Protein AF-0000000077107132 (afdb_homodimer)

Radius of gyration: 30.05 Å; Cα contacts (8 Å, |Δi|>4): 2595; chains: 2; bounding box: 70×91×67 Å

Sequence (1074 aa):
MSDTVPLIHGSKLALDIASLIGGENVKTDAETRNLYSQDIWLPIEHTVDMVVSPGSLEELQEVLSLSHKAGAFIAPRGSGMSYTGGYVPAGPRTVSLDMSRMNRILSISRDDMTVTVESGVTWKQLNDALNPLGLRTPFWGPMSGLKSTIGGGISQLNAMFGAAHHGTSSESVVAMTVVAADGSVIRTGARGVGGDEPFYRHFGPDLAGLFCGDCGALGVKAEITLRLMTMPNHDLQSSFSFKTGEDLLLAMAELSRAGVACELCAFDPGLTKVRLTRASLTADVKTLGAVVGKEKSLLKGLMSASKIAVSGRNIVGVDEYPLHVICEGRSSAGVEWDMSEAERIVQKFNGKKIENSIAKIIRSMPFPALNSMVGPTGEAWVPIHCVASLKNAPAIFDEVQAAYDAHAEEMKALSVQTGFLFTSMSTNALIIEPVYFWPQGWREIHEDGMEASHIQKLTKRQENPAATDLVKLLRSELLDIFQKYGCGHFQIGRTYPYVNSRDETSIEILNAVKRVMDPNGTLNPGVLGLPARGDLSMSDTVPLIHGSKLALDIASLIGGENVKTDAETRNLYSQDIWLPIEHTVDMVVSPGSLEELQEVLSLSHKAGAFIAPRGSGMSYTGGYVPAGPRTVSLDMSRMNRILSISRDDMTVTVESGVTWKQLNDALNPLGLRTPFWGPMSGLKSTIGGGISQLNAMFGAAHHGTSSESVVAMTVVAADGSVIRTGARGVGGDEPFYRHFGPDLAGLFCGDCGALGVKAEITLRLMTMPNHDLQSSFSFKTGEDLLLAMAELSRAGVACELCAFDPGLTKVRLTRASLTADVKTLGAVVGKEKSLLKGLMSASKIAVSGRNIVGVDEYPLHVICEGRSSAGVEWDMSEAERIVQKFNGKKIENSIAKIIRSMPFPALNSMVGPTGEAWVPIHCVASLKNAPAIFDEVQAAYDAHAEEMKALSVQTGFLFTSMSTNALIIEPVYFWPQGWREIHEDGMEASHIQKLTKRQENPAATDLVKLLRSELLDIFQKYGCGHFQIGRTYPYVNSRDETSIEILNAVKRVMDPNGTLNPGVLGLPARGDLS

Organism: Hirschia baltica (strain ATCC 49814 / DSM 5838 / IFAM 1418) (NCBI:txid582402)

Structure (mmCIF, N/CA/C/O backbone):
data_AF-0000000077107132-model_v1
#
loop_
_entity.id
_entity.type
_entity.pdbx_description
1 polymer 'FAD linked oxidase domain protein'
#
loop_
_atom_site.group_PDB
_atom_site.id
_atom_site.type_symbol
_atom_site.label_atom_id
_atom_site.label_alt_id
_atom_site.label_comp_id
_atom_site.label_asym_id
_atom_site.label_entity_id
_atom_site.label_seq_id
_atom_site.pdbx_PDB_ins_code
_atom_site.Cartn_x
_atom_site.Cartn_y
_atom_site.Cartn_z
_atom_site.occupancy
_atom_site.B_iso_or_equiv
_atom_site.auth_seq_id
_atom_site.auth_comp_id
_atom_site.auth_asym_id
_atom_site.auth_atom_id
_atom_site.pdbx_PDB_model_num
ATOM 1 N N . MET A 1 1 ? 33.344 40.656 -1.085 1 24.02 1 MET A N 1
ATOM 2 C CA . MET A 1 1 ? 32.719 40.812 -2.391 1 24.02 1 MET A CA 1
ATOM 3 C C . MET A 1 1 ? 31.719 39.719 -2.652 1 24.02 1 MET A C 1
ATOM 5 O O . MET A 1 1 ? 32.094 38.531 -2.717 1 24.02 1 MET A O 1
ATOM 9 N N . SER A 1 2 ? 30.5 39.719 -2.057 1 27.58 2 SER A N 1
ATOM 10 C CA . SER A 1 2 ? 29.422 38.75 -1.859 1 27.58 2 SER A CA 1
ATOM 11 C C . SER A 1 2 ? 28.938 38.188 -3.189 1 27.58 2 SER A C 1
ATOM 13 O O . SER A 1 2 ? 28.609 38.938 -4.109 1 27.58 2 SER A O 1
ATOM 15 N N . ASP A 1 3 ? 29.578 37.188 -3.76 1 34.38 3 ASP A N 1
ATOM 16 C CA . ASP A 1 3 ? 29.469 36.594 -5.09 1 34.38 3 ASP A CA 1
ATOM 17 C C . ASP A 1 3 ? 28 36.469 -5.52 1 34.38 3 ASP A C 1
ATOM 19 O O . ASP A 1 3 ? 27.234 35.688 -4.953 1 34.38 3 ASP A O 1
ATOM 23 N N . THR A 1 4 ? 27.281 37.531 -5.879 1 38.09 4 THR A N 1
ATOM 24 C CA . THR A 1 4 ? 25.922 37.781 -6.332 1 38.09 4 THR A CA 1
ATOM 25 C C . THR A 1 4 ? 25.562 36.875 -7.508 1 38.09 4 THR A C 1
ATOM 27 O O . THR A 1 4 ? 26.062 37.062 -8.617 1 38.09 4 THR A O 1
ATOM 30 N N . VAL A 1 5 ? 25.516 35.625 -7.352 1 44.16 5 VAL A N 1
ATOM 31 C CA . VAL A 1 5 ? 25.016 34.781 -8.422 1 44.16 5 VAL A CA 1
ATOM 32 C C . VAL A 1 5 ? 23.828 35.438 -9.109 1 44.16 5 VAL A C 1
ATOM 34 O O . VAL A 1 5 ? 22.875 35.844 -8.453 1 44.16 5 VAL A O 1
ATOM 37 N N . PRO A 1 6 ? 23.922 36.031 -10.336 1 47.34 6 PRO A N 1
ATOM 38 C CA . PRO A 1 6 ? 22.844 36.719 -11.031 1 47.34 6 PRO A CA 1
ATOM 39 C C . PRO A 1 6 ? 21.516 35.969 -10.969 1 47.34 6 PRO A C 1
ATOM 41 O O . PRO A 1 6 ? 21.516 34.75 -11.039 1 47.34 6 PRO A O 1
ATOM 44 N N . LEU A 1 7 ? 20.5 36.625 -10.375 1 48.44 7 LEU A N 1
ATOM 45 C CA . LEU A 1 7 ? 19.125 36.125 -10.336 1 48.44 7 LEU A CA 1
ATOM 46 C C . LEU A 1 7 ? 18.672 35.656 -11.711 1 48.44 7 LEU A C 1
ATOM 48 O O . LEU A 1 7 ? 19.141 36.156 -12.734 1 48.44 7 LEU A O 1
ATOM 52 N N . ILE A 1 8 ? 18.031 34.438 -11.859 1 52.19 8 ILE A N 1
ATOM 53 C CA . ILE A 1 8 ? 17.578 33.781 -13.094 1 52.19 8 ILE A CA 1
ATOM 54 C C . ILE A 1 8 ? 16.469 34.625 -13.727 1 52.19 8 ILE A C 1
ATOM 56 O O . ILE A 1 8 ? 16.141 34.438 -14.898 1 52.19 8 ILE A O 1
ATOM 60 N N . HIS A 1 9 ? 15.516 35.5 -13.062 1 49.44 9 HIS A N 1
ATOM 61 C CA . HIS A 1 9 ? 14.297 36.031 -13.656 1 49.44 9 HIS A CA 1
ATOM 62 C C . HIS A 1 9 ? 14.609 36.938 -14.836 1 49.44 9 HIS A C 1
ATOM 64 O O . HIS A 1 9 ? 13.836 37.031 -15.797 1 49.44 9 HIS A O 1
ATOM 70 N N . GLY A 1 10 ? 15.727 37.656 -14.617 1 54.56 10 GLY A N 1
ATOM 71 C CA . GLY A 1 10 ? 16.219 38.406 -15.758 1 54.56 10 GLY A CA 1
ATOM 72 C C . GLY A 1 10 ? 17.094 37.594 -16.688 1 54.56 10 GLY A C 1
ATOM 73 O O . GLY A 1 10 ? 17.766 38.156 -17.562 1 54.56 10 GLY A O 1
ATOM 74 N N . SER A 1 11 ? 16.734 36.188 -16.359 1 72.31 11 SER A N 1
ATOM 75 C CA . SER A 1 11 ? 17.656 35.25 -16.938 1 72.31 11 SER A CA 1
ATOM 76 C C . SER A 1 11 ? 17.094 34.625 -18.203 1 72.31 11 SER A C 1
ATOM 78 O O . SER A 1 11 ? 15.891 34.719 -18.469 1 72.31 11 SER A O 1
ATOM 80 N N . LYS A 1 12 ? 17.938 34.344 -19.047 1 86.81 12 LYS A N 1
ATOM 81 C CA . LYS A 1 12 ? 17.656 33.531 -20.234 1 86.81 12 LYS A CA 1
ATOM 82 C C . LYS A 1 12 ? 16.688 32.406 -19.906 1 86.81 12 LYS A C 1
ATOM 84 O O . LYS A 1 12 ? 15.805 32.094 -20.719 1 86.81 12 LYS A O 1
ATOM 89 N N . LEU A 1 13 ? 16.641 32.031 -18.672 1 92.88 13 LEU A N 1
ATOM 90 C CA . LEU A 1 13 ? 15.781 30.906 -18.281 1 92.88 13 LEU A CA 1
ATOM 91 C C . LEU A 1 13 ? 14.328 31.359 -18.219 1 92.88 13 LEU A C 1
ATOM 93 O O . LEU A 1 13 ? 13.438 30.672 -18.734 1 92.88 13 LEU A O 1
ATOM 97 N N . ALA A 1 14 ? 14.062 32.5 -17.594 1 95 14 ALA A N 1
ATOM 98 C CA . ALA A 1 14 ? 12.695 33 -17.469 1 95 14 ALA A CA 1
ATOM 99 C C . ALA A 1 14 ? 12.078 33.25 -18.844 1 95 14 ALA A C 1
ATOM 101 O O . ALA A 1 14 ? 10.906 32.938 -19.062 1 95 14 ALA A O 1
ATOM 102 N N . LEU A 1 15 ? 12.844 33.844 -19.703 1 94.31 15 LEU A N 1
ATOM 103 C CA . LEU A 1 15 ? 12.375 34.125 -21.047 1 94.31 15 LEU A CA 1
ATOM 104 C C . LEU A 1 15 ? 12.094 32.844 -21.828 1 94.31 15 LEU A C 1
ATOM 106 O O . LEU A 1 15 ? 11.078 32.75 -22.531 1 94.31 15 LEU A O 1
ATOM 110 N N . ASP A 1 16 ? 12.984 31.953 -21.719 1 95.69 16 ASP A N 1
ATOM 111 C CA . ASP A 1 16 ? 12.812 30.672 -22.391 1 95.69 16 ASP A CA 1
ATOM 112 C C . ASP A 1 16 ? 11.555 29.953 -21.922 1 95.69 16 ASP A C 1
ATOM 114 O O . ASP A 1 16 ? 10.781 29.438 -22.719 1 95.69 16 ASP A O 1
ATOM 118 N N . ILE A 1 17 ? 11.344 29.938 -20.609 1 97.62 17 ILE A N 1
ATOM 119 C CA . ILE A 1 17 ? 10.18 29.266 -20.047 1 97.62 17 ILE A CA 1
ATOM 120 C C . ILE A 1 17 ? 8.906 30.016 -20.438 1 97.62 17 ILE A C 1
ATOM 122 O O . ILE A 1 17 ? 7.906 29.391 -20.812 1 97.62 17 ILE A O 1
ATOM 126 N N . ALA A 1 18 ? 8.953 31.359 -20.422 1 97 18 ALA A N 1
ATOM 127 C CA . ALA A 1 18 ? 7.801 32.156 -20.797 1 97 18 ALA A CA 1
ATOM 128 C C . ALA A 1 18 ? 7.402 31.906 -22.25 1 97 18 ALA A C 1
ATOM 130 O O . ALA A 1 18 ? 6.215 31.922 -22.578 1 97 18 ALA A O 1
ATOM 131 N N . SER A 1 19 ? 8.359 31.734 -23.062 1 96.44 19 SER A N 1
ATOM 132 C CA . SER A 1 19 ? 8.086 31.469 -24.469 1 96.44 19 SER A CA 1
ATOM 133 C C . SER A 1 19 ? 7.402 30.109 -24.656 1 96.44 19 SER A C 1
ATOM 135 O O . SER A 1 19 ? 6.613 29.938 -25.578 1 96.44 19 SER A O 1
ATOM 137 N N . LEU A 1 20 ? 7.656 29.25 -23.781 1 96.38 20 LEU A N 1
ATOM 138 C CA . LEU A 1 20 ? 7.148 27.891 -23.875 1 96.38 20 LEU A CA 1
ATOM 139 C C . LEU A 1 20 ? 5.738 27.781 -23.312 1 96.38 20 LEU A C 1
ATOM 141 O O . LEU A 1 20 ? 4.871 27.125 -23.906 1 96.38 20 LEU A O 1
ATOM 145 N N . ILE A 1 21 ? 5.516 28.375 -22.109 1 97.5 21 ILE A N 1
ATOM 146 C CA . ILE A 1 21 ? 4.266 28.078 -21.422 1 97.5 21 ILE A CA 1
ATOM 147 C C . ILE A 1 21 ? 3.416 29.344 -21.328 1 97.5 21 ILE A C 1
ATOM 149 O O . ILE A 1 21 ? 2.309 29.328 -20.781 1 97.5 21 ILE A O 1
ATOM 153 N N . GLY A 1 22 ? 3.818 30.516 -21.844 1 97.12 22 GLY A N 1
ATOM 154 C CA . GLY A 1 22 ? 3.131 31.797 -21.75 1 97.12 22 GLY A CA 1
ATOM 155 C C . GLY A 1 22 ? 3.633 32.656 -20.609 1 97.12 22 GLY A C 1
ATOM 156 O O . GLY A 1 22 ? 3.818 32.188 -19.5 1 97.12 22 GLY A O 1
ATOM 157 N N . GLY A 1 23 ? 3.846 33.906 -20.812 1 96.06 23 GLY A N 1
ATOM 158 C CA . GLY A 1 23 ? 4.391 34.844 -19.844 1 96.06 23 GLY A CA 1
ATOM 159 C C . GLY A 1 23 ? 3.537 34.969 -18.594 1 96.06 23 GLY A C 1
ATOM 160 O O . GLY A 1 23 ? 4.055 35.25 -17.5 1 96.06 23 GLY A O 1
ATOM 161 N N . GLU A 1 24 ? 2.246 34.875 -18.719 1 96.69 24 GLU A N 1
ATOM 162 C CA . GLU A 1 24 ? 1.333 34.969 -17.594 1 96.69 24 GLU A CA 1
ATOM 163 C C . GLU A 1 24 ? 1.547 33.844 -16.578 1 96.69 24 GLU A C 1
ATOM 165 O O . GLU A 1 24 ? 1.115 33.969 -15.43 1 96.69 24 GLU A O 1
ATOM 170 N N . ASN A 1 25 ? 2.25 32.812 -17.016 1 98.19 25 ASN A N 1
ATOM 171 C CA . ASN A 1 25 ? 2.482 31.641 -16.172 1 98.19 25 ASN A CA 1
ATOM 172 C C . ASN A 1 25 ? 3.895 31.641 -15.586 1 98.19 25 ASN A C 1
ATOM 174 O O . ASN A 1 25 ? 4.336 30.641 -15.008 1 98.19 25 ASN A O 1
ATOM 178 N N . VAL A 1 26 ? 4.578 32.719 -15.797 1 97.94 26 VAL A N 1
ATOM 179 C CA . VAL A 1 26 ? 5.871 33 -15.188 1 97.94 26 VAL A CA 1
ATOM 180 C C . VAL A 1 26 ? 5.797 34.312 -14.406 1 97.94 26 VAL A C 1
ATOM 182 O O . VAL A 1 26 ? 5.738 35.375 -15 1 97.94 26 VAL A O 1
ATOM 185 N N . LYS A 1 27 ? 5.777 34.219 -13.133 1 97.44 27 LYS A N 1
ATOM 186 C CA . LYS A 1 27 ? 5.641 35.406 -12.289 1 97.44 27 LYS A CA 1
ATOM 187 C C . LYS A 1 27 ? 6.969 35.75 -11.641 1 97.44 27 LYS A C 1
ATOM 189 O O . LYS A 1 27 ? 7.633 34.906 -11.047 1 97.44 27 LYS A O 1
ATOM 194 N N . THR A 1 28 ? 7.359 37.031 -11.742 1 95.12 28 THR A N 1
ATOM 195 C CA . THR A 1 28 ? 8.633 37.469 -11.211 1 95.12 28 THR A CA 1
ATOM 196 C C . THR A 1 28 ? 8.438 38.688 -10.32 1 95.12 28 THR A C 1
ATOM 198 O O . THR A 1 28 ? 9.414 39.281 -9.844 1 95.12 28 THR A O 1
ATOM 201 N N . ASP A 1 29 ? 7.121 39.094 -10.133 1 95.44 29 ASP A N 1
ATOM 202 C CA . ASP A 1 29 ? 6.863 40.25 -9.281 1 95.44 29 ASP A CA 1
ATOM 203 C C . ASP A 1 29 ? 7.164 39.906 -7.82 1 95.44 29 ASP A C 1
ATOM 205 O O . ASP A 1 29 ? 6.996 38.781 -7.379 1 95.44 29 ASP A O 1
ATOM 209 N N . ALA A 1 30 ? 7.559 40.875 -7.121 1 95.5 30 ALA A N 1
ATOM 210 C CA . ALA A 1 30 ? 8.055 40.719 -5.754 1 95.5 30 ALA A CA 1
ATOM 211 C C . ALA A 1 30 ? 6.98 40.156 -4.84 1 95.5 30 ALA A C 1
ATOM 213 O O . ALA A 1 30 ? 7.277 39.312 -3.971 1 95.5 30 ALA A O 1
ATOM 214 N N . GLU A 1 31 ? 5.766 40.594 -4.992 1 96 31 GLU A N 1
ATOM 215 C CA . GLU A 1 31 ? 4.68 40.156 -4.121 1 96 31 GLU A CA 1
ATOM 216 C C . GLU A 1 31 ? 4.449 38.656 -4.246 1 96 31 GLU A C 1
ATOM 218 O O . GLU A 1 31 ? 4.371 37.938 -3.24 1 96 31 GLU A O 1
ATOM 223 N N . THR A 1 32 ? 4.375 38.219 -5.473 1 96.5 32 THR A N 1
ATOM 224 C CA . THR A 1 32 ? 4.145 36.812 -5.723 1 96.5 32 THR A CA 1
ATOM 225 C C . THR A 1 32 ? 5.344 35.969 -5.27 1 96.5 32 THR A C 1
ATOM 227 O O . THR A 1 32 ? 5.18 34.906 -4.656 1 96.5 32 THR A O 1
ATOM 230 N N . ARG A 1 33 ? 6.523 36.406 -5.562 1 96.38 33 ARG A N 1
ATOM 231 C CA . ARG A 1 33 ? 7.73 35.688 -5.16 1 96.38 33 ARG A CA 1
ATOM 232 C C . ARG A 1 33 ? 7.801 35.531 -3.643 1 96.38 33 ARG A C 1
ATOM 234 O O . ARG A 1 33 ? 8.148 34.469 -3.129 1 96.38 33 ARG A O 1
ATOM 241 N N . ASN A 1 34 ? 7.477 36.594 -2.99 1 95.62 34 ASN A N 1
ATOM 242 C CA . ASN A 1 34 ? 7.492 36.562 -1.532 1 95.62 34 ASN A CA 1
ATOM 243 C C . ASN A 1 34 ? 6.465 35.562 -0.983 1 95.62 34 ASN A C 1
ATOM 245 O O . ASN A 1 34 ? 6.762 34.812 -0.063 1 95.62 34 ASN A O 1
ATOM 249 N N . LEU A 1 35 ? 5.25 35.625 -1.507 1 96.19 35 LEU A N 1
ATOM 250 C CA . LEU A 1 35 ? 4.18 34.719 -1.078 1 96.19 35 LEU A CA 1
ATOM 251 C C . LEU A 1 35 ? 4.582 33.25 -1.265 1 96.19 35 LEU A C 1
ATOM 253 O O . LEU A 1 35 ? 4.422 32.438 -0.353 1 96.19 35 LEU A O 1
ATOM 257 N N . TYR A 1 36 ? 5.227 32.969 -2.373 1 96.94 36 TYR A N 1
ATOM 258 C CA . TYR A 1 36 ? 5.555 31.594 -2.727 1 96.94 36 TYR A CA 1
ATOM 259 C C . TYR A 1 36 ? 6.844 31.156 -2.049 1 96.94 36 TYR A C 1
ATOM 261 O O . TYR A 1 36 ? 7.27 30 -2.203 1 96.94 36 TYR A O 1
ATOM 269 N N . SER A 1 37 ? 7.465 32.031 -1.277 1 96.69 37 SER A N 1
ATOM 270 C CA . SER A 1 37 ? 8.641 31.672 -0.489 1 96.69 37 SER A CA 1
ATOM 271 C C . SER A 1 37 ? 8.258 31.281 0.935 1 96.69 37 SER A C 1
ATOM 273 O O . SER A 1 37 ? 9.109 30.844 1.715 1 96.69 37 SER A O 1
ATOM 275 N N . GLN A 1 38 ? 6.988 31.391 1.217 1 94.5 38 GLN A N 1
ATOM 276 C CA . GLN A 1 38 ? 6.516 31.219 2.584 1 94.5 38 GLN A CA 1
ATOM 277 C C . GLN A 1 38 ? 5.863 29.844 2.76 1 94.5 38 GLN A C 1
ATOM 279 O O . GLN A 1 38 ? 5.242 29.328 1.833 1 94.5 38 GLN A O 1
ATOM 284 N N . ASP A 1 39 ? 6.055 29.219 3.918 1 93.31 39 ASP A N 1
ATOM 285 C CA . ASP A 1 39 ? 5.113 28.219 4.43 1 93.31 39 ASP A CA 1
ATOM 286 C C . ASP A 1 39 ? 4.398 28.734 5.676 1 93.31 39 ASP A C 1
ATOM 288 O O . ASP A 1 39 ? 4.609 29.875 6.094 1 93.31 39 ASP A O 1
ATOM 292 N N . ILE A 1 40 ? 3.611 28 6.32 1 90.88 40 ILE A N 1
ATOM 293 C CA . ILE A 1 40 ? 2.705 28.469 7.359 1 90.88 40 ILE A CA 1
ATOM 294 C C . ILE A 1 40 ? 3.496 28.812 8.625 1 90.88 40 ILE A C 1
ATOM 296 O O . ILE A 1 40 ? 3.07 29.641 9.43 1 90.88 40 ILE A O 1
ATOM 300 N N . TRP A 1 41 ? 4.684 28.281 8.75 1 89.12 41 TRP A N 1
ATOM 301 C CA . TRP A 1 41 ? 5.383 28.344 10.031 1 89.12 41 TRP A CA 1
ATOM 302 C C . TRP A 1 41 ? 6.797 28.891 9.852 1 89.12 41 TRP A C 1
ATOM 304 O O . TRP A 1 41 ? 7.164 29.906 10.461 1 89.12 41 TRP A O 1
ATOM 314 N N . LEU A 1 42 ? 7.48 28.422 8.945 1 79.62 42 LEU A N 1
ATOM 315 C CA . LEU A 1 42 ? 8.914 28.688 8.898 1 79.62 42 LEU A CA 1
ATOM 316 C C . LEU A 1 42 ? 9.195 30.078 8.32 1 79.62 42 LEU A C 1
ATOM 318 O O . LEU A 1 42 ? 8.523 30.516 7.383 1 79.62 42 LEU A O 1
ATOM 322 N N . PRO A 1 43 ? 10.18 30.641 8.828 1 79.5 43 PRO A N 1
ATOM 323 C CA . PRO A 1 43 ? 10.609 31.906 8.242 1 79.5 43 PRO A CA 1
ATOM 324 C C . PRO A 1 43 ? 11.195 31.75 6.844 1 79.5 43 PRO A C 1
ATOM 326 O O . PRO A 1 43 ? 11.695 30.672 6.5 1 79.5 43 PRO A O 1
ATOM 329 N N . ILE A 1 44 ? 11.156 32.844 6.152 1 79.5 44 ILE A N 1
ATOM 330 C CA . ILE A 1 44 ? 11.727 32.844 4.809 1 79.5 44 ILE A CA 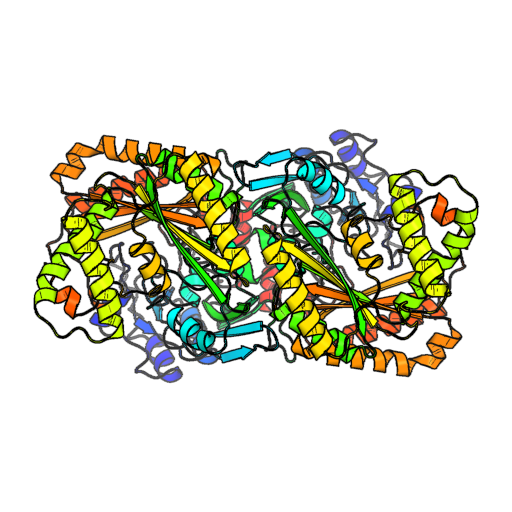1
ATOM 331 C C . ILE A 1 44 ? 13.25 32.969 4.895 1 79.5 44 ILE A C 1
ATOM 333 O O . ILE A 1 44 ? 13.773 33.969 5.426 1 79.5 44 ILE A O 1
ATOM 337 N N . GLU A 1 45 ? 13.883 32.062 4.402 1 85.5 45 GLU A N 1
ATOM 338 C CA . GLU A 1 45 ? 15.336 32.156 4.332 1 85.5 45 GLU A CA 1
ATOM 339 C C . GLU A 1 45 ? 15.797 32.688 2.975 1 85.5 45 GLU A C 1
ATOM 341 O O . GLU A 1 45 ? 16.812 33.375 2.885 1 85.5 45 GLU A O 1
ATOM 346 N N . HIS A 1 46 ? 15.086 32.312 2.033 1 92.56 46 HIS A N 1
ATOM 347 C CA . HIS A 1 46 ? 15.328 32.719 0.657 1 92.56 46 HIS A CA 1
ATOM 348 C C . HIS A 1 46 ? 14.023 33.062 -0.055 1 92.56 46 HIS A C 1
ATOM 350 O O . HIS A 1 46 ? 12.961 32.531 0.305 1 92.56 46 HIS A O 1
ATOM 356 N N . THR A 1 47 ? 14.172 34 -0.902 1 95.75 47 THR A N 1
ATOM 357 C CA . THR A 1 47 ? 13.039 34.281 -1.78 1 95.75 47 THR A CA 1
ATOM 358 C C . THR A 1 47 ? 13.195 33.562 -3.109 1 95.75 47 THR A C 1
ATOM 360 O O . THR A 1 47 ? 14.289 33.531 -3.678 1 95.75 47 THR A O 1
ATOM 363 N N . VAL A 1 48 ? 12.148 32.938 -3.604 1 96.31 48 VAL A N 1
ATOM 364 C CA . VAL A 1 48 ? 12.211 32.219 -4.879 1 96.31 48 VAL A CA 1
ATOM 365 C C . VAL A 1 48 ? 12.562 33.219 -5.996 1 96.31 48 VAL A C 1
ATOM 367 O O . VAL A 1 48 ? 12.234 34.406 -5.914 1 96.31 48 VAL A O 1
ATOM 370 N N . ASP A 1 49 ? 13.188 32.719 -6.984 1 95.56 49 ASP A N 1
ATOM 371 C CA . ASP A 1 49 ? 13.578 33.562 -8.117 1 95.56 49 ASP A CA 1
ATOM 372 C C . ASP A 1 49 ? 12.375 33.844 -9.008 1 95.56 49 ASP A C 1
ATOM 374 O O . ASP A 1 49 ? 12.234 34.969 -9.508 1 95.56 49 ASP A O 1
ATOM 378 N N . MET A 1 50 ? 11.609 32.938 -9.219 1 96.81 50 MET A N 1
ATOM 379 C CA . MET A 1 50 ? 10.383 33.062 -10 1 96.81 50 MET A CA 1
ATOM 380 C C . MET A 1 50 ? 9.383 31.969 -9.641 1 96.81 50 MET A C 1
ATOM 382 O O . MET A 1 50 ? 9.75 30.984 -9.008 1 96.81 50 MET A O 1
ATOM 386 N N . VAL A 1 51 ? 8.148 32.188 -9.992 1 98.06 51 VAL A N 1
ATOM 387 C CA . VAL A 1 51 ? 7.078 31.219 -9.867 1 98.06 51 VAL A CA 1
ATOM 388 C C . VAL A 1 51 ? 6.613 30.781 -11.25 1 98.06 51 VAL A C 1
ATOM 390 O O . VAL A 1 51 ? 6.262 31.609 -12.094 1 98.06 51 VAL A O 1
ATOM 393 N N . VAL A 1 52 ? 6.719 29.516 -11.516 1 98.62 52 VAL A N 1
ATOM 394 C CA . VAL A 1 52 ? 6.375 28.969 -12.82 1 98.62 52 VAL A CA 1
ATOM 395 C C . VAL A 1 52 ? 5.23 27.969 -12.68 1 98.62 52 VAL A C 1
ATOM 397 O O . VAL A 1 52 ? 5.27 27.094 -11.812 1 98.62 52 VAL A O 1
ATOM 400 N N . SER A 1 53 ? 4.18 28.062 -13.516 1 98.75 53 SER A N 1
ATOM 401 C CA . SER A 1 53 ? 3.006 27.188 -13.438 1 98.75 53 SER A CA 1
ATOM 402 C C . SER A 1 53 ? 2.758 26.484 -14.766 1 98.75 53 SER A C 1
ATOM 404 O O . SER A 1 53 ? 2.008 26.969 -15.609 1 98.75 53 SER A O 1
ATOM 406 N N . PRO A 1 54 ? 3.301 25.234 -14.891 1 98.75 54 PRO A N 1
ATOM 407 C CA . PRO A 1 54 ? 2.998 24.469 -16.109 1 98.75 54 PRO A CA 1
ATOM 408 C C . PRO A 1 54 ? 1.544 24.016 -16.172 1 98.75 54 PRO A C 1
ATOM 410 O O . PRO A 1 54 ? 0.918 23.797 -15.125 1 98.75 54 PRO A O 1
ATOM 413 N N . GLY A 1 55 ? 1.076 23.781 -17.438 1 98.62 55 GLY A N 1
ATOM 414 C CA . GLY A 1 55 ? -0.329 23.453 -17.609 1 98.62 55 GLY A CA 1
ATOM 415 C C . GLY A 1 55 ? -0.545 22.078 -18.219 1 98.62 55 GLY A C 1
ATOM 416 O O . GLY A 1 55 ? -1.686 21.656 -18.406 1 98.62 55 GLY A O 1
ATOM 417 N N . SER A 1 56 ? 0.507 21.391 -18.531 1 98.5 56 SER A N 1
ATOM 418 C CA . SER A 1 56 ? 0.439 20.062 -19.125 1 98.5 56 SER A CA 1
ATOM 419 C C . SER A 1 56 ? 1.701 19.266 -18.828 1 98.5 56 SER A C 1
ATOM 421 O O . SER A 1 56 ? 2.684 19.797 -18.312 1 98.5 56 SER A O 1
ATOM 423 N N . LEU A 1 57 ? 1.582 17.984 -19.109 1 98.5 57 LEU A N 1
ATOM 424 C CA . LEU A 1 57 ? 2.744 17.109 -18.953 1 98.5 57 LEU A CA 1
ATOM 425 C C . LEU A 1 57 ? 3.912 17.609 -19.797 1 98.5 57 LEU A C 1
ATOM 427 O O . LEU A 1 57 ? 5.051 17.672 -19.328 1 98.5 57 LEU A O 1
ATOM 431 N N . GLU A 1 58 ? 3.629 17.953 -21.031 1 98.44 58 GLU A N 1
ATOM 432 C CA . GLU A 1 58 ? 4.664 18.438 -21.938 1 98.44 58 GLU A CA 1
ATOM 433 C C . GLU A 1 58 ? 5.32 19.703 -21.422 1 98.44 58 GLU A C 1
ATOM 435 O O . GLU A 1 58 ? 6.543 19.844 -21.453 1 98.44 58 GLU A O 1
ATOM 440 N N . GLU A 1 59 ? 4.48 20.656 -21 1 98.75 59 GLU A N 1
ATOM 441 C CA . GLU A 1 59 ? 5.016 21.891 -20.422 1 98.75 59 GLU A CA 1
ATOM 442 C C . GLU A 1 59 ? 5.879 21.609 -19.203 1 98.75 59 GLU A C 1
ATOM 444 O O . GLU A 1 59 ? 6.953 22.188 -19.047 1 98.75 59 GLU A O 1
ATOM 449 N N . LEU A 1 60 ? 5.438 20.719 -18.328 1 98.88 60 LEU A N 1
ATOM 450 C CA . LEU A 1 60 ? 6.184 20.359 -17.125 1 98.88 60 LEU A CA 1
ATOM 451 C C . LEU A 1 60 ? 7.547 19.781 -17.484 1 98.88 60 LEU A C 1
ATOM 453 O O . LEU A 1 60 ? 8.562 20.156 -16.891 1 98.88 60 LEU A O 1
ATOM 457 N N . GLN A 1 61 ? 7.562 18.844 -18.438 1 98.75 61 GLN A N 1
ATOM 458 C CA . GLN A 1 61 ? 8.805 18.234 -18.891 1 98.75 61 GLN A CA 1
ATOM 459 C C . GLN A 1 61 ? 9.797 19.297 -19.359 1 98.75 61 GLN A C 1
ATOM 461 O O . GLN A 1 61 ? 10.977 19.266 -18.984 1 98.75 61 GLN A O 1
ATOM 466 N N . GLU A 1 62 ? 9.336 20.219 -20.141 1 98.25 62 GLU A N 1
ATOM 467 C CA . GLU A 1 62 ? 10.195 21.234 -20.734 1 98.25 62 GLU A CA 1
ATOM 468 C C . GLU A 1 62 ? 10.703 22.203 -19.672 1 98.25 62 GLU A C 1
ATOM 470 O O . GLU A 1 62 ? 11.875 22.594 -19.688 1 98.25 62 GLU A O 1
ATOM 475 N N . VAL A 1 63 ? 9.797 22.609 -18.797 1 98.44 63 VAL A N 1
ATOM 476 C CA . VAL A 1 63 ? 10.188 23.516 -17.719 1 98.44 63 VAL A CA 1
ATOM 477 C C . VAL A 1 63 ? 11.289 22.875 -16.891 1 98.44 63 VAL A C 1
ATOM 479 O O . VAL A 1 63 ? 12.289 23.531 -16.562 1 98.44 63 VAL A O 1
ATOM 482 N N . LEU A 1 64 ? 11.156 21.625 -16.516 1 98.56 64 LEU A N 1
ATOM 483 C CA . LEU A 1 64 ? 12.148 20.938 -15.703 1 98.56 64 LEU A CA 1
ATOM 484 C C . LEU A 1 64 ? 13.461 20.781 -16.469 1 98.56 64 LEU A C 1
ATOM 486 O O . LEU A 1 64 ? 14.539 21.016 -15.914 1 98.56 64 LEU A O 1
ATOM 490 N N . SER A 1 65 ? 13.352 20.406 -17.719 1 97.81 65 SER A N 1
ATOM 491 C CA . SER A 1 65 ? 14.547 20.234 -18.547 1 97.81 65 SER A CA 1
ATOM 492 C C . SER A 1 65 ? 15.352 21.531 -18.625 1 97.81 65 SER A C 1
ATOM 494 O O . SER A 1 65 ? 16.578 21.516 -18.453 1 97.81 65 SER A O 1
ATOM 496 N N . LEU A 1 66 ? 14.68 22.609 -18.922 1 96.94 66 LEU A N 1
ATOM 497 C CA . LEU A 1 66 ? 15.344 23.906 -19.031 1 96.94 66 LEU A CA 1
ATOM 498 C C . LEU A 1 66 ? 15.961 24.312 -17.703 1 96.94 66 LEU A C 1
ATOM 500 O O . LEU A 1 66 ? 17.078 24.828 -17.672 1 96.94 66 LEU A O 1
ATOM 504 N N . SER A 1 67 ? 15.211 24.125 -16.641 1 96.56 67 SER A N 1
ATOM 505 C CA . SER A 1 67 ? 15.711 24.453 -15.305 1 96.56 67 SER A CA 1
ATOM 506 C C . SER A 1 67 ? 16.938 23.625 -14.945 1 96.56 67 SER A C 1
ATOM 508 O O . SER A 1 67 ? 17.891 24.125 -14.344 1 96.56 67 SER A O 1
ATOM 510 N N . HIS A 1 68 ? 16.828 22.375 -15.25 1 94.88 68 HIS A N 1
ATOM 511 C CA . HIS A 1 68 ? 17.938 21.453 -15.016 1 94.88 68 HIS A CA 1
ATOM 512 C C . HIS A 1 68 ? 19.203 21.906 -15.727 1 94.88 68 HIS A C 1
ATOM 514 O O . HIS A 1 68 ? 20.281 21.938 -15.133 1 94.88 68 HIS A O 1
ATOM 520 N N . LYS A 1 69 ? 19.109 22.266 -16.969 1 94.12 69 LYS A N 1
ATOM 521 C CA . LYS A 1 69 ? 20.234 22.734 -17.766 1 94.12 69 LYS A CA 1
ATOM 522 C C . LYS A 1 69 ? 20.828 24.016 -17.188 1 94.12 69 LYS A C 1
ATOM 524 O O . LYS A 1 69 ? 22.031 24.234 -17.25 1 94.12 69 LYS A O 1
ATOM 529 N N . ALA A 1 70 ? 19.969 24.797 -16.609 1 94.06 70 ALA A N 1
ATOM 530 C CA . ALA A 1 70 ? 20.391 26.078 -16.062 1 94.06 70 ALA A CA 1
ATOM 531 C C . ALA A 1 70 ? 20.922 25.922 -14.648 1 94.06 70 ALA A C 1
ATOM 533 O O . ALA A 1 70 ? 21.484 26.875 -14.078 1 94.06 70 ALA A O 1
ATOM 534 N N . GLY A 1 71 ? 20.719 24.781 -14.031 1 93.06 71 GLY A N 1
ATOM 535 C CA . GLY A 1 71 ? 21.172 24.531 -12.68 1 93.06 71 GLY A CA 1
ATOM 536 C C . GLY A 1 71 ? 20.297 25.188 -11.625 1 93.06 71 GLY A C 1
ATOM 537 O O . GLY A 1 71 ? 20.75 25.438 -10.5 1 93.06 71 GLY A O 1
ATOM 538 N N . ALA A 1 72 ? 19.109 25.562 -11.984 1 94.75 72 ALA A N 1
ATOM 539 C CA . ALA A 1 72 ? 18.188 26.188 -11.031 1 94.75 72 ALA A CA 1
ATOM 540 C C . ALA A 1 72 ? 17.609 25.141 -10.086 1 94.75 72 ALA A C 1
ATOM 542 O O . ALA A 1 72 ? 17.312 24.016 -10.492 1 94.75 72 ALA A O 1
ATOM 543 N N . PHE A 1 73 ? 17.469 25.562 -8.836 1 96 73 PHE A N 1
ATOM 544 C CA . PHE A 1 73 ? 16.734 24.703 -7.91 1 96 73 PHE A CA 1
ATOM 545 C C . PHE A 1 73 ? 15.242 24.734 -8.219 1 96 73 PHE A C 1
ATOM 547 O O . PHE A 1 73 ? 14.727 25.734 -8.719 1 96 73 PHE A O 1
ATOM 554 N N . ILE A 1 74 ? 14.625 23.641 -8.008 1 97.69 74 ILE A N 1
ATOM 555 C CA . ILE A 1 74 ? 13.18 23.516 -8.188 1 97.69 74 ILE A CA 1
ATOM 556 C C . ILE A 1 74 ? 12.523 23.188 -6.848 1 97.69 74 ILE A C 1
ATOM 558 O O . ILE A 1 74 ? 12.961 22.281 -6.141 1 97.69 74 ILE A O 1
ATOM 562 N N . ALA A 1 75 ? 11.523 23.906 -6.48 1 97.69 75 ALA A N 1
ATOM 563 C CA . ALA A 1 75 ? 10.672 23.594 -5.34 1 97.69 75 ALA A CA 1
ATOM 564 C C . ALA A 1 75 ? 9.234 23.312 -5.781 1 97.69 75 ALA A C 1
ATOM 566 O O . ALA A 1 75 ? 8.438 24.234 -5.953 1 97.69 75 ALA A O 1
ATOM 567 N N . PRO A 1 76 ? 8.898 22.031 -5.93 1 98.25 76 PRO A N 1
ATOM 568 C CA . PRO A 1 76 ? 7.508 21.734 -6.293 1 98.25 76 PRO A CA 1
ATOM 569 C C . PRO A 1 76 ? 6.516 22.141 -5.211 1 98.25 76 PRO A C 1
ATOM 571 O O . PRO A 1 76 ? 6.785 21.969 -4.02 1 98.25 76 PRO A O 1
ATOM 574 N N . ARG A 1 77 ? 5.414 22.703 -5.676 1 97.62 77 ARG A N 1
ATOM 575 C CA . ARG A 1 77 ? 4.449 23.266 -4.742 1 97.62 77 ARG A CA 1
ATOM 576 C C . ARG A 1 77 ? 3.018 23 -5.195 1 97.62 77 ARG A C 1
ATOM 578 O O . ARG A 1 77 ? 2.693 23.156 -6.375 1 97.62 77 ARG A O 1
ATOM 585 N N . GLY A 1 78 ? 2.209 22.406 -4.266 1 96.25 78 GLY A N 1
ATOM 586 C CA . GLY A 1 78 ? 0.771 22.391 -4.48 1 96.25 78 GLY A CA 1
ATOM 587 C C . GLY A 1 78 ? 0.088 23.688 -4.094 1 96.25 78 GLY A C 1
ATOM 588 O O . GLY A 1 78 ? 0.399 24.734 -4.641 1 96.25 78 GLY A O 1
ATOM 589 N N . SER A 1 79 ? -0.719 23.594 -2.947 1 93.19 79 SER A N 1
ATOM 590 C CA . SER A 1 79 ? -1.443 24.797 -2.545 1 93.19 79 SER A CA 1
ATOM 591 C C . SER A 1 79 ? -0.723 25.516 -1.415 1 93.19 79 SER A C 1
ATOM 593 O O . SER A 1 79 ? -1.163 26.578 -0.974 1 93.19 79 SER A O 1
ATOM 595 N N . GLY A 1 80 ? 0.367 25.016 -0.982 1 92.25 80 GLY A N 1
ATOM 596 C CA . GLY A 1 80 ? 1.15 25.703 0.033 1 92.25 80 GLY A CA 1
ATOM 597 C C . GLY A 1 80 ? 0.508 25.656 1.407 1 92.25 80 GLY A C 1
ATOM 598 O O . GLY A 1 80 ? 0.48 26.672 2.111 1 92.25 80 GLY A O 1
ATOM 599 N N . MET A 1 81 ? 0.093 24.5 1.844 1 88.75 81 MET A N 1
ATOM 600 C CA . MET A 1 81 ? -0.671 24.422 3.086 1 88.75 81 MET A CA 1
ATOM 601 C C . MET A 1 81 ? 0.137 23.734 4.176 1 88.75 81 MET A C 1
ATOM 603 O O . MET A 1 81 ? -0.329 23.594 5.309 1 88.75 81 MET A O 1
ATOM 607 N N . SER A 1 82 ? 1.352 23.344 3.9 1 92.44 82 SER A N 1
ATOM 608 C CA . SER A 1 82 ? 2.127 22.641 4.91 1 92.44 82 SER A CA 1
ATOM 609 C C . SER A 1 82 ? 2.996 23.594 5.719 1 92.44 82 SER A C 1
ATOM 611 O O . SER A 1 82 ? 2.988 24.797 5.477 1 92.44 82 SER A O 1
ATOM 613 N N . TYR A 1 83 ? 3.625 23.109 6.77 1 94.88 83 TYR A N 1
ATOM 614 C CA . TYR A 1 83 ? 4.285 23.953 7.762 1 94.88 83 TYR A CA 1
ATOM 615 C C . TYR A 1 83 ? 5.625 23.359 8.172 1 94.88 83 TYR A C 1
ATOM 617 O O . TYR A 1 83 ? 6.113 23.609 9.273 1 94.88 83 TYR A O 1
ATOM 625 N N . THR A 1 84 ? 6.191 22.484 7.273 1 96.25 84 THR A N 1
ATOM 626 C CA . THR A 1 84 ? 7.395 21.766 7.66 1 96.25 84 THR A CA 1
ATOM 627 C C . THR A 1 84 ? 8.547 22.078 6.703 1 96.25 84 THR A C 1
ATOM 629 O O . THR A 1 84 ? 9.547 21.359 6.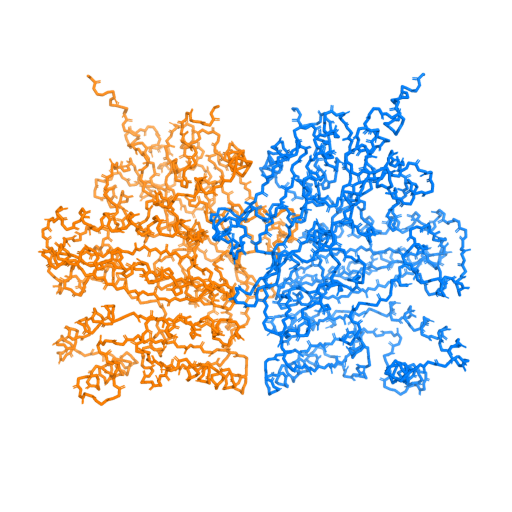684 1 96.25 84 THR A O 1
ATOM 632 N N . GLY A 1 85 ? 8.383 23.062 5.875 1 95.5 85 GLY A N 1
ATOM 633 C CA . GLY A 1 85 ? 9.445 23.469 4.969 1 95.5 85 GLY A CA 1
ATOM 634 C C . GLY A 1 85 ? 9.578 22.578 3.754 1 95.5 85 GLY A C 1
ATOM 635 O O . GLY A 1 85 ? 10.648 22.484 3.156 1 95.5 85 GLY A O 1
ATOM 636 N N . GLY A 1 86 ? 8.523 21.953 3.354 1 95.38 86 GLY A N 1
ATOM 637 C CA . GLY A 1 86 ? 8.586 20.922 2.332 1 95.38 86 GLY A CA 1
ATOM 638 C C . GLY A 1 86 ? 8.633 21.469 0.922 1 95.38 86 GLY A C 1
ATOM 639 O O . GLY A 1 86 ? 8.977 20.766 -0.022 1 95.38 86 GLY A O 1
ATOM 640 N N . TYR A 1 87 ? 8.312 22.734 0.72 1 95.19 87 TYR A N 1
ATOM 641 C CA . TYR A 1 87 ? 8.195 23.266 -0.633 1 95.19 87 TYR A CA 1
ATOM 642 C C . TYR A 1 87 ? 8.805 24.656 -0.722 1 95.19 87 TYR A C 1
ATOM 644 O O . TYR A 1 87 ? 8.578 25.375 -1.699 1 95.19 87 TYR A O 1
ATOM 652 N N . VAL A 1 88 ? 9.523 25.125 0.322 1 95.12 88 VAL A N 1
ATOM 653 C CA . VAL A 1 88 ? 10.109 26.453 0.35 1 95.12 88 VAL A CA 1
ATOM 654 C C . VAL A 1 88 ? 11.461 26.453 -0.37 1 95.12 88 VAL A C 1
ATOM 656 O O . VAL A 1 88 ? 12.062 25.391 -0.56 1 95.12 88 VAL A O 1
ATOM 659 N N . PRO A 1 89 ? 11.945 27.625 -0.788 1 95.12 89 PRO A N 1
ATOM 660 C CA . PRO A 1 89 ? 13.203 27.656 -1.544 1 95.12 89 PRO A CA 1
ATOM 661 C C . PRO A 1 89 ? 14.406 27.234 -0.711 1 95.12 89 PRO A C 1
ATOM 663 O O . PRO A 1 89 ? 14.539 27.641 0.443 1 95.12 89 PRO A O 1
ATOM 666 N N . ALA A 1 90 ? 15.242 26.438 -1.366 1 92.88 90 ALA A N 1
ATOM 667 C CA . ALA A 1 90 ? 16.484 25.984 -0.737 1 92.88 90 ALA A CA 1
ATOM 668 C C . ALA A 1 90 ? 17.594 27.016 -0.938 1 92.88 90 ALA A C 1
ATOM 670 O O . ALA A 1 90 ? 18.625 26.953 -0.253 1 92.88 90 ALA A O 1
ATOM 671 N N . GLY A 1 91 ? 17.406 27.922 -1.836 1 92.06 91 GLY A N 1
ATOM 672 C CA . GLY A 1 91 ? 18.359 28.969 -2.168 1 92.06 91 GLY A CA 1
ATOM 673 C C . GLY A 1 91 ? 17.781 30.047 -3.068 1 92.06 91 GLY A C 1
ATOM 674 O O . GLY A 1 91 ? 16.625 29.953 -3.48 1 92.06 91 GLY A O 1
ATOM 675 N N . PRO A 1 92 ? 18.578 31.078 -3.369 1 90.38 92 PRO A N 1
ATOM 676 C CA . PRO A 1 92 ? 18.078 32.25 -4.102 1 90.38 92 PRO A CA 1
ATOM 677 C C . PRO A 1 92 ? 17.75 31.938 -5.559 1 90.38 92 PRO A C 1
ATOM 679 O O . PRO A 1 92 ? 17.016 32.688 -6.211 1 90.38 92 PRO A O 1
ATOM 682 N N . ARG A 1 93 ? 18.219 30.875 -6.129 1 92 93 ARG A N 1
ATOM 683 C CA . ARG A 1 93 ? 17.953 30.516 -7.516 1 92 93 ARG A CA 1
ATOM 684 C C . ARG A 1 93 ? 16.906 29.406 -7.609 1 92 93 ARG A C 1
ATOM 686 O O . ARG A 1 93 ? 17 28.531 -8.461 1 92 93 ARG A O 1
ATOM 693 N N . THR A 1 94 ? 15.984 29.5 -6.73 1 95.81 94 THR A N 1
ATOM 694 C CA . THR A 1 94 ? 14.945 28.484 -6.695 1 95.81 94 THR A CA 1
ATOM 695 C C . THR A 1 94 ? 13.742 28.922 -7.527 1 95.81 94 THR A C 1
ATOM 697 O O . THR A 1 94 ? 13.258 30.047 -7.398 1 95.81 94 THR A O 1
ATOM 700 N N . VAL A 1 95 ? 13.359 28.094 -8.453 1 97.44 95 VAL A N 1
ATOM 701 C CA . VAL A 1 95 ? 12.078 28.203 -9.133 1 97.44 95 VAL A CA 1
ATOM 702 C C . VAL A 1 95 ? 10.992 27.516 -8.32 1 97.44 95 VAL A C 1
ATOM 704 O O . VAL A 1 95 ? 11.062 26.297 -8.078 1 97.44 95 VAL A O 1
ATOM 707 N N . SER A 1 96 ? 9.992 28.312 -7.816 1 98 96 SER A N 1
ATOM 708 C CA . SER A 1 96 ? 8.797 27.672 -7.27 1 98 96 SER A CA 1
ATOM 709 C C . SER A 1 96 ? 7.922 27.094 -8.375 1 98 96 SER A C 1
ATOM 711 O O . SER A 1 96 ? 7.375 27.844 -9.188 1 98 96 SER A O 1
ATOM 713 N N . LEU A 1 97 ? 7.879 25.828 -8.391 1 98.62 97 LEU A N 1
ATOM 714 C CA . LEU A 1 97 ? 7.086 25.141 -9.414 1 98.62 97 LEU A CA 1
ATOM 715 C C . LEU A 1 97 ? 5.656 24.922 -8.93 1 98.62 97 LEU A C 1
ATOM 717 O O . LEU A 1 97 ? 5.371 23.938 -8.258 1 98.62 97 LEU A O 1
ATOM 721 N N . ASP A 1 98 ? 4.77 25.828 -9.312 1 98.5 98 ASP A N 1
ATOM 722 C CA . ASP A 1 98 ? 3.365 25.812 -8.922 1 98.5 98 ASP A CA 1
ATOM 723 C C . ASP A 1 98 ? 2.559 24.844 -9.789 1 98.5 98 ASP A C 1
ATOM 725 O O . ASP A 1 98 ? 2.318 25.125 -10.969 1 98.5 98 ASP A O 1
ATOM 729 N N . MET A 1 99 ? 2.037 23.797 -9.18 1 98.5 99 MET A N 1
ATOM 730 C CA . MET A 1 99 ? 1.385 22.734 -9.938 1 98.5 99 MET A CA 1
ATOM 731 C C . MET A 1 99 ? -0.115 22.984 -10.055 1 98.5 99 MET A C 1
ATOM 733 O O . MET A 1 99 ? -0.844 22.188 -10.625 1 98.5 99 MET A O 1
ATOM 737 N N . SER A 1 100 ? -0.617 24.078 -9.625 1 97 100 SER A N 1
ATOM 738 C CA . SER A 1 100 ? -2.047 24.328 -9.477 1 97 100 SER A CA 1
ATOM 739 C C . SER A 1 100 ? -2.73 24.469 -10.828 1 97 100 SER A C 1
ATOM 741 O O . SER A 1 100 ? -3.947 24.297 -10.938 1 97 100 SER A O 1
ATOM 743 N N . ARG A 1 101 ? -1.935 24.766 -11.883 1 98.12 101 ARG A N 1
ATOM 744 C CA . ARG A 1 101 ? -2.537 24.922 -13.203 1 98.12 101 ARG A CA 1
ATOM 745 C C . ARG A 1 101 ? -2.826 23.562 -13.836 1 98.12 101 ARG A C 1
ATOM 747 O O . ARG A 1 101 ? -3.701 23.438 -14.695 1 98.12 101 ARG A O 1
ATOM 754 N N . MET A 1 102 ? -2.129 22.547 -13.438 1 98.62 102 MET A N 1
ATOM 755 C CA . MET A 1 102 ? -2.418 21.172 -13.844 1 98.62 102 MET A CA 1
ATOM 756 C C . MET A 1 102 ? -3.486 20.562 -12.953 1 98.62 102 MET A C 1
ATOM 758 O O . MET A 1 102 ? -3.189 19.688 -12.141 1 98.62 102 MET A O 1
ATOM 762 N N . ASN A 1 103 ? -4.719 20.938 -13.18 1 98.62 103 ASN A N 1
ATOM 763 C CA . ASN A 1 103 ? -5.777 20.594 -12.234 1 98.62 103 ASN A CA 1
ATOM 764 C C . ASN A 1 103 ? -6.961 19.922 -12.938 1 98.62 103 ASN A C 1
ATOM 766 O O . ASN A 1 103 ? -8.109 20.125 -12.555 1 98.62 103 ASN A O 1
ATOM 770 N N . ARG A 1 104 ? -6.77 19.188 -14 1 98.62 104 ARG A N 1
ATOM 771 C CA . ARG A 1 104 ? -7.836 18.484 -14.711 1 98.62 104 ARG A CA 1
ATOM 772 C C . ARG A 1 104 ? -8.023 17.078 -14.172 1 98.62 104 ARG A C 1
ATOM 774 O O . ARG A 1 104 ? -7.047 16.391 -13.859 1 98.62 104 ARG A O 1
ATOM 781 N N . ILE A 1 105 ? -9.211 16.641 -13.977 1 98.88 105 ILE A N 1
ATOM 782 C CA . ILE A 1 105 ? -9.547 15.219 -13.852 1 98.88 105 ILE A CA 1
ATOM 783 C C . ILE A 1 105 ? -9.547 14.562 -15.227 1 98.88 105 ILE A C 1
ATOM 785 O O . ILE A 1 105 ? -10.43 14.828 -16.047 1 98.88 105 ILE A O 1
ATOM 789 N N . LEU A 1 106 ? -8.633 13.75 -15.508 1 98.62 106 LEU A N 1
ATOM 790 C CA . LEU A 1 106 ? -8.359 13.25 -16.859 1 98.62 106 LEU A CA 1
ATOM 791 C C . LEU A 1 106 ? -9.32 12.125 -17.219 1 98.62 106 LEU A C 1
ATOM 793 O O . LEU A 1 106 ? -9.727 12.008 -18.391 1 98.62 106 LEU A O 1
ATOM 797 N N . SER A 1 107 ? -9.641 11.25 -16.281 1 98.12 107 SER A N 1
ATOM 798 C CA . SER A 1 107 ? -10.562 10.148 -16.531 1 98.12 107 SER A CA 1
ATOM 799 C C . SER A 1 107 ? -11.164 9.625 -15.227 1 98.12 107 SER A C 1
ATOM 801 O O . SER A 1 107 ? -10.492 9.586 -14.195 1 98.12 107 SER A O 1
ATOM 803 N N . ILE A 1 108 ? -12.398 9.344 -15.219 1 98.5 108 ILE A N 1
ATOM 804 C CA . ILE A 1 108 ? -13.102 8.578 -14.195 1 98.5 108 ILE A CA 1
ATOM 805 C C . ILE A 1 108 ? -13.672 7.297 -14.812 1 98.5 108 ILE A C 1
ATOM 807 O O . ILE A 1 108 ? -14.508 7.355 -15.711 1 98.5 108 ILE A O 1
ATOM 811 N N . SER A 1 109 ? -13.188 6.172 -14.328 1 97.94 109 SER A N 1
ATOM 812 C CA . SER A 1 109 ? -13.664 4.898 -14.867 1 97.94 109 SER A CA 1
ATOM 813 C C . SER A 1 109 ? -14.383 4.082 -13.797 1 97.94 109 SER A C 1
ATOM 815 O O . SER A 1 109 ? -13.75 3.34 -13.047 1 97.94 109 SER A O 1
ATOM 817 N N . ARG A 1 110 ? -15.656 4.133 -13.789 1 97.56 110 ARG A N 1
ATOM 818 C CA . ARG A 1 110 ? -16.422 3.232 -12.938 1 97.56 110 ARG A CA 1
ATOM 819 C C . ARG A 1 110 ? -16.188 1.776 -13.328 1 97.56 110 ARG A C 1
ATOM 821 O O . ARG A 1 110 ? -16.156 0.896 -12.469 1 97.56 110 ARG A O 1
ATOM 828 N N . ASP A 1 111 ? -15.992 1.562 -14.57 1 97.81 111 ASP A N 1
ATOM 829 C CA . ASP A 1 111 ? -15.82 0.212 -15.102 1 97.81 111 ASP A CA 1
ATOM 830 C C . ASP A 1 111 ? -14.562 -0.442 -14.539 1 97.81 111 ASP A C 1
ATOM 832 O O . ASP A 1 111 ? -14.539 -1.647 -14.289 1 97.81 111 ASP A O 1
ATOM 836 N N . ASP A 1 112 ? -13.523 0.365 -14.344 1 98.31 112 ASP A N 1
ATOM 837 C CA . ASP A 1 112 ? -12.266 -0.183 -13.852 1 98.31 112 ASP A CA 1
ATOM 838 C C . ASP A 1 112 ? -12.008 0.232 -12.398 1 98.31 112 ASP A C 1
ATOM 840 O O . ASP A 1 112 ? -11.023 -0.182 -11.797 1 98.31 112 ASP A O 1
ATOM 844 N N . MET A 1 113 ? -12.883 1.139 -11.93 1 98.62 113 MET A N 1
ATOM 845 C CA . MET A 1 113 ? -12.805 1.635 -10.555 1 98.62 113 MET A CA 1
ATOM 846 C C . MET A 1 113 ? -11.484 2.363 -10.32 1 98.62 113 MET A C 1
ATOM 848 O O . MET A 1 113 ? -10.805 2.105 -9.328 1 98.62 113 MET A O 1
ATOM 852 N N . THR A 1 114 ? -11.164 3.289 -11.234 1 98.69 114 THR A N 1
ATOM 853 C CA . THR A 1 114 ? -9.992 4.148 -11.102 1 98.69 114 THR A CA 1
ATOM 854 C C . THR A 1 114 ? -10.328 5.578 -11.516 1 98.69 114 THR A C 1
ATOM 856 O O . THR A 1 114 ? -11.289 5.809 -12.258 1 98.69 114 THR A O 1
ATOM 859 N N . VAL A 1 115 ? -9.625 6.496 -11.008 1 98.81 115 VAL A N 1
ATOM 860 C CA . VAL A 1 115 ? -9.664 7.891 -11.438 1 98.81 115 VAL A CA 1
ATOM 861 C C . VAL A 1 115 ? -8.242 8.406 -11.633 1 98.81 115 VAL A C 1
ATOM 863 O O . VAL A 1 115 ? -7.355 8.133 -10.82 1 98.81 115 VAL A O 1
ATOM 866 N N . THR A 1 116 ? -7.996 9.016 -12.734 1 98.75 116 THR A N 1
ATOM 867 C CA . THR A 1 116 ? -6.715 9.648 -13.016 1 98.75 116 THR A CA 1
ATOM 868 C C . THR A 1 116 ? -6.848 11.172 -13.016 1 98.75 116 THR A C 1
ATOM 870 O O . THR A 1 116 ? -7.719 11.727 -13.688 1 98.75 116 THR A O 1
ATOM 873 N N . VAL A 1 117 ? -6.008 11.773 -12.258 1 98.88 117 VAL A N 1
ATOM 874 C CA . VAL A 1 117 ? -6.074 13.219 -12.117 1 98.88 117 VAL A CA 1
ATOM 875 C C . VAL A 1 117 ? -4.688 13.82 -12.305 1 98.88 117 VAL A C 1
ATOM 877 O O . VAL A 1 117 ? -3.676 13.141 -12.117 1 98.88 117 VAL A O 1
ATOM 880 N N . GLU A 1 118 ? -4.668 15.078 -12.727 1 98.88 118 GLU A N 1
ATOM 881 C CA . GLU A 1 118 ? -3.439 15.859 -12.641 1 98.88 118 GLU A CA 1
ATOM 882 C C . GLU A 1 118 ? -3.135 16.266 -11.203 1 98.88 118 GLU A C 1
ATOM 884 O O . GLU A 1 118 ? -4.043 16.344 -10.367 1 98.88 118 GLU A O 1
ATOM 889 N N . SER A 1 119 ? -1.915 16.531 -10.898 1 98.19 119 SER A N 1
ATOM 890 C CA . SER A 1 119 ? -1.403 16.688 -9.539 1 98.19 119 SER A CA 1
ATOM 891 C C . SER A 1 119 ? -2.02 17.891 -8.852 1 98.19 119 SER A C 1
ATOM 893 O O . SER A 1 119 ? -2.109 17.938 -7.617 1 98.19 119 SER A O 1
ATOM 895 N N . GLY A 1 120 ? -2.445 18.875 -9.555 1 98.75 120 GLY A N 1
ATOM 896 C CA . GLY A 1 120 ? -2.939 20.109 -8.969 1 98.75 120 GLY A CA 1
ATOM 897 C C . GLY A 1 120 ? -4.402 20.047 -8.578 1 98.75 120 GLY A C 1
ATOM 898 O O . GLY A 1 120 ? -4.941 20.984 -7.996 1 98.75 120 GLY A O 1
ATOM 899 N N . VAL A 1 121 ? -5.078 18.938 -8.867 1 98.88 121 VAL A N 1
ATOM 900 C CA . VAL A 1 121 ? -6.465 18.75 -8.453 1 98.88 121 VAL A CA 1
ATOM 901 C C . VAL A 1 121 ? -6.551 18.734 -6.926 1 98.88 121 VAL A C 1
ATOM 903 O O . VAL A 1 121 ? -5.734 18.109 -6.254 1 98.88 121 VAL A O 1
ATOM 906 N N . THR A 1 122 ? -7.523 19.484 -6.387 1 98.62 122 THR A N 1
ATOM 907 C CA . THR A 1 122 ? -7.719 19.469 -4.941 1 98.62 122 THR A CA 1
ATOM 908 C C . THR A 1 122 ? -8.57 18.281 -4.527 1 98.62 122 THR A C 1
ATOM 910 O O . THR A 1 122 ? -9.297 17.703 -5.344 1 98.62 122 THR A O 1
ATOM 913 N N . TRP A 1 123 ? -8.484 17.906 -3.309 1 98.44 123 TRP A N 1
ATOM 914 C CA . TRP A 1 123 ? -9.312 16.828 -2.787 1 98.44 123 TRP A CA 1
ATOM 915 C C . TRP A 1 123 ? -10.797 17.172 -2.881 1 98.44 123 TRP A C 1
ATOM 917 O O . TRP A 1 123 ? -11.625 16.312 -3.186 1 98.44 123 TRP A O 1
ATOM 927 N N . LYS A 1 124 ? -11.141 18.406 -2.621 1 98.44 124 LYS A N 1
ATOM 928 C CA . LYS A 1 124 ? -12.531 18.844 -2.76 1 98.44 124 LYS A CA 1
ATOM 929 C C . LYS A 1 124 ? -13.023 18.656 -4.191 1 98.44 124 LYS A C 1
ATOM 931 O O . LYS A 1 124 ? -14.125 18.156 -4.418 1 98.44 124 LYS A O 1
ATOM 936 N N . GLN A 1 125 ? -12.211 19.109 -5.145 1 98.62 125 GLN A N 1
ATOM 937 C CA . GLN A 1 125 ? -12.57 18.938 -6.551 1 98.62 125 GLN A CA 1
ATOM 938 C C . GLN A 1 125 ? -12.844 17.484 -6.887 1 98.62 125 GLN A C 1
ATOM 940 O O . GLN A 1 125 ? -13.812 17.172 -7.574 1 98.62 125 GLN A O 1
ATOM 945 N N . LEU A 1 126 ? -11.984 16.656 -6.406 1 98.81 126 LEU A N 1
ATOM 946 C CA . LEU A 1 126 ? -12.133 15.227 -6.688 1 98.81 126 LEU A CA 1
ATOM 947 C C . LEU A 1 126 ? -13.406 14.68 -6.051 1 98.81 126 LEU A C 1
ATOM 949 O O . LEU A 1 126 ? -14.18 13.977 -6.707 1 98.81 126 LEU A O 1
ATOM 953 N N . ASN A 1 127 ? -13.648 14.953 -4.797 1 98.38 127 ASN A N 1
ATOM 954 C CA . ASN A 1 127 ? -14.836 14.461 -4.102 1 98.38 127 ASN A CA 1
ATOM 955 C C . ASN A 1 127 ? -16.109 14.961 -4.754 1 98.38 127 ASN A C 1
ATOM 957 O O . ASN A 1 127 ? -17.078 14.211 -4.898 1 98.38 127 ASN A O 1
ATOM 961 N N . ASP A 1 128 ? -16.109 16.219 -5.141 1 98.38 128 ASP A N 1
ATOM 962 C CA . ASP A 1 128 ? -17.281 16.797 -5.801 1 98.38 128 ASP A CA 1
ATOM 963 C C . ASP A 1 128 ? -17.594 16.062 -7.105 1 98.38 128 ASP A C 1
ATOM 965 O O . ASP A 1 128 ? -18.75 15.891 -7.465 1 98.38 128 ASP A O 1
ATOM 969 N N . ALA A 1 129 ? -16.531 15.664 -7.785 1 98.75 129 ALA A N 1
ATOM 970 C CA . ALA A 1 129 ? -16.703 14.984 -9.062 1 98.75 129 ALA A CA 1
ATOM 971 C C . ALA A 1 129 ? -17.203 13.555 -8.867 1 98.75 129 ALA A C 1
ATOM 973 O O . ALA A 1 129 ? -17.953 13.031 -9.695 1 98.75 129 ALA A O 1
ATOM 974 N N . LEU A 1 130 ? -16.828 12.93 -7.836 1 98.62 130 LEU A N 1
ATOM 975 C CA . LEU A 1 130 ? -17.094 11.508 -7.625 1 98.62 130 LEU A CA 1
ATOM 976 C C . LEU A 1 130 ? -18.422 11.305 -6.93 1 98.62 130 LEU A C 1
ATOM 978 O O . LEU A 1 130 ? -19.109 10.297 -7.164 1 98.62 130 LEU A O 1
ATOM 982 N N . ASN A 1 131 ? -18.859 12.219 -6.121 1 97.31 131 ASN A N 1
ATOM 983 C CA . ASN A 1 131 ? -20.031 12.07 -5.254 1 97.31 131 ASN A CA 1
ATOM 984 C C . ASN A 1 131 ? -21.281 11.75 -6.051 1 97.31 131 ASN A C 1
ATOM 986 O O . ASN A 1 131 ? -22.016 10.812 -5.727 1 97.31 131 ASN A O 1
ATOM 990 N N . PRO A 1 132 ? -21.562 12.492 -7.148 1 97.75 132 PRO A N 1
ATOM 991 C CA . PRO A 1 132 ? -22.781 12.211 -7.906 1 97.75 132 PRO A CA 1
ATOM 992 C C . PRO A 1 132 ? -22.781 10.812 -8.531 1 97.75 132 PRO A C 1
ATOM 994 O O . PRO A 1 132 ? -23.844 10.312 -8.93 1 97.75 132 PRO A O 1
ATOM 997 N N . LEU A 1 133 ? -21.625 10.195 -8.609 1 98.06 133 LEU A N 1
ATOM 998 C CA . LEU A 1 133 ? -21.5 8.891 -9.242 1 98.06 133 LEU A CA 1
ATOM 999 C C . LEU A 1 133 ? -21.562 7.773 -8.203 1 98.06 133 LEU A C 1
ATOM 1001 O O . LEU A 1 133 ? -21.484 6.594 -8.539 1 98.06 133 LEU A O 1
ATOM 1005 N N . GLY A 1 134 ? -21.688 8.18 -6.938 1 97.75 134 GLY A N 1
ATOM 1006 C CA . GLY A 1 134 ? -21.703 7.188 -5.875 1 97.75 134 GLY A CA 1
ATOM 1007 C C . GLY A 1 134 ? -20.359 6.527 -5.656 1 97.75 134 GLY A C 1
ATOM 1008 O O . GLY A 1 134 ? -20.281 5.355 -5.277 1 97.75 134 GLY A O 1
ATOM 1009 N N . LEU A 1 135 ? -19.312 7.195 -6.012 1 98.5 135 LEU A N 1
ATOM 1010 C CA . LEU A 1 135 ? -17.938 6.684 -5.902 1 98.5 135 LEU A CA 1
ATOM 1011 C C . LEU A 1 135 ? -17.109 7.559 -4.977 1 98.5 135 LEU A C 1
ATOM 1013 O O . LEU A 1 135 ? -17.438 8.727 -4.758 1 98.5 135 LEU A O 1
ATOM 1017 N N . ARG A 1 136 ? -16.047 6.996 -4.438 1 97.62 136 ARG A N 1
ATOM 1018 C CA . ARG A 1 136 ? -15.055 7.707 -3.637 1 97.62 136 ARG A CA 1
ATOM 1019 C C . ARG A 1 136 ? -13.719 6.98 -3.65 1 97.62 136 ARG A C 1
ATOM 1021 O O . ARG A 1 136 ? -13.641 5.809 -4.023 1 97.62 136 ARG A O 1
ATOM 1028 N N . THR A 1 137 ? -12.703 7.695 -3.381 1 98.5 137 THR A N 1
ATOM 1029 C CA . THR A 1 137 ? -11.438 7.027 -3.09 1 98.5 137 THR A CA 1
ATOM 1030 C C . THR A 1 137 ? -11.414 6.523 -1.649 1 98.5 137 THR A C 1
ATOM 1032 O O . THR A 1 137 ? -12.109 7.059 -0.787 1 98.5 137 THR A O 1
ATOM 1035 N N . PRO A 1 138 ? -10.617 5.473 -1.354 1 98.12 138 PRO A N 1
ATOM 1036 C CA . PRO A 1 138 ? -10.531 5 0.031 1 98.12 138 PRO A CA 1
ATOM 1037 C C . PRO A 1 138 ? -10.086 6.094 1 1 98.12 138 PRO A C 1
ATOM 1039 O O . PRO A 1 138 ? -10.852 6.5 1.874 1 98.12 138 PRO A O 1
ATOM 1042 N N . PHE A 1 139 ? -8.859 6.539 0.937 1 98.62 139 PHE A N 1
ATOM 1043 C CA . PHE A 1 139 ? -8.523 7.828 1.532 1 98.62 139 PHE A CA 1
ATOM 1044 C C . PHE A 1 139 ? -9.086 8.969 0.696 1 98.62 139 PHE A C 1
ATOM 1046 O O . PHE A 1 139 ? -8.836 9.047 -0.509 1 98.62 139 PHE A O 1
ATOM 1053 N N . TRP A 1 140 ? -9.82 9.93 1.363 1 98.06 140 TRP A N 1
ATOM 1054 C CA . TRP A 1 140 ? -10.508 10.852 0.468 1 98.06 140 TRP A CA 1
ATOM 1055 C C . TRP A 1 140 ? -10.289 12.297 0.903 1 98.06 140 TRP A C 1
ATOM 1057 O O . TRP A 1 140 ? -11.07 13.18 0.546 1 98.06 140 TRP A O 1
ATOM 1067 N N . GLY A 1 141 ? -9.227 12.555 1.724 1 97.75 141 GLY A N 1
ATOM 1068 C CA . GLY A 1 141 ? -8.742 13.914 1.871 1 97.75 141 GLY A CA 1
ATOM 1069 C C . GLY A 1 141 ? -8.461 14.297 3.312 1 97.75 141 GLY A C 1
ATOM 1070 O O . GLY A 1 141 ? -9.031 13.711 4.238 1 97.75 141 GLY A O 1
ATOM 1071 N N . PRO A 1 142 ? -7.574 15.219 3.475 1 97.12 142 PRO A N 1
ATOM 1072 C CA . PRO A 1 142 ? -7.387 15.875 4.77 1 97.12 142 PRO A CA 1
ATOM 1073 C C . PRO A 1 142 ? -8.414 16.984 5.027 1 97.12 142 PRO A C 1
ATOM 1075 O O . PRO A 1 142 ? -9.172 17.344 4.121 1 97.12 142 PRO A O 1
ATOM 1078 N N . MET A 1 143 ? -8.445 17.516 6.219 1 95 143 MET A N 1
ATOM 1079 C CA . MET A 1 143 ? -9.359 18.609 6.543 1 95 143 MET A CA 1
ATOM 1080 C C . MET A 1 143 ? -9.102 19.828 5.656 1 95 143 MET A C 1
ATOM 1082 O O . MET A 1 143 ? -10.023 20.578 5.336 1 95 143 MET A O 1
ATOM 1086 N N . SER A 1 144 ? -7.863 19.938 5.184 1 95.38 144 SER A N 1
ATOM 1087 C CA . SER A 1 144 ? -7.496 21.062 4.328 1 95.38 144 SER A CA 1
ATOM 1088 C C . SER A 1 144 ? -7.828 20.781 2.867 1 95.38 144 SER A C 1
ATOM 1090 O O . SER A 1 144 ? -7.312 21.453 1.966 1 95.38 144 SER A O 1
ATOM 1092 N N . GLY A 1 145 ? -8.664 19.844 2.594 1 96.88 145 GLY A N 1
ATOM 1093 C CA . GLY A 1 145 ? -8.938 19.359 1.252 1 96.88 145 GLY A CA 1
ATOM 1094 C C . GLY A 1 145 ? -9.578 20.391 0.354 1 96.88 145 GLY A C 1
ATOM 1095 O O . GLY A 1 145 ? -9.625 20.219 -0.867 1 96.88 145 GLY A O 1
ATOM 1096 N N . LEU A 1 146 ? -10.055 21.516 0.991 1 96.69 146 LEU A N 1
ATOM 1097 C CA . LEU A 1 146 ? -10.594 22.609 0.191 1 96.69 146 LEU A CA 1
ATOM 1098 C C . LEU A 1 146 ? -9.539 23.156 -0.758 1 96.69 146 LEU A C 1
ATOM 1100 O O . LEU A 1 146 ? -9.836 23.469 -1.911 1 96.69 146 LEU A O 1
ATOM 1104 N N . LYS A 1 147 ? -8.281 23.172 -0.24 1 96.19 147 LYS A N 1
ATOM 1105 C CA . LYS A 1 147 ? -7.207 23.766 -1.035 1 96.19 147 LYS A CA 1
ATOM 1106 C C . LYS A 1 147 ? -6.098 22.75 -1.308 1 96.19 147 LYS A C 1
ATOM 1108 O O . LYS A 1 147 ? -5.418 22.828 -2.332 1 96.19 147 LYS A O 1
ATOM 1113 N N . SER A 1 148 ? -5.887 21.828 -0.393 1 96.56 148 SER A N 1
ATOM 1114 C CA . SER A 1 148 ? -4.801 20.859 -0.553 1 96.56 148 SER A CA 1
ATOM 1115 C C . SER A 1 148 ? -4.953 20.062 -1.848 1 96.56 148 SER A C 1
ATOM 1117 O O . SER A 1 148 ? -6.043 19.594 -2.166 1 96.56 148 SER A O 1
ATOM 1119 N N . THR A 1 149 ? -3.869 20 -2.598 1 98.31 149 THR A N 1
ATOM 1120 C CA . THR A 1 149 ? -3.881 19.281 -3.869 1 98.31 149 THR A CA 1
ATOM 1121 C C . THR A 1 149 ? -3.514 17.812 -3.672 1 98.31 149 THR A C 1
ATOM 1123 O O . THR A 1 149 ? -2.865 17.453 -2.686 1 98.31 149 THR A O 1
ATOM 1126 N N . ILE A 1 150 ? -3.922 16.984 -4.578 1 98.69 150 ILE A N 1
ATOM 1127 C CA . ILE A 1 150 ? -3.645 15.562 -4.523 1 98.69 150 ILE A CA 1
ATOM 1128 C C . ILE A 1 150 ? -2.143 15.32 -4.668 1 98.69 150 ILE A C 1
ATOM 1130 O O . ILE A 1 150 ? -1.56 14.531 -3.92 1 98.69 150 ILE A O 1
ATOM 1134 N N . GLY A 1 151 ? -1.502 16 -5.574 1 98.56 151 GLY A N 1
ATOM 1135 C CA . GLY A 1 151 ? -0.062 15.859 -5.719 1 98.56 151 GLY A CA 1
ATOM 1136 C C . GLY A 1 151 ? 0.702 16.219 -4.457 1 98.56 151 GLY A C 1
ATOM 1137 O O . GLY A 1 151 ? 1.62 15.492 -4.059 1 98.56 151 GLY A O 1
ATOM 1138 N N . GLY A 1 152 ? 0.312 17.375 -3.896 1 97.69 152 GLY A N 1
ATOM 1139 C CA . GLY A 1 152 ? 0.932 17.75 -2.635 1 97.69 152 GLY A CA 1
ATOM 1140 C C . GLY A 1 152 ? 0.684 16.734 -1.528 1 97.69 152 GLY A C 1
ATOM 1141 O O . GLY A 1 152 ? 1.594 16.422 -0.761 1 97.69 152 GLY A O 1
ATOM 1142 N N . GLY A 1 153 ? -0.556 16.25 -1.465 1 97.5 153 GLY A N 1
ATOM 1143 C CA . GLY A 1 153 ? -0.917 15.273 -0.454 1 97.5 153 GLY A CA 1
ATOM 1144 C C . GLY A 1 153 ? -0.135 13.984 -0.572 1 97.5 153 GLY A C 1
ATOM 1145 O O . GLY A 1 153 ? 0.304 13.422 0.435 1 97.5 153 GLY A O 1
ATOM 1146 N N . ILE A 1 154 ? 0.041 13.492 -1.771 1 98.31 154 ILE A N 1
ATOM 1147 C CA . ILE A 1 154 ? 0.77 12.25 -1.99 1 98.31 154 ILE A CA 1
ATOM 1148 C C . ILE A 1 154 ? 2.252 12.461 -1.692 1 98.31 154 ILE A C 1
ATOM 1150 O O . ILE A 1 154 ? 2.918 11.562 -1.161 1 98.31 154 ILE A O 1
ATOM 1154 N N . SER A 1 155 ? 2.781 13.664 -1.947 1 98 155 SER A N 1
ATOM 1155 C CA . SER A 1 155 ? 4.184 13.984 -1.715 1 98 155 SER A CA 1
ATOM 1156 C C . SER A 1 155 ? 4.484 14.109 -0.224 1 98 155 SER A C 1
ATOM 1158 O O . SER A 1 155 ? 5.617 13.891 0.208 1 98 155 SER A O 1
ATOM 1160 N N . GLN A 1 156 ? 3.459 14.461 0.523 1 96.75 156 GLN A N 1
ATOM 1161 C CA . GLN A 1 156 ? 3.699 14.727 1.938 1 96.75 156 GLN A CA 1
ATOM 1162 C C . GLN A 1 156 ? 2.938 13.742 2.82 1 96.75 156 GLN A C 1
ATOM 1164 O O . GLN A 1 156 ? 3.055 13.781 4.047 1 96.75 156 GLN A O 1
ATOM 1169 N N . LEU A 1 157 ? 2.117 12.828 2.193 1 96.69 157 LEU A N 1
ATOM 1170 C CA . LEU A 1 157 ? 1.214 11.938 2.904 1 96.69 157 LEU A CA 1
ATOM 1171 C C . LEU A 1 157 ? 0.207 12.727 3.734 1 96.69 157 LEU A C 1
ATOM 1173 O O . LEU A 1 157 ? 0.389 13.922 3.967 1 96.69 157 LEU A O 1
ATOM 1177 N N . ASN A 1 158 ? -0.876 12.094 4.109 1 96.25 158 ASN A N 1
ATOM 1178 C CA . ASN A 1 158 ? -1.994 12.773 4.762 1 96.25 158 ASN A CA 1
ATOM 1179 C C . ASN A 1 158 ? -2.609 11.906 5.855 1 96.25 158 ASN A C 1
ATOM 1181 O O . ASN A 1 158 ? -2.301 10.719 5.961 1 96.25 158 ASN A O 1
ATOM 1185 N N . ALA A 1 159 ? -3.395 12.547 6.652 1 96.75 159 ALA A N 1
ATOM 1186 C CA . ALA A 1 159 ? -4.289 11.891 7.605 1 96.75 159 ALA A CA 1
ATOM 1187 C C . ALA A 1 159 ? -5.715 12.414 7.465 1 96.75 159 ALA A C 1
ATOM 1189 O O . ALA A 1 159 ? -5.977 13.32 6.664 1 96.75 159 ALA A O 1
ATOM 1190 N N . MET A 1 160 ? -6.688 11.812 8.219 1 96.31 160 MET A N 1
ATOM 1191 C CA . MET A 1 160 ? -8.078 12.227 8.406 1 96.31 160 MET A CA 1
ATOM 1192 C C . MET A 1 160 ? -9.023 11.344 7.602 1 96.31 160 MET A C 1
ATOM 1194 O O . MET A 1 160 ? -9.125 10.141 7.863 1 96.31 160 MET A O 1
ATOM 1198 N N . PHE A 1 161 ? -9.594 11.836 6.531 1 98 161 PHE A N 1
ATOM 1199 C CA . PHE A 1 161 ? -10.812 11.18 6.07 1 98 161 PHE A CA 1
ATOM 1200 C C . PHE A 1 161 ? -10.492 9.891 5.32 1 98 161 PHE A C 1
ATOM 1202 O O . PHE A 1 161 ? -9.758 9.914 4.328 1 98 161 PHE A O 1
ATOM 1209 N N . GLY A 1 162 ? -11.047 8.789 5.863 1 97.81 162 GLY A N 1
ATOM 1210 C CA . GLY A 1 162 ? -10.867 7.453 5.312 1 97.81 162 GLY A CA 1
ATOM 1211 C C . GLY A 1 162 ? -9.656 6.734 5.871 1 97.81 162 GLY A C 1
ATOM 1212 O O . GLY A 1 162 ? -9.531 5.516 5.734 1 97.81 162 GLY A O 1
ATOM 1213 N N . ALA A 1 163 ? -8.781 7.395 6.527 1 98 163 ALA A N 1
ATOM 1214 C CA . ALA A 1 163 ? -7.492 6.844 6.93 1 98 163 ALA A CA 1
ATOM 1215 C C . ALA A 1 163 ? -7.668 5.777 8.008 1 98 163 ALA A C 1
ATOM 1217 O O . ALA A 1 163 ? -6.867 4.84 8.102 1 98 163 ALA A O 1
ATOM 1218 N N . ALA A 1 164 ? -8.672 5.898 8.828 1 97.69 164 ALA A N 1
ATOM 1219 C CA . ALA A 1 164 ? -8.859 4.949 9.922 1 97.69 164 ALA A CA 1
ATOM 1220 C C . ALA A 1 164 ? -9.094 3.541 9.383 1 97.69 164 ALA A C 1
ATOM 1222 O O . ALA A 1 164 ? -8.633 2.561 9.977 1 97.69 164 ALA A O 1
ATOM 1223 N N . HIS A 1 165 ? -9.773 3.49 8.258 1 96.81 165 HIS A N 1
ATOM 1224 C CA . HIS A 1 165 ? -10.062 2.184 7.672 1 96.81 165 HIS A CA 1
ATOM 1225 C C . HIS A 1 165 ? -9.047 1.823 6.598 1 96.81 165 HIS A C 1
ATOM 1227 O O . HIS A 1 165 ? -8.703 0.65 6.426 1 96.81 165 HIS A O 1
ATOM 1233 N N . HIS A 1 166 ? -8.602 2.826 5.84 1 96.81 166 HIS A N 1
ATOM 1234 C CA . HIS A 1 166 ? -7.965 2.494 4.57 1 96.81 166 HIS A CA 1
ATOM 1235 C C . HIS A 1 166 ? -6.512 2.957 4.547 1 96.81 166 HIS A C 1
ATOM 1237 O O . HIS A 1 166 ? -5.797 2.725 3.568 1 96.81 166 HIS A O 1
ATOM 1243 N N . GLY A 1 167 ? -6.051 3.586 5.645 1 96.69 167 GLY A N 1
ATOM 1244 C CA . GLY A 1 167 ? -4.684 4.074 5.688 1 96.69 167 GLY A CA 1
ATOM 1245 C C . GLY A 1 167 ? -4.504 5.406 4.98 1 96.69 167 GLY A C 1
ATOM 1246 O O . GLY A 1 167 ? -5.48 6.016 4.539 1 96.69 167 GLY A O 1
ATOM 1247 N N . THR A 1 168 ? -3.316 5.891 4.922 1 97.62 168 THR A N 1
ATOM 1248 C CA . THR A 1 168 ? -2.967 7.211 4.41 1 97.62 168 THR A CA 1
ATOM 1249 C C . THR A 1 168 ? -3.166 7.273 2.898 1 97.62 168 THR A C 1
ATOM 1251 O O . THR A 1 168 ? -3.584 6.293 2.279 1 97.62 168 THR A O 1
ATOM 1254 N N . SER A 1 169 ? -2.932 8.461 2.338 1 97.56 169 SER A N 1
ATOM 1255 C CA . SER A 1 169 ? -3.189 8.766 0.935 1 97.56 169 SER A CA 1
ATOM 1256 C C . SER A 1 169 ? -2.449 7.805 0.012 1 97.56 169 SER A C 1
ATOM 1258 O O . SER A 1 169 ? -2.977 7.406 -1.028 1 97.56 169 SER A O 1
ATOM 1260 N N . SER A 1 170 ? -1.25 7.387 0.343 1 97.19 170 SER A N 1
ATOM 1261 C CA . SER A 1 170 ? -0.439 6.52 -0.503 1 97.19 170 SER A CA 1
ATOM 1262 C C . SER A 1 170 ? -1.12 5.172 -0.726 1 97.19 170 SER A C 1
ATOM 1264 O O . SER A 1 170 ? -0.923 4.535 -1.763 1 97.19 170 SER A O 1
ATOM 1266 N N . GLU A 1 171 ? -1.938 4.738 0.211 1 97.38 171 GLU A N 1
ATOM 1267 C CA . GLU A 1 171 ? -2.604 3.443 0.126 1 97.38 171 GLU A CA 1
ATOM 1268 C C . GLU A 1 171 ? -3.693 3.453 -0.943 1 97.38 171 GLU A C 1
ATOM 1270 O O . GLU A 1 171 ? -4.164 2.395 -1.367 1 97.38 171 GLU A O 1
ATOM 1275 N N . SER A 1 172 ? -4.074 4.633 -1.402 1 98.19 172 SER A N 1
ATOM 1276 C CA . SER A 1 172 ? -5.109 4.75 -2.426 1 98.19 172 SER A CA 1
ATOM 1277 C C . SER A 1 172 ? -4.496 4.844 -3.82 1 98.19 172 SER A C 1
ATOM 1279 O O . SER A 1 172 ? -5.215 4.781 -4.82 1 98.19 172 SER A O 1
ATOM 1281 N N . VAL A 1 173 ? -3.188 4.957 -3.943 1 98.69 173 VAL A N 1
ATOM 1282 C CA . VAL A 1 173 ? -2.523 5.184 -5.223 1 98.69 173 VAL A CA 1
ATOM 1283 C C . VAL A 1 173 ? -2.408 3.869 -5.988 1 98.69 173 VAL A C 1
ATOM 1285 O O . VAL A 1 173 ? -1.995 2.852 -5.426 1 98.69 173 VAL A O 1
ATOM 1288 N N . VAL A 1 174 ? -2.729 3.953 -7.266 1 97.81 174 VAL A N 1
ATOM 1289 C CA . VAL A 1 174 ? -2.609 2.83 -8.188 1 97.81 174 VAL A CA 1
ATOM 1290 C C . VAL A 1 174 ? -1.372 3.008 -9.062 1 97.81 174 VAL A C 1
ATOM 1292 O O . VAL A 1 174 ? -0.618 2.057 -9.289 1 97.81 174 VAL A O 1
ATOM 1295 N N . ALA A 1 175 ? -1.231 4.199 -9.594 1 98.38 175 ALA A N 1
ATOM 1296 C CA . ALA A 1 175 ? -0.152 4.504 -10.523 1 98.38 175 ALA A CA 1
ATOM 1297 C C . ALA A 1 175 ? 0.117 6.004 -10.586 1 98.38 175 ALA A C 1
ATOM 1299 O O . ALA A 1 175 ? -0.703 6.805 -10.125 1 98.38 175 ALA A O 1
ATOM 1300 N N . MET A 1 176 ? 1.301 6.316 -11.109 1 98.56 176 MET A N 1
ATOM 1301 C CA . MET A 1 176 ? 1.653 7.723 -11.281 1 98.56 176 MET A CA 1
ATOM 1302 C C . MET A 1 176 ? 2.465 7.93 -12.562 1 98.56 176 MET A C 1
ATOM 1304 O O . MET A 1 176 ? 3.137 7.008 -13.023 1 98.56 176 MET A O 1
ATOM 1308 N N . THR A 1 177 ? 2.332 9.07 -13.109 1 98.69 177 THR A N 1
ATOM 1309 C CA . THR A 1 177 ? 3.279 9.648 -14.055 1 98.69 177 THR A CA 1
ATOM 1310 C C . THR A 1 177 ? 4.125 10.727 -13.375 1 98.69 177 THR A C 1
ATOM 1312 O O . THR A 1 177 ? 3.592 11.734 -12.906 1 98.69 177 THR A O 1
ATOM 1315 N N . VAL A 1 178 ? 5.398 10.508 -13.312 1 98.81 178 VAL A N 1
ATOM 1316 C CA . VAL A 1 178 ? 6.324 11.391 -12.602 1 98.81 178 VAL A CA 1
ATOM 1317 C C . VAL A 1 178 ? 7.391 11.898 -13.562 1 98.81 178 VAL A C 1
ATOM 1319 O O . VAL A 1 178 ? 7.844 11.164 -14.445 1 98.81 178 VAL A O 1
ATOM 1322 N N . VAL A 1 179 ? 7.797 13.133 -13.398 1 98.88 179 VAL A N 1
ATOM 1323 C CA . VAL A 1 179 ? 8.805 13.734 -14.266 1 98.88 179 VAL A CA 1
ATOM 1324 C C . VAL A 1 179 ? 10.094 13.961 -13.484 1 98.88 179 VAL A C 1
ATOM 1326 O O . VAL A 1 179 ? 10.07 14.531 -12.391 1 98.88 179 VAL A O 1
ATOM 1329 N N . ALA A 1 180 ? 11.195 13.5 -14.023 1 98.69 180 ALA A N 1
ATOM 1330 C CA . ALA A 1 180 ? 12.523 13.695 -13.445 1 98.69 180 ALA A CA 1
ATOM 1331 C C . ALA A 1 180 ? 13.039 15.102 -13.727 1 98.69 180 ALA A C 1
ATOM 1333 O O . ALA A 1 180 ? 12.438 15.852 -14.492 1 98.69 180 ALA A O 1
ATOM 1334 N N . ALA A 1 181 ? 14.164 15.43 -13.094 1 97.94 181 ALA A N 1
ATOM 1335 C CA . ALA A 1 181 ? 14.734 16.766 -13.195 1 97.94 181 ALA A CA 1
ATOM 1336 C C . ALA A 1 181 ? 15.078 17.109 -14.641 1 97.94 181 ALA A C 1
ATOM 1338 O O . ALA A 1 181 ? 14.977 18.266 -15.055 1 97.94 181 ALA A O 1
ATOM 1339 N N . ASP A 1 182 ? 15.438 16.141 -15.414 1 97.69 182 ASP A N 1
ATOM 1340 C CA . ASP A 1 182 ? 15.891 16.391 -16.781 1 97.69 182 ASP A CA 1
ATOM 1341 C C . ASP A 1 182 ? 14.734 16.328 -17.766 1 97.69 182 ASP A C 1
ATOM 1343 O O . ASP A 1 182 ? 14.938 16.391 -18.984 1 97.69 182 ASP A O 1
ATOM 1347 N N . GLY A 1 183 ? 13.57 16.047 -17.25 1 98.44 183 GLY A N 1
ATOM 1348 C CA . GLY A 1 183 ? 12.398 16.016 -18.109 1 98.44 183 GLY A CA 1
ATOM 1349 C C . GLY A 1 183 ? 11.969 14.609 -18.484 1 98.44 183 GLY A C 1
ATOM 1350 O O . GLY A 1 183 ? 10.898 14.414 -19.062 1 98.44 183 GLY A O 1
ATOM 1351 N N . SER A 1 184 ? 12.773 13.617 -18.172 1 98.25 184 SER A N 1
ATOM 1352 C CA . SER A 1 184 ? 12.383 12.234 -18.438 1 98.25 184 SER A CA 1
ATOM 1353 C C . SER A 1 184 ? 11.164 11.836 -17.625 1 98.25 184 SER A C 1
ATOM 1355 O O . SER A 1 184 ? 10.914 12.398 -16.547 1 98.25 184 SER A O 1
ATOM 1357 N N . VAL A 1 185 ? 10.383 10.906 -18.188 1 97.81 185 VAL A N 1
ATOM 1358 C CA . VAL A 1 185 ? 9.109 10.539 -17.562 1 97.81 185 VAL A CA 1
ATOM 1359 C C . VAL A 1 185 ? 9.18 9.102 -17.062 1 97.81 185 VAL A C 1
ATOM 1361 O O . VAL A 1 185 ? 9.75 8.227 -17.719 1 97.81 185 VAL A O 1
ATOM 1364 N N . ILE A 1 186 ? 8.68 8.852 -15.906 1 97.69 186 ILE A N 1
ATOM 1365 C CA . ILE A 1 186 ? 8.477 7.523 -15.344 1 97.69 186 ILE A CA 1
ATOM 1366 C C . ILE A 1 186 ? 6.98 7.254 -15.18 1 97.69 186 ILE A C 1
ATOM 1368 O O . ILE A 1 186 ? 6.238 8.109 -14.695 1 97.69 186 ILE A O 1
ATOM 1372 N N . ARG A 1 187 ? 6.574 6.109 -15.625 1 97.31 187 ARG A N 1
ATOM 1373 C CA . ARG A 1 187 ? 5.199 5.648 -15.477 1 97.31 187 ARG A CA 1
ATOM 1374 C C . ARG A 1 187 ? 5.133 4.355 -14.68 1 97.31 187 ARG A C 1
ATOM 1376 O O . ARG A 1 187 ? 5.648 3.322 -15.117 1 97.31 187 ARG A O 1
ATOM 1383 N N . THR A 1 188 ? 4.43 4.332 -13.539 1 97.81 188 THR A N 1
ATOM 1384 C CA . THR A 1 188 ? 4.418 3.186 -12.641 1 97.81 188 THR A CA 1
ATOM 1385 C C . THR A 1 188 ? 3.15 2.359 -12.836 1 97.81 188 THR A C 1
ATOM 1387 O O . THR A 1 188 ? 2.197 2.816 -13.469 1 97.81 188 THR A O 1
ATOM 1390 N N . GLY A 1 189 ? 3.131 1.084 -12.328 1 94.94 189 GLY A N 1
ATOM 1391 C CA . GLY A 1 189 ? 1.959 0.224 -12.305 1 94.94 189 GLY A CA 1
ATOM 1392 C C . GLY A 1 189 ? 1.706 -0.472 -13.633 1 94.94 189 GLY A C 1
ATOM 1393 O O . GLY A 1 189 ? 2.486 -0.324 -14.57 1 94.94 189 GLY A O 1
ATOM 1394 N N . ALA A 1 190 ? 0.669 -1.35 -13.648 1 93.25 190 ALA A N 1
ATOM 1395 C CA . ALA A 1 190 ? 0.123 -1.892 -14.891 1 93.25 190 ALA A CA 1
ATOM 1396 C C . ALA A 1 190 ? -0.742 -0.858 -15.609 1 93.25 190 ALA A C 1
ATOM 1398 O O . ALA A 1 190 ? -1.704 -0.341 -15.039 1 93.25 190 ALA A O 1
ATOM 1399 N N . ARG A 1 191 ? -0.391 -0.613 -16.844 1 92.69 191 ARG A N 1
ATOM 1400 C CA . ARG A 1 191 ? -0.861 0.618 -17.469 1 92.69 191 ARG A CA 1
ATOM 1401 C C . ARG A 1 191 ? -1.986 0.333 -18.453 1 92.69 191 ARG A C 1
ATOM 1403 O O . ARG A 1 191 ? -2.488 1.248 -19.109 1 92.69 191 ARG A O 1
ATOM 1410 N N . GLY A 1 192 ? -2.369 -0.941 -18.562 1 91.06 192 GLY A N 1
ATOM 1411 C CA . GLY A 1 192 ? -3.529 -1.279 -19.375 1 91.06 192 GLY A CA 1
ATOM 1412 C C . GLY A 1 192 ? -3.283 -1.133 -20.859 1 91.06 192 GLY A C 1
ATOM 1413 O O . GLY A 1 192 ? -2.133 -1.104 -21.312 1 91.06 192 GLY A O 1
ATOM 1414 N N . VAL A 1 193 ? -4.348 -1.073 -21.578 1 85.62 193 VAL A N 1
ATOM 1415 C CA . VAL A 1 193 ? -4.309 -1.044 -23.031 1 85.62 193 VAL A CA 1
ATOM 1416 C C . VAL A 1 193 ? -3.637 0.242 -23.516 1 85.62 193 VAL A C 1
ATOM 1418 O O . VAL A 1 193 ? -3.955 1.331 -23.031 1 85.62 193 VAL A O 1
ATOM 1421 N N . GLY A 1 194 ? -2.715 0.119 -24.375 1 85.88 194 GLY A N 1
ATOM 1422 C CA . GLY A 1 194 ? -2.066 1.28 -24.953 1 85.88 194 GLY A CA 1
ATOM 1423 C C . GLY A 1 194 ? -1.106 1.971 -24 1 85.88 194 GLY A C 1
ATOM 1424 O O . GLY A 1 194 ? -0.371 2.875 -24.406 1 85.88 194 GLY A O 1
ATOM 1425 N N . GLY A 1 195 ? -1.11 1.533 -22.719 1 90.62 195 GLY A N 1
ATOM 1426 C CA . GLY A 1 195 ? -0.18 2.096 -21.75 1 90.62 195 GLY A CA 1
ATOM 1427 C C . GLY A 1 195 ? -0.705 3.35 -21.078 1 90.62 195 GLY A C 1
ATOM 1428 O O . GLY A 1 195 ? 0.033 4.031 -20.359 1 90.62 195 GLY A O 1
ATOM 1429 N N . ASP A 1 196 ? -1.99 3.656 -21.203 1 91.88 196 ASP A N 1
ATOM 1430 C CA . ASP A 1 196 ? -2.506 4.93 -20.703 1 91.88 196 ASP A CA 1
ATOM 1431 C C . ASP A 1 196 ? -3.771 4.719 -19.875 1 91.88 196 ASP A C 1
ATOM 1433 O O . ASP A 1 196 ? -4.531 5.664 -19.641 1 91.88 196 ASP A O 1
ATOM 1437 N N . GLU A 1 197 ? -4.004 3.475 -19.484 1 95.44 197 GLU A N 1
ATOM 1438 C CA . GLU A 1 197 ? -5.148 3.143 -18.641 1 95.44 197 GLU A CA 1
ATOM 1439 C C . GLU A 1 197 ? -4.711 2.371 -17.391 1 95.44 197 GLU A C 1
ATOM 1441 O O . GLU A 1 197 ? -5.152 1.242 -17.172 1 95.44 197 GLU A O 1
ATOM 1446 N N . PRO A 1 198 ? -3.914 3.07 -16.625 1 97.12 198 PRO A N 1
ATOM 1447 C CA . PRO A 1 198 ? -3.408 2.363 -15.445 1 97.12 198 PRO A CA 1
ATOM 1448 C C . PRO A 1 198 ? -4.527 1.84 -14.547 1 97.12 198 PRO A C 1
ATOM 1450 O O . PRO A 1 198 ? -5.527 2.531 -14.336 1 97.12 198 PRO A O 1
ATOM 1453 N N . PHE A 1 199 ? -4.348 0.562 -13.953 1 97.69 199 PHE A N 1
ATOM 1454 C CA . PHE A 1 199 ? -5.469 0.013 -13.195 1 97.69 199 PHE A CA 1
ATOM 1455 C C . PHE A 1 199 ? -4.969 -0.834 -12.031 1 97.69 199 PHE A C 1
ATOM 1457 O O . PHE A 1 199 ? -5.746 -1.214 -11.156 1 97.69 199 PHE A O 1
ATOM 1464 N N . TYR A 1 200 ? -3.656 -1.104 -11.969 1 97.75 200 TYR A N 1
ATOM 1465 C CA . TYR A 1 200 ? -3.164 -2.004 -10.93 1 97.75 200 TYR A CA 1
ATOM 1466 C C . TYR A 1 200 ? -1.745 -1.636 -10.516 1 97.75 200 TYR A C 1
ATOM 1468 O O . TYR A 1 200 ? -0.879 -1.422 -11.367 1 97.75 200 TYR A O 1
ATOM 1476 N N . ARG A 1 201 ? -1.422 -1.671 -9.219 1 97.75 201 ARG A N 1
ATOM 1477 C CA . ARG A 1 201 ? -0.187 -1.119 -8.672 1 97.75 201 ARG A CA 1
ATOM 1478 C C . ARG A 1 201 ? 0.898 -2.188 -8.578 1 97.75 201 ARG A C 1
ATOM 1480 O O . ARG A 1 201 ? 2.068 -1.915 -8.859 1 97.75 201 ARG A O 1
ATOM 1487 N N . HIS A 1 202 ? 0.602 -3.408 -8.164 1 96.88 202 HIS A N 1
ATOM 1488 C CA . HIS A 1 202 ? 1.561 -4.391 -7.672 1 96.88 202 HIS A CA 1
ATOM 1489 C C . HIS A 1 202 ? 2.018 -5.324 -8.789 1 96.88 202 HIS A C 1
ATOM 1491 O O . HIS A 1 202 ? 1.691 -6.512 -8.781 1 96.88 202 HIS A O 1
ATOM 1497 N N . PHE A 1 203 ? 2.781 -4.816 -9.75 1 96.38 203 PHE A N 1
ATOM 1498 C CA . PHE A 1 203 ? 3.416 -5.516 -10.859 1 96.38 203 PHE A CA 1
ATOM 1499 C C . PHE A 1 203 ? 4.934 -5.371 -10.797 1 96.38 203 PHE A C 1
ATOM 1501 O O . PHE A 1 203 ? 5.508 -4.496 -11.445 1 96.38 203 PHE A O 1
ATOM 1508 N N . GLY A 1 204 ? 5.602 -6.352 -10.031 1 97.06 204 GLY A N 1
ATOM 1509 C CA . GLY A 1 204 ? 7.016 -6.227 -9.727 1 97.06 204 GLY A CA 1
ATOM 1510 C C . GLY A 1 204 ? 7.293 -5.328 -8.531 1 97.06 204 GLY A C 1
ATOM 1511 O O . GLY A 1 204 ? 6.387 -5.035 -7.75 1 97.06 204 GLY A O 1
ATOM 1512 N N . PRO A 1 205 ? 8.633 -5 -8.336 1 98.12 205 PRO A N 1
ATOM 1513 C CA . PRO A 1 205 ? 8.922 -4.039 -7.273 1 98.12 205 PRO A CA 1
ATOM 1514 C C . PRO A 1 205 ? 8.078 -2.773 -7.367 1 98.12 205 PRO A C 1
ATOM 1516 O O . PRO A 1 205 ? 7.895 -2.227 -8.461 1 98.12 205 PRO A O 1
ATOM 1519 N N . ASP A 1 206 ? 7.523 -2.361 -6.266 1 98.12 206 ASP A N 1
ATOM 1520 C CA . ASP A 1 206 ? 6.629 -1.209 -6.234 1 98.12 206 ASP A CA 1
ATOM 1521 C C . ASP A 1 206 ? 7.402 0.092 -6.445 1 98.12 206 ASP A C 1
ATOM 1523 O O . ASP A 1 206 ? 7.992 0.627 -5.504 1 98.12 206 ASP A O 1
ATOM 1527 N N . LEU A 1 207 ? 7.328 0.659 -7.586 1 98.19 207 LEU A N 1
ATOM 1528 C CA . LEU A 1 207 ? 8.023 1.901 -7.898 1 98.19 207 LEU A CA 1
ATOM 1529 C C . LEU A 1 207 ? 7.195 3.111 -7.477 1 98.19 207 LEU A C 1
ATOM 1531 O O . LEU A 1 207 ? 7.75 4.168 -7.16 1 98.19 207 LEU A O 1
ATOM 1535 N N . ALA A 1 208 ? 5.883 2.988 -7.473 1 98.31 208 ALA A N 1
ATOM 1536 C CA . ALA A 1 208 ? 5.02 4.109 -7.105 1 98.31 208 ALA A CA 1
ATOM 1537 C C . ALA A 1 208 ? 5.305 4.574 -5.68 1 98.31 208 ALA A C 1
ATOM 1539 O O . ALA A 1 208 ? 5.293 5.777 -5.402 1 98.31 208 ALA A O 1
ATOM 1540 N N . GLY A 1 209 ? 5.582 3.613 -4.809 1 98.31 209 GLY A N 1
ATOM 1541 C CA . GLY A 1 209 ? 5.82 3.926 -3.408 1 98.31 209 GLY A CA 1
ATOM 1542 C C . GLY A 1 209 ? 6.984 4.875 -3.197 1 98.31 209 GLY A C 1
ATOM 1543 O O . GLY A 1 209 ? 7 5.648 -2.238 1 98.31 209 GLY A O 1
ATOM 1544 N N . LEU A 1 210 ? 7.941 4.891 -4.082 1 98.38 210 LEU A N 1
ATOM 1545 C CA . LEU A 1 210 ? 9.125 5.73 -3.971 1 98.38 210 LEU A CA 1
ATOM 1546 C C . LEU A 1 210 ? 8.758 7.211 -4.027 1 98.38 210 LEU A C 1
ATOM 1548 O O . LEU A 1 210 ? 9.453 8.055 -3.457 1 98.38 210 LEU A O 1
ATOM 1552 N N . PHE A 1 211 ? 7.652 7.453 -4.668 1 98.62 211 PHE A N 1
ATOM 1553 C CA . PHE A 1 211 ? 7.316 8.852 -4.914 1 98.62 211 PHE A CA 1
ATOM 1554 C C . PHE A 1 211 ? 6.242 9.328 -3.943 1 98.62 211 PHE A C 1
ATOM 1556 O O . PHE A 1 211 ? 5.801 10.477 -4.016 1 98.62 211 PHE A O 1
ATOM 1563 N N . CYS A 1 212 ? 5.816 8.453 -3.074 1 98.44 212 CYS A N 1
ATOM 1564 C CA . CYS A 1 212 ? 4.945 8.828 -1.966 1 98.44 212 CYS A CA 1
ATOM 1565 C C . CYS A 1 212 ? 5.762 9.273 -0.758 1 98.44 212 CYS A C 1
ATOM 1567 O O . CYS A 1 212 ? 6.703 8.594 -0.353 1 98.44 212 CYS A O 1
ATOM 1569 N N . GLY A 1 213 ? 5.461 10.461 -0.22 1 97.81 213 GLY A N 1
ATOM 1570 C CA . GLY A 1 213 ? 6.188 10.969 0.932 1 97.81 213 GLY A CA 1
ATOM 1571 C C . GLY A 1 213 ? 7.566 11.492 0.583 1 97.81 213 GLY A C 1
ATOM 1572 O O . GLY A 1 213 ? 8.422 11.641 1.46 1 97.81 213 GLY A O 1
ATOM 1573 N N . ASP A 1 214 ? 7.809 11.805 -0.697 1 98.06 214 ASP A N 1
ATOM 1574 C CA . ASP A 1 214 ? 9.148 12.195 -1.132 1 98.06 214 ASP A CA 1
ATOM 1575 C C . ASP A 1 214 ? 9.305 13.711 -1.128 1 98.06 214 ASP A C 1
ATOM 1577 O O . ASP A 1 214 ? 10.383 14.234 -1.421 1 98.06 214 ASP A O 1
ATOM 1581 N N . CYS A 1 215 ? 8.219 14.438 -0.915 1 97.25 215 CYS A N 1
ATOM 1582 C CA . CYS A 1 215 ? 8.195 15.891 -0.879 1 97.25 215 CYS A CA 1
ATOM 1583 C C . CYS A 1 215 ? 8.742 16.484 -2.178 1 97.25 215 CYS A C 1
ATOM 1585 O O . CYS A 1 215 ? 9.375 17.531 -2.17 1 97.25 215 CYS A O 1
ATOM 1587 N N . GLY A 1 216 ? 8.648 15.758 -3.236 1 97.31 216 GLY A N 1
ATOM 1588 C CA . GLY A 1 216 ? 9.086 16.266 -4.527 1 97.31 216 GLY A CA 1
ATOM 1589 C C . GLY A 1 216 ? 10.586 16.172 -4.727 1 97.31 216 GLY A C 1
ATOM 1590 O O . GLY A 1 216 ? 11.125 16.688 -5.707 1 97.31 216 GLY A O 1
ATOM 1591 N N . ALA A 1 217 ? 11.289 15.562 -3.844 1 97.5 217 ALA A N 1
ATOM 1592 C CA . ALA A 1 217 ? 12.75 15.445 -3.92 1 97.5 217 ALA A CA 1
ATOM 1593 C C . ALA A 1 217 ? 13.156 14.406 -4.957 1 97.5 217 ALA A C 1
ATOM 1595 O O . ALA A 1 217 ? 14.266 14.461 -5.496 1 97.5 217 ALA A O 1
ATOM 1596 N N . LEU A 1 218 ? 12.258 13.414 -5.215 1 98.19 218 LEU A N 1
ATOM 1597 C CA . LEU A 1 218 ? 12.625 12.312 -6.105 1 98.19 218 LEU A CA 1
ATOM 1598 C C . LEU A 1 218 ? 11.93 12.453 -7.457 1 98.19 218 LEU A C 1
ATOM 1600 O O . LEU A 1 218 ? 12.141 11.633 -8.352 1 98.19 218 LEU A O 1
ATOM 1604 N N . GLY A 1 219 ? 11.164 13.414 -7.629 1 98.38 219 GLY A N 1
ATOM 1605 C CA . GLY A 1 219 ? 10.469 13.68 -8.875 1 98.38 219 GLY A CA 1
ATOM 1606 C C . GLY A 1 219 ? 9.203 14.5 -8.688 1 98.38 219 GLY A C 1
ATOM 1607 O O . GLY A 1 219 ? 8.711 14.648 -7.566 1 98.38 219 GLY A O 1
ATOM 1608 N N . VAL A 1 220 ? 8.703 15.047 -9.789 1 98.81 220 VAL A N 1
ATOM 1609 C CA . VAL A 1 220 ? 7.484 15.852 -9.742 1 98.81 220 VAL A CA 1
ATOM 1610 C C . VAL A 1 220 ? 6.32 15.055 -10.336 1 98.81 220 VAL A C 1
ATOM 1612 O O . VAL A 1 220 ? 6.371 14.641 -11.492 1 98.81 220 VAL A O 1
ATOM 1615 N N . LYS A 1 221 ? 5.285 14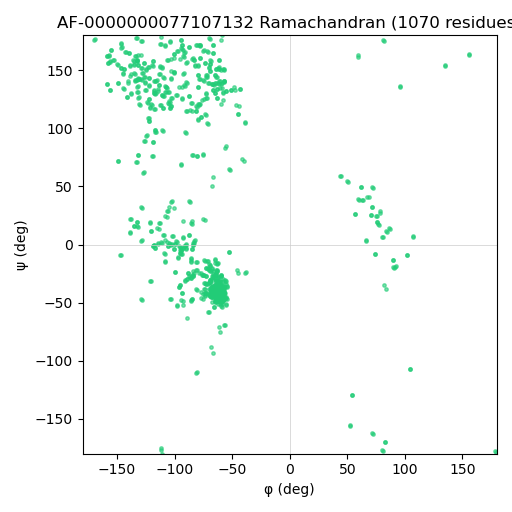.852 -9.539 1 98.75 221 LYS A N 1
ATOM 1616 C CA . LYS A 1 221 ? 4.117 14.102 -9.992 1 98.75 221 LYS A CA 1
ATOM 1617 C C . LYS A 1 221 ? 3.295 14.922 -10.984 1 98.75 221 LYS A C 1
ATOM 1619 O O . LYS A 1 221 ? 2.938 16.062 -10.711 1 98.75 221 LYS A O 1
ATOM 1624 N N . ALA A 1 222 ? 3.055 14.344 -12.109 1 98.81 222 ALA A N 1
ATOM 1625 C CA . ALA A 1 222 ? 2.229 14.992 -13.125 1 98.81 222 ALA A CA 1
ATOM 1626 C C . ALA A 1 222 ? 0.793 14.477 -13.078 1 98.81 222 ALA A C 1
ATOM 1628 O O . ALA A 1 222 ? -0.155 15.258 -13.008 1 98.81 222 ALA A O 1
ATOM 1629 N N . GLU A 1 223 ? 0.678 13.172 -13.117 1 98.81 223 GLU A N 1
ATOM 1630 C CA . GLU A 1 223 ? -0.61 12.484 -13.078 1 98.81 223 GLU A CA 1
ATOM 1631 C C . GLU A 1 223 ? -0.628 11.398 -12.008 1 98.81 223 GLU A C 1
ATOM 1633 O O . GLU A 1 223 ? 0.374 10.711 -11.789 1 98.81 223 GLU A O 1
ATOM 1638 N N . ILE A 1 224 ? -1.775 11.289 -11.375 1 98.81 224 ILE A N 1
ATOM 1639 C CA . ILE A 1 224 ? -1.957 10.305 -10.312 1 98.81 224 ILE A CA 1
ATOM 1640 C C . ILE A 1 224 ? -3.25 9.523 -10.539 1 98.81 224 ILE A C 1
ATOM 1642 O O . ILE A 1 224 ? -4.309 10.117 -10.766 1 98.81 224 ILE A O 1
ATOM 1646 N N . THR A 1 225 ? -3.137 8.242 -10.555 1 98.81 225 THR A N 1
ATOM 1647 C CA . THR A 1 225 ? -4.305 7.367 -10.617 1 98.81 225 THR A CA 1
ATOM 1648 C C . THR A 1 225 ? -4.613 6.777 -9.242 1 98.81 225 THR A C 1
ATOM 1650 O O . THR A 1 225 ? -3.73 6.215 -8.586 1 98.81 225 THR A O 1
ATOM 1653 N N . LEU A 1 226 ? -5.848 6.973 -8.82 1 98.81 226 LEU A N 1
ATOM 1654 C CA . LEU A 1 226 ? -6.316 6.465 -7.535 1 98.81 226 LEU A CA 1
ATOM 1655 C C . LEU A 1 226 ? -7.371 5.379 -7.73 1 98.81 226 LEU A C 1
ATOM 1657 O O . LEU A 1 226 ? -8.141 5.422 -8.695 1 98.81 226 LEU A O 1
ATOM 1661 N N . ARG A 1 227 ? -7.379 4.406 -6.801 1 98.56 227 ARG A N 1
ATOM 1662 C CA . ARG A 1 227 ? -8.422 3.387 -6.77 1 98.56 227 ARG A CA 1
ATOM 1663 C C . ARG A 1 227 ? -9.742 3.971 -6.281 1 98.56 227 ARG A C 1
ATOM 1665 O O . ARG A 1 227 ? -9.758 4.809 -5.379 1 98.56 227 ARG A O 1
ATOM 1672 N N . LEU A 1 228 ? -10.836 3.473 -6.867 1 98.69 228 LEU A N 1
ATOM 1673 C CA . LEU A 1 228 ? -12.156 3.893 -6.414 1 98.69 228 LEU A CA 1
ATOM 1674 C C . LEU A 1 228 ? -12.836 2.787 -5.609 1 98.69 228 LEU A C 1
ATOM 1676 O O . LEU A 1 228 ? -12.422 1.626 -5.676 1 98.69 228 LEU A O 1
ATOM 1680 N N . MET A 1 229 ? -13.758 3.139 -4.832 1 98 229 MET A N 1
ATOM 1681 C CA . MET A 1 229 ? -14.695 2.24 -4.164 1 98 229 MET A CA 1
ATOM 1682 C C . MET A 1 229 ? -16.125 2.773 -4.262 1 98 229 MET A C 1
ATOM 1684 O O . MET A 1 229 ? -16.328 3.975 -4.453 1 98 229 MET A O 1
ATOM 1688 N N . THR A 1 230 ? -17.078 1.895 -4.18 1 97.88 230 THR A N 1
ATOM 1689 C CA . THR A 1 230 ? -18.469 2.305 -4.086 1 97.88 230 THR A CA 1
ATOM 1690 C C . THR A 1 230 ? -18.734 3.023 -2.766 1 97.88 230 THR A C 1
ATOM 1692 O O . THR A 1 230 ? -18.344 2.549 -1.702 1 97.88 230 THR A O 1
ATOM 1695 N N . MET A 1 231 ? -19.391 4.121 -2.809 1 96.75 231 MET A N 1
ATOM 1696 C CA . MET A 1 231 ? -19.672 4.941 -1.631 1 96.75 231 MET A CA 1
ATOM 1697 C C . MET A 1 231 ? -20.547 4.18 -0.632 1 96.75 231 MET A C 1
ATOM 1699 O O . MET A 1 231 ? -21.578 3.621 -1.001 1 96.75 231 MET A O 1
ATOM 1703 N N . PRO A 1 232 ? -20.094 4.078 0.623 1 94.75 232 PRO A N 1
ATOM 1704 C CA . PRO A 1 232 ? -21 3.537 1.634 1 94.75 232 PRO A CA 1
ATOM 1705 C C . PRO A 1 232 ? -22.297 4.336 1.744 1 94.75 232 PRO A C 1
ATOM 1707 O O . PRO A 1 232 ? -22.266 5.566 1.813 1 94.75 232 PRO A O 1
ATOM 1710 N N . ASN A 1 233 ? -23.375 3.664 1.904 1 91.88 233 ASN A N 1
ATOM 1711 C CA . ASN A 1 233 ? -24.672 4.328 1.797 1 91.88 233 ASN A CA 1
ATOM 1712 C C . ASN A 1 233 ? -25.219 4.719 3.168 1 91.88 233 ASN A C 1
ATOM 1714 O O . ASN A 1 233 ? -26.219 5.438 3.262 1 91.88 233 ASN A O 1
ATOM 1718 N N . HIS A 1 234 ? -24.625 4.246 4.219 1 96.81 234 HIS A N 1
ATOM 1719 C CA . HIS A 1 234 ? -25.109 4.5 5.566 1 96.81 234 HIS A CA 1
ATOM 1720 C C . HIS A 1 234 ? -23.984 4.973 6.488 1 96.81 234 HIS A C 1
ATOM 1722 O O . HIS A 1 234 ? -22.844 4.531 6.352 1 96.81 234 HIS A O 1
ATOM 1728 N N . ASP A 1 235 ? -24.281 5.871 7.355 1 97.06 235 ASP A N 1
ATOM 1729 C CA . ASP A 1 235 ? -23.328 6.273 8.383 1 97.06 235 ASP A CA 1
ATOM 1730 C C . ASP A 1 235 ? -24.047 6.723 9.648 1 97.06 235 ASP A C 1
ATOM 1732 O O . ASP A 1 235 ? -25.234 7.043 9.617 1 97.06 235 ASP A O 1
ATOM 1736 N N . LEU A 1 236 ? -23.422 6.637 10.742 1 98.31 236 LEU A N 1
ATOM 1737 C CA . LEU A 1 236 ? -23.844 7.145 12.047 1 98.31 236 LEU A CA 1
ATOM 1738 C C . LEU A 1 236 ? -22.719 7.926 12.711 1 98.31 236 LEU A C 1
ATOM 1740 O O . LEU A 1 236 ? -21.547 7.59 12.539 1 98.31 236 LEU A O 1
ATOM 1744 N N . GLN A 1 237 ? -23.109 8.992 13.398 1 98 237 GLN A N 1
ATOM 1745 C CA . GLN A 1 237 ? -22.172 9.812 14.148 1 98 237 GLN A CA 1
ATOM 1746 C C . GLN A 1 237 ? -22.5 9.797 15.641 1 98 237 GLN A C 1
ATOM 1748 O O . GLN A 1 237 ? -23.672 9.82 16.031 1 98 237 GLN A O 1
ATOM 1753 N N . SER A 1 238 ? -21.516 9.75 16.438 1 98.19 238 SER A N 1
ATOM 1754 C CA . SER A 1 238 ? -21.641 9.898 17.875 1 98.19 238 SER A CA 1
ATOM 1755 C C . SER A 1 238 ? -20.422 10.594 18.469 1 98.19 238 SER A C 1
ATOM 1757 O O . SER A 1 238 ? -19.359 10.602 17.875 1 98.19 238 SER A O 1
ATOM 1759 N N . SER A 1 239 ? -20.656 11.266 19.547 1 97.19 239 SER A N 1
ATOM 1760 C CA . SER A 1 239 ? -19.578 11.938 20.266 1 97.19 239 SER A CA 1
ATOM 1761 C C . SER A 1 239 ? -19.531 11.492 21.719 1 97.19 239 SER A C 1
ATOM 1763 O O . SER A 1 239 ? -20.562 11.148 22.297 1 97.19 239 SER A O 1
ATOM 1765 N N . PHE A 1 240 ? -18.375 11.539 22.234 1 97.94 240 PHE A N 1
ATOM 1766 C CA . PHE A 1 240 ? -18.109 11.109 23.609 1 97.94 240 PHE A CA 1
ATOM 1767 C C . PHE A 1 240 ? -17.125 12.047 24.297 1 97.94 240 PHE A C 1
ATOM 1769 O O . PHE A 1 240 ? -16.484 12.875 23.641 1 97.94 240 PHE A O 1
ATOM 1776 N N . SER A 1 241 ? -17.047 11.938 25.609 1 96.62 241 SER A N 1
ATOM 1777 C CA . SER A 1 241 ? -16.109 12.734 26.375 1 96.62 241 SER A CA 1
ATOM 1778 C C . SER A 1 241 ? -15.367 11.867 27.406 1 96.62 241 SER A C 1
ATOM 1780 O O . SER A 1 241 ? -15.961 10.977 28.016 1 96.62 241 SER A O 1
ATOM 1782 N N . PHE A 1 242 ? -14.117 12.109 27.594 1 98.06 242 PHE A N 1
ATOM 1783 C CA . PHE A 1 242 ? -13.273 11.438 28.578 1 98.06 242 PHE A CA 1
ATOM 1784 C C . PHE A 1 242 ? -12.703 12.438 29.578 1 98.06 242 PHE A C 1
ATOM 1786 O O . PHE A 1 242 ? -12.445 13.586 29.234 1 98.06 242 PHE A O 1
ATOM 1793 N N . LYS A 1 243 ? -12.383 11.953 30.766 1 96.56 243 LYS A N 1
ATOM 1794 C CA . LYS A 1 243 ? -11.836 12.812 31.812 1 96.56 243 LYS A CA 1
ATOM 1795 C C . LYS A 1 243 ? -10.32 12.914 31.703 1 96.56 243 LYS A C 1
ATOM 1797 O O . LYS A 1 243 ? -9.719 13.898 32.156 1 96.56 243 LYS A O 1
ATOM 1802 N N . THR A 1 244 ? -9.703 11.891 31.141 1 97.19 244 THR A N 1
ATOM 1803 C CA . THR A 1 244 ? -8.25 11.898 31.016 1 97.19 244 THR A CA 1
ATOM 1804 C C . THR A 1 244 ? -7.82 11.586 29.594 1 97.19 244 THR A C 1
ATOM 1806 O O . THR A 1 244 ? -8.531 10.898 28.859 1 97.19 244 THR A O 1
ATOM 1809 N N . GLY A 1 245 ? -6.641 12.141 29.281 1 97.69 245 GLY A N 1
ATOM 1810 C CA . GLY A 1 245 ? -6.066 11.812 27.984 1 97.69 245 GLY A CA 1
ATOM 1811 C C . GLY A 1 245 ? -5.719 10.344 27.844 1 97.69 245 GLY A C 1
ATOM 1812 O O . GLY A 1 245 ? -5.836 9.781 26.75 1 97.69 245 GLY A O 1
ATOM 1813 N N . GLU A 1 246 ? -5.297 9.711 28.875 1 98 246 GLU A N 1
ATOM 1814 C CA . GLU A 1 246 ? -4.969 8.289 28.875 1 98 246 GLU A CA 1
ATOM 1815 C C . GLU A 1 246 ? -6.176 7.445 28.484 1 98 246 GLU A C 1
ATOM 1817 O O . GLU A 1 246 ? -6.082 6.594 27.594 1 98 246 GLU A O 1
ATOM 1822 N N . ASP A 1 247 ? -7.32 7.719 29.141 1 98.56 247 ASP A N 1
ATOM 1823 C CA . ASP A 1 247 ? -8.539 6.984 28.812 1 98.56 247 ASP A CA 1
ATOM 1824 C C . ASP A 1 247 ? -8.938 7.184 27.359 1 98.56 247 ASP A C 1
ATOM 1826 O O . ASP A 1 247 ? -9.352 6.234 26.688 1 98.56 247 ASP A O 1
ATOM 1830 N N . LEU A 1 248 ? -8.852 8.422 26.906 1 98.75 248 LEU A N 1
ATOM 1831 C CA . LEU A 1 248 ? -9.148 8.719 25.516 1 98.75 248 LEU A CA 1
ATOM 1832 C C . LEU A 1 248 ? -8.297 7.875 24.578 1 98.75 248 LEU A C 1
ATOM 1834 O O . LEU A 1 248 ? -8.82 7.223 23.672 1 98.75 248 LEU A O 1
ATOM 1838 N N . LEU A 1 249 ? -6.977 7.887 24.812 1 98.81 249 LEU A N 1
ATOM 1839 C CA . LEU A 1 249 ? -6.043 7.23 23.906 1 98.81 249 LEU A CA 1
ATOM 1840 C C . LEU A 1 249 ? -6.211 5.715 23.953 1 98.81 249 LEU A C 1
ATOM 1842 O O . LEU A 1 249 ? -6.086 5.039 22.922 1 98.81 249 LEU A O 1
ATOM 1846 N N . LEU A 1 250 ? -6.484 5.16 25.094 1 98.81 250 LEU A N 1
ATOM 1847 C CA . LEU A 1 250 ? -6.754 3.732 25.203 1 98.81 250 LEU A CA 1
ATOM 1848 C C . LEU A 1 250 ? -8.023 3.357 24.453 1 98.81 250 LEU A C 1
ATOM 1850 O O . LEU A 1 250 ? -8.078 2.322 23.781 1 98.81 250 LEU A O 1
ATOM 1854 N N . ALA A 1 251 ? -9.062 4.176 24.578 1 98.88 251 ALA A N 1
ATOM 1855 C CA . ALA A 1 251 ? -10.312 3.941 23.844 1 98.88 251 ALA A CA 1
ATOM 1856 C C . ALA A 1 251 ? -10.086 4.008 22.344 1 98.88 251 ALA A C 1
ATOM 1858 O O . ALA A 1 251 ? -10.562 3.148 21.594 1 98.88 251 ALA A O 1
ATOM 1859 N N . MET A 1 252 ? -9.367 5.059 21.922 1 98.88 252 MET A N 1
ATOM 1860 C CA . MET A 1 252 ? -9.094 5.215 20.5 1 98.88 252 MET A CA 1
ATOM 1861 C C . MET A 1 252 ? -8.32 4.012 19.969 1 98.88 252 MET A C 1
ATOM 1863 O O . MET A 1 252 ? -8.602 3.537 18.859 1 98.88 252 MET A O 1
ATOM 1867 N N . ALA A 1 253 ? -7.344 3.541 20.719 1 98.81 253 ALA A N 1
ATOM 1868 C CA . ALA A 1 253 ? -6.582 2.363 20.312 1 98.81 253 ALA A CA 1
ATOM 1869 C C . ALA A 1 253 ? -7.492 1.148 20.156 1 98.81 253 ALA A C 1
ATOM 1871 O O . ALA A 1 253 ? -7.398 0.424 19.156 1 98.81 253 ALA A O 1
ATOM 1872 N N . GLU A 1 254 ? -8.344 0.958 21.094 1 98.81 254 GLU A N 1
ATOM 1873 C CA . GLU A 1 254 ? -9.227 -0.205 21.031 1 98.81 254 GLU A CA 1
ATOM 1874 C C . GLU A 1 254 ? -10.219 -0.08 19.891 1 98.81 254 GLU A C 1
ATOM 1876 O O . GLU A 1 254 ? -10.562 -1.073 19.234 1 98.81 254 GLU A O 1
ATOM 1881 N N . LEU A 1 255 ? -10.75 1.101 19.688 1 98.81 255 LEU A N 1
ATOM 1882 C CA . LEU A 1 255 ? -11.625 1.341 18.547 1 98.81 255 LEU A CA 1
ATOM 1883 C C . LEU A 1 255 ? -10.914 1.021 17.234 1 98.81 255 LEU A C 1
ATOM 1885 O O . LEU A 1 255 ? -11.516 0.445 16.312 1 98.81 255 LEU A O 1
ATOM 1889 N N . SER A 1 256 ? -9.656 1.417 17.141 1 98.5 256 SER A N 1
ATOM 1890 C CA . SER A 1 256 ? -8.859 1.128 15.953 1 98.5 256 SER A CA 1
ATOM 1891 C C . SER A 1 256 ? -8.656 -0.373 15.773 1 98.5 256 SER A C 1
ATOM 1893 O O . SER A 1 256 ? -8.805 -0.894 14.664 1 98.5 256 SER A O 1
ATOM 1895 N N . ARG A 1 257 ? -8.352 -1.099 16.891 1 98.25 257 ARG A N 1
ATOM 1896 C CA . ARG A 1 257 ? -8.188 -2.549 16.859 1 98.25 257 ARG A CA 1
ATOM 1897 C C . ARG A 1 257 ? -9.461 -3.23 16.375 1 98.25 257 ARG A C 1
ATOM 1899 O O . ARG A 1 257 ? -9.406 -4.203 15.609 1 98.25 257 ARG A O 1
ATOM 1906 N N . ALA A 1 258 ? -10.594 -2.689 16.781 1 97.81 258 ALA A N 1
ATOM 1907 C CA . ALA A 1 258 ? -11.891 -3.271 16.438 1 97.81 258 ALA A CA 1
ATOM 1908 C C . ALA A 1 258 ? -12.25 -2.982 14.984 1 97.81 258 ALA A C 1
ATOM 1910 O O . ALA A 1 258 ? -13.047 -3.709 14.375 1 97.81 258 ALA A O 1
ATOM 1911 N N . GLY A 1 259 ? -11.742 -1.919 14.422 1 96.94 259 GLY A N 1
ATOM 1912 C CA . GLY A 1 259 ? -11.969 -1.56 13.031 1 96.94 259 GLY A CA 1
ATOM 1913 C C . GLY A 1 259 ? -13.383 -1.082 12.758 1 96.94 259 GLY A C 1
ATOM 1914 O O . GLY A 1 259 ? -13.891 -1.235 11.648 1 96.94 259 GLY A O 1
ATOM 1915 N N . VAL A 1 260 ? -14.055 -0.417 13.719 1 97.56 260 VAL A N 1
ATOM 1916 C CA . VAL A 1 260 ? -15.484 -0.172 13.586 1 97.56 260 VAL A CA 1
ATOM 1917 C C . VAL A 1 260 ? -15.719 1.254 13.094 1 97.56 260 VAL A C 1
ATOM 1919 O O . VAL A 1 260 ? -16.781 1.556 12.523 1 97.56 260 VAL A O 1
ATOM 1922 N N . ALA A 1 261 ? -14.781 2.182 13.305 1 98.19 261 ALA A N 1
ATOM 1923 C CA . ALA A 1 261 ? -14.977 3.588 12.969 1 98.19 261 ALA A CA 1
ATOM 1924 C C . ALA A 1 261 ? -14.141 3.979 11.75 1 98.19 261 ALA A C 1
ATOM 1926 O O . ALA A 1 261 ? -12.938 3.703 11.695 1 98.19 261 ALA A O 1
ATOM 1927 N N . CYS A 1 262 ? -14.797 4.645 10.797 1 97.31 262 CYS A N 1
ATOM 1928 C CA . CYS A 1 262 ? -14.062 5.137 9.633 1 97.31 262 CYS A CA 1
ATOM 1929 C C . CYS A 1 262 ? -13.359 6.457 9.953 1 97.31 262 CYS A C 1
ATOM 1931 O O . CYS A 1 262 ? -12.453 6.871 9.234 1 97.31 262 CYS A O 1
ATOM 1933 N N . GLU A 1 263 ? -13.883 7.164 11.016 1 97.94 263 GLU A N 1
ATOM 1934 C CA . GLU A 1 263 ? -13.258 8.391 11.492 1 97.94 263 GLU A CA 1
ATOM 1935 C C . GLU A 1 263 ? -13.219 8.438 13.016 1 97.94 263 GLU A C 1
ATOM 1937 O O . GLU A 1 263 ? -14.219 8.133 13.672 1 97.94 263 GLU A O 1
ATOM 1942 N N . LEU A 1 264 ? -12.117 8.711 13.531 1 98.5 264 LEU A N 1
ATOM 1943 C CA . LEU A 1 264 ? -11.891 9.109 14.914 1 98.5 264 LEU A CA 1
ATOM 1944 C C . LEU A 1 264 ? -11.219 10.477 14.984 1 98.5 264 LEU A C 1
ATOM 1946 O O . LEU A 1 264 ? -10.141 10.672 14.414 1 98.5 264 LEU A O 1
ATOM 1950 N N . CYS A 1 265 ? -11.844 11.414 15.539 1 98.06 265 CYS A N 1
ATOM 1951 C CA . CYS A 1 265 ? -11.305 12.75 15.742 1 98.06 265 CYS A CA 1
ATOM 1952 C C . CYS A 1 265 ? -11.477 13.203 17.188 1 98.06 265 CYS A C 1
ATOM 1954 O O . CYS A 1 265 ? -12.602 13.289 17.688 1 98.06 265 CYS A O 1
ATOM 1956 N N . ALA A 1 266 ? -10.414 13.492 17.844 1 98.44 266 ALA A N 1
ATOM 1957 C CA . ALA A 1 266 ? -10.5 13.883 19.234 1 98.44 266 ALA A CA 1
ATOM 1958 C C . ALA A 1 266 ? -9.664 15.125 19.516 1 98.44 266 ALA A C 1
ATOM 1960 O O . ALA A 1 266 ? -8.766 15.461 18.75 1 98.44 266 ALA A O 1
ATOM 1961 N N . PHE A 1 267 ? -10.016 15.773 20.594 1 96.75 267 PHE A N 1
ATOM 1962 C CA . PHE A 1 267 ? -9.328 16.984 21.047 1 96.75 267 PHE A CA 1
ATOM 1963 C C . PHE A 1 267 ? -9.016 16.891 22.547 1 96.75 267 PHE A C 1
ATOM 1965 O O . PHE A 1 267 ? -9.633 16.109 23.266 1 96.75 267 PHE A O 1
ATOM 1972 N N . ASP A 1 268 ? -8.055 17.656 22.938 1 95.88 268 ASP A N 1
ATOM 1973 C CA . ASP A 1 268 ? -7.828 17.844 24.359 1 95.88 268 ASP A CA 1
ATOM 1974 C C . ASP A 1 268 ? -8.539 19.094 24.875 1 95.88 268 ASP A C 1
ATOM 1976 O O . ASP A 1 268 ? -9.18 19.812 24.094 1 95.88 268 ASP A O 1
ATOM 1980 N N . PRO A 1 269 ? -8.484 19.344 26.203 1 91.75 269 PRO A N 1
ATOM 1981 C CA . PRO A 1 269 ? -9.109 20.547 26.766 1 91.75 269 PRO A CA 1
ATOM 1982 C C . PRO A 1 269 ? -8.578 21.828 26.125 1 91.75 269 PRO A C 1
ATOM 1984 O O . PRO A 1 269 ? -9.336 22.781 25.922 1 91.75 269 PRO A O 1
ATOM 1987 N N . GLY A 1 270 ? -7.336 21.859 25.844 1 89.5 270 GLY A N 1
ATOM 1988 C CA . GLY A 1 270 ? -6.742 23.031 25.234 1 89.5 270 GLY A CA 1
ATOM 1989 C C . GLY A 1 270 ? -7.367 23.406 23.906 1 89.5 270 GLY A C 1
ATOM 1990 O O . GLY A 1 270 ? -7.754 24.562 23.703 1 89.5 270 GLY A O 1
ATOM 1991 N N . LEU A 1 271 ? -7.469 22.516 23.031 1 89.62 271 LEU A N 1
ATOM 1992 C CA . LEU A 1 271 ? -8.047 22.781 21.719 1 89.62 271 LEU A CA 1
ATOM 1993 C C . LEU A 1 271 ? -9.555 23 21.828 1 89.62 271 LEU A C 1
ATOM 1995 O O . LEU A 1 271 ? -10.133 23.766 21.062 1 89.62 271 LEU A O 1
ATOM 1999 N N . THR A 1 272 ? -10.148 22.312 22.75 1 87.31 272 THR A N 1
ATOM 2000 C CA . THR A 1 272 ? -11.562 22.547 23 1 87.31 272 THR A CA 1
ATOM 2001 C C . THR A 1 272 ? -11.805 24 23.391 1 87.31 272 THR A C 1
ATOM 2003 O O . THR A 1 272 ? -12.75 24.641 22.922 1 87.31 272 THR A O 1
ATOM 2006 N N . LYS A 1 273 ? -10.992 24.531 24.25 1 86.75 273 LYS A N 1
ATOM 2007 C CA . LYS A 1 273 ? -11.094 25.938 24.672 1 86.75 273 LYS A CA 1
ATOM 2008 C C . LYS A 1 273 ? -10.93 26.875 23.484 1 86.75 273 LYS A C 1
ATOM 2010 O O . LYS A 1 273 ? -11.656 27.859 23.375 1 86.75 273 LYS A O 1
ATOM 2015 N N . VAL A 1 274 ? -10.039 26.547 22.656 1 85 274 VAL A N 1
ATOM 2016 C CA . VAL A 1 274 ? -9.812 27.344 21.453 1 85 274 VAL A CA 1
ATOM 2017 C C . VAL A 1 274 ? -11.062 27.328 20.578 1 85 274 VAL A C 1
ATOM 2019 O O . VAL A 1 274 ? -11.484 28.375 20.078 1 85 274 VAL A O 1
ATOM 2022 N N . ARG A 1 275 ? -11.609 26.219 20.391 1 80.94 275 ARG A N 1
ATOM 2023 C CA . ARG A 1 275 ? -12.789 26.062 19.562 1 80.94 275 ARG A CA 1
ATOM 2024 C C . ARG A 1 275 ? -13.992 26.797 20.156 1 80.94 275 ARG A C 1
ATOM 2026 O O . ARG A 1 275 ? -14.797 27.375 19.438 1 80.94 275 ARG A O 1
ATOM 2033 N N . LEU A 1 276 ? -14.102 26.734 21.453 1 79.12 276 LEU A N 1
ATOM 2034 C CA . LEU A 1 276 ? -15.172 27.438 22.156 1 79.12 276 LEU A CA 1
ATOM 2035 C C . LEU A 1 276 ? -15.008 28.953 22.016 1 79.12 276 LEU A C 1
ATOM 2037 O O . LEU A 1 276 ? -15.992 29.672 21.828 1 79.12 276 LEU A O 1
ATOM 2041 N N . THR A 1 277 ? -13.812 29.359 22.125 1 80.31 277 THR A N 1
ATOM 2042 C CA . THR A 1 277 ? -13.539 30.781 21.938 1 80.31 277 THR A CA 1
ATOM 2043 C C . THR A 1 277 ? -13.93 31.219 20.531 1 80.31 277 THR A C 1
ATOM 2045 O O . THR A 1 277 ? -14.539 32.281 20.359 1 80.31 277 THR A O 1
ATOM 2048 N N . ARG A 1 278 ? -13.633 30.453 19.578 1 82.12 278 ARG A N 1
ATOM 2049 C CA . ARG A 1 278 ? -13.992 30.75 18.188 1 82.12 278 ARG A CA 1
ATOM 2050 C C . ARG A 1 278 ? -15.508 30.828 18.031 1 82.12 278 ARG A C 1
ATOM 2052 O O . ARG A 1 278 ? -16.016 31.719 17.359 1 82.12 278 ARG A O 1
ATOM 2059 N N . ALA A 1 279 ? -16.156 29.875 18.594 1 73.44 279 ALA A N 1
ATOM 2060 C CA . ALA A 1 279 ? -17.609 29.812 18.484 1 73.44 279 ALA A CA 1
ATOM 2061 C C . ALA A 1 279 ? -18.266 31.031 19.141 1 73.44 279 ALA A C 1
ATOM 2063 O O . ALA A 1 279 ? -19.25 31.562 18.625 1 73.44 279 ALA A O 1
ATOM 2064 N N . SER A 1 280 ? -17.766 31.422 20.234 1 69.06 280 SER A N 1
ATOM 2065 C CA . SER A 1 280 ? -18.297 32.562 20.969 1 69.06 280 SER A CA 1
ATOM 2066 C C . SER A 1 280 ? -18.125 33.875 20.188 1 69.06 280 SER A C 1
ATOM 2068 O O . SER A 1 280 ? -19.031 34.719 20.172 1 69.06 280 SER A O 1
ATOM 2070 N N . LEU A 1 281 ? -17.109 34 19.547 1 69 281 LEU A N 1
ATOM 2071 C CA . LEU A 1 281 ? -16.828 35.219 18.766 1 69 281 LEU A CA 1
ATOM 2072 C C . LEU A 1 281 ? -17.719 35.281 17.516 1 69 281 LEU A C 1
ATOM 2074 O O . LEU A 1 281 ? -18.094 36.344 17.078 1 69 281 LEU A O 1
ATOM 2078 N N . THR A 1 282 ? -18 34.094 16.953 1 66.62 282 THR A N 1
ATOM 2079 C CA . THR A 1 282 ? -18.859 34 15.773 1 66.62 282 THR A CA 1
ATOM 2080 C C . THR A 1 282 ? -20.312 34.25 16.156 1 66.62 282 THR A C 1
ATOM 2082 O O . THR A 1 282 ? -21.062 34.875 15.391 1 66.62 282 THR A O 1
ATOM 2085 N N . ALA A 1 283 ? -20.766 33.688 17.219 1 55.75 283 ALA A N 1
ATOM 2086 C CA . ALA A 1 283 ? -22.125 33.875 17.719 1 55.75 283 ALA A CA 1
ATOM 2087 C C . ALA A 1 283 ? -22.391 35.344 17.984 1 55.75 283 ALA A C 1
ATOM 2089 O O . ALA A 1 283 ? -23.5 35.844 17.734 1 55.75 283 ALA A O 1
ATOM 2090 N N . ASP A 1 284 ? -21.406 35.906 18.438 1 43.72 284 ASP A N 1
ATOM 2091 C CA . ASP A 1 284 ? -21.578 37.344 18.703 1 43.72 284 ASP A CA 1
ATOM 2092 C C . ASP A 1 284 ? -21.766 38.125 17.406 1 43.72 284 ASP A C 1
ATOM 2094 O O . ASP A 1 284 ? -22.484 39.125 17.391 1 43.72 284 ASP A O 1
ATOM 2098 N N . VAL A 1 285 ? -21.188 37.531 16.312 1 42.66 285 VAL A N 1
ATOM 2099 C CA . VAL A 1 285 ? -21.297 38.219 15.023 1 42.66 285 VAL A CA 1
ATOM 2100 C C . VAL A 1 285 ? -22.609 37.844 14.344 1 42.66 285 VAL A C 1
ATOM 2102 O O . VAL A 1 285 ? -23.234 38.688 13.68 1 42.66 285 VAL A O 1
ATOM 2105 N N . LYS A 1 286 ? -23.016 36.562 14.25 1 45.75 286 LYS A N 1
ATOM 2106 C CA . LYS A 1 286 ? -24.188 36.156 13.484 1 45.75 286 LYS A CA 1
ATOM 2107 C C . LYS A 1 286 ? -25.484 36.625 14.141 1 45.75 286 LYS A C 1
ATOM 2109 O O . LYS A 1 286 ? -26.578 36.344 13.648 1 45.75 286 LYS A O 1
ATOM 2114 N N . THR A 1 287 ? -25.469 37 15.383 1 36.84 287 THR A N 1
ATOM 2115 C CA . THR A 1 287 ? -26.75 37.594 15.742 1 36.84 287 THR A CA 1
ATOM 2116 C C . THR A 1 287 ? -27.234 38.562 14.664 1 36.84 287 THR A C 1
ATOM 2118 O O . THR A 1 287 ? -28.391 38.969 14.672 1 36.84 287 THR A O 1
ATOM 2121 N N . LEU A 1 288 ? -26.312 39.094 13.891 1 32.22 288 LEU A N 1
ATOM 2122 C CA . LEU A 1 288 ? -26.906 40.062 12.977 1 32.22 288 LEU A CA 1
ATOM 2123 C C . LEU A 1 288 ? -27.359 39.406 11.688 1 32.22 288 LEU A C 1
ATOM 2125 O O . LEU A 1 288 ? -28.328 39.844 11.062 1 32.22 288 LEU A O 1
ATOM 2129 N N . GLY A 1 289 ? -26.469 38.719 10.688 1 34.12 289 GLY A N 1
ATOM 2130 C CA . GLY A 1 289 ? -26.844 38.625 9.281 1 34.12 289 GLY A CA 1
ATOM 2131 C C . GLY A 1 289 ? -27.594 37.344 8.961 1 34.12 289 GLY A C 1
ATOM 2132 O O . GLY A 1 289 ? -27.625 36.406 9.766 1 34.12 289 GLY A O 1
ATOM 2133 N N . ALA A 1 290 ? -28.328 37.219 7.555 1 36.97 290 ALA A N 1
ATOM 2134 C CA . ALA A 1 290 ? -29.281 36.469 6.75 1 36.97 290 ALA A CA 1
ATOM 2135 C C . ALA A 1 290 ? -28.719 35.062 6.422 1 36.97 290 ALA A C 1
ATOM 2137 O O . ALA A 1 290 ? -28 34.906 5.438 1 36.97 290 ALA A O 1
ATOM 2138 N N . VAL A 1 291 ? -28.234 34.281 7.34 1 36.72 291 VAL A N 1
ATOM 2139 C CA . VAL A 1 291 ? -27.672 33 6.93 1 36.72 291 VAL A CA 1
ATOM 2140 C C . VAL A 1 291 ? -28.75 32.156 6.227 1 36.72 291 VAL A C 1
ATOM 2142 O O . VAL A 1 291 ? -29.875 32.094 6.699 1 36.72 291 VAL A O 1
ATOM 2145 N N . VAL A 1 292 ? -28.594 31.75 5.004 1 35.25 292 VAL A N 1
ATOM 2146 C CA . VAL A 1 292 ? -29.484 30.984 4.141 1 35.25 292 VAL A CA 1
ATOM 2147 C C . VAL A 1 292 ? -29.797 29.641 4.785 1 35.25 292 VAL A C 1
ATOM 2149 O O . VAL A 1 292 ? -29.062 29.172 5.656 1 35.25 292 VAL A O 1
ATOM 2152 N N . GLY A 1 293 ? -30.734 28.672 4.027 1 34.59 293 GLY A N 1
ATOM 2153 C CA . GLY A 1 293 ? -31.531 27.531 4.453 1 34.59 293 GLY A CA 1
ATOM 2154 C C . GLY A 1 293 ? -30.703 26.406 5.059 1 34.59 293 GLY A C 1
ATOM 2155 O O . GLY A 1 293 ? -30.953 25.984 6.188 1 34.59 293 GLY A O 1
ATOM 2156 N N . LYS A 1 294 ? -30 25.656 4.113 1 42.78 294 LYS A N 1
ATOM 2157 C CA . LYS A 1 294 ? -29.328 24.469 4.621 1 42.78 294 LYS A CA 1
ATOM 2158 C C . LYS A 1 294 ? -28.25 24.828 5.645 1 42.78 294 LYS A C 1
ATOM 2160 O O . LYS A 1 294 ? -28.016 24.078 6.594 1 42.78 294 LYS A O 1
ATOM 2165 N N . GLU A 1 295 ? -27.516 25.906 5.32 1 38.84 295 GLU A N 1
ATOM 2166 C CA . GLU A 1 295 ? -26.484 26.406 6.23 1 38.84 295 GLU A CA 1
ATOM 2167 C C . GLU A 1 295 ? -27.109 26.953 7.512 1 38.84 295 GLU A C 1
ATOM 2169 O O . GLU A 1 295 ? -26.469 26.953 8.57 1 38.84 295 GLU A O 1
ATOM 2174 N N . LYS A 1 296 ? -28.188 27.312 7.422 1 46.09 296 LYS A N 1
ATOM 2175 C CA . LYS A 1 296 ? -28.969 27.812 8.555 1 46.09 296 LYS A CA 1
ATOM 2176 C C . LYS A 1 296 ? -29.266 26.703 9.547 1 46.09 296 LYS A C 1
ATOM 2178 O O . LYS A 1 296 ? -29.203 26.906 10.758 1 46.09 296 LYS A O 1
ATOM 2183 N N . SER A 1 297 ? -29.75 25.672 8.852 1 46.03 297 SER A N 1
ATOM 2184 C CA . SER A 1 297 ? -30.016 24.516 9.695 1 46.03 297 SER A CA 1
ATOM 2185 C C . SER A 1 297 ? -28.75 24.047 10.398 1 46.03 297 SER A C 1
ATOM 2187 O O . SER A 1 297 ? -28.781 23.703 11.586 1 46.03 297 SER A O 1
ATOM 2189 N N . LEU A 1 298 ? -27.656 23.984 9.68 1 44.09 298 LEU A N 1
ATOM 2190 C CA . LEU A 1 298 ? -26.359 23.578 10.234 1 44.09 298 LEU A CA 1
ATOM 2191 C C . LEU A 1 298 ? -25.844 24.609 11.234 1 44.09 298 LEU A C 1
ATOM 2193 O O . LEU A 1 298 ? -25.359 24.234 12.305 1 44.09 298 LEU A O 1
ATOM 2197 N N . LEU A 1 299 ? -25.953 25.891 10.922 1 45.25 299 LEU A N 1
ATOM 2198 C CA . LEU A 1 299 ? -25.609 26.969 11.828 1 45.25 299 LEU A CA 1
ATOM 2199 C C . LEU A 1 299 ? -26.516 26.953 13.062 1 45.25 299 LEU A C 1
ATOM 2201 O O . LEU A 1 299 ? -26.047 27.203 14.18 1 45.25 299 LEU A O 1
ATOM 2205 N N . LYS A 1 300 ? -27.812 26.812 12.812 1 48.62 300 LYS A N 1
ATOM 2206 C CA . LYS A 1 300 ? -28.734 26.609 13.93 1 48.62 300 LYS A CA 1
ATOM 2207 C C . LYS A 1 300 ? -28.297 25.422 14.789 1 48.62 300 LYS A C 1
ATOM 2209 O O . LYS A 1 300 ? -28.438 25.469 16.016 1 48.62 300 LYS A O 1
ATOM 2214 N N . GLY A 1 301 ? -27.766 24.391 14.156 1 45.78 301 GLY A N 1
ATOM 2215 C CA . GLY A 1 301 ? -27.219 23.25 14.859 1 45.78 301 GLY A CA 1
ATOM 2216 C C . GLY A 1 301 ? -25.953 23.578 15.641 1 45.78 301 GLY A C 1
ATOM 2217 O O . GLY A 1 301 ? -25.812 23.156 16.797 1 45.78 301 GLY A O 1
ATOM 2218 N N . LEU A 1 302 ? -25.094 24.344 15.023 1 46.25 302 LEU A N 1
ATOM 2219 C CA . LEU A 1 302 ? -23.906 24.812 15.711 1 46.25 302 LEU A CA 1
ATOM 2220 C C . LEU A 1 302 ? -24.25 25.812 16.797 1 46.25 302 LEU A C 1
ATOM 2222 O O . LEU A 1 302 ? -23.703 25.781 17.891 1 46.25 302 LEU A O 1
ATOM 2226 N N . MET A 1 303 ? -25.125 26.734 16.484 1 46.72 303 MET A N 1
ATOM 2227 C CA . MET A 1 303 ? -25.641 27.688 17.469 1 46.72 303 MET A CA 1
ATOM 2228 C C . MET A 1 303 ? -26.391 26.969 18.578 1 46.72 303 MET A C 1
ATOM 2230 O O . MET A 1 303 ? -26.297 27.359 19.75 1 46.72 303 MET A O 1
ATOM 2234 N N . SER A 1 304 ? -27.156 26.062 18.125 1 45.41 304 SER A N 1
ATOM 2235 C CA . SER A 1 304 ? -27.812 25.281 19.156 1 45.41 304 SER A CA 1
ATOM 2236 C C . SER A 1 304 ? -26.797 24.516 20 1 45.41 304 SER A C 1
ATOM 2238 O O . SER A 1 304 ? -26.953 24.406 21.219 1 45.41 304 SER A O 1
ATOM 2240 N N . ALA A 1 305 ? -25.781 24.031 19.375 1 43.59 305 ALA A N 1
ATOM 2241 C CA . ALA A 1 305 ? -24.719 23.391 20.141 1 43.59 305 ALA A CA 1
ATOM 2242 C C . ALA A 1 305 ? -23.969 24.406 21 1 43.59 305 ALA A C 1
ATOM 2244 O O . ALA A 1 305 ? -23.609 24.109 22.141 1 43.59 305 ALA A O 1
ATOM 2245 N N . SER A 1 306 ? -23.609 25.578 20.469 1 43.81 306 SER A N 1
ATOM 2246 C CA . SER A 1 306 ? -23.031 26.656 21.281 1 43.81 306 SER A CA 1
ATOM 2247 C C . SER A 1 306 ? -23.969 27.078 22.406 1 43.81 306 SER A C 1
ATOM 2249 O O . SER A 1 306 ? -23.547 27.312 23.531 1 43.81 306 SER A O 1
ATOM 2251 N N . LYS A 1 307 ? -25.25 27.438 22.125 1 44.09 307 LYS A N 1
ATOM 2252 C CA . LYS A 1 307 ? -26.219 27.766 23.156 1 44.09 307 LYS A CA 1
ATOM 2253 C C . LYS A 1 307 ? -26.375 26.625 24.172 1 44.09 307 LYS A C 1
ATOM 2255 O O . LYS A 1 307 ? -26.516 26.859 25.375 1 44.09 307 LYS A O 1
ATOM 2260 N N . ILE A 1 308 ? -26.406 25.469 23.672 1 41.62 308 ILE A N 1
ATOM 2261 C CA . ILE A 1 308 ? -26.469 24.328 24.594 1 41.62 308 ILE A CA 1
ATOM 2262 C C . ILE A 1 308 ? -25.156 24.219 25.359 1 41.62 308 ILE A C 1
ATOM 2264 O O . ILE A 1 308 ? -25.156 23.953 26.562 1 41.62 308 ILE A O 1
ATOM 2268 N N . ALA A 1 309 ? -24.016 24.438 24.797 1 41.56 309 ALA A N 1
ATOM 2269 C CA . ALA A 1 309 ? -22.766 24.531 25.531 1 41.56 309 ALA A CA 1
ATOM 2270 C C . ALA A 1 309 ? -22.797 25.641 26.578 1 41.56 309 ALA A C 1
ATOM 2272 O O . ALA A 1 309 ? -22.312 25.484 27.688 1 41.56 309 ALA A O 1
ATOM 2273 N N . VAL A 1 310 ? -23.344 26.781 26.266 1 37.91 310 VAL A N 1
ATOM 2274 C CA . VAL A 1 310 ? -23.484 27.859 27.25 1 37.91 310 VAL A CA 1
ATOM 2275 C C . VAL A 1 310 ? -24.578 27.484 28.25 1 37.91 310 VAL A C 1
ATOM 2277 O O . VAL A 1 310 ? -24.516 27.906 29.406 1 37.91 310 VAL A O 1
ATOM 2280 N N . SER A 1 311 ? -25.609 26.969 27.828 1 40.06 311 SER A N 1
ATOM 2281 C CA . SER A 1 311 ? -26.656 26.766 28.812 1 40.06 311 SER A CA 1
ATOM 2282 C C . SER A 1 311 ? -26.344 25.594 29.734 1 40.06 311 SER A C 1
ATOM 2284 O O . SER A 1 311 ? -27.156 25.219 30.562 1 40.06 311 SER A O 1
ATOM 2286 N N . GLY A 1 312 ? -25.125 25.062 30 1 38.94 312 GLY A N 1
ATOM 2287 C CA . GLY A 1 312 ? -24.594 24.25 31.078 1 38.94 312 GLY A CA 1
ATOM 2288 C C . GLY A 1 312 ? -24.859 22.766 30.906 1 38.94 312 GLY A C 1
ATOM 2289 O O . GLY A 1 312 ? -24.422 21.953 31.719 1 38.94 312 GLY A O 1
ATOM 2290 N N . ARG A 1 313 ? -25.938 22.219 30.438 1 43.59 313 ARG A N 1
ATOM 2291 C CA . ARG A 1 313 ? -26.328 20.875 30.828 1 43.59 313 ARG A CA 1
ATOM 2292 C C . ARG A 1 313 ? -25.344 19.844 30.266 1 43.59 313 ARG A C 1
ATOM 2294 O O . ARG A 1 313 ? -24.844 19 31 1 43.59 313 ARG A O 1
ATOM 2301 N N . ASN A 1 314 ? -25.391 19.172 28.969 1 44.41 314 ASN A N 1
ATOM 2302 C CA . ASN A 1 314 ? -24.703 18 28.453 1 44.41 314 ASN A CA 1
ATOM 2303 C C . ASN A 1 314 ? -23.578 18.406 27.484 1 44.41 314 ASN A C 1
ATOM 2305 O O . ASN A 1 314 ? -23.344 17.703 26.5 1 44.41 314 ASN A O 1
ATOM 2309 N N . ILE A 1 315 ? -22.969 19.5 27.703 1 47.66 315 ILE A N 1
ATOM 2310 C CA . ILE A 1 315 ? -21.922 20.047 26.844 1 47.66 315 ILE A CA 1
ATOM 2311 C C . ILE A 1 315 ? -20.547 19.578 27.344 1 47.66 315 ILE A C 1
ATOM 2313 O O . ILE A 1 315 ? -20.391 19.266 28.516 1 47.66 315 ILE A O 1
ATOM 2317 N N . VAL A 1 316 ? -19.578 19.359 26.453 1 54.31 316 VAL A N 1
ATOM 2318 C CA . VAL A 1 316 ? -18.188 19.016 26.734 1 54.31 316 VAL A CA 1
ATOM 2319 C C . VAL A 1 316 ? -17.656 19.922 27.844 1 54.31 316 VAL A C 1
ATOM 2321 O O . VAL A 1 316 ? -17.703 21.141 27.75 1 54.31 316 VAL A O 1
ATOM 2324 N N . GLY A 1 317 ? -17.375 19.328 29.031 1 58.44 317 GLY A N 1
ATOM 2325 C CA . GLY A 1 317 ? -16.656 20.094 30.031 1 58.44 317 GLY A CA 1
ATOM 2326 C C . GLY A 1 317 ? -15.336 20.641 29.516 1 58.44 317 GLY A C 1
ATOM 2327 O O . GLY A 1 317 ? -14.625 19.984 28.766 1 58.44 317 GLY A O 1
ATOM 2328 N N . VAL A 1 318 ? -15.055 21.922 29.734 1 70.69 318 VAL A N 1
ATOM 2329 C CA . VAL A 1 318 ? -13.883 22.656 29.266 1 70.69 318 VAL A CA 1
ATOM 2330 C C . VAL A 1 318 ? -12.609 21.922 29.672 1 70.69 318 VAL A C 1
ATOM 2332 O O . VAL A 1 318 ? -11.547 22.125 29.078 1 70.69 318 VAL A O 1
ATOM 2335 N N . ASP A 1 319 ? -12.734 20.891 30.438 1 85.5 319 ASP A N 1
ATOM 2336 C CA . ASP A 1 319 ? -11.539 20.203 30.906 1 85.5 319 ASP A CA 1
ATOM 2337 C C . ASP A 1 319 ? -11.547 18.734 30.469 1 85.5 319 ASP A C 1
ATOM 2339 O O . ASP A 1 319 ? -10.852 17.906 31.062 1 85.5 319 ASP A O 1
ATOM 2343 N N . GLU A 1 320 ? -12.359 18.484 29.5 1 92.62 320 GLU A N 1
ATOM 2344 C CA . GLU A 1 320 ? -12.484 17.078 29.094 1 92.62 320 GLU A CA 1
ATOM 2345 C C . GLU A 1 320 ? -11.906 16.844 27.703 1 92.62 320 GLU A C 1
ATOM 2347 O O . GLU A 1 320 ? -11.438 17.797 27.062 1 92.62 320 GLU A O 1
ATOM 2352 N N . TYR A 1 321 ? -11.844 15.594 27.359 1 97.12 321 TYR A N 1
ATOM 2353 C CA . TYR A 1 321 ? -11.312 15.141 26.078 1 97.12 321 TYR A CA 1
ATOM 2354 C C . TYR A 1 321 ? -12.422 14.578 25.203 1 97.12 321 TYR A C 1
ATOM 2356 O O . TYR A 1 321 ? -12.805 13.414 25.328 1 97.12 321 TYR A O 1
ATOM 2364 N N . PRO A 1 322 ? -12.945 15.398 24.266 1 96.69 322 PRO A N 1
ATOM 2365 C CA . PRO A 1 322 ? -14.008 14.891 23.406 1 96.69 322 PRO A CA 1
ATOM 2366 C C . PRO A 1 322 ? -13.477 14 22.281 1 96.69 322 PRO A C 1
ATOM 2368 O O . PRO A 1 322 ? -12.406 14.258 21.734 1 96.69 322 PRO A O 1
ATOM 2371 N N . LEU A 1 323 ? -14.195 12.953 21.953 1 98.44 323 LEU A N 1
ATOM 2372 C CA . LEU A 1 323 ? -13.953 12.039 20.844 1 98.44 323 LEU A CA 1
ATOM 2373 C C . LEU A 1 323 ? -15.164 11.969 19.922 1 98.44 323 LEU A C 1
ATOM 2375 O O . LEU A 1 323 ? -16.266 11.656 20.359 1 98.44 323 LEU A O 1
ATOM 2379 N N . HIS A 1 324 ? -14.977 12.281 18.688 1 98.12 324 HIS A N 1
ATOM 2380 C CA . HIS A 1 324 ? -16.016 12.195 17.656 1 98.12 324 HIS A CA 1
ATOM 2381 C C . HIS A 1 324 ? -15.805 10.977 16.766 1 98.12 324 HIS A C 1
ATOM 2383 O O . HIS A 1 324 ? -14.742 10.82 16.156 1 98.12 324 HIS A O 1
ATOM 2389 N N . VAL A 1 325 ? -16.859 10.102 16.703 1 98.69 325 VAL A N 1
ATOM 2390 C CA . VAL A 1 325 ? -16.781 8.812 16.031 1 98.69 325 VAL A CA 1
ATOM 2391 C C . VAL A 1 325 ? -17.766 8.773 14.875 1 98.69 325 VAL A C 1
ATOM 2393 O O . VAL A 1 325 ? -18.938 9.125 15.047 1 98.69 325 VAL A O 1
ATOM 2396 N N . ILE A 1 326 ? -17.312 8.375 13.742 1 98.62 326 ILE A N 1
ATOM 2397 C CA . ILE A 1 326 ? -18.188 8.141 12.602 1 98.62 326 ILE A CA 1
ATOM 2398 C C . ILE A 1 326 ? -18.031 6.695 12.125 1 98.62 326 ILE A C 1
ATOM 2400 O O . ILE A 1 326 ? -16.922 6.234 11.883 1 98.62 326 ILE A O 1
ATOM 2404 N N . CYS A 1 327 ? -19.125 5.977 12.047 1 98.5 327 CYS A N 1
ATOM 2405 C CA . CYS A 1 327 ? -19.203 4.656 11.43 1 98.5 327 CYS A CA 1
ATOM 2406 C C . CYS A 1 327 ? -19.938 4.719 10.094 1 98.5 327 CYS A C 1
ATOM 2408 O O . CYS A 1 327 ? -20.922 5.438 9.961 1 98.5 327 CYS A O 1
ATOM 2410 N N . GLU A 1 328 ? -19.406 4.055 9.086 1 98 328 GLU A N 1
ATOM 2411 C CA . GLU A 1 328 ? -20.078 3.979 7.793 1 98 328 GLU A CA 1
ATOM 2412 C C . GLU A 1 328 ? -20.094 2.549 7.262 1 98 328 GLU A C 1
ATOM 2414 O O . GLU A 1 328 ? -19.328 1.699 7.738 1 98 328 GLU A O 1
ATOM 2419 N N . GLY A 1 329 ? -20.953 2.26 6.305 1 96.69 329 GLY A N 1
ATOM 2420 C CA . GLY A 1 329 ? -21.016 0.931 5.719 1 96.69 329 GLY A CA 1
ATOM 2421 C C . GLY A 1 329 ? -22.094 0.795 4.66 1 96.69 329 GLY A C 1
ATOM 2422 O O . GLY A 1 329 ? -22.766 1.771 4.328 1 96.69 329 GLY A O 1
ATOM 2423 N N . ARG A 1 330 ? -22.203 -0.391 4.152 1 95 330 ARG A N 1
ATOM 2424 C CA . ARG A 1 330 ? -23.078 -0.696 3.027 1 95 330 ARG A CA 1
ATOM 2425 C C . ARG A 1 330 ? -24.5 -0.963 3.502 1 95 330 ARG A C 1
ATOM 2427 O O . ARG A 1 330 ? -25.453 -0.798 2.74 1 95 330 ARG A O 1
ATOM 2434 N N . SER A 1 331 ? -24.656 -1.352 4.801 1 95.81 331 SER A N 1
ATOM 2435 C CA . SER A 1 331 ? -25.969 -1.648 5.352 1 95.81 331 SER A CA 1
ATOM 2436 C C . SER A 1 331 ? -26.219 -0.883 6.648 1 95.81 331 SER A C 1
ATOM 2438 O O . SER A 1 331 ? -25.297 -0.691 7.445 1 95.81 331 SER A O 1
ATOM 2440 N N . SER A 1 332 ? -27.484 -0.538 6.84 1 97.19 332 SER A N 1
ATOM 2441 C CA . SER A 1 332 ? -27.844 0.191 8.047 1 97.19 332 SER A CA 1
ATOM 2442 C C . SER A 1 332 ? -27.625 -0.656 9.297 1 97.19 332 SER A C 1
ATOM 2444 O O . SER A 1 332 ? -27.078 -0.168 10.297 1 97.19 332 SER A O 1
ATOM 2446 N N . ALA A 1 333 ? -27.969 -1.901 9.195 1 96.81 333 ALA A N 1
ATOM 2447 C CA . ALA A 1 333 ? -27.844 -2.801 10.344 1 96.81 333 ALA A CA 1
ATOM 2448 C C . ALA A 1 333 ? -26.375 -2.99 10.719 1 96.81 333 ALA A C 1
ATOM 2450 O O . ALA A 1 333 ? -26.031 -3.074 11.898 1 96.81 333 ALA A O 1
ATOM 2451 N N . GLY A 1 334 ? -25.531 -3.129 9.727 1 96.62 334 GLY A N 1
ATOM 2452 C CA . GLY A 1 334 ? -24.109 -3.232 9.984 1 96.62 334 GLY A CA 1
ATOM 2453 C C . GLY A 1 334 ? -23.531 -2.006 10.672 1 96.62 334 GLY A C 1
ATOM 2454 O O . GLY A 1 334 ? -22.734 -2.123 11.602 1 96.62 334 GLY A O 1
ATOM 2455 N N . VAL A 1 335 ? -23.969 -0.841 10.258 1 98.19 335 VAL A N 1
ATOM 2456 C CA . VAL A 1 335 ? -23.484 0.417 10.82 1 98.19 335 VAL A CA 1
ATOM 2457 C C . VAL A 1 335 ? -23.984 0.57 12.258 1 98.19 335 VAL A C 1
ATOM 2459 O O . VAL A 1 335 ? -23.25 1.057 13.125 1 98.19 335 VAL A O 1
ATOM 2462 N N . GLU A 1 336 ? -25.172 0.178 12.508 1 98.25 336 GLU A N 1
ATOM 2463 C CA . GLU A 1 336 ? -25.719 0.204 13.859 1 98.25 336 GLU A CA 1
ATOM 2464 C C . GLU A 1 336 ? -24.938 -0.702 14.797 1 98.25 336 GLU A C 1
ATOM 2466 O O . GLU A 1 336 ? -24.672 -0.341 15.945 1 98.25 336 GLU A O 1
ATOM 2471 N N . TRP A 1 337 ? -24.609 -1.83 14.312 1 98.06 337 TRP A N 1
ATOM 2472 C CA . TRP A 1 337 ? -23.797 -2.734 15.109 1 98.06 337 TRP A CA 1
ATOM 2473 C C . TRP A 1 337 ? -22.438 -2.111 15.422 1 98.06 337 TRP A C 1
ATOM 2475 O O . TRP A 1 337 ? -21.984 -2.148 16.562 1 98.06 337 TRP A O 1
ATOM 2485 N N . ASP A 1 338 ? -21.812 -1.531 14.383 1 98.25 338 ASP A N 1
ATOM 2486 C CA . ASP A 1 338 ? -20.516 -0.873 14.562 1 98.25 338 ASP A CA 1
ATOM 2487 C C . ASP A 1 338 ? -20.594 0.214 15.633 1 98.25 338 ASP A C 1
ATOM 2489 O O . ASP A 1 338 ? -19.719 0.307 16.5 1 98.25 338 ASP A O 1
ATOM 2493 N N . MET A 1 339 ? -21.625 1.029 15.562 1 98.62 339 MET A N 1
ATOM 2494 C CA . MET A 1 339 ? -21.781 2.121 16.516 1 98.62 339 MET A CA 1
ATOM 2495 C C . MET A 1 339 ? -22.031 1.584 17.922 1 98.62 339 MET A C 1
ATOM 2497 O O . MET A 1 339 ? -21.516 2.125 18.906 1 98.62 339 MET A O 1
ATOM 2501 N N . SER A 1 340 ? -22.812 0.554 18.031 1 98.56 340 SER A N 1
ATOM 2502 C CA . SER A 1 340 ? -23.031 -0.07 19.328 1 98.56 340 SER A CA 1
ATOM 2503 C C . SER A 1 340 ? -21.719 -0.59 19.922 1 98.56 340 SER A C 1
ATOM 2505 O O . SER A 1 340 ? -21.484 -0.45 21.125 1 98.56 340 SER A O 1
ATOM 2507 N N . GLU A 1 341 ? -20.953 -1.227 19.094 1 98.38 341 GLU A N 1
ATOM 2508 C CA . GLU A 1 341 ? -19.641 -1.703 19.531 1 98.38 341 GLU A CA 1
ATOM 2509 C C . GLU A 1 341 ? -18.75 -0.542 19.953 1 98.38 341 GLU A C 1
ATOM 2511 O O . GLU A 1 341 ? -18.016 -0.637 20.953 1 98.38 341 GLU A O 1
ATOM 2516 N N . ALA A 1 342 ? -18.734 0.507 19.219 1 98.69 342 ALA A N 1
ATOM 2517 C CA . ALA A 1 342 ? -17.969 1.697 19.578 1 98.69 342 ALA A CA 1
ATOM 2518 C C . ALA A 1 342 ? -18.375 2.225 20.938 1 98.69 342 ALA A C 1
ATOM 2520 O O . ALA A 1 342 ? -17.516 2.557 21.766 1 98.69 342 ALA A O 1
ATOM 2521 N N . GLU A 1 343 ? -19.641 2.312 21.172 1 98.69 343 GLU A N 1
ATOM 2522 C CA . GLU A 1 343 ? -20.141 2.791 22.453 1 98.69 343 GLU A CA 1
ATOM 2523 C C . GLU A 1 343 ? -19.703 1.88 23.609 1 98.69 343 GLU A C 1
ATOM 2525 O O . GLU A 1 343 ? -19.344 2.357 24.672 1 98.69 343 GLU A O 1
ATOM 2530 N N . ARG A 1 344 ? -19.797 0.604 23.344 1 98.62 344 ARG A N 1
ATOM 2531 C CA . ARG A 1 344 ? -19.359 -0.355 24.344 1 98.62 344 ARG A CA 1
ATOM 2532 C C . ARG A 1 344 ? -17.891 -0.143 24.703 1 98.62 344 ARG A C 1
ATOM 2534 O O . ARG A 1 344 ? -17.531 -0.14 25.875 1 98.62 344 ARG A O 1
ATOM 2541 N N . ILE A 1 345 ? -17.062 0.021 23.719 1 98.75 345 ILE A N 1
ATOM 2542 C CA . ILE A 1 345 ? -15.625 0.225 23.922 1 98.75 345 ILE A CA 1
ATOM 2543 C C . ILE A 1 345 ? -15.391 1.52 24.703 1 98.75 345 ILE A C 1
ATOM 2545 O O . ILE A 1 345 ? -14.617 1.544 25.656 1 98.75 345 ILE A O 1
ATOM 2549 N N . VAL A 1 346 ? -16.047 2.568 24.297 1 98.75 346 VAL A N 1
ATOM 2550 C CA . VAL A 1 346 ? -15.891 3.867 24.938 1 98.75 346 VAL A CA 1
ATOM 2551 C C . VAL A 1 346 ? -16.266 3.752 26.422 1 98.75 346 VAL A C 1
ATOM 2553 O O . VAL A 1 346 ? -15.555 4.281 27.281 1 98.75 346 VAL A O 1
ATOM 2556 N N . GLN A 1 347 ? -17.312 3.066 26.688 1 98.44 347 GLN A N 1
ATOM 2557 C CA . GLN A 1 347 ? -17.75 2.877 28.078 1 98.44 347 GLN A CA 1
ATOM 2558 C C . GLN A 1 347 ? -16.703 2.096 28.875 1 98.44 347 GLN A C 1
ATOM 2560 O O . GLN A 1 347 ? -16.469 2.396 30.047 1 98.44 347 GLN A O 1
ATOM 2565 N N . LYS A 1 348 ? -16.188 1.145 28.25 1 98.56 348 LYS A N 1
ATOM 2566 C CA . LYS A 1 348 ? -15.172 0.332 28.906 1 98.56 348 LYS A CA 1
ATOM 2567 C C . LYS A 1 348 ? -14.008 1.194 29.391 1 98.56 348 LYS A C 1
ATOM 2569 O O . LYS A 1 348 ? -13.367 0.879 30.391 1 98.56 348 LYS A O 1
ATOM 2574 N N . PHE A 1 349 ? -13.742 2.266 28.688 1 98.5 349 PHE A N 1
ATOM 2575 C CA . PHE A 1 349 ? -12.609 3.125 29.031 1 98.5 349 PHE A CA 1
ATOM 2576 C C . PHE A 1 349 ? -13.094 4.43 29.656 1 98.5 349 PHE A C 1
ATOM 2578 O O . PHE A 1 349 ? -12.484 5.48 29.453 1 98.5 349 PHE A O 1
ATOM 2585 N N . ASN A 1 350 ? -14.266 4.418 30.219 1 98.12 350 ASN A N 1
ATOM 2586 C CA . ASN A 1 350 ? -14.797 5.469 31.078 1 98.12 350 ASN A CA 1
ATOM 2587 C C . ASN A 1 350 ? -15.242 6.684 30.266 1 98.12 350 ASN A C 1
ATOM 2589 O O . ASN A 1 350 ? -15.25 7.805 30.781 1 98.12 350 ASN A O 1
ATOM 2593 N N . GLY A 1 351 ? -15.562 6.473 29.016 1 98.12 351 GLY A N 1
ATOM 2594 C CA . GLY A 1 351 ? -16.141 7.543 28.219 1 98.12 351 GLY A CA 1
ATOM 2595 C C . GLY A 1 351 ? -17.641 7.699 28.422 1 98.12 351 GLY A C 1
ATOM 2596 O O . GLY A 1 351 ? -18.328 6.742 28.781 1 98.12 351 GLY A O 1
ATOM 2597 N N . LYS A 1 352 ? -18.109 8.953 28.156 1 97 352 LYS A N 1
ATOM 2598 C CA . LYS A 1 352 ? -19.547 9.25 28.25 1 97 352 LYS A CA 1
ATOM 2599 C C . LYS A 1 352 ? -20.062 9.867 26.953 1 97 352 LYS A C 1
ATOM 2601 O O . LYS A 1 352 ? -19.391 10.711 26.359 1 97 352 LYS A O 1
ATOM 2606 N N . LYS A 1 353 ? -21.203 9.43 26.594 1 96.75 353 LYS A N 1
ATOM 2607 C CA . LYS A 1 353 ? -21.828 9.977 25.391 1 96.75 353 LYS A CA 1
ATOM 2608 C C . LYS A 1 353 ? -22.219 11.438 25.594 1 96.75 353 LYS A C 1
ATOM 2610 O O . LYS A 1 353 ? -22.719 11.812 26.656 1 96.75 353 LYS A O 1
ATOM 2615 N N . ILE A 1 354 ? -21.984 12.258 24.594 1 94.38 354 ILE A N 1
ATOM 2616 C CA . ILE A 1 354 ? -22.359 13.672 24.609 1 94.38 354 ILE A CA 1
ATOM 2617 C C . ILE A 1 354 ? -23.062 14.039 23.297 1 94.38 354 ILE A C 1
ATOM 2619 O O . ILE A 1 354 ? -23.25 13.188 22.438 1 94.38 354 ILE A O 1
ATOM 2623 N N . GLU A 1 355 ? -23.469 15.25 23.219 1 91.19 355 GLU A N 1
ATOM 2624 C CA . GLU A 1 355 ? -24.094 15.711 21.984 1 91.19 355 GLU A CA 1
ATOM 2625 C C . GLU A 1 355 ? -23.141 15.578 20.797 1 91.19 355 GLU A C 1
ATOM 2627 O O . GLU A 1 355 ? -21.938 15.867 20.922 1 91.19 355 GLU A O 1
ATOM 2632 N N . ASN A 1 356 ? -23.625 15.133 19.656 1 91.12 356 ASN A N 1
ATOM 2633 C CA . ASN A 1 356 ? -22.734 14.766 18.547 1 91.12 356 ASN A CA 1
ATOM 2634 C C . ASN A 1 356 ? -22.75 15.805 17.438 1 91.12 356 ASN A C 1
ATOM 2636 O O . ASN A 1 356 ? -22.562 15.477 16.266 1 91.12 356 ASN A O 1
ATOM 2640 N N . SER A 1 357 ? -23 17.062 17.703 1 87.06 357 SER A N 1
ATOM 2641 C CA . SER A 1 357 ? -23.047 18.141 16.734 1 87.06 357 SER A CA 1
ATOM 2642 C C . SER A 1 357 ? -21.719 18.25 15.969 1 87.06 357 SER A C 1
ATOM 2644 O O . SER A 1 357 ? -21.719 18.438 14.75 1 87.06 357 SER A O 1
ATOM 2646 N N . ILE A 1 358 ? -20.641 18.109 16.656 1 88.38 358 ILE A N 1
ATOM 2647 C CA . ILE A 1 358 ? -19.328 18.25 16.016 1 88.38 358 ILE A CA 1
ATOM 2648 C C . ILE A 1 358 ? -19.109 17.094 15.047 1 88.38 358 ILE A C 1
ATOM 2650 O O . ILE A 1 358 ? -18.672 17.312 13.914 1 88.38 358 ILE A O 1
ATOM 2654 N N . ALA A 1 359 ? -19.422 15.906 15.477 1 92.88 359 ALA A N 1
ATOM 2655 C CA . ALA A 1 359 ? -19.297 14.75 14.594 1 92.88 359 ALA A CA 1
ATOM 2656 C C . ALA A 1 359 ? -20.141 14.93 13.336 1 92.88 359 ALA A C 1
ATOM 2658 O O . ALA A 1 359 ? -19.688 14.594 12.227 1 92.88 359 ALA A O 1
ATOM 2659 N N . LYS A 1 360 ? -21.297 15.445 13.5 1 92.69 360 LYS A N 1
ATOM 2660 C CA . LYS A 1 360 ? -22.188 15.695 12.367 1 92.69 360 LYS A CA 1
ATOM 2661 C C . LYS A 1 360 ? -21.594 16.75 11.43 1 92.69 360 LYS A C 1
ATOM 2663 O O . LYS A 1 360 ? -21.688 16.609 10.203 1 92.69 360 LYS A O 1
ATOM 2668 N N . ILE A 1 361 ? -21 17.75 11.977 1 89.12 361 ILE A N 1
ATOM 2669 C CA . ILE A 1 361 ? -20.406 18.812 11.188 1 89.12 361 ILE A CA 1
ATOM 2670 C C . ILE A 1 361 ? -19.203 18.266 10.414 1 89.12 361 ILE A C 1
ATOM 2672 O O . ILE A 1 361 ? -19.047 18.531 9.227 1 89.12 361 ILE A O 1
ATOM 2676 N N . ILE A 1 362 ? -18.406 17.484 11.078 1 91.81 362 ILE A N 1
ATOM 2677 C CA . ILE A 1 362 ? -17.234 16.891 10.445 1 91.81 362 ILE A CA 1
ATOM 2678 C C . ILE A 1 362 ? -17.672 16.078 9.227 1 91.81 362 ILE A C 1
ATOM 2680 O O . ILE A 1 362 ? -17.047 16.156 8.164 1 91.81 362 ILE A O 1
ATOM 2684 N N . ARG A 1 363 ? -18.734 15.359 9.344 1 93.25 363 ARG A N 1
ATOM 2685 C CA . ARG A 1 363 ? -19.203 14.5 8.266 1 93.25 363 ARG A CA 1
ATOM 2686 C C . ARG A 1 363 ? -19.828 15.32 7.141 1 93.25 363 ARG A C 1
ATOM 2688 O O . ARG A 1 363 ? -19.609 15.031 5.961 1 93.25 363 ARG A O 1
ATOM 2695 N N . SER A 1 364 ? -20.547 16.359 7.488 1 92.31 364 SER A N 1
ATOM 2696 C CA . SER A 1 364 ? -21.297 17.125 6.504 1 92.31 364 SER A CA 1
ATOM 2697 C C . SER A 1 364 ? -20.422 18.172 5.82 1 92.31 364 SER A C 1
ATOM 2699 O O . SER A 1 364 ? -20.703 18.562 4.684 1 92.31 364 SER A O 1
ATOM 2701 N N . MET A 1 365 ? -19.406 18.609 6.516 1 92.62 365 MET A N 1
ATOM 2702 C CA . MET A 1 365 ? -18.469 19.609 5.992 1 92.62 365 MET A CA 1
ATOM 2703 C C . MET A 1 365 ? -17.031 19.188 6.223 1 92.62 365 MET A C 1
ATOM 2705 O O . MET A 1 365 ? -16.281 19.859 6.945 1 92.62 365 MET A O 1
ATOM 2709 N N . PRO A 1 366 ? -16.672 18.234 5.508 1 94.06 366 PRO A N 1
ATOM 2710 C CA . PRO A 1 366 ? -15.336 17.672 5.758 1 94.06 366 PRO A CA 1
ATOM 2711 C C . PRO A 1 366 ? -14.211 18.609 5.348 1 94.06 366 PRO A C 1
ATOM 2713 O O . PRO A 1 366 ? -13.094 18.516 5.875 1 94.06 366 PRO A O 1
ATOM 2716 N N . PHE A 1 367 ? -14.484 19.594 4.422 1 96.31 367 PHE A N 1
ATOM 2717 C CA . PHE A 1 367 ? -13.461 20.5 3.92 1 96.31 367 PHE A CA 1
ATOM 2718 C C . PHE A 1 367 ? -13.812 21.953 4.246 1 96.31 367 PHE A C 1
ATOM 2720 O O . PHE A 1 367 ? -14.148 22.734 3.35 1 96.31 367 PHE A O 1
ATOM 2727 N N . PRO A 1 368 ? -13.625 22.344 5.469 1 92.38 368 PRO A N 1
ATOM 2728 C CA . PRO A 1 368 ? -13.977 23.703 5.859 1 92.38 368 PRO A CA 1
ATOM 2729 C C . PRO A 1 368 ? -12.969 24.734 5.359 1 92.38 368 PRO A C 1
ATOM 2731 O O . PRO A 1 368 ? -11.883 24.375 4.91 1 92.38 368 PRO A O 1
ATOM 2734 N N . ALA A 1 369 ? -13.391 25.969 5.453 1 93.38 369 ALA A N 1
ATOM 2735 C CA . ALA A 1 369 ? -12.453 27.062 5.188 1 93.38 369 ALA A CA 1
ATOM 2736 C C . ALA A 1 369 ? -11.234 26.969 6.098 1 93.38 369 ALA A C 1
ATOM 2738 O O . ALA A 1 369 ? -11.32 26.469 7.219 1 93.38 369 ALA A O 1
ATOM 2739 N N . LEU A 1 370 ? -10.125 27.422 5.648 1 94.88 370 LEU A N 1
ATOM 2740 C CA . LEU A 1 370 ? -8.852 27.266 6.34 1 94.88 370 LEU A CA 1
ATOM 2741 C C . LEU A 1 370 ? -8.625 28.375 7.352 1 94.88 370 LEU A C 1
ATOM 2743 O O . LEU A 1 370 ? -7.508 28.875 7.504 1 94.88 370 LEU A O 1
ATOM 2747 N N . ASN A 1 371 ? -9.68 28.781 7.984 1 93.44 371 ASN A N 1
ATOM 2748 C CA . ASN A 1 371 ? -9.641 29.906 8.914 1 93.44 371 ASN A CA 1
ATOM 2749 C C . ASN A 1 371 ? -8.961 29.516 10.227 1 93.44 371 ASN A C 1
ATOM 2751 O O . ASN A 1 371 ? -8.586 30.391 11.016 1 93.44 371 ASN A O 1
ATOM 2755 N N . SER A 1 372 ? -8.773 28.219 10.43 1 91.31 372 SER A N 1
ATOM 2756 C CA . SER A 1 372 ? -8.211 27.75 11.688 1 91.31 372 SER A CA 1
ATOM 2757 C C . SER A 1 372 ? -6.688 27.734 11.633 1 91.31 372 SER A C 1
ATOM 2759 O O . SER A 1 372 ? -6.031 27.25 12.57 1 91.31 372 SER A O 1
ATOM 2761 N N . MET A 1 373 ? -6.109 28.297 10.562 1 94.25 373 MET A N 1
ATOM 2762 C CA . MET A 1 373 ? -4.652 28.312 10.484 1 94.25 373 MET A CA 1
ATOM 2763 C C . MET A 1 373 ? -4.09 29.484 11.281 1 94.25 373 MET A C 1
ATOM 2765 O O . MET A 1 373 ? -2.891 29.766 11.219 1 94.25 373 MET A O 1
ATOM 2769 N N . VAL A 1 374 ? -4.938 30.266 11.961 1 94.88 374 VAL A N 1
ATOM 2770 C CA . VAL A 1 374 ? -4.598 31.203 13.023 1 94.88 374 VAL A CA 1
ATOM 2771 C C . VAL A 1 374 ? -5.488 30.969 14.234 1 94.88 374 VAL A C 1
ATOM 2773 O O . VAL A 1 374 ? -6.504 30.281 14.141 1 94.88 374 VAL A O 1
ATOM 2776 N N . GLY A 1 375 ? -5.086 31.5 15.391 1 94.44 375 GLY A N 1
ATOM 2777 C CA . GLY A 1 375 ? -5.906 31.406 16.594 1 94.44 375 GLY A CA 1
ATOM 2778 C C . GLY A 1 375 ? -7.207 32.188 16.484 1 94.44 375 GLY A C 1
ATOM 2779 O O . GLY A 1 375 ? -7.426 32.906 15.516 1 94.44 375 GLY A O 1
ATOM 2780 N N . PRO A 1 376 ? -8.07 32 17.469 1 91.75 376 PRO A N 1
ATOM 2781 C CA . PRO A 1 376 ? -9.414 32.594 17.406 1 91.75 376 PRO A CA 1
ATOM 2782 C C . PRO A 1 376 ? -9.391 34.125 17.266 1 91.75 376 PRO A C 1
ATOM 2784 O O . PRO A 1 376 ? -10.32 34.688 16.703 1 91.75 376 PRO A O 1
ATOM 2787 N N . THR A 1 377 ? -8.383 34.75 17.797 1 93.5 377 THR A N 1
ATOM 2788 C CA . THR A 1 377 ? -8.328 36.188 17.719 1 93.5 377 THR A CA 1
ATOM 2789 C C . THR A 1 377 ? -7.145 36.656 16.875 1 93.5 377 THR A C 1
ATOM 2791 O O . THR A 1 377 ? -6.703 37.781 16.969 1 93.5 377 THR A O 1
ATOM 2794 N N . GLY A 1 378 ? -6.566 35.688 16.125 1 94.88 378 GLY A N 1
ATOM 2795 C CA . GLY A 1 378 ? -5.512 36.031 15.195 1 94.88 378 GLY A CA 1
ATOM 2796 C C . GLY A 1 378 ? -4.133 35.594 15.641 1 94.88 378 GLY A C 1
ATOM 2797 O O . GLY A 1 378 ? -3.131 35.938 15.008 1 94.88 378 GLY A O 1
ATOM 2798 N N . GLU A 1 379 ? -4.004 34.844 16.734 1 95.44 379 GLU A N 1
ATOM 2799 C CA . GLU A 1 379 ? -2.727 34.312 17.188 1 95.44 379 GLU A CA 1
ATOM 2800 C C . GLU A 1 379 ? -2.084 33.438 16.109 1 95.44 379 GLU A C 1
ATOM 2802 O O . GLU A 1 379 ? -2.785 32.812 15.305 1 95.44 379 GLU A O 1
ATOM 2807 N N . ALA A 1 380 ? -0.765 33.406 16.125 1 96.06 380 ALA A N 1
ATOM 2808 C CA . ALA A 1 380 ? -0.07 32.438 15.297 1 96.06 380 ALA A CA 1
ATOM 2809 C C . ALA A 1 380 ? -0.435 31 15.711 1 96.06 380 ALA A C 1
ATOM 2811 O O . ALA A 1 380 ? -0.906 30.781 16.828 1 96.06 380 ALA A O 1
ATOM 2812 N N . TRP A 1 381 ? -0.231 30.094 14.797 1 96.12 381 TRP A N 1
ATOM 2813 C CA . TRP A 1 381 ? -0.616 28.688 14.938 1 96.12 381 TRP A CA 1
ATOM 2814 C C . TRP A 1 381 ? 0.402 27.781 14.258 1 96.12 381 TRP A C 1
ATOM 2816 O O . TRP A 1 381 ? 0.844 28.047 13.141 1 96.12 381 TRP A O 1
ATOM 2826 N N . VAL A 1 382 ? 0.836 26.703 14.883 1 96.69 382 VAL A N 1
ATOM 2827 C CA . VAL A 1 382 ? 1.639 25.688 14.211 1 96.69 382 VAL A CA 1
ATOM 2828 C C . VAL A 1 382 ? 1.49 24.344 14.938 1 96.69 382 VAL A C 1
ATOM 2830 O O . VAL A 1 382 ? 1.454 24.312 16.172 1 96.69 382 VAL A O 1
ATOM 2833 N N . PRO A 1 383 ? 1.27 23.328 14.195 1 96.69 383 PRO A N 1
ATOM 2834 C CA . PRO A 1 383 ? 1.252 21.984 14.781 1 96.69 383 PRO A CA 1
ATOM 2835 C C . PRO A 1 383 ? 2.605 21.281 14.695 1 96.69 383 PRO A C 1
ATOM 2837 O O . PRO A 1 383 ? 3.527 21.797 14.055 1 96.69 383 PRO A O 1
ATOM 2840 N N . ILE A 1 384 ? 2.758 20.219 15.359 1 97.06 384 ILE A N 1
ATOM 2841 C CA . ILE A 1 384 ? 3.754 19.156 15.203 1 97.06 384 ILE A CA 1
ATOM 2842 C C . ILE A 1 384 ? 3.102 17.797 15.43 1 97.06 384 ILE A C 1
ATOM 2844 O O . ILE A 1 384 ? 2.154 17.672 16.203 1 97.06 384 ILE A O 1
ATOM 2848 N N . HIS A 1 385 ? 3.436 16.828 14.656 1 95.88 385 HIS A N 1
ATOM 2849 C CA . HIS A 1 385 ? 2.701 15.586 14.828 1 95.88 385 HIS A CA 1
ATOM 2850 C C . HIS A 1 385 ? 3.645 14.391 14.82 1 95.88 385 HIS A C 1
ATOM 2852 O O . HIS A 1 385 ? 4.773 14.484 14.336 1 95.88 385 HIS A O 1
ATOM 2858 N N . CYS A 1 386 ? 3.127 13.312 15.422 1 97.56 386 CYS A N 1
ATOM 2859 C CA . CYS A 1 386 ? 3.748 12 15.297 1 97.56 386 CYS A CA 1
ATOM 2860 C C . CYS A 1 386 ? 2.703 10.93 15 1 97.56 386 CYS A C 1
ATOM 2862 O O . CYS A 1 386 ? 1.53 11.094 15.344 1 97.56 386 CYS A O 1
ATOM 2864 N N . VAL A 1 387 ? 3.123 9.977 14.258 1 98.25 387 VAL A N 1
ATOM 2865 C CA . VAL A 1 387 ? 2.412 8.711 14.148 1 98.25 387 VAL A CA 1
ATOM 2866 C C . VAL A 1 387 ? 2.914 7.742 15.219 1 98.25 387 VAL A C 1
ATOM 2868 O O . VAL A 1 387 ? 4.074 7.328 15.195 1 98.25 387 VAL A O 1
ATOM 2871 N N . ALA A 1 388 ? 2.049 7.41 16.109 1 98.56 388 ALA A N 1
ATOM 2872 C CA . ALA A 1 388 ? 2.428 6.609 17.281 1 98.56 388 ALA A CA 1
ATOM 2873 C C . ALA A 1 388 ? 1.842 5.203 17.188 1 98.56 388 ALA A C 1
ATOM 2875 O O . ALA A 1 388 ? 0.742 5.016 16.672 1 98.56 388 ALA A O 1
ATOM 2876 N N . SER A 1 389 ? 2.656 4.195 17.688 1 98.5 389 SER A N 1
ATOM 2877 C CA . SER A 1 389 ? 2.057 2.881 17.875 1 98.5 389 SER A CA 1
ATOM 2878 C C . SER A 1 389 ? 0.925 2.934 18.906 1 98.5 389 SER A C 1
ATOM 2880 O O . SER A 1 389 ? 0.925 3.787 19.797 1 98.5 389 SER A O 1
ATOM 2882 N N . LEU A 1 390 ? -0.025 2.061 18.781 1 98.5 390 LEU A N 1
ATOM 2883 C CA . LEU A 1 390 ? -1.19 2.061 19.656 1 98.5 390 LEU A CA 1
ATOM 2884 C C . LEU A 1 390 ? -0.772 1.897 21.109 1 98.5 390 LEU A C 1
ATOM 2886 O O . LEU A 1 390 ? -1.241 2.633 21.984 1 98.5 390 LEU A O 1
ATOM 2890 N N . LYS A 1 391 ? 0.119 1.054 21.344 1 97.56 391 LYS A N 1
ATOM 2891 C CA . LYS A 1 391 ? 0.568 0.687 22.688 1 97.56 391 LYS A CA 1
ATOM 2892 C C . LYS A 1 391 ? 1.26 1.86 23.375 1 97.56 391 LYS A C 1
ATOM 2894 O O . LYS A 1 391 ? 1.102 2.061 24.578 1 97.56 391 LYS A O 1
ATOM 2899 N N . ASN A 1 392 ? 1.994 2.662 22.656 1 98.06 392 ASN A N 1
ATOM 2900 C CA . ASN A 1 392 ? 2.871 3.658 23.266 1 98.06 392 ASN A CA 1
ATOM 2901 C C . ASN A 1 392 ? 2.244 5.051 23.234 1 98.06 392 ASN A C 1
ATOM 2903 O O . ASN A 1 392 ? 2.77 5.984 23.844 1 98.06 392 ASN A O 1
ATOM 2907 N N . ALA A 1 393 ? 1.095 5.195 22.625 1 98.56 393 ALA A N 1
ATOM 2908 C CA . ALA A 1 393 ? 0.468 6.504 22.469 1 98.56 393 ALA A CA 1
ATOM 2909 C C . ALA A 1 393 ? 0.238 7.168 23.812 1 98.56 393 ALA A C 1
ATOM 2911 O O . ALA A 1 393 ? 0.571 8.344 24 1 98.56 393 ALA A O 1
ATOM 2912 N N . PRO A 1 394 ? -0.275 6.465 24.875 1 98.56 394 PRO A N 1
ATOM 2913 C CA . PRO A 1 394 ? -0.468 7.113 26.172 1 98.56 394 PRO A CA 1
ATOM 2914 C C . PRO A 1 394 ? 0.841 7.594 26.797 1 98.56 394 PRO A C 1
ATOM 2916 O O . PRO A 1 394 ? 0.9 8.703 27.344 1 98.56 394 PRO A O 1
ATOM 2919 N N . ALA A 1 395 ? 1.881 6.812 26.672 1 98.56 395 ALA A N 1
ATOM 2920 C CA . ALA A 1 395 ? 3.172 7.184 27.234 1 98.56 395 ALA A CA 1
ATOM 2921 C C . ALA A 1 395 ? 3.758 8.398 26.531 1 98.56 395 ALA A C 1
ATOM 2923 O O . ALA A 1 395 ? 4.355 9.273 27.172 1 98.56 395 ALA A O 1
ATOM 2924 N N . ILE A 1 396 ? 3.637 8.469 25.234 1 98.69 396 ILE A N 1
ATOM 2925 C CA . ILE A 1 396 ? 4.109 9.609 24.469 1 98.69 396 ILE A CA 1
ATOM 2926 C C . ILE A 1 396 ? 3.367 10.875 24.891 1 98.69 396 ILE A C 1
ATOM 2928 O O . ILE A 1 396 ? 3.986 11.906 25.141 1 98.69 396 ILE A O 1
ATOM 2932 N N . PHE A 1 397 ? 2.053 10.766 25.031 1 98.56 397 PHE A N 1
ATOM 2933 C CA . PHE A 1 397 ? 1.228 11.891 25.453 1 98.56 397 PHE A CA 1
ATOM 2934 C C . PHE A 1 397 ? 1.653 12.383 26.828 1 98.56 397 PHE A C 1
ATOM 2936 O O . PHE A 1 397 ? 1.779 13.594 27.047 1 98.56 397 PHE A O 1
ATOM 2943 N N . ASP A 1 398 ? 1.918 11.5 27.734 1 98.5 398 ASP A N 1
ATOM 2944 C CA . ASP A 1 398 ? 2.338 11.844 29.078 1 98.5 398 ASP A CA 1
ATOM 2945 C C . ASP A 1 398 ? 3.672 12.586 29.078 1 98.5 398 ASP A C 1
ATOM 2947 O O . ASP A 1 398 ? 3.854 13.555 29.812 1 98.5 398 ASP A O 1
ATOM 2951 N N . GLU A 1 399 ? 4.57 12.109 28.281 1 98.56 399 GLU A N 1
ATOM 2952 C CA . GLU A 1 399 ? 5.871 12.766 28.219 1 98.56 399 GLU A CA 1
ATOM 2953 C C . GLU A 1 399 ? 5.758 14.156 27.609 1 98.56 399 GLU A C 1
ATOM 2955 O O . GLU A 1 399 ? 6.477 15.078 28.016 1 98.56 399 GLU A O 1
ATOM 2960 N N . VAL A 1 400 ? 4.898 14.305 26.625 1 98.62 400 VAL A N 1
ATOM 2961 C CA . VAL A 1 400 ? 4.66 15.617 26.031 1 98.62 400 VAL A CA 1
ATOM 2962 C C . VAL A 1 400 ? 4.074 16.547 27.094 1 98.62 400 VAL A C 1
ATOM 2964 O O . VAL A 1 400 ? 4.504 17.703 27.219 1 98.62 400 VAL A O 1
ATOM 2967 N N . GLN A 1 401 ? 3.104 16.047 27.875 1 97.62 401 GLN A N 1
ATOM 2968 C CA . GLN A 1 401 ? 2.518 16.844 28.953 1 97.62 401 GLN A CA 1
ATOM 2969 C C . GLN A 1 401 ? 3.572 17.25 29.969 1 97.62 401 GLN A C 1
ATOM 2971 O O . GLN A 1 401 ? 3.574 18.391 30.453 1 97.62 401 GLN A O 1
ATOM 2976 N N . ALA A 1 402 ? 4.449 16.328 30.266 1 98.38 402 ALA A N 1
ATOM 2977 C CA . ALA A 1 402 ? 5.52 16.609 31.219 1 98.38 402 ALA A CA 1
ATOM 2978 C C . ALA A 1 402 ? 6.438 17.719 30.688 1 98.38 402 ALA A C 1
ATOM 2980 O O . ALA A 1 402 ? 6.902 18.562 31.453 1 98.38 402 ALA A O 1
ATOM 2981 N N . ALA A 1 403 ? 6.738 17.672 29.422 1 98.44 403 ALA A N 1
ATOM 2982 C CA . ALA A 1 403 ? 7.547 18.734 28.797 1 98.44 403 ALA A CA 1
ATOM 2983 C C . ALA A 1 403 ? 6.859 20.078 28.922 1 98.44 403 ALA A C 1
ATOM 2985 O O . ALA A 1 403 ? 7.512 21.094 29.219 1 98.44 403 ALA A O 1
ATOM 2986 N N . TYR A 1 404 ? 5.559 20.172 28.719 1 98.06 404 TYR A N 1
ATOM 2987 C CA . TYR A 1 404 ? 4.809 21.422 28.844 1 98.06 404 TYR A CA 1
ATOM 2988 C C . TYR A 1 404 ? 4.809 21.906 30.297 1 98.06 404 TYR A C 1
ATOM 2990 O O . TYR A 1 404 ? 4.945 23.109 30.547 1 98.06 404 TYR A O 1
ATOM 2998 N N . ASP A 1 405 ? 4.66 20.969 31.219 1 97.94 405 ASP A N 1
ATOM 2999 C CA . ASP A 1 405 ? 4.664 21.328 32.625 1 97.94 405 ASP A CA 1
ATOM 3000 C C . ASP A 1 405 ? 5.996 21.953 33.031 1 97.94 405 ASP A C 1
ATOM 3002 O O . ASP A 1 405 ? 6.023 22.891 33.844 1 97.94 405 ASP A O 1
ATOM 3006 N N . ALA A 1 406 ? 7.02 21.438 32.5 1 98.5 406 ALA A N 1
ATOM 3007 C CA . ALA A 1 406 ? 8.352 21.953 32.812 1 98.5 406 ALA A CA 1
ATOM 3008 C C . ALA A 1 406 ? 8.523 23.391 32.344 1 98.5 406 ALA A C 1
ATOM 3010 O O . ALA A 1 406 ? 9.352 24.125 32.875 1 98.5 406 ALA A O 1
ATOM 3011 N N . HIS A 1 407 ? 7.742 23.812 31.328 1 98.5 407 HIS A N 1
ATOM 3012 C CA . HIS A 1 407 ? 7.852 25.172 30.781 1 98.5 407 HIS A CA 1
ATOM 3013 C C . HIS A 1 407 ? 6.602 25.984 31.078 1 98.5 407 HIS A C 1
ATOM 3015 O O . HIS A 1 407 ? 6.328 26.984 30.406 1 98.5 407 HIS A O 1
ATOM 3021 N N . ALA A 1 408 ? 5.797 25.594 32.031 1 97.94 408 ALA A N 1
ATOM 3022 C CA . ALA A 1 408 ? 4.477 26.172 32.312 1 97.94 408 ALA A CA 1
ATOM 3023 C C . ALA A 1 408 ? 4.574 27.656 32.594 1 97.94 408 ALA A C 1
ATOM 3025 O O . ALA A 1 408 ? 3.75 28.453 32.156 1 97.94 408 ALA A O 1
ATOM 3026 N N . GLU A 1 409 ? 5.52 28.109 33.406 1 98.19 409 GLU A N 1
ATOM 3027 C CA . GLU A 1 409 ? 5.668 29.5 33.781 1 98.19 409 GLU A CA 1
ATOM 3028 C C . GLU A 1 409 ? 6.035 30.375 32.594 1 98.19 409 GLU A C 1
ATOM 3030 O O . GLU A 1 409 ? 5.512 31.469 32.438 1 98.19 409 GLU A O 1
ATOM 3035 N N . GLU A 1 410 ? 6.961 29.891 31.812 1 98.38 410 GLU A N 1
ATOM 3036 C CA . GLU A 1 410 ? 7.359 30.609 30.609 1 98.38 410 GLU A CA 1
ATOM 3037 C C . GLU A 1 410 ? 6.203 30.703 29.609 1 98.38 410 GLU A C 1
ATOM 3039 O O . GLU A 1 410 ? 6 31.75 29 1 98.38 410 GLU A O 1
ATOM 3044 N N . MET A 1 411 ? 5.477 29.641 29.453 1 98.56 411 MET A N 1
ATOM 3045 C CA . MET A 1 411 ? 4.324 29.625 28.562 1 98.56 411 MET A CA 1
ATOM 3046 C C . MET A 1 411 ? 3.273 30.641 29 1 98.56 411 MET A C 1
ATOM 3048 O O . MET A 1 411 ? 2.723 31.359 28.188 1 98.56 411 MET A O 1
ATOM 3052 N N . LYS A 1 412 ? 3.039 30.656 30.281 1 97.75 412 LYS A N 1
ATOM 3053 C CA . LYS A 1 412 ? 2.092 31.625 30.828 1 97.75 412 LYS A CA 1
ATOM 3054 C C . LYS A 1 412 ? 2.578 33.062 30.625 1 97.75 412 LYS A C 1
ATOM 3056 O O . LYS A 1 412 ? 1.812 33.906 30.188 1 97.75 412 LYS A O 1
ATOM 3061 N N . ALA A 1 413 ? 3.814 33.312 30.859 1 98.44 413 ALA A N 1
ATOM 3062 C CA . ALA A 1 413 ? 4.395 34.625 30.766 1 98.44 413 ALA A CA 1
ATOM 3063 C C . ALA A 1 413 ? 4.336 35.156 29.328 1 98.44 413 ALA A C 1
ATOM 3065 O O . ALA A 1 413 ? 4.164 36.344 29.094 1 98.44 413 ALA A O 1
ATOM 3066 N N . LEU A 1 414 ? 4.414 34.219 28.391 1 98.25 414 LEU A N 1
ATOM 3067 C CA . LEU A 1 414 ? 4.5 34.625 26.984 1 98.25 414 LEU A CA 1
ATOM 3068 C C . LEU A 1 414 ? 3.197 34.312 26.25 1 98.25 414 LEU A C 1
ATOM 3070 O O . LEU A 1 414 ? 3.117 34.469 25.031 1 98.25 414 LEU A O 1
ATOM 3074 N N . SER A 1 415 ? 2.176 33.812 27 1 97.38 415 SER A N 1
ATOM 3075 C CA . SER A 1 415 ? 0.839 33.5 26.5 1 97.38 415 SER A CA 1
ATOM 3076 C C . SER A 1 415 ? 0.886 32.469 25.391 1 97.38 415 SER A C 1
ATOM 3078 O O . SER A 1 415 ? 0.247 32.625 24.344 1 97.38 415 SER A O 1
ATOM 3080 N N . VAL A 1 416 ? 1.756 31.5 25.547 1 98 416 VAL A N 1
ATOM 3081 C CA . VAL A 1 416 ? 1.785 30.359 24.641 1 98 416 VAL A CA 1
ATOM 3082 C C . VAL A 1 416 ? 0.788 29.297 25.125 1 98 416 VAL A C 1
ATOM 3084 O O . VAL A 1 416 ? 0.86 28.844 26.266 1 98 416 VAL A O 1
ATOM 3087 N N . GLN A 1 417 ? -0.146 28.969 24.25 1 96.19 417 GLN A N 1
ATOM 3088 C CA . GLN A 1 417 ? -1.153 27.969 24.547 1 96.19 417 GLN A CA 1
ATOM 3089 C C . GLN A 1 417 ? -0.968 26.734 23.672 1 96.19 417 GLN A C 1
ATOM 3091 O O . GLN A 1 417 ? -0.402 26.812 22.578 1 96.19 417 GLN A O 1
ATOM 3096 N N . THR A 1 418 ? -1.411 25.609 24.203 1 96.44 418 THR A N 1
ATOM 3097 C CA . THR A 1 418 ? -1.298 24.375 23.453 1 96.44 418 THR A CA 1
ATOM 3098 C C . THR A 1 418 ? -2.654 23.672 23.359 1 96.44 418 THR A C 1
ATOM 3100 O O . THR A 1 418 ? -3.559 23.953 24.141 1 96.44 418 THR A O 1
ATOM 3103 N N . GLY A 1 419 ? -2.834 22.859 22.375 1 95.94 419 GLY A N 1
ATOM 3104 C CA . GLY A 1 419 ? -3.916 21.922 22.156 1 95.94 419 GLY A CA 1
ATOM 3105 C C . GLY A 1 419 ? -3.465 20.656 21.453 1 95.94 419 GLY A C 1
ATOM 3106 O O . GLY A 1 419 ? -2.311 20.547 21.031 1 95.94 419 GLY A O 1
ATOM 3107 N N . PHE A 1 420 ? -4.379 19.703 21.438 1 97.69 420 PHE A N 1
ATOM 3108 C CA . PHE A 1 420 ? -4.066 18.453 20.766 1 97.69 420 PHE A CA 1
ATOM 3109 C C . PHE A 1 420 ? -5.211 18.031 19.844 1 97.69 420 PHE A C 1
ATOM 3111 O O . PHE A 1 420 ? -6.383 18.156 20.203 1 97.69 420 PHE A O 1
ATOM 3118 N N . LEU A 1 421 ? -4.863 17.625 18.688 1 97.62 421 LEU A N 1
ATOM 3119 C CA . LEU A 1 421 ? -5.73 16.828 17.828 1 97.62 421 LEU A CA 1
ATOM 3120 C C . LEU A 1 421 ? -5.262 15.375 17.781 1 97.62 421 LEU A C 1
ATOM 3122 O O . LEU A 1 421 ? -4.062 15.109 17.703 1 97.62 421 LEU A O 1
ATOM 3126 N N . PHE A 1 422 ? -6.188 14.414 17.906 1 98.5 422 PHE A N 1
ATOM 3127 C CA . PHE A 1 422 ? -5.91 12.992 17.797 1 98.5 422 PHE A CA 1
ATOM 3128 C C . PHE A 1 422 ? -6.762 12.359 16.688 1 98.5 422 PHE A C 1
ATOM 3130 O O . PHE A 1 422 ? -7.938 12.703 16.547 1 98.5 422 PHE A O 1
ATOM 3137 N N . THR A 1 423 ? -6.191 11.531 15.906 1 98.5 423 THR A N 1
ATOM 3138 C CA . THR A 1 423 ? -6.922 10.711 14.945 1 98.5 423 THR A CA 1
ATOM 3139 C C . THR A 1 423 ? -6.246 9.359 14.766 1 98.5 423 THR A C 1
ATOM 3141 O O . THR A 1 423 ? -5.211 9.086 15.383 1 98.5 423 THR A O 1
ATOM 3144 N N . SER A 1 424 ? -6.855 8.469 14.055 1 97.88 424 SER A N 1
ATOM 3145 C CA . SER A 1 424 ? -6.297 7.137 13.859 1 97.88 424 SER A CA 1
ATOM 3146 C C . SER A 1 424 ? -5.848 6.934 12.414 1 97.88 424 SER A C 1
ATOM 3148 O O . SER A 1 424 ? -6.297 7.641 11.516 1 97.88 424 SER A O 1
ATOM 3150 N N . MET A 1 425 ? -4.887 6.086 12.242 1 96.38 425 MET A N 1
ATOM 3151 C CA . MET A 1 425 ? -4.355 5.633 10.961 1 96.38 425 MET A CA 1
ATOM 3152 C C . MET A 1 425 ? -4.434 4.117 10.844 1 96.38 425 MET A C 1
ATOM 3154 O O . MET A 1 425 ? -3.65 3.4 11.477 1 96.38 425 MET A O 1
ATOM 3158 N N . SER A 1 426 ? -5.301 3.629 10.016 1 94.19 426 SER A N 1
ATOM 3159 C CA . SER A 1 426 ? -5.492 2.191 9.859 1 94.19 426 SER A CA 1
ATOM 3160 C C . SER A 1 426 ? -5.73 1.518 11.203 1 94.19 426 SER A C 1
ATOM 3162 O O . SER A 1 426 ? -6.23 2.148 12.141 1 94.19 426 SER A O 1
ATOM 3164 N N . THR A 1 427 ? -5.445 0.228 11.352 1 94.56 427 THR A N 1
ATOM 3165 C CA . THR A 1 427 ? -5.719 -0.532 12.57 1 94.56 427 THR A CA 1
ATOM 3166 C C . THR A 1 427 ? -4.531 -0.474 13.523 1 94.56 427 THR A C 1
ATOM 3168 O O . THR A 1 427 ? -4.598 -0.987 14.641 1 94.56 427 THR A O 1
ATOM 3171 N N . ASN A 1 428 ? -3.441 0.236 13.133 1 96.69 428 ASN A N 1
ATOM 3172 C CA . ASN A 1 428 ? -2.232 -0.058 13.898 1 96.69 428 ASN A CA 1
ATOM 3173 C C . ASN A 1 428 ? -1.491 1.218 14.289 1 96.69 428 ASN A C 1
ATOM 3175 O O . ASN A 1 428 ? -0.33 1.165 14.695 1 96.69 428 ASN A O 1
ATOM 3179 N N . ALA A 1 429 ? -2.156 2.42 14.195 1 98.44 429 ALA A N 1
ATOM 3180 C CA . ALA A 1 429 ? -1.433 3.623 14.602 1 98.44 429 ALA A CA 1
ATOM 3181 C C . ALA A 1 429 ? -2.398 4.746 14.961 1 98.44 429 ALA A C 1
ATOM 3183 O O . ALA A 1 429 ? -3.555 4.742 14.531 1 98.44 429 ALA A O 1
ATOM 3184 N N . LEU A 1 430 ? -1.944 5.672 15.773 1 98.69 430 LEU A N 1
ATOM 3185 C CA . LEU A 1 430 ? -2.639 6.914 16.094 1 98.69 430 LEU A CA 1
ATOM 3186 C C . LEU A 1 430 ? -1.777 8.125 15.758 1 98.69 430 LEU A C 1
ATOM 3188 O O . LEU A 1 430 ? -0.547 8.047 15.781 1 98.69 430 LEU A O 1
ATOM 3192 N N . ILE A 1 431 ? -2.441 9.211 15.469 1 98.56 431 ILE A N 1
ATOM 3193 C CA . ILE A 1 431 ? -1.777 10.508 15.344 1 98.56 431 ILE A CA 1
ATOM 3194 C C . ILE A 1 431 ? -1.936 11.289 16.641 1 98.56 431 ILE A C 1
ATOM 3196 O O . ILE A 1 431 ? -3.039 11.391 17.188 1 98.56 431 ILE A O 1
ATOM 3200 N N . ILE A 1 432 ? -0.909 11.773 17.172 1 98.69 432 ILE A N 1
ATOM 3201 C CA . ILE A 1 432 ? -0.876 12.789 18.219 1 98.69 432 ILE A CA 1
ATOM 3202 C C . ILE A 1 432 ? -0.336 14.094 17.641 1 98.69 432 ILE A C 1
ATOM 3204 O O . ILE A 1 432 ? 0.812 14.156 17.203 1 98.69 432 ILE A O 1
ATOM 3208 N N . GLU A 1 433 ? -1.178 15.109 17.672 1 98.19 433 GLU A N 1
ATOM 3209 C CA . GLU A 1 433 ? -0.792 16.375 17.047 1 98.19 433 GLU A CA 1
ATOM 3210 C C . GLU A 1 433 ? -0.925 17.531 18.016 1 98.19 433 GLU A C 1
ATOM 3212 O O . GLU A 1 433 ? -1.945 18.234 18.031 1 98.19 433 GLU A O 1
ATOM 3217 N N . PRO A 1 434 ? 0.114 17.828 18.766 1 98.12 434 PRO A N 1
ATOM 3218 C CA . PRO A 1 434 ? 0.149 19.094 19.516 1 98.12 434 PRO A CA 1
ATOM 3219 C C . PRO A 1 434 ? 0.111 20.312 18.594 1 98.12 434 PRO A C 1
ATOM 3221 O O . PRO A 1 434 ? 0.731 20.312 17.531 1 98.12 434 PRO A O 1
ATOM 3224 N N . VAL A 1 435 ? -0.638 21.266 19.031 1 97.44 435 VAL A N 1
ATOM 3225 C CA . VAL A 1 435 ? -0.744 22.531 18.297 1 97.44 435 VAL A CA 1
ATOM 3226 C C . VAL A 1 435 ? -0.431 23.688 19.25 1 97.44 435 VAL A C 1
ATOM 3228 O O . VAL A 1 435 ? -0.804 23.656 20.422 1 97.44 435 VAL A O 1
ATOM 3231 N N . TYR A 1 436 ? 0.202 24.703 18.766 1 97.75 436 TYR A N 1
ATOM 3232 C CA . TYR A 1 436 ? 0.571 25.875 19.547 1 97.75 436 TYR A CA 1
ATOM 3233 C C . TYR A 1 436 ? -0.144 27.125 19.047 1 97.75 436 TYR A C 1
ATOM 3235 O O . TYR A 1 436 ? -0.323 27.297 17.844 1 97.75 436 TYR A O 1
ATOM 3243 N N . PHE A 1 437 ? -0.54 27.953 19.953 1 96.81 437 PHE A N 1
ATOM 3244 C CA . PHE A 1 437 ? -1.055 29.297 19.719 1 96.81 437 PHE A CA 1
ATOM 3245 C C . PHE A 1 437 ? -0.281 30.328 20.516 1 96.81 437 PHE A C 1
ATOM 3247 O O . PHE A 1 437 ? -0.028 30.141 21.703 1 96.81 437 PHE A O 1
ATOM 3254 N N . TRP A 1 438 ? 0.165 31.469 19.953 1 97.19 438 TRP A N 1
ATOM 3255 C CA . TRP A 1 438 ? 0.872 32.5 20.688 1 97.19 438 TRP A CA 1
ATOM 3256 C C . TRP A 1 438 ? 0.669 33.875 20.047 1 97.19 438 TRP A C 1
ATOM 3258 O O . TRP A 1 438 ? 0.258 33.969 18.891 1 97.19 438 TRP A O 1
ATOM 3268 N N . PRO A 1 439 ? 0.873 34.938 20.781 1 96.75 439 PRO A N 1
ATOM 3269 C CA . PRO A 1 439 ? 0.577 36.281 20.281 1 96.75 439 PRO A CA 1
ATOM 3270 C C . PRO A 1 439 ? 1.621 36.781 19.281 1 96.75 439 PRO A C 1
ATOM 3272 O O . PRO A 1 439 ? 2.463 37.594 19.625 1 96.75 439 PRO A O 1
ATOM 3275 N N . GLN A 1 440 ? 1.533 36.312 18.141 1 95.06 440 GLN A N 1
ATOM 3276 C CA . GLN A 1 440 ? 2.33 36.719 16.984 1 95.06 440 GLN A CA 1
ATOM 3277 C C . GLN A 1 440 ? 1.449 36.938 15.766 1 95.06 440 GLN A C 1
ATOM 3279 O O . GLN A 1 440 ? 0.475 36.219 15.555 1 95.06 440 GLN A O 1
ATOM 3284 N N . GLY A 1 441 ? 1.75 37.969 14.961 1 90.25 441 GLY A N 1
ATOM 3285 C CA . GLY A 1 441 ? 0.983 38.25 13.766 1 90.25 441 GLY A CA 1
ATOM 3286 C C . GLY A 1 441 ? 1.108 37.188 12.688 1 90.25 441 GLY A C 1
ATOM 3287 O O . GLY A 1 441 ? 1.951 36.312 12.789 1 90.25 441 GLY A O 1
ATOM 3288 N N . TRP A 1 442 ? 0.152 37.219 11.641 1 93.12 442 TRP A N 1
ATOM 3289 C CA . TRP A 1 442 ? 0.173 36.281 10.523 1 93.12 442 TRP A CA 1
ATOM 3290 C C . TRP A 1 442 ? 0.85 36.906 9.305 1 93.12 442 TRP A C 1
ATOM 3292 O O . TRP A 1 442 ? 1.203 38.062 9.312 1 93.12 442 TRP A O 1
ATOM 3302 N N . ARG A 1 443 ? 1.168 36.094 8.336 1 93.56 443 ARG A N 1
ATOM 3303 C CA . ARG A 1 443 ? 1.878 36.531 7.125 1 93.56 443 ARG A CA 1
ATOM 3304 C C . ARG A 1 443 ? 0.963 36.469 5.906 1 93.56 443 ARG A C 1
ATOM 3306 O O . ARG A 1 443 ? -0.228 36.156 6.031 1 93.56 443 ARG A O 1
ATOM 3313 N N . GLU A 1 444 ? 1.521 36.844 4.766 1 93.88 444 GLU A N 1
ATOM 3314 C CA . GLU A 1 444 ? 0.757 36.938 3.527 1 93.88 444 GLU A CA 1
ATOM 3315 C C . GLU A 1 444 ? 0.149 35.594 3.156 1 93.88 444 GLU A C 1
ATOM 3317 O O . GLU A 1 444 ? -0.944 35.531 2.588 1 93.88 444 GLU A O 1
ATOM 3322 N N . ILE A 1 445 ? 0.811 34.531 3.441 1 94.94 445 ILE A N 1
ATOM 3323 C CA . ILE A 1 445 ? 0.324 33.188 3.086 1 94.94 445 ILE A CA 1
ATOM 3324 C C . ILE A 1 445 ? -0.972 32.906 3.84 1 94.94 445 ILE A C 1
ATOM 3326 O O . ILE A 1 445 ? -1.858 32.219 3.32 1 94.94 445 ILE A O 1
ATOM 3330 N N . HIS A 1 446 ? -1.084 33.406 5.059 1 95.62 446 HIS A N 1
ATOM 3331 C CA . HIS A 1 446 ? -2.314 33.25 5.824 1 95.62 446 HIS A CA 1
ATOM 3332 C C . HIS A 1 446 ? -3.455 34.062 5.203 1 95.62 446 HIS A C 1
ATOM 3334 O O . HIS A 1 446 ? -4.582 33.562 5.105 1 95.62 446 HIS A O 1
ATOM 3340 N N . GLU A 1 447 ? -3.146 35.219 4.742 1 94.69 447 GLU A N 1
ATOM 3341 C CA . GLU A 1 447 ? -4.141 36.031 4.078 1 94.69 447 GLU A CA 1
ATOM 3342 C C . GLU A 1 447 ? -4.625 35.406 2.781 1 94.69 447 GLU A C 1
ATOM 3344 O O . GLU A 1 447 ? -5.805 35.5 2.436 1 94.69 447 GLU A O 1
ATOM 3349 N N . ASP A 1 448 ? -3.721 34.781 2.174 1 93.44 448 ASP A N 1
ATOM 3350 C CA . ASP A 1 448 ? -4.043 34.094 0.921 1 93.44 448 ASP A CA 1
ATOM 3351 C C . ASP A 1 448 ? -4.945 32.906 1.168 1 93.44 448 ASP A C 1
ATOM 3353 O O . ASP A 1 448 ? -5.754 32.531 0.31 1 93.44 448 ASP A O 1
ATOM 3357 N N . GLY A 1 449 ? -4.801 32.281 2.283 1 93.19 449 GLY A N 1
ATOM 3358 C CA . GLY A 1 449 ? -5.496 31.047 2.561 1 93.19 449 GLY A CA 1
ATOM 3359 C C . GLY A 1 449 ? -6.84 31.25 3.238 1 93.19 449 GLY A C 1
ATOM 3360 O O . GLY A 1 449 ? -7.781 30.484 2.998 1 93.19 449 GLY A O 1
ATOM 3361 N N . MET A 1 450 ? -7.012 32.25 4.02 1 95.38 450 MET A N 1
ATOM 3362 C CA . MET A 1 450 ? -8.203 32.438 4.84 1 95.38 450 MET A CA 1
ATOM 3363 C C . MET A 1 450 ? -9.242 33.281 4.102 1 95.38 450 MET A C 1
ATOM 3365 O O . MET A 1 450 ? -8.922 33.938 3.113 1 95.38 450 MET A O 1
ATOM 3369 N N . GLU A 1 451 ? -10.445 33.188 4.578 1 94.69 451 GLU A N 1
ATOM 3370 C CA . GLU A 1 451 ? -11.508 34.031 4.043 1 94.69 451 GLU A CA 1
ATOM 3371 C C . GLU A 1 451 ? -11.305 35.5 4.453 1 94.69 451 GLU A C 1
ATOM 3373 O O . GLU A 1 451 ? -10.984 35.781 5.609 1 94.69 451 GLU A O 1
ATOM 3378 N N . ALA A 1 452 ? -11.555 36.375 3.49 1 94.94 452 ALA A N 1
ATOM 3379 C CA . ALA A 1 452 ? -11.383 37.781 3.738 1 94.94 452 ALA A CA 1
ATOM 3380 C C . ALA A 1 452 ? -12.266 38.25 4.891 1 94.94 452 ALA A C 1
ATOM 3382 O O . ALA A 1 452 ? -11.852 39.094 5.711 1 94.94 452 ALA A O 1
ATOM 3383 N N . SER A 1 453 ? -13.5 37.75 4.922 1 93.06 453 SER A N 1
ATOM 3384 C CA . SER A 1 453 ? -14.438 38.125 5.961 1 93.06 453 SER A CA 1
ATOM 3385 C C . SER A 1 453 ? -13.953 37.719 7.34 1 93.06 453 SER A C 1
ATOM 3387 O O . SER A 1 453 ? -14.219 38.375 8.336 1 93.06 453 SER A O 1
ATOM 3389 N N . HIS A 1 454 ? -13.227 36.625 7.352 1 92.69 454 HIS A N 1
ATOM 3390 C CA . HIS A 1 454 ? -12.672 36.125 8.609 1 92.69 454 HIS A CA 1
ATOM 3391 C C . HIS A 1 454 ? -11.508 37 9.062 1 92.69 454 HIS A C 1
ATOM 3393 O O . HIS A 1 454 ? -11.422 37.375 10.242 1 92.69 454 HIS A O 1
ATOM 3399 N N . ILE A 1 455 ? -10.656 37.406 8.203 1 94.75 455 ILE A N 1
ATOM 3400 C CA . ILE A 1 455 ? -9.469 38.219 8.492 1 94.75 455 ILE A CA 1
ATOM 3401 C C . ILE A 1 455 ? -9.898 39.562 9.086 1 94.75 455 ILE A C 1
ATOM 3403 O O . ILE A 1 455 ? -9.25 40.094 10 1 94.75 455 ILE A O 1
ATOM 3407 N N . GLN A 1 456 ? -10.961 40.094 8.586 1 93.44 456 GLN A N 1
ATOM 3408 C CA . GLN A 1 456 ? -11.438 41.406 9 1 93.44 456 GLN A CA 1
ATOM 3409 C C . GLN A 1 456 ? -11.836 41.406 10.477 1 93.44 456 GLN A C 1
ATOM 3411 O O . GLN A 1 456 ? -11.844 42.469 11.117 1 93.44 456 GLN A O 1
ATOM 3416 N N . LYS A 1 457 ? -12.109 40.219 10.938 1 90.69 457 LYS A N 1
ATOM 3417 C CA . LYS A 1 457 ? -12.586 40.125 12.312 1 90.69 457 LYS A CA 1
ATOM 3418 C C . LYS A 1 457 ? -11.43 39.875 13.273 1 90.69 457 LYS A C 1
ATOM 3420 O O . LYS A 1 457 ? -11.617 39.844 14.492 1 90.69 457 LYS A O 1
ATOM 3425 N N . LEU A 1 458 ? -10.297 39.719 12.773 1 94.38 458 LEU A N 1
ATOM 3426 C CA . LEU A 1 458 ? -9.141 39.375 13.586 1 94.38 458 LEU A CA 1
ATOM 3427 C C . LEU A 1 458 ? -8.273 40.594 13.867 1 94.38 458 LEU A C 1
ATOM 3429 O O . LEU A 1 458 ? -8.438 41.625 13.227 1 94.38 458 LEU A O 1
ATOM 3433 N N . THR A 1 459 ? -7.461 40.469 14.891 1 93.19 459 THR A N 1
ATOM 3434 C CA . THR A 1 459 ? -6.453 41.469 15.203 1 93.19 459 THR A CA 1
ATOM 3435 C C . THR A 1 459 ? -5.066 41 14.781 1 93.19 459 THR A C 1
ATOM 3437 O O . THR A 1 459 ? -4.574 40 15.281 1 93.19 459 THR A O 1
ATOM 3440 N N . LYS A 1 460 ? -4.434 41.719 13.898 1 93.81 460 LYS A N 1
ATOM 3441 C CA . LYS A 1 460 ? -3.068 41.375 13.5 1 93.81 460 LYS A CA 1
ATOM 3442 C C . LYS A 1 460 ? -2.059 41.906 14.523 1 93.81 460 LYS A C 1
ATOM 3444 O O . LYS A 1 460 ? -1.924 43.125 14.719 1 93.81 460 LYS A O 1
ATOM 3449 N N . ARG A 1 461 ? -1.363 41.062 15.094 1 94.38 461 ARG A N 1
ATOM 3450 C CA . ARG A 1 461 ? -0.404 41.375 16.141 1 94.38 461 ARG A CA 1
ATOM 3451 C C . ARG A 1 461 ? 0.979 41.625 15.562 1 94.38 461 ARG A C 1
ATOM 3453 O O . ARG A 1 461 ? 1.238 41.312 14.398 1 94.38 461 ARG A O 1
ATOM 3460 N N . GLN A 1 462 ? 1.836 42.219 16.391 1 94.12 462 GLN A N 1
ATOM 3461 C CA . GLN A 1 462 ? 3.232 42.438 16.031 1 94.12 462 GLN A CA 1
ATOM 3462 C C . GLN A 1 462 ? 4.051 41.156 16.172 1 94.12 462 GLN A C 1
ATOM 3464 O O . GLN A 1 462 ? 3.561 40.156 16.688 1 94.12 462 GLN A O 1
ATOM 3469 N N . GLU A 1 463 ? 5.293 41.25 15.672 1 93.75 463 GLU A N 1
ATOM 3470 C CA . GLU A 1 463 ? 6.227 40.156 15.867 1 93.75 463 GLU A CA 1
ATOM 3471 C C . GLU A 1 463 ? 6.492 39.906 17.359 1 93.75 463 GLU A C 1
ATOM 3473 O O . GLU A 1 463 ? 6.543 40.875 18.141 1 93.75 463 GLU A O 1
ATOM 3478 N N . ASN A 1 464 ? 6.59 38.688 17.688 1 96.25 464 ASN A N 1
ATOM 3479 C CA . ASN A 1 464 ? 6.855 38.25 19.062 1 96.25 464 ASN A CA 1
ATOM 3480 C C . ASN A 1 464 ? 7.965 37.219 19.125 1 96.25 464 ASN A C 1
ATOM 3482 O O . ASN A 1 464 ? 7.699 36.031 19.328 1 96.25 464 ASN A O 1
ATOM 3486 N N . PRO A 1 465 ? 9.219 37.656 19 1 96.31 465 PRO A N 1
ATOM 3487 C CA . PRO A 1 465 ? 10.344 36.719 18.922 1 96.31 465 PRO A CA 1
ATOM 3488 C C . PRO A 1 465 ? 10.477 35.875 20.172 1 96.31 465 PRO A C 1
ATOM 3490 O O . PRO A 1 465 ? 10.844 34.688 20.062 1 96.31 465 PRO A O 1
ATOM 3493 N N . ALA A 1 466 ? 10.195 36.406 21.359 1 97.62 466 ALA A N 1
ATOM 3494 C CA . ALA A 1 466 ? 10.344 35.656 22.594 1 97.62 466 ALA A CA 1
ATOM 3495 C C . ALA A 1 466 ? 9.398 34.438 22.609 1 97.62 466 ALA A C 1
ATOM 3497 O O . ALA A 1 466 ? 9.812 33.312 22.906 1 97.62 466 ALA A O 1
ATOM 3498 N N . ALA A 1 467 ? 8.125 34.656 22.344 1 98.12 467 ALA A N 1
ATOM 3499 C CA . ALA A 1 467 ? 7.148 33.594 22.312 1 98.12 467 ALA A CA 1
ATOM 3500 C C . ALA A 1 467 ? 7.449 32.594 21.203 1 98.12 467 ALA A C 1
ATOM 3502 O O . ALA A 1 467 ? 7.312 31.375 21.391 1 98.12 467 ALA A O 1
ATOM 3503 N N . THR A 1 468 ? 7.855 33.125 20.078 1 97.5 468 THR A N 1
ATOM 3504 C CA . THR A 1 468 ? 8.18 32.281 18.938 1 97.5 468 THR A CA 1
ATOM 3505 C C . THR A 1 468 ? 9.359 31.375 19.25 1 97.5 468 THR A C 1
ATOM 3507 O O . THR A 1 468 ? 9.359 30.188 18.891 1 97.5 468 THR A O 1
ATOM 3510 N N . ASP A 1 469 ? 10.359 31.875 19.906 1 97.75 469 ASP A N 1
ATOM 3511 C CA . ASP A 1 469 ? 11.523 31.078 20.297 1 97.75 469 ASP A CA 1
ATOM 3512 C C . ASP A 1 469 ? 11.133 29.969 21.266 1 97.75 469 ASP A C 1
ATOM 3514 O O . ASP A 1 469 ? 11.695 28.875 21.234 1 97.75 469 ASP A O 1
ATOM 3518 N N . LEU A 1 470 ? 10.203 30.328 22.156 1 98.38 470 LEU A N 1
ATOM 3519 C CA . LEU A 1 470 ? 9.727 29.297 23.078 1 98.38 470 LEU A CA 1
ATOM 3520 C C . LEU A 1 470 ? 9.016 28.172 22.312 1 98.38 470 LEU A C 1
ATOM 3522 O O . LEU A 1 470 ? 9.211 27 22.625 1 98.38 470 LEU A O 1
ATOM 3526 N N . VAL A 1 471 ? 8.164 28.531 21.344 1 98.25 471 VAL A N 1
ATOM 3527 C CA . VAL A 1 471 ? 7.453 27.531 20.547 1 98.25 471 VAL A CA 1
ATOM 3528 C C . VAL A 1 471 ? 8.453 26.656 19.812 1 98.25 471 VAL A C 1
ATOM 3530 O O . VAL A 1 471 ? 8.305 25.438 19.75 1 98.25 471 VAL A O 1
ATOM 3533 N N . LYS A 1 472 ? 9.531 27.266 19.266 1 97.56 472 LYS A N 1
ATOM 3534 C CA . LYS A 1 472 ? 10.594 26.5 18.609 1 97.56 472 LYS A CA 1
ATOM 3535 C C . LYS A 1 472 ? 11.219 25.5 19.562 1 97.56 472 LYS A C 1
ATOM 3537 O O . LYS A 1 472 ? 11.461 24.344 19.188 1 97.56 472 LYS A O 1
ATOM 3542 N N . LEU A 1 473 ? 11.477 25.969 20.734 1 98.25 473 LEU A N 1
ATOM 3543 C CA . LEU A 1 473 ? 12.086 25.109 21.75 1 98.25 473 LEU A CA 1
ATOM 3544 C C . LEU A 1 473 ? 11.172 23.938 22.094 1 98.25 473 LEU A C 1
ATOM 3546 O O . LEU A 1 473 ? 11.617 22.797 22.141 1 98.25 473 LEU A O 1
ATOM 3550 N N . LEU A 1 474 ? 9.906 24.234 22.344 1 98.56 474 LEU A N 1
ATOM 3551 C CA . LEU A 1 474 ? 8.938 23.203 22.703 1 98.56 474 LEU A CA 1
ATOM 3552 C C . LEU A 1 474 ? 8.812 22.172 21.578 1 98.56 474 LEU A C 1
ATOM 3554 O O . LEU A 1 474 ? 8.805 20.969 21.828 1 98.56 474 LEU A O 1
ATOM 3558 N N . ARG A 1 475 ? 8.727 22.625 20.375 1 97.94 475 ARG A N 1
ATOM 3559 C CA . ARG A 1 475 ? 8.648 21.734 19.234 1 97.94 475 ARG A CA 1
ATOM 3560 C C . ARG A 1 475 ? 9.883 20.844 19.141 1 97.94 475 ARG A C 1
ATOM 3562 O O . ARG A 1 475 ? 9.773 19.641 18.844 1 97.94 475 ARG A O 1
ATOM 3569 N N . SER A 1 476 ? 11.047 21.391 19.375 1 97.69 476 SER A N 1
ATOM 3570 C CA . SER A 1 476 ? 12.289 20.625 19.359 1 97.69 476 SER A CA 1
ATOM 3571 C C . SER A 1 476 ? 12.281 19.531 20.422 1 97.69 476 SER A C 1
ATOM 3573 O O . SER A 1 476 ? 12.711 18.406 20.156 1 97.69 476 SER A O 1
ATOM 3575 N N . GLU A 1 477 ? 11.82 19.875 21.594 1 98.44 477 GLU A N 1
ATOM 3576 C CA . GLU A 1 477 ? 11.742 18.906 22.672 1 98.44 477 GLU A CA 1
ATOM 3577 C C . GLU A 1 477 ? 10.781 17.766 22.312 1 98.44 477 GLU A C 1
ATOM 3579 O O . GLU A 1 477 ? 11.047 16.609 22.625 1 98.44 477 GLU A O 1
ATOM 3584 N N . LEU A 1 478 ? 9.695 18.125 21.688 1 98.56 478 LEU A N 1
ATOM 3585 C CA . LEU A 1 478 ? 8.742 17.094 21.312 1 98.56 478 LEU A CA 1
ATOM 3586 C C . LEU A 1 478 ? 9.328 16.188 20.234 1 98.56 478 LEU A C 1
ATOM 3588 O O . LEU A 1 478 ? 9.062 14.977 20.219 1 98.56 478 LEU A O 1
ATOM 3592 N N . LEU A 1 479 ? 10.086 16.719 19.328 1 97.44 479 LEU A N 1
ATOM 3593 C CA . LEU A 1 479 ? 10.758 15.898 18.312 1 97.44 479 LEU A CA 1
ATOM 3594 C C . LEU A 1 479 ? 11.656 14.859 18.969 1 97.44 479 LEU A C 1
ATOM 3596 O O . LEU A 1 479 ? 11.727 13.711 18.516 1 97.44 479 LEU A O 1
ATOM 3600 N N . ASP A 1 480 ? 12.336 15.242 20.031 1 97.38 480 ASP A N 1
ATOM 3601 C CA . ASP A 1 480 ? 13.18 14.312 20.766 1 97.38 480 ASP A CA 1
ATOM 3602 C C . ASP A 1 480 ? 12.352 13.18 21.359 1 97.38 480 ASP A C 1
ATOM 3604 O O . ASP A 1 480 ? 12.758 12.016 21.328 1 97.38 480 ASP A O 1
ATOM 3608 N N . ILE A 1 481 ? 11.203 13.516 21.891 1 98.25 481 ILE A N 1
ATOM 3609 C CA . ILE A 1 481 ? 10.312 12.523 22.484 1 98.25 481 ILE A CA 1
ATOM 3610 C C . ILE A 1 481 ? 9.836 11.555 21.406 1 98.25 481 ILE A C 1
ATOM 3612 O O . ILE A 1 481 ? 9.859 10.336 21.594 1 98.25 481 ILE A O 1
ATOM 3616 N N . PHE A 1 482 ? 9.398 12.117 20.266 1 97.94 482 PHE A N 1
ATOM 3617 C CA . PHE A 1 482 ? 8.914 11.289 19.172 1 97.94 482 PHE A CA 1
ATOM 3618 C C . PHE A 1 482 ? 10 10.336 18.703 1 97.94 482 PHE A C 1
ATOM 3620 O O . PHE A 1 482 ? 9.727 9.164 18.422 1 97.94 482 PHE A O 1
ATOM 3627 N N . GLN A 1 483 ? 11.211 10.836 18.609 1 95.94 483 GLN A N 1
ATOM 3628 C CA . GLN A 1 483 ? 12.344 10.023 18.172 1 95.94 483 GLN A CA 1
ATOM 3629 C C . GLN A 1 483 ? 12.617 8.898 19.156 1 95.94 483 GLN A C 1
ATOM 3631 O O . GLN A 1 483 ? 12.93 7.773 18.766 1 95.94 483 GLN A O 1
ATOM 3636 N N . LYS A 1 484 ? 12.539 9.203 20.438 1 96.44 484 LYS A N 1
ATOM 3637 C CA . LYS A 1 484 ? 12.75 8.227 21.484 1 96.44 484 LYS A CA 1
ATOM 3638 C C . LYS A 1 484 ? 11.812 7.027 21.328 1 96.44 484 LYS A C 1
ATOM 3640 O O . LYS A 1 484 ? 12.211 5.887 21.578 1 96.44 484 LYS A O 1
ATOM 3645 N N . TYR A 1 485 ? 10.648 7.262 20.828 1 97.25 485 TYR A N 1
ATOM 3646 C CA . TYR A 1 485 ? 9.648 6.207 20.719 1 97.25 485 TYR A CA 1
ATOM 3647 C C . TYR A 1 485 ? 9.625 5.637 19.297 1 97.25 485 TYR A C 1
ATOM 3649 O O . TYR A 1 485 ? 8.812 4.766 18.984 1 97.25 485 TYR A O 1
ATOM 3657 N N . GLY A 1 486 ? 10.5 6.086 18.406 1 96.25 486 GLY A N 1
ATOM 3658 C CA . GLY A 1 486 ? 10.555 5.582 17.047 1 96.25 486 GLY A CA 1
ATOM 3659 C C . GLY A 1 486 ? 9.289 5.855 16.266 1 96.25 486 GLY A C 1
ATOM 3660 O O . GLY A 1 486 ? 8.82 5 15.5 1 96.25 486 GLY A O 1
ATOM 3661 N N . CYS A 1 487 ? 8.664 7.031 16.453 1 97.44 487 CYS A N 1
ATOM 3662 C CA . CYS A 1 487 ? 7.43 7.406 15.773 1 97.44 487 CYS A CA 1
ATOM 3663 C C . CYS A 1 487 ? 7.672 7.656 14.289 1 97.44 487 CYS A C 1
ATOM 3665 O O . CYS A 1 487 ? 8.805 7.906 13.875 1 97.44 487 CYS A O 1
ATOM 3667 N N . GLY A 1 488 ? 6.637 7.438 13.492 1 96.56 488 GLY A N 1
ATOM 3668 C CA . GLY A 1 488 ? 6.633 7.953 12.133 1 96.56 488 GLY A CA 1
ATOM 3669 C C . GLY A 1 488 ? 6.102 9.367 12.031 1 96.56 488 GLY A C 1
ATOM 3670 O O . GLY A 1 488 ? 5.605 9.922 13.016 1 96.56 488 GLY A O 1
ATOM 3671 N N . HIS A 1 489 ? 6.289 9.898 10.859 1 96.88 489 HIS A N 1
ATOM 3672 C CA . HIS A 1 489 ? 5.781 11.242 10.586 1 96.88 489 HIS A CA 1
ATOM 3673 C C . HIS A 1 489 ? 5.301 11.367 9.148 1 96.88 489 HIS A C 1
ATOM 3675 O O . HIS A 1 489 ? 5.809 10.68 8.258 1 96.88 489 HIS A O 1
ATOM 3681 N N . PHE A 1 490 ? 4.273 12.172 8.906 1 94.94 490 PHE A N 1
ATOM 3682 C CA . PHE A 1 490 ? 3.947 12.688 7.578 1 94.94 490 PHE A CA 1
ATOM 3683 C C . PHE A 1 490 ? 4.258 14.172 7.484 1 94.94 490 PHE A C 1
ATOM 3685 O O . PHE A 1 490 ? 4.684 14.789 8.469 1 94.94 490 PHE A O 1
ATOM 3692 N N . GLN A 1 491 ? 4.18 14.766 6.266 1 95.31 491 GLN A N 1
ATOM 3693 C CA . GLN A 1 491 ? 4.633 16.141 6.074 1 95.31 491 GLN A CA 1
ATOM 3694 C C . GLN A 1 491 ? 6.027 16.344 6.66 1 95.31 491 GLN A C 1
ATOM 3696 O O . GLN A 1 491 ? 6.242 17.266 7.453 1 95.31 491 GLN A O 1
ATOM 3701 N N . ILE A 1 492 ? 6.914 15.547 6.25 1 95.25 492 ILE A N 1
ATOM 3702 C CA . ILE A 1 492 ? 8.242 15.508 6.848 1 95.25 492 ILE A CA 1
ATOM 3703 C C . ILE A 1 492 ? 8.969 16.828 6.57 1 95.25 492 ILE A C 1
ATOM 3705 O O . ILE A 1 492 ? 9.461 17.484 7.492 1 95.25 492 ILE A O 1
ATOM 3709 N N . GLY A 1 493 ? 9.031 17.172 5.277 1 95.88 493 GLY A N 1
ATOM 3710 C CA . GLY A 1 493 ? 9.711 18.391 4.875 1 95.88 493 GLY A CA 1
ATOM 3711 C C . GLY A 1 493 ? 11.141 18.469 5.379 1 95.88 493 GLY A C 1
ATOM 3712 O O . GLY A 1 493 ? 11.93 17.547 5.172 1 95.88 493 GLY A O 1
ATOM 3713 N N . ARG A 1 494 ? 11.477 19.578 5.988 1 94.69 494 ARG A N 1
ATOM 3714 C CA . ARG A 1 494 ? 12.805 19.828 6.543 1 94.69 494 ARG A CA 1
ATOM 3715 C C . ARG A 1 494 ? 12.766 19.828 8.07 1 94.69 494 ARG A C 1
ATOM 3717 O O . ARG A 1 494 ? 13.773 20.125 8.719 1 94.69 494 ARG A O 1
ATOM 3724 N N . THR A 1 495 ? 11.656 19.453 8.602 1 95.44 495 THR A N 1
ATOM 3725 C CA . THR A 1 495 ? 11.43 19.562 10.039 1 95.44 495 THR A CA 1
ATOM 3726 C C . THR A 1 495 ? 11.781 18.25 10.734 1 95.44 495 THR A C 1
ATOM 3728 O O . THR A 1 495 ? 12.469 18.234 11.758 1 95.44 495 THR A O 1
ATOM 3731 N N . TYR A 1 496 ? 11.297 17.156 10.211 1 95.5 496 TYR A N 1
ATOM 3732 C CA . TYR A 1 496 ? 11.523 15.867 10.852 1 95.5 496 TYR A CA 1
ATOM 3733 C C . TYR A 1 496 ? 12.805 15.227 10.336 1 95.5 496 TYR A C 1
ATOM 3735 O O . TYR A 1 496 ? 13.117 15.297 9.148 1 95.5 496 TYR A O 1
ATOM 3743 N N . PRO A 1 497 ? 13.555 14.625 11.141 1 90.44 497 PRO A N 1
ATOM 3744 C CA . PRO A 1 497 ? 14.836 14.023 10.766 1 90.44 497 PRO A CA 1
ATOM 3745 C C . PRO A 1 497 ? 14.68 12.656 10.102 1 90.44 497 PRO A C 1
ATOM 3747 O O . PRO A 1 497 ? 15.117 11.648 10.656 1 90.44 497 PRO A O 1
ATOM 3750 N N . TYR A 1 498 ? 14.297 12.617 8.93 1 95.25 498 TYR A N 1
ATOM 3751 C CA . TYR A 1 498 ? 14 11.367 8.25 1 95.25 498 TYR A CA 1
ATOM 3752 C C . TYR A 1 498 ? 15.273 10.578 7.977 1 95.25 498 TYR A C 1
ATOM 3754 O O . TYR A 1 498 ? 15.438 9.453 8.453 1 95.25 498 TYR A O 1
ATOM 3762 N N . VAL A 1 499 ? 16.234 11.117 7.273 1 94.06 499 VAL A N 1
ATOM 3763 C CA . VAL A 1 499 ? 17.438 10.391 6.879 1 94.06 499 VAL A CA 1
ATOM 3764 C C . VAL A 1 499 ? 18.203 9.945 8.125 1 94.06 499 VAL A C 1
ATOM 3766 O O . VAL A 1 499 ? 18.797 8.867 8.141 1 94.06 499 VAL A O 1
ATOM 3769 N N . ASN A 1 500 ? 18.141 10.734 9.18 1 90.5 500 ASN A N 1
ATOM 3770 C CA . ASN A 1 500 ? 18.844 10.406 10.414 1 90.5 500 ASN A CA 1
ATOM 3771 C C . ASN A 1 500 ? 18.25 9.172 11.086 1 90.5 500 ASN A C 1
ATOM 3773 O O . ASN A 1 500 ? 18.906 8.523 11.906 1 90.5 500 ASN A O 1
ATOM 3777 N N . SER A 1 501 ? 17.031 8.883 10.734 1 91.44 501 SER A N 1
ATOM 3778 C CA . SER A 1 501 ? 16.359 7.73 11.328 1 91.44 501 SER A CA 1
ATOM 3779 C C . SER A 1 501 ? 16.609 6.473 10.5 1 91.44 501 SER A C 1
ATOM 3781 O O . SER A 1 501 ? 16.188 5.375 10.891 1 91.44 501 SER A O 1
ATOM 3783 N N . ARG A 1 502 ? 17.266 6.555 9.391 1 94.19 502 ARG A N 1
ATOM 3784 C CA . ARG A 1 502 ? 17.453 5.441 8.469 1 94.19 502 ARG A CA 1
ATOM 3785 C C . ARG A 1 502 ? 18.828 4.809 8.625 1 94.19 502 ARG A C 1
ATOM 3787 O O . ARG A 1 502 ? 19.781 5.488 8.992 1 94.19 502 ARG A O 1
ATOM 3794 N N . ASP A 1 503 ? 18.875 3.48 8.367 1 95.69 503 ASP A N 1
ATOM 3795 C CA . ASP A 1 503 ? 20.172 2.82 8.312 1 95.69 503 ASP A CA 1
ATOM 3796 C C . ASP A 1 503 ? 20.938 3.223 7.055 1 95.69 503 ASP A C 1
ATOM 3798 O O . ASP A 1 503 ? 20.359 3.791 6.125 1 95.69 503 ASP A O 1
ATOM 3802 N N . GLU A 1 504 ? 22.203 2.916 7.027 1 96.69 504 GLU A N 1
ATOM 3803 C CA . GLU A 1 504 ? 23.109 3.348 5.965 1 96.69 504 GLU A CA 1
ATOM 3804 C C . GLU A 1 504 ? 22.656 2.818 4.605 1 96.69 504 GLU A C 1
ATOM 3806 O O . GLU A 1 504 ? 22.703 3.537 3.605 1 96.69 504 GLU A O 1
ATOM 3811 N N . THR A 1 505 ? 22.266 1.6 4.484 1 97.38 505 THR A N 1
ATOM 3812 C CA . THR A 1 505 ? 21.844 1.003 3.221 1 97.38 505 THR A CA 1
ATOM 3813 C C . THR A 1 505 ? 20.594 1.68 2.689 1 97.38 505 THR A C 1
ATOM 3815 O O . THR A 1 505 ? 20.453 1.907 1.485 1 97.38 505 THR A O 1
ATOM 3818 N N . SER A 1 506 ? 19.641 2.014 3.588 1 97.25 506 SER A N 1
ATOM 3819 C CA . SER A 1 506 ? 18.453 2.773 3.193 1 97.25 506 SER A CA 1
ATOM 3820 C C . SER A 1 506 ? 18.844 4.109 2.568 1 97.25 506 SER A C 1
ATOM 3822 O O . SER A 1 506 ? 18.281 4.508 1.545 1 97.25 506 SER A O 1
ATOM 3824 N N . ILE A 1 507 ? 19.781 4.75 3.197 1 97.44 507 ILE A N 1
ATOM 3825 C CA . ILE A 1 507 ? 20.25 6.047 2.715 1 97.44 507 ILE A CA 1
ATOM 3826 C C . ILE A 1 507 ? 20.875 5.891 1.333 1 97.44 507 ILE A C 1
ATOM 3828 O O . ILE A 1 507 ? 20.625 6.695 0.433 1 97.44 507 ILE A O 1
ATOM 3832 N N . GLU A 1 508 ? 21.625 4.879 1.13 1 97.62 508 GLU A N 1
ATOM 3833 C CA . GLU A 1 508 ? 22.281 4.637 -0.156 1 97.62 508 GLU A CA 1
ATOM 3834 C C . GLU A 1 508 ? 21.25 4.391 -1.255 1 97.62 508 GLU A C 1
ATOM 3836 O O . GLU A 1 508 ? 21.422 4.848 -2.387 1 97.62 508 GLU A O 1
ATOM 3841 N N . ILE A 1 509 ? 20.203 3.672 -0.941 1 98.12 509 ILE A N 1
ATOM 3842 C CA . ILE A 1 509 ? 19.156 3.422 -1.914 1 98.12 509 ILE A CA 1
ATOM 3843 C C . ILE A 1 509 ? 18.484 4.738 -2.293 1 98.12 509 ILE A C 1
ATOM 3845 O O . ILE A 1 509 ? 18.281 5.02 -3.475 1 98.12 509 ILE A O 1
ATOM 3849 N N . LEU A 1 510 ? 18.141 5.551 -1.269 1 97.88 510 LEU A N 1
ATOM 3850 C CA . LEU A 1 510 ? 17.5 6.836 -1.527 1 97.88 510 LEU A CA 1
ATOM 3851 C C . LEU A 1 510 ? 18.391 7.719 -2.398 1 97.88 510 LEU A C 1
ATOM 3853 O O . LEU A 1 510 ? 17.906 8.336 -3.352 1 97.88 510 LEU A O 1
ATOM 3857 N N . ASN A 1 511 ? 19.625 7.73 -2.072 1 97.19 511 ASN A N 1
ATOM 3858 C CA . ASN A 1 511 ? 20.578 8.516 -2.855 1 97.19 511 ASN A CA 1
ATOM 3859 C C . ASN A 1 511 ? 20.688 7.996 -4.285 1 97.19 511 ASN A C 1
ATOM 3861 O O . ASN A 1 511 ? 20.812 8.781 -5.227 1 97.19 511 ASN A O 1
ATOM 3865 N N . ALA A 1 512 ? 20.734 6.707 -4.461 1 97.44 512 ALA A N 1
ATOM 3866 C CA . ALA A 1 512 ? 20.812 6.109 -5.793 1 97.44 512 ALA A CA 1
ATOM 3867 C C . ALA A 1 512 ? 19.609 6.496 -6.641 1 97.44 512 ALA A C 1
ATOM 3869 O O . ALA A 1 512 ? 19.75 6.848 -7.812 1 97.44 512 ALA A O 1
ATOM 3870 N N . VAL A 1 513 ? 18.438 6.391 -6.059 1 98.06 513 VAL A N 1
ATOM 3871 C CA . VAL A 1 513 ? 17.219 6.793 -6.766 1 98.06 513 VAL A CA 1
ATOM 3872 C C . VAL A 1 513 ? 17.297 8.273 -7.125 1 98.06 513 VAL A C 1
ATOM 3874 O O . VAL A 1 513 ? 16.969 8.664 -8.242 1 98.06 513 VAL A O 1
ATOM 3877 N N . LYS A 1 514 ? 17.719 9.102 -6.156 1 97.81 514 LYS A N 1
ATOM 3878 C CA . LYS A 1 514 ? 17.828 10.531 -6.406 1 97.81 514 LYS A CA 1
ATOM 3879 C C . LYS A 1 514 ? 18.828 10.828 -7.531 1 97.81 514 LYS A C 1
ATOM 3881 O O . LYS A 1 514 ? 18.594 11.711 -8.359 1 97.81 514 LYS A O 1
ATOM 3886 N N . ARG A 1 515 ? 19.875 10.125 -7.613 1 96.75 515 ARG A N 1
ATOM 3887 C CA . ARG A 1 515 ? 20.859 10.336 -8.664 1 96.75 515 ARG A CA 1
ATOM 3888 C C . ARG A 1 515 ? 20.266 10.07 -10.039 1 96.75 515 ARG A C 1
ATOM 3890 O O . ARG A 1 515 ? 20.625 10.734 -11.016 1 96.75 515 ARG A O 1
ATOM 3897 N N . VAL A 1 516 ? 19.406 9.078 -10.125 1 97.69 516 VAL A N 1
ATOM 3898 C CA . VAL A 1 516 ? 18.75 8.781 -11.391 1 97.69 516 VAL A CA 1
ATOM 3899 C C . VAL A 1 516 ? 17.75 9.891 -11.727 1 97.69 516 VAL A C 1
ATOM 3901 O O . VAL A 1 516 ? 17.75 10.406 -12.852 1 97.69 516 VAL A O 1
ATOM 3904 N N . MET A 1 517 ? 16.984 10.328 -10.75 1 98.25 517 MET A N 1
ATOM 3905 C CA . MET A 1 517 ? 15.859 11.227 -10.969 1 98.25 517 MET A CA 1
ATOM 3906 C C . MET A 1 517 ? 16.328 12.68 -11.023 1 98.25 517 MET A C 1
ATOM 3908 O O . MET A 1 517 ? 15.672 13.523 -11.648 1 98.25 517 MET A O 1
ATOM 3912 N N . ASP A 1 518 ? 17.406 12.969 -10.375 1 97.38 518 ASP A N 1
ATOM 3913 C CA . ASP A 1 518 ? 17.922 14.32 -10.203 1 97.38 518 ASP A CA 1
ATOM 3914 C C . ASP A 1 518 ? 19.453 14.32 -10.102 1 97.38 518 ASP A C 1
ATOM 3916 O O . ASP A 1 518 ? 20 14.656 -9.047 1 97.38 518 ASP A O 1
ATOM 3920 N N . PRO A 1 519 ? 20.094 14.078 -11.164 1 94.75 519 PRO A N 1
ATOM 3921 C CA . PRO A 1 519 ? 21.547 13.891 -11.125 1 94.75 519 PRO A CA 1
ATOM 3922 C C . PRO A 1 519 ? 22.281 15.141 -10.664 1 94.75 519 PRO A C 1
ATOM 3924 O O . PRO A 1 519 ? 23.391 15.047 -10.125 1 94.75 519 PRO A O 1
ATOM 3927 N N . ASN A 1 520 ? 21.672 16.312 -10.805 1 94 520 ASN A N 1
ATOM 3928 C CA . ASN A 1 520 ? 22.344 17.547 -10.406 1 94 520 ASN A CA 1
ATOM 3929 C C . ASN A 1 520 ? 21.969 17.953 -8.984 1 94 520 ASN A C 1
ATOM 3931 O O . ASN A 1 520 ? 22.5 18.938 -8.461 1 94 520 ASN A O 1
ATOM 3935 N N . GLY A 1 521 ? 21.031 17.25 -8.352 1 94.81 521 GLY A N 1
ATOM 3936 C CA . GLY A 1 521 ? 20.609 17.562 -7 1 94.81 521 GLY A CA 1
ATOM 3937 C C . GLY A 1 521 ? 19.859 18.875 -6.902 1 94.81 521 GLY A C 1
ATOM 3938 O O . GLY A 1 521 ? 20.078 19.656 -5.977 1 94.81 521 GLY A O 1
ATOM 3939 N N . THR A 1 522 ? 19 19.141 -7.852 1 95 522 THR A N 1
ATOM 3940 C CA . THR A 1 522 ? 18.359 20.438 -7.922 1 95 522 THR A CA 1
ATOM 3941 C C . THR A 1 522 ? 16.891 20.344 -7.523 1 95 522 THR A C 1
ATOM 3943 O O . THR A 1 522 ? 16.234 21.344 -7.254 1 95 522 THR A O 1
ATOM 3946 N N . LEU A 1 523 ? 16.344 19.141 -7.48 1 96.94 523 LEU A N 1
ATOM 3947 C CA . LEU A 1 523 ? 14.953 18.984 -7.098 1 96.94 523 LEU A CA 1
ATOM 3948 C C . LEU A 1 523 ? 14.789 19.047 -5.582 1 96.94 523 LEU A C 1
ATOM 3950 O O . LEU A 1 523 ? 15.188 18.141 -4.867 1 96.94 523 LEU A O 1
ATOM 3954 N N . ASN A 1 524 ? 14.258 20.094 -5.125 1 97 524 ASN A N 1
ATOM 3955 C CA . ASN A 1 524 ? 13.984 20.359 -3.715 1 97 524 ASN A CA 1
ATOM 3956 C C . ASN A 1 524 ? 15.172 19.969 -2.834 1 97 524 ASN A C 1
ATOM 3958 O O . ASN A 1 524 ? 15.016 19.203 -1.884 1 97 524 ASN A O 1
ATOM 3962 N N . PRO A 1 525 ? 16.234 20.531 -3.08 1 95.12 525 PRO A N 1
ATOM 3963 C CA . PRO A 1 525 ? 17.469 20.125 -2.396 1 95.12 525 PRO A CA 1
ATOM 3964 C C . PRO A 1 525 ? 17.375 20.266 -0.879 1 95.12 525 PRO A C 1
ATOM 3966 O O . PRO A 1 525 ? 16.828 21.25 -0.384 1 95.12 525 PRO A O 1
ATOM 3969 N N . GLY A 1 526 ? 17.828 19.234 -0.168 1 94.38 526 GLY A N 1
ATOM 3970 C CA . GLY A 1 526 ? 17.953 19.25 1.282 1 94.38 526 GLY A CA 1
ATOM 3971 C C . GLY A 1 526 ? 16.719 18.719 1.986 1 94.38 526 GLY A C 1
ATOM 3972 O O . GLY A 1 526 ? 16.766 18.406 3.178 1 94.38 526 GLY A O 1
ATOM 3973 N N . VAL A 1 527 ? 15.609 18.672 1.32 1 96.06 527 VAL A N 1
ATOM 3974 C CA . VAL A 1 527 ? 14.391 18.172 1.943 1 96.06 527 VAL A CA 1
ATOM 3975 C C . VAL A 1 527 ? 14.57 16.703 2.318 1 96.06 527 VAL A C 1
ATOM 3977 O O . VAL A 1 527 ? 15.305 15.961 1.651 1 96.06 527 VAL A O 1
ATOM 3980 N N . LEU A 1 528 ? 13.992 16.188 3.473 1 96.56 528 LEU A N 1
ATOM 3981 C CA . LEU A 1 528 ? 14.102 14.844 4.035 1 96.56 528 LEU A CA 1
ATOM 3982 C C . LEU A 1 528 ? 15.531 14.562 4.488 1 96.56 528 LEU A C 1
ATOM 3984 O O . LEU A 1 528 ? 15.836 13.461 4.953 1 96.56 528 LEU A O 1
ATOM 3988 N N . GLY A 1 529 ? 16.406 15.492 4.398 1 95.06 529 GLY A N 1
ATOM 3989 C CA . GLY A 1 529 ? 17.812 15.289 4.68 1 95.06 529 GLY A CA 1
ATOM 3990 C C . GLY A 1 529 ? 18.594 14.742 3.496 1 95.06 529 GLY A C 1
ATOM 3991 O O . GLY A 1 529 ? 19.734 14.305 3.643 1 95.06 529 GLY A O 1
ATOM 3992 N N . LEU A 1 530 ? 18 14.719 2.281 1 95 530 LEU A N 1
ATOM 3993 C CA . LEU A 1 530 ? 18.641 14.195 1.078 1 95 530 LEU A CA 1
ATOM 3994 C C . LEU A 1 530 ? 19.641 15.195 0.507 1 95 530 LEU A C 1
ATOM 3996 O O . LEU A 1 530 ? 19.562 16.391 0.798 1 95 530 LEU A O 1
ATOM 4000 N N . PRO A 1 531 ? 20.531 14.711 -0.298 1 86.06 531 PRO A N 1
ATOM 4001 C CA . PRO A 1 531 ? 21.625 15.57 -0.772 1 86.06 531 PRO A CA 1
ATOM 4002 C C . PRO A 1 531 ? 21.125 16.719 -1.647 1 86.06 531 PRO A C 1
ATOM 4004 O O . PRO A 1 531 ? 20.094 16.609 -2.299 1 86.06 531 PRO A O 1
ATOM 4007 N N . ALA A 1 532 ? 21.875 17.766 -1.453 1 79.69 532 ALA A N 1
ATOM 4008 C CA . ALA A 1 532 ? 21.75 18.938 -2.332 1 79.69 532 ALA A CA 1
ATOM 4009 C C . ALA A 1 532 ? 22.906 19 -3.324 1 79.69 532 ALA A C 1
ATOM 4011 O O . ALA A 1 532 ? 23.766 18.109 -3.359 1 79.69 532 ALA A O 1
ATOM 4012 N N . ARG A 1 533 ? 22.766 20.016 -4.211 1 69.44 533 ARG A N 1
ATOM 4013 C CA . ARG A 1 533 ? 23.766 20.203 -5.254 1 69.44 533 ARG A CA 1
ATOM 4014 C C . ARG A 1 533 ? 25.172 20.047 -4.691 1 69.44 533 ARG A C 1
ATOM 4016 O O . ARG A 1 533 ? 25.484 20.609 -3.637 1 69.44 533 ARG A O 1
ATOM 4023 N N . GLY A 1 534 ? 25.938 19.344 -5.363 1 54.5 534 GLY A N 1
ATOM 4024 C CA . GLY A 1 534 ? 27.328 19.172 -5 1 54.5 534 GLY A CA 1
ATOM 4025 C C . GLY A 1 534 ? 27.578 18 -4.074 1 54.5 534 GLY A C 1
ATOM 4026 O O . GLY A 1 534 ? 28.703 17.5 -3.969 1 54.5 534 GLY A O 1
ATOM 4027 N N . ASP A 1 535 ? 26.422 17.562 -3.408 1 49.41 535 ASP A N 1
ATOM 4028 C CA . ASP A 1 535 ? 26.594 16.484 -2.447 1 49.41 535 ASP A CA 1
ATOM 4029 C C . ASP A 1 535 ? 26.469 15.125 -3.129 1 49.41 535 ASP A C 1
ATOM 4031 O O . ASP A 1 535 ? 26.812 14.094 -2.539 1 49.41 535 ASP A O 1
ATOM 4035 N N . LEU A 1 536 ? 25.812 14.984 -4.227 1 46.56 536 LEU A N 1
ATOM 4036 C CA . LEU A 1 536 ? 25.531 13.703 -4.875 1 46.56 536 LEU A CA 1
ATOM 4037 C C . LEU A 1 536 ? 26.703 13.266 -5.738 1 46.56 536 LEU A C 1
ATOM 4039 O O . LEU A 1 536 ? 26.656 12.211 -6.375 1 46.56 536 LEU A O 1
ATOM 4043 N N . SER A 1 537 ? 27.812 13.961 -5.828 1 40.16 537 SER A N 1
ATOM 4044 C CA . SER A 1 537 ? 28.984 13.508 -6.562 1 40.16 537 SER A CA 1
ATOM 4045 C C . SER A 1 537 ? 29.672 12.336 -5.852 1 40.16 537 SER A C 1
ATOM 4047 O O . SER A 1 537 ? 29.656 12.266 -4.621 1 40.16 537 SER A O 1
ATOM 4049 N N . MET B 1 1 ? 37.969 -27.016 -25.016 1 24.33 1 MET B N 1
ATOM 4050 C CA . MET B 1 1 ? 38.375 -27.203 -23.625 1 24.33 1 MET B CA 1
ATOM 4051 C C . MET B 1 1 ? 37.438 -26.484 -22.688 1 24.33 1 MET B C 1
ATOM 4053 O O . MET B 1 1 ? 37.312 -25.266 -22.734 1 24.33 1 MET B O 1
ATOM 4057 N N . SER B 1 2 ? 36.219 -27.016 -22.391 1 28.17 2 SER B N 1
ATOM 4058 C CA . SER B 1 2 ? 35 -26.484 -21.75 1 28.17 2 SER B CA 1
ATOM 4059 C C . SER B 1 2 ? 35.344 -25.906 -20.375 1 28.17 2 SER B C 1
ATOM 4061 O O . SER B 1 2 ? 35.938 -26.562 -19.531 1 28.17 2 SER B O 1
ATOM 4063 N N . ASP B 1 3 ? 35.781 -24.656 -20.281 1 34.72 3 ASP B N 1
ATOM 4064 C CA . ASP B 1 3 ? 36.312 -23.938 -19.125 1 34.72 3 ASP B CA 1
ATOM 4065 C C . ASP B 1 3 ? 35.531 -24.281 -17.859 1 34.72 3 ASP B C 1
ATOM 4067 O O . ASP B 1 3 ? 34.344 -23.875 -17.719 1 34.72 3 ASP B O 1
ATOM 4071 N N . THR B 1 4 ? 35.625 -25.453 -17.25 1 38.44 4 THR B N 1
ATOM 4072 C CA . THR B 1 4 ? 35.031 -26.078 -16.062 1 38.44 4 THR B CA 1
ATOM 4073 C C . THR B 1 4 ? 35.219 -25.188 -14.836 1 38.44 4 THR B C 1
ATOM 4075 O O . THR B 1 4 ? 36.344 -25.078 -14.312 1 38.44 4 THR B O 1
ATOM 4078 N N . VAL B 1 5 ? 34.656 -24.062 -14.781 1 44.06 5 VAL B N 1
ATOM 4079 C CA . VAL B 1 5 ? 34.688 -23.297 -13.547 1 44.06 5 VAL B CA 1
ATOM 4080 C C . VAL B 1 5 ? 34.531 -24.219 -12.352 1 44.06 5 VAL B C 1
ATOM 4082 O O . VAL B 1 5 ? 33.562 -25.016 -12.297 1 44.06 5 VAL B O 1
ATOM 4085 N N . PRO B 1 6 ? 35.562 -24.547 -11.531 1 47.69 6 PRO B N 1
ATOM 4086 C CA . PRO B 1 6 ? 35.469 -25.469 -10.406 1 47.69 6 PRO B CA 1
ATOM 4087 C C . PRO B 1 6 ? 34.25 -25.219 -9.523 1 47.69 6 PRO B C 1
ATOM 4089 O O . PRO B 1 6 ? 33.875 -24.062 -9.312 1 47.69 6 PRO B O 1
ATOM 4092 N N . LEU B 1 7 ? 33.375 -26.25 -9.406 1 48.81 7 LEU B N 1
ATOM 4093 C CA . LEU B 1 7 ? 32.219 -26.266 -8.516 1 48.81 7 LEU B CA 1
ATOM 4094 C C . LEU B 1 7 ? 32.625 -25.812 -7.109 1 48.81 7 LEU B C 1
ATOM 4096 O O . LEU B 1 7 ? 3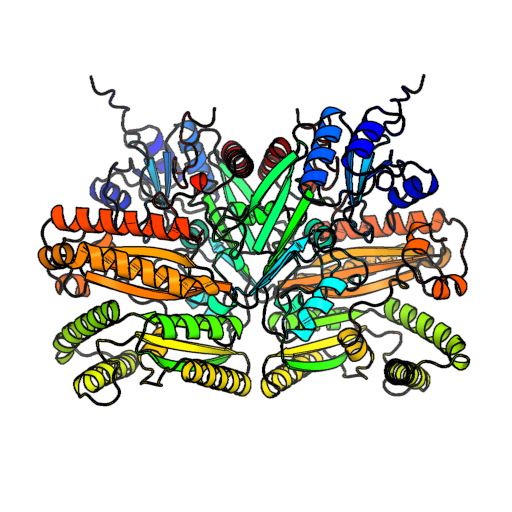3.75 -26 -6.684 1 48.81 7 LEU B O 1
ATOM 4100 N N . ILE B 1 8 ? 31.812 -24.906 -6.438 1 51.94 8 ILE B N 1
ATOM 4101 C CA . ILE B 1 8 ? 32.062 -24.312 -5.129 1 51.94 8 ILE B CA 1
ATOM 4102 C C . ILE B 1 8 ? 31.953 -25.391 -4.043 1 51.94 8 ILE B C 1
ATOM 4104 O O . ILE B 1 8 ? 32.469 -25.203 -2.932 1 51.94 8 ILE B O 1
ATOM 4108 N N . HIS B 1 9 ? 31.125 -26.609 -4.043 1 48.78 9 HIS B N 1
ATOM 4109 C CA . HIS B 1 9 ? 30.797 -27.469 -2.902 1 48.78 9 HIS B CA 1
ATOM 4110 C C . HIS B 1 9 ? 32.062 -28.109 -2.318 1 48.78 9 HIS B C 1
ATOM 4112 O O . HIS B 1 9 ? 32.125 -28.328 -1.109 1 48.78 9 HIS B O 1
ATOM 4118 N N . GLY B 1 10 ? 33 -28.281 -3.234 1 55.12 10 GLY B N 1
ATOM 4119 C CA . GLY B 1 10 ? 34.344 -28.688 -2.807 1 55.12 10 GLY B CA 1
ATOM 4120 C C . GLY B 1 10 ? 35.281 -27.516 -2.576 1 55.12 10 GLY B C 1
ATOM 4121 O O . GLY B 1 10 ? 36.469 -27.719 -2.359 1 55.12 10 GLY B O 1
ATOM 4122 N N . SER B 1 11 ? 34.375 -26.406 -2.402 1 72.69 11 SER B N 1
ATOM 4123 C CA . SER B 1 11 ? 35.094 -25.125 -2.416 1 72.69 11 SER B CA 1
ATOM 4124 C C . SER B 1 11 ? 35.25 -24.562 -1.006 1 72.69 11 SER B C 1
ATOM 4126 O O . SER B 1 11 ? 34.625 -25.047 -0.064 1 72.69 11 SER B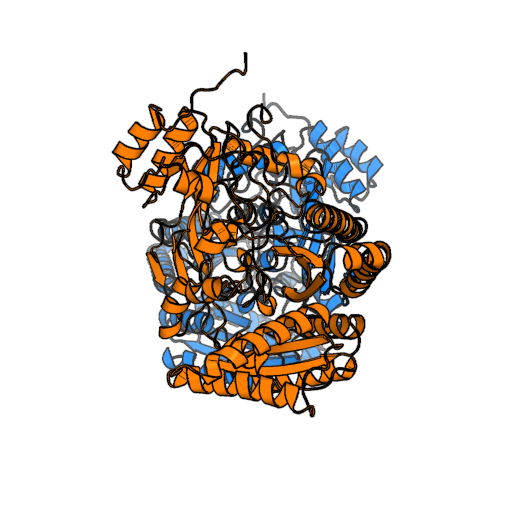 O 1
ATOM 4128 N N . LYS B 1 12 ? 36.25 -23.906 -0.854 1 87.12 12 LYS B N 1
ATOM 4129 C CA . LYS B 1 12 ? 36.531 -23.109 0.338 1 87.12 12 LYS B CA 1
ATOM 4130 C C . LYS B 1 12 ? 35.25 -22.422 0.836 1 87.12 12 LYS B C 1
ATOM 4132 O O . LYS B 1 12 ? 35.031 -22.328 2.045 1 87.12 12 LYS B O 1
ATOM 4137 N N . LEU B 1 13 ? 34.344 -22.234 -0.045 1 93.12 13 LEU B N 1
ATOM 4138 C CA . LEU B 1 13 ? 33.094 -21.547 0.328 1 93.12 13 LEU B CA 1
ATOM 4139 C C . LEU B 1 13 ? 32.188 -22.469 1.124 1 93.12 13 LEU B C 1
ATOM 4141 O O . LEU B 1 13 ? 31.641 -22.062 2.158 1 93.12 13 LEU B O 1
ATOM 4145 N N . ALA B 1 14 ? 32 -23.688 0.669 1 95.12 14 ALA B N 1
ATOM 4146 C CA . ALA B 1 14 ? 31.141 -24.656 1.353 1 95.12 14 ALA B CA 1
ATOM 4147 C C . ALA B 1 14 ? 31.656 -24.938 2.764 1 95.12 14 ALA B C 1
ATOM 4149 O O . ALA B 1 14 ? 30.859 -25.016 3.709 1 95.12 14 ALA B O 1
ATOM 4150 N N . LEU B 1 15 ? 32.938 -25.094 2.885 1 94.44 15 LEU B N 1
ATOM 4151 C CA . LEU B 1 15 ? 33.531 -25.375 4.184 1 94.44 15 LEU B CA 1
ATOM 4152 C C . LEU B 1 15 ? 33.375 -24.188 5.117 1 94.44 15 LEU B C 1
ATOM 4154 O O . LEU B 1 15 ? 33.062 -24.344 6.301 1 94.44 15 LEU B O 1
ATOM 4158 N N . ASP B 1 16 ? 33.625 -23.047 4.59 1 95.69 16 ASP B N 1
ATOM 4159 C CA . ASP B 1 16 ? 33.5 -21.828 5.383 1 95.69 16 ASP B CA 1
ATOM 4160 C C . ASP B 1 16 ? 32.062 -21.656 5.887 1 95.69 16 ASP B C 1
ATOM 4162 O O . ASP B 1 16 ? 31.844 -21.328 7.055 1 95.69 16 ASP B O 1
ATOM 4166 N N . ILE B 1 17 ? 31.094 -21.875 5.012 1 97.62 17 ILE B N 1
ATOM 4167 C CA . ILE B 1 17 ? 29.703 -21.719 5.391 1 97.62 17 ILE B CA 1
ATOM 4168 C C . ILE B 1 17 ? 29.312 -22.797 6.398 1 97.62 17 ILE B C 1
ATOM 4170 O O . ILE B 1 17 ? 28.641 -22.516 7.391 1 97.62 17 ILE B O 1
ATOM 4174 N N . ALA B 1 18 ? 29.781 -24.031 6.184 1 97 18 ALA B N 1
ATOM 4175 C CA . ALA B 1 18 ? 29.484 -25.125 7.09 1 97 18 ALA B CA 1
ATOM 4176 C C . ALA B 1 18 ? 30.031 -24.844 8.492 1 97 18 ALA B C 1
ATOM 4178 O O . ALA B 1 18 ? 29.406 -25.219 9.492 1 97 18 ALA B O 1
ATOM 4179 N N . SER B 1 19 ? 31.141 -24.266 8.539 1 96.38 19 SER B N 1
ATOM 4180 C CA . SER B 1 19 ? 31.75 -23.922 9.828 1 96.38 19 SER B CA 1
ATOM 4181 C C . SER B 1 19 ? 30.922 -22.875 10.562 1 96.38 19 SER B C 1
ATOM 4183 O O . SER B 1 19 ? 30.875 -22.859 11.797 1 96.38 19 SER B O 1
ATOM 4185 N N . LEU B 1 20 ? 30.266 -22.094 9.836 1 96.31 20 LEU B N 1
ATOM 4186 C CA . LEU B 1 20 ? 29.5 -20.984 10.406 1 96.31 20 LEU B CA 1
ATOM 4187 C C . LEU B 1 20 ? 28.125 -21.453 10.859 1 96.31 20 LEU B C 1
ATOM 4189 O O . LEU B 1 20 ? 27.656 -21.062 11.938 1 96.31 20 LEU B O 1
ATOM 4193 N N . ILE B 1 21 ? 27.406 -22.219 10.008 1 97.5 21 ILE B N 1
ATOM 4194 C CA . ILE B 1 21 ? 26 -22.469 10.289 1 97.5 21 ILE B CA 1
ATOM 4195 C C . ILE B 1 21 ? 25.766 -23.938 10.586 1 97.5 21 ILE B C 1
ATOM 4197 O O . ILE B 1 21 ? 24.641 -24.359 10.859 1 97.5 21 ILE B O 1
ATOM 4201 N N . GLY B 1 22 ? 26.781 -24.828 10.586 1 97.12 22 GLY B N 1
ATOM 4202 C CA . GLY B 1 22 ? 26.672 -26.266 10.781 1 97.12 22 GLY B CA 1
ATOM 4203 C C . GLY B 1 22 ? 26.609 -27.031 9.477 1 97.12 22 GLY B C 1
ATOM 4204 O O . GLY B 1 22 ? 25.891 -26.656 8.555 1 97.12 22 GLY B O 1
ATOM 4205 N N . GLY B 1 23 ? 27.312 -28.109 9.344 1 96 23 GLY B N 1
ATOM 4206 C CA . GLY B 1 23 ? 27.422 -28.922 8.141 1 96 23 GLY B CA 1
ATOM 4207 C C . GLY B 1 23 ? 26.078 -29.484 7.688 1 96 23 GLY B C 1
ATOM 4208 O O . GLY B 1 23 ? 25.859 -29.688 6.492 1 96 23 GLY B O 1
ATOM 4209 N N . GLU B 1 24 ? 25.203 -29.797 8.609 1 96.62 24 GLU B N 1
ATOM 4210 C CA . GLU B 1 24 ? 23.906 -30.359 8.289 1 96.62 24 GLU B CA 1
ATOM 4211 C C . GLU B 1 24 ? 23.047 -29.359 7.52 1 96.62 24 GLU B C 1
ATOM 4213 O O . GLU B 1 24 ? 22.062 -29.75 6.891 1 96.62 24 GLU B O 1
ATOM 4218 N N . ASN B 1 25 ? 23.453 -28.078 7.551 1 98.12 25 ASN B N 1
ATOM 4219 C CA . ASN B 1 25 ? 22.688 -27.016 6.895 1 98.12 25 ASN B CA 1
ATOM 4220 C C . ASN B 1 25 ? 23.312 -26.625 5.566 1 98.12 25 ASN B C 1
ATOM 4222 O O . ASN B 1 25 ? 22.922 -25.609 4.969 1 98.12 25 ASN B O 1
ATOM 4226 N N . VAL B 1 26 ? 24.281 -27.359 5.176 1 97.94 26 VAL B N 1
ATOM 4227 C CA . VAL B 1 26 ? 24.906 -27.25 3.859 1 97.94 26 VAL B CA 1
ATOM 4228 C C . VAL B 1 26 ? 24.812 -28.594 3.139 1 97.94 26 VAL B C 1
ATOM 4230 O O . VAL B 1 26 ? 25.516 -29.547 3.498 1 97.94 26 VAL B O 1
ATOM 4233 N N . LYS B 1 27 ? 23.969 -28.672 2.184 1 97.44 27 LYS B N 1
ATOM 4234 C CA . LYS B 1 27 ? 23.766 -29.938 1.476 1 97.44 27 LYS B CA 1
ATOM 4235 C C . LYS B 1 27 ? 24.422 -29.906 0.097 1 97.44 27 LYS B C 1
ATOM 4237 O O . LYS B 1 27 ? 24.219 -28.969 -0.672 1 97.44 27 LYS B O 1
ATOM 4242 N N . THR B 1 28 ? 25.188 -30.922 -0.224 1 95.06 28 THR B N 1
ATOM 4243 C CA . THR B 1 28 ? 25.906 -30.984 -1.487 1 95.06 28 THR B CA 1
ATOM 4244 C C . THR B 1 28 ? 25.625 -32.312 -2.201 1 95.06 28 THR B C 1
ATOM 4246 O O . THR B 1 28 ? 26.219 -32.594 -3.248 1 95.06 28 THR B O 1
ATOM 4249 N N . ASP B 1 29 ? 24.719 -33.125 -1.569 1 95.38 29 ASP B N 1
ATOM 4250 C CA . ASP B 1 29 ? 24.406 -34.406 -2.209 1 95.38 29 ASP B CA 1
ATOM 4251 C C . ASP B 1 29 ? 23.609 -34.188 -3.49 1 95.38 29 ASP B C 1
ATOM 4253 O O . ASP B 1 29 ? 22.812 -33.25 -3.586 1 95.38 29 ASP B O 1
ATOM 4257 N N . ALA B 1 30 ? 23.766 -35.031 -4.402 1 95.44 30 ALA B N 1
ATOM 4258 C CA . ALA B 1 30 ? 23.219 -34.906 -5.746 1 95.44 30 ALA B CA 1
ATOM 4259 C C . ALA B 1 30 ? 21.703 -34.844 -5.711 1 95.44 30 ALA B C 1
ATOM 4261 O O . ALA B 1 30 ? 21.078 -34.094 -6.465 1 95.44 30 ALA B O 1
ATOM 4262 N N . GLU B 1 31 ? 21.078 -35.656 -4.887 1 95.88 31 GLU B N 1
ATOM 4263 C CA . GLU B 1 31 ? 19.625 -35.719 -4.824 1 95.88 31 GLU B CA 1
ATOM 4264 C C . GLU B 1 31 ? 19.031 -34.375 -4.398 1 95.88 31 GLU B C 1
ATOM 4266 O O . GLU B 1 31 ? 18.109 -33.875 -5.043 1 95.88 31 GLU B O 1
ATOM 4271 N N . THR B 1 32 ? 19.594 -33.844 -3.355 1 96.38 32 THR B N 1
ATOM 4272 C CA . THR B 1 32 ? 19.094 -32.562 -2.846 1 96.38 32 THR B CA 1
ATOM 4273 C C . THR B 1 32 ? 19.375 -31.453 -3.84 1 96.38 32 THR B C 1
ATOM 4275 O O . THR B 1 32 ? 18.516 -30.594 -4.082 1 96.38 32 THR B O 1
ATOM 4278 N N . ARG B 1 33 ? 20.547 -31.406 -4.395 1 96.31 33 ARG B N 1
ATOM 4279 C CA . ARG B 1 33 ? 20.891 -30.391 -5.371 1 96.31 33 ARG B CA 1
ATOM 4280 C C . ARG B 1 33 ? 19.953 -30.422 -6.57 1 96.31 33 ARG B C 1
ATOM 4282 O O . ARG B 1 33 ? 19.516 -29.375 -7.059 1 96.31 33 ARG B O 1
ATOM 4289 N N . ASN B 1 34 ? 19.672 -31.594 -7.004 1 95.56 34 ASN B N 1
ATOM 4290 C CA . ASN B 1 34 ? 18.766 -31.75 -8.133 1 95.56 34 ASN B CA 1
ATOM 4291 C C . ASN B 1 34 ? 17.359 -31.25 -7.793 1 95.56 34 ASN B C 1
ATOM 4293 O O . ASN B 1 34 ? 16.734 -30.547 -8.594 1 95.56 34 ASN B O 1
ATOM 4297 N N . LEU B 1 35 ? 16.844 -31.625 -6.641 1 96.12 35 LEU B N 1
ATOM 4298 C CA . LEU B 1 35 ? 15.516 -31.219 -6.191 1 96.12 35 LEU B CA 1
ATOM 4299 C C . LEU B 1 35 ? 15.414 -29.688 -6.121 1 96.12 35 LEU B C 1
ATOM 4301 O O . LEU B 1 35 ? 14.453 -29.109 -6.625 1 96.12 35 LEU B O 1
ATOM 4305 N N . TYR B 1 36 ? 16.469 -29.062 -5.629 1 96.88 36 TYR B N 1
ATOM 4306 C CA . TYR B 1 36 ? 16.453 -27.625 -5.391 1 96.88 36 TYR B CA 1
ATOM 4307 C C . TYR B 1 36 ? 16.781 -26.859 -6.664 1 96.88 36 TYR B C 1
ATOM 4309 O O . TYR B 1 36 ? 16.797 -25.625 -6.668 1 96.88 36 TYR B O 1
ATOM 4317 N N . SER B 1 37 ? 17.031 -27.547 -7.754 1 96.62 37 SER B N 1
ATOM 4318 C CA . SER B 1 37 ? 17.25 -26.938 -9.055 1 96.62 37 SER B CA 1
ATOM 4319 C C . SER B 1 37 ? 15.961 -26.875 -9.867 1 96.62 37 SER B C 1
ATOM 4321 O O . SER B 1 37 ? 15.93 -26.297 -10.953 1 96.62 37 SER B O 1
ATOM 4323 N N . GLN B 1 38 ? 14.93 -27.453 -9.305 1 94.44 38 GLN B N 1
ATOM 4324 C CA . GLN B 1 38 ? 13.688 -27.625 -10.047 1 94.44 38 GLN B CA 1
ATOM 4325 C C . GLN B 1 38 ? 12.648 -26.594 -9.609 1 94.44 38 GLN B C 1
ATOM 4327 O O . GLN B 1 38 ? 12.602 -26.203 -8.438 1 94.44 38 GLN B O 1
ATOM 4332 N N . ASP B 1 39 ? 11.852 -26.078 -10.547 1 93.19 39 ASP B N 1
ATOM 4333 C CA . ASP B 1 39 ? 10.539 -25.531 -10.242 1 93.19 39 ASP B CA 1
ATOM 4334 C C . ASP B 1 39 ? 9.43 -26.406 -10.828 1 93.19 39 ASP B C 1
ATOM 4336 O O . ASP B 1 39 ? 9.703 -27.453 -11.422 1 93.19 39 ASP B O 1
ATOM 4340 N N . ILE B 1 40 ? 8.227 -26.078 -10.727 1 90.69 40 ILE B N 1
ATOM 4341 C CA . ILE B 1 40 ? 7.098 -26.953 -11.031 1 90.69 40 ILE B CA 1
ATOM 4342 C C . ILE B 1 40 ? 6.984 -27.141 -12.539 1 90.69 40 ILE B C 1
ATOM 4344 O O . ILE B 1 40 ? 6.473 -28.156 -13.008 1 90.69 40 ILE B O 1
ATOM 4348 N N . TRP B 1 41 ? 7.559 -26.266 -13.32 1 88.94 41 TRP B N 1
ATOM 4349 C CA . TRP B 1 41 ? 7.277 -26.234 -14.75 1 88.94 41 TRP B CA 1
ATOM 4350 C C . TRP B 1 41 ? 8.57 -26.25 -15.555 1 88.94 41 TRP B C 1
ATOM 4352 O O . TRP B 1 41 ? 8.789 -27.125 -16.391 1 88.94 41 TRP B O 1
ATOM 4362 N N . LEU B 1 42 ? 9.453 -25.469 -15.219 1 79.25 42 LEU B N 1
ATOM 4363 C CA . LEU B 1 42 ? 10.586 -25.219 -16.109 1 79.25 42 LEU B CA 1
ATOM 4364 C C . LEU B 1 42 ? 11.609 -26.344 -16.016 1 79.25 42 LEU B C 1
ATOM 4366 O O . LEU B 1 42 ? 11.867 -26.875 -14.93 1 79.25 42 LEU B O 1
ATOM 4370 N N . PRO B 1 43 ? 12.172 -26.578 -17.094 1 79.25 43 PRO B N 1
ATOM 4371 C CA . PRO B 1 43 ? 13.273 -27.562 -17.062 1 79.25 43 PRO B CA 1
ATOM 4372 C C . PRO B 1 43 ? 14.5 -27.031 -16.328 1 79.25 43 PRO B C 1
ATOM 4374 O O . PRO B 1 43 ? 14.711 -25.828 -16.25 1 79.25 43 PRO B O 1
ATOM 4377 N N . ILE B 1 44 ? 15.273 -27.984 -15.906 1 79.19 44 ILE B N 1
ATOM 4378 C CA . ILE B 1 44 ? 16.516 -27.641 -15.219 1 79.19 44 ILE B CA 1
ATOM 4379 C C . ILE B 1 44 ? 17.578 -27.234 -16.25 1 79.19 44 ILE B C 1
ATOM 4381 O O . ILE B 1 44 ? 17.953 -28.031 -17.109 1 79.19 44 ILE B O 1
ATOM 4385 N N . GLU B 1 45 ? 18.016 -26.109 -16.141 1 85.12 45 GLU B N 1
ATOM 4386 C CA . GLU B 1 45 ? 19.109 -25.672 -17 1 85.12 45 GLU B CA 1
ATOM 4387 C C . GLU B 1 45 ? 20.469 -25.844 -16.312 1 85.12 45 GLU B C 1
ATOM 4389 O O . GLU B 1 45 ? 21.469 -26.141 -16.953 1 85.12 45 GLU B O 1
ATOM 4394 N N . HIS B 1 46 ? 20.438 -25.641 -15.094 1 92.44 46 HIS B N 1
ATOM 4395 C CA . HIS B 1 46 ? 21.594 -25.766 -14.227 1 92.44 46 HIS B CA 1
ATOM 4396 C C . HIS B 1 46 ? 21.234 -26.438 -12.906 1 92.44 46 HIS B C 1
ATOM 4398 O O . HIS B 1 46 ? 20.094 -26.359 -12.461 1 92.44 46 HIS B O 1
ATOM 4404 N N . THR B 1 47 ? 22.188 -27.172 -12.469 1 95.62 47 THR B N 1
ATOM 4405 C CA . THR B 1 47 ? 22.047 -27.703 -11.125 1 95.62 47 THR B CA 1
ATOM 4406 C C . THR B 1 47 ? 22.719 -26.797 -10.102 1 95.62 47 THR B C 1
ATOM 4408 O O . THR B 1 47 ? 23.828 -26.312 -10.336 1 95.62 47 THR B O 1
ATOM 4411 N N . VAL B 1 48 ? 22.094 -26.516 -8.992 1 96.31 48 VAL B N 1
ATOM 4412 C CA . VAL B 1 48 ? 22.688 -25.672 -7.953 1 96.31 48 VAL B CA 1
ATOM 4413 C C . VAL B 1 48 ? 23.969 -26.328 -7.438 1 96.31 48 VAL B C 1
ATOM 4415 O O . VAL B 1 48 ? 24.094 -27.562 -7.445 1 96.31 48 VAL B O 1
ATOM 4418 N N . ASP B 1 49 ? 24.859 -25.531 -7.004 1 95.69 49 ASP B N 1
ATOM 4419 C CA . ASP B 1 49 ? 26.125 -26.031 -6.473 1 95.69 49 ASP B CA 1
ATOM 4420 C C . ASP B 1 49 ? 25.938 -26.625 -5.074 1 95.69 49 ASP B C 1
ATOM 4422 O O . ASP B 1 49 ? 26.531 -27.641 -4.742 1 95.69 49 ASP B O 1
ATOM 4426 N N . MET B 1 50 ? 25.219 -26 -4.32 1 96.88 50 MET B N 1
ATOM 4427 C CA . MET B 1 50 ? 24.875 -26.453 -2.971 1 96.88 50 MET B CA 1
ATOM 4428 C C . MET B 1 50 ? 23.578 -25.812 -2.494 1 96.88 50 MET B C 1
ATOM 4430 O O . MET B 1 50 ? 23.109 -24.844 -3.092 1 96.88 50 MET B O 1
ATOM 4434 N N . VAL B 1 51 ? 23.016 -26.406 -1.473 1 98.06 51 VAL B N 1
ATOM 4435 C CA . VAL B 1 51 ? 21.844 -25.875 -0.78 1 98.06 51 VAL B CA 1
ATOM 4436 C C . VAL B 1 51 ? 22.219 -25.453 0.636 1 98.06 51 VAL B C 1
ATOM 4438 O O . VAL B 1 51 ? 22.781 -26.234 1.397 1 98.06 51 VAL B O 1
ATOM 4441 N N . VAL B 1 52 ? 22.031 -24.203 0.931 1 98.62 52 VAL B N 1
ATOM 4442 C CA . VAL B 1 52 ? 22.406 -23.641 2.223 1 98.62 52 VAL B CA 1
ATOM 4443 C C . VAL B 1 52 ? 21.172 -23.125 2.949 1 98.62 52 VAL B C 1
ATOM 4445 O O . VAL B 1 52 ? 20.359 -22.391 2.367 1 98.62 52 VAL B O 1
ATOM 4448 N N . SER B 1 53 ? 21 -23.453 4.246 1 98.75 53 SER B N 1
ATOM 4449 C CA . SER B 1 53 ? 19.828 -23.062 5.027 1 98.75 53 SER B CA 1
ATOM 4450 C C . SER B 1 53 ? 20.234 -22.312 6.293 1 98.75 53 SER B C 1
ATOM 4452 O O . SER B 1 53 ? 20.406 -22.922 7.348 1 98.75 53 SER B O 1
ATOM 4454 N N . PRO B 1 54 ? 20.281 -20.953 6.203 1 98.75 54 PRO B N 1
ATOM 4455 C CA . PRO B 1 54 ? 20.562 -20.188 7.426 1 98.75 54 PRO B CA 1
ATOM 4456 C C . PRO B 1 54 ? 19.422 -20.25 8.438 1 98.75 54 PRO B C 1
ATOM 4458 O O . PRO B 1 54 ? 18.25 -20.391 8.047 1 98.75 54 PRO B O 1
ATOM 4461 N N . GLY B 1 55 ? 19.797 -20.031 9.734 1 98.62 55 GLY B N 1
ATOM 4462 C CA . GLY B 1 55 ? 18.797 -20.172 10.781 1 98.62 55 GLY B CA 1
ATOM 4463 C C . GLY B 1 55 ? 18.562 -18.906 11.555 1 98.62 55 GLY B C 1
ATOM 4464 O O . GLY B 1 55 ? 17.734 -18.859 12.469 1 98.62 55 GLY B O 1
ATOM 4465 N N . SER B 1 56 ? 19.266 -17.875 11.227 1 98.5 56 SER B N 1
ATOM 4466 C CA . SER B 1 56 ? 19.125 -16.578 11.898 1 98.5 56 SER B CA 1
ATOM 4467 C C . SER B 1 56 ? 19.562 -15.438 10.984 1 98.5 56 SER B C 1
ATOM 4469 O O . SER B 1 56 ? 20.125 -15.672 9.914 1 98.5 56 SER B O 1
ATOM 4471 N N . LEU B 1 57 ? 19.219 -14.258 11.438 1 98.5 57 LEU B N 1
ATOM 4472 C CA . LEU B 1 57 ? 19.641 -13.07 10.703 1 98.5 57 LEU B CA 1
ATOM 4473 C C . LEU B 1 57 ? 21.156 -13.023 10.57 1 98.5 57 LEU B C 1
ATOM 4475 O O . LEU B 1 57 ? 21.672 -12.75 9.492 1 98.5 57 LEU B O 1
ATOM 4479 N N . GLU B 1 58 ? 21.844 -13.297 11.656 1 98.44 58 GLU B N 1
ATOM 4480 C CA . GLU B 1 58 ? 23.297 -13.273 11.656 1 98.44 58 GLU B CA 1
ATOM 4481 C C . GLU B 1 58 ? 23.875 -14.305 10.688 1 98.44 58 GLU B C 1
ATOM 4483 O O . GLU B 1 58 ? 24.797 -14 9.922 1 98.44 58 GLU B O 1
ATOM 4488 N N . GLU B 1 59 ? 23.328 -15.531 10.75 1 98.75 59 GLU B N 1
ATOM 4489 C CA . GLU B 1 59 ? 23.781 -16.562 9.82 1 98.75 59 GLU B CA 1
ATOM 4490 C C . GLU B 1 59 ? 23.531 -16.156 8.375 1 98.75 59 GLU B C 1
ATOM 4492 O O . GLU B 1 59 ? 24.375 -16.344 7.512 1 98.75 59 GLU B O 1
ATOM 4497 N N . LEU B 1 60 ? 22.375 -15.586 8.086 1 98.88 60 LEU B N 1
ATOM 4498 C CA . LEU B 1 60 ? 22.016 -15.156 6.734 1 98.88 60 LEU B CA 1
ATOM 4499 C C . LEU B 1 60 ? 23 -14.102 6.234 1 98.88 60 LEU B C 1
ATOM 4501 O O . LEU B 1 60 ? 23.484 -14.18 5.098 1 98.88 60 LEU B O 1
ATOM 4505 N N . GLN B 1 61 ? 23.281 -13.102 7.082 1 98.75 61 GLN B N 1
ATOM 4506 C CA . GLN B 1 61 ? 24.25 -12.055 6.734 1 98.75 61 GLN B CA 1
ATOM 4507 C C . GLN B 1 61 ? 25.594 -12.648 6.348 1 98.75 61 GLN B C 1
ATOM 4509 O O . GLN B 1 61 ? 26.172 -12.266 5.332 1 98.75 61 GLN B O 1
ATOM 4514 N N . GLU B 1 62 ? 26.062 -13.562 7.125 1 98.25 62 GLU B N 1
ATOM 4515 C CA . GLU B 1 62 ? 27.391 -14.141 6.914 1 98.25 62 GLU B CA 1
ATOM 4516 C C . GLU B 1 62 ? 27.422 -15.008 5.66 1 98.25 62 GLU B C 1
ATOM 4518 O O . GLU B 1 62 ? 28.375 -14.969 4.895 1 98.25 62 GLU B O 1
ATOM 4523 N N . VAL B 1 63 ? 26.375 -15.805 5.488 1 98.38 63 VAL B N 1
ATOM 4524 C CA . VAL B 1 63 ? 26.281 -16.641 4.301 1 98.38 63 VAL B CA 1
ATOM 4525 C C . VAL B 1 63 ? 26.328 -15.781 3.047 1 98.38 63 VAL B C 1
ATOM 4527 O O . VAL B 1 63 ? 27.047 -16.078 2.098 1 98.38 63 VAL B O 1
ATOM 4530 N N . LEU B 1 64 ? 25.578 -14.703 3.014 1 98.56 64 LEU B N 1
ATOM 4531 C CA . LEU B 1 64 ? 25.531 -13.82 1.855 1 98.56 64 LEU B CA 1
ATOM 4532 C C . LEU B 1 64 ? 26.875 -13.125 1.646 1 98.56 64 LEU B C 1
ATOM 4534 O O . LEU B 1 64 ? 27.375 -13.055 0.519 1 98.56 64 LEU B O 1
ATOM 4538 N N . SER B 1 65 ? 27.453 -12.672 2.723 1 97.81 65 SER B N 1
ATOM 4539 C CA . SER B 1 65 ? 28.75 -12 2.633 1 97.81 65 SER B CA 1
ATOM 4540 C C . SER B 1 65 ? 29.812 -12.914 2.035 1 97.81 65 SER B C 1
ATOM 4542 O O . SER B 1 65 ? 30.562 -12.508 1.143 1 97.81 65 SER B O 1
ATOM 4544 N N . LEU B 1 66 ? 29.891 -14.117 2.535 1 96.94 66 LEU B N 1
ATOM 4545 C CA . LEU B 1 66 ? 30.859 -15.086 2.047 1 96.94 66 LEU B CA 1
ATOM 4546 C C . LEU B 1 66 ? 30.609 -15.422 0.583 1 96.94 66 LEU B C 1
ATOM 4548 O O . LEU B 1 66 ? 31.547 -15.523 -0.21 1 96.94 66 LEU B O 1
ATOM 4552 N N . SER B 1 67 ? 29.344 -15.641 0.256 1 96.56 67 SER B N 1
ATOM 4553 C CA . SER B 1 67 ? 28.984 -15.953 -1.123 1 96.56 67 SER B CA 1
ATOM 4554 C C . SER B 1 67 ? 29.328 -14.797 -2.061 1 96.56 67 SER B C 1
ATOM 4556 O O . SER B 1 67 ? 29.797 -15.023 -3.178 1 96.56 67 SER B O 1
ATOM 4558 N N . HIS B 1 68 ? 29.031 -13.633 -1.6 1 94.75 68 HIS B N 1
ATOM 4559 C CA . HIS B 1 68 ? 29.344 -12.422 -2.357 1 94.75 68 HIS B CA 1
ATOM 4560 C C . HIS B 1 68 ? 30.828 -12.328 -2.654 1 94.75 68 HIS B C 1
ATOM 4562 O O . HIS B 1 68 ? 31.219 -12.07 -3.793 1 94.75 68 HIS B O 1
ATOM 4568 N N . LYS B 1 69 ? 31.672 -12.531 -1.687 1 94.19 69 LYS B N 1
ATOM 4569 C CA . LYS B 1 69 ? 33.125 -12.477 -1.834 1 94.19 69 LYS B CA 1
ATOM 4570 C C . LYS B 1 69 ? 33.594 -13.555 -2.801 1 94.19 69 LYS B C 1
ATOM 4572 O O . LYS B 1 69 ? 34.562 -13.336 -3.545 1 94.19 69 LYS B O 1
ATOM 4577 N N . ALA B 1 70 ? 32.906 -14.641 -2.809 1 94.19 70 ALA B N 1
ATOM 4578 C CA . ALA B 1 70 ? 33.312 -15.773 -3.648 1 94.19 70 ALA B CA 1
ATOM 4579 C C . ALA B 1 70 ? 32.75 -15.617 -5.062 1 94.19 70 ALA B C 1
ATOM 4581 O O . ALA B 1 70 ? 33.094 -16.391 -5.961 1 94.19 70 ALA B O 1
ATOM 4582 N N . GLY B 1 71 ? 31.828 -14.695 -5.254 1 93.12 71 GLY B N 1
ATOM 4583 C CA . GLY B 1 71 ? 31.219 -14.484 -6.562 1 93.12 71 GLY B CA 1
ATOM 4584 C C . GLY B 1 71 ? 30.172 -15.523 -6.914 1 93.12 71 GLY B C 1
ATOM 4585 O O . GLY B 1 71 ? 29.875 -15.734 -8.094 1 93.12 71 GLY B O 1
ATOM 4586 N N . ALA B 1 72 ? 29.688 -16.25 -5.941 1 94.81 72 ALA B N 1
ATOM 4587 C CA . ALA B 1 72 ? 28.656 -17.25 -6.172 1 94.81 72 ALA B CA 1
ATOM 4588 C C . ALA B 1 72 ? 27.297 -16.594 -6.414 1 94.81 72 ALA B C 1
ATOM 4590 O O . ALA B 1 72 ? 26.969 -15.602 -5.77 1 94.81 72 ALA B O 1
ATOM 4591 N N . PHE B 1 73 ? 26.578 -17.172 -7.352 1 96 73 PHE B N 1
ATOM 4592 C CA . PHE B 1 73 ? 25.203 -16.75 -7.5 1 96 73 PHE B CA 1
ATOM 4593 C C . PHE B 1 73 ? 24.344 -17.25 -6.336 1 96 73 PHE B C 1
ATOM 4595 O O . PHE B 1 73 ? 24.641 -18.297 -5.75 1 96 73 PHE B O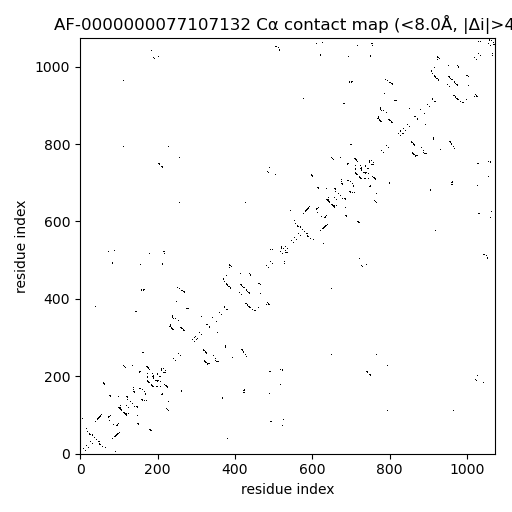 1
ATOM 4602 N N . ILE B 1 74 ? 23.406 -16.469 -5.984 1 97.62 74 ILE B N 1
ATOM 4603 C CA . ILE B 1 74 ? 22.453 -16.828 -4.934 1 97.62 74 ILE B CA 1
ATOM 4604 C C . ILE B 1 74 ? 21.047 -16.922 -5.516 1 97.62 74 ILE B C 1
ATOM 4606 O O . ILE B 1 74 ? 20.609 -16 -6.219 1 97.62 74 ILE B O 1
ATOM 4610 N N . ALA B 1 75 ? 20.359 -17.969 -5.258 1 97.62 75 ALA B N 1
ATOM 4611 C CA . ALA B 1 75 ? 18.938 -18.109 -5.574 1 97.62 75 ALA B CA 1
ATOM 4612 C C . ALA B 1 75 ? 18.109 -18.281 -4.301 1 97.62 75 ALA B C 1
ATOM 4614 O O . ALA B 1 75 ? 17.969 -19.391 -3.791 1 97.62 75 ALA B O 1
ATOM 4615 N N . PRO B 1 76 ? 17.531 -17.188 -3.811 1 98.25 76 PRO B N 1
ATOM 4616 C CA . PRO B 1 76 ? 16.688 -17.328 -2.629 1 98.25 76 PRO B CA 1
ATOM 4617 C C . PRO B 1 76 ? 15.445 -18.188 -2.895 1 98.25 76 PRO B C 1
ATOM 4619 O O . PRO B 1 76 ? 14.836 -18.078 -3.961 1 98.25 76 PRO B O 1
ATOM 4622 N N . ARG B 1 77 ? 15.148 -19.031 -1.911 1 97.62 77 ARG B N 1
ATOM 4623 C CA . ARG B 1 77 ? 14.086 -20 -2.104 1 97.62 77 ARG B CA 1
ATOM 4624 C C . ARG B 1 77 ? 13.266 -20.172 -0.829 1 97.62 77 ARG B C 1
ATOM 4626 O O . ARG B 1 77 ? 13.82 -20.297 0.263 1 97.62 77 ARG B O 1
ATOM 4633 N N . GLY B 1 78 ? 11.914 -20.016 -0.978 1 96.19 78 GLY B N 1
ATOM 4634 C CA . GLY B 1 78 ? 11.023 -20.453 0.086 1 96.19 78 GLY B CA 1
ATOM 4635 C C . GLY B 1 78 ? 10.75 -21.953 0.053 1 96.19 78 GLY B C 1
ATOM 4636 O O . GLY B 1 78 ? 11.672 -22.75 0.154 1 96.19 78 GLY B O 1
ATOM 4637 N N . SER B 1 79 ? 9.43 -22.281 -0.312 1 93.12 79 SER B N 1
ATOM 4638 C CA . SER B 1 79 ? 9.086 -23.703 -0.321 1 93.12 79 SER B CA 1
ATOM 4639 C C . SER B 1 79 ? 9.133 -24.266 -1.734 1 93.12 79 SER B C 1
ATOM 4641 O O . SER B 1 79 ? 8.898 -25.469 -1.935 1 93.12 79 SER B O 1
ATOM 4643 N N . GLY B 1 80 ? 9.461 -23.484 -2.684 1 92.19 80 GLY B N 1
ATOM 4644 C CA . GLY B 1 80 ? 9.609 -23.984 -4.043 1 92.19 80 GLY B CA 1
ATOM 4645 C C . GLY B 1 80 ? 8.289 -24.344 -4.699 1 92.19 80 GLY B C 1
ATOM 4646 O O . GLY B 1 80 ? 8.172 -25.375 -5.344 1 92.19 80 GLY B O 1
ATOM 4647 N N . MET B 1 81 ? 7.336 -23.453 -4.637 1 88.5 81 MET B N 1
ATOM 4648 C CA . MET B 1 81 ? 5.996 -23.797 -5.109 1 88.5 81 MET B CA 1
ATOM 4649 C C . MET B 1 81 ? 5.652 -23 -6.371 1 88.5 81 MET B C 1
ATOM 4651 O O . MET B 1 81 ? 4.574 -23.188 -6.941 1 88.5 81 MET B O 1
ATOM 4655 N N . SER B 1 82 ? 6.551 -22.203 -6.863 1 92.31 82 SER B N 1
ATOM 4656 C CA . SER B 1 82 ? 6.227 -21.391 -8.039 1 92.31 82 SER B CA 1
ATOM 4657 C C . SER B 1 82 ? 6.656 -22.094 -9.32 1 92.31 82 SER B C 1
ATOM 4659 O O . SER B 1 82 ? 7.199 -23.203 -9.281 1 92.31 82 SER B O 1
ATOM 4661 N N . TYR B 1 83 ? 6.285 -21.562 -10.469 1 94.75 83 TYR B N 1
ATOM 4662 C CA . TYR B 1 83 ? 6.418 -22.25 -11.75 1 94.75 83 TYR B CA 1
ATOM 4663 C C . TYR B 1 83 ? 6.906 -21.281 -12.828 1 94.75 83 TYR B C 1
ATOM 4665 O O . TYR B 1 83 ? 6.652 -21.5 -14.016 1 94.75 83 TYR B O 1
ATOM 4673 N N . THR B 1 84 ? 7.555 -20.172 -12.383 1 96.19 84 THR B N 1
ATOM 4674 C CA . THR B 1 84 ? 7.918 -19.141 -13.344 1 96.19 84 THR B CA 1
ATOM 4675 C C . THR B 1 84 ? 9.43 -18.922 -13.359 1 96.19 84 THR B C 1
ATOM 4677 O O . THR B 1 84 ? 9.906 -17.906 -13.875 1 96.19 84 THR B O 1
ATOM 4680 N N . GLY B 1 85 ? 10.164 -19.781 -12.742 1 95.44 85 GLY B N 1
ATOM 4681 C CA . GLY B 1 85 ? 11.617 -19.703 -12.75 1 95.44 85 GLY B CA 1
ATOM 4682 C C . GLY B 1 85 ? 12.156 -18.656 -11.781 1 95.44 85 GLY B C 1
ATOM 4683 O O . GLY B 1 85 ? 13.25 -18.125 -11.984 1 95.44 85 GLY B O 1
ATOM 4684 N N . GLY B 1 86 ? 11.461 -18.391 -10.742 1 95.25 86 GLY B N 1
ATOM 4685 C CA . GLY B 1 86 ? 11.789 -17.281 -9.859 1 95.25 86 GLY B CA 1
ATOM 4686 C C . GLY B 1 86 ? 12.883 -17.609 -8.867 1 95.25 86 GLY B C 1
ATOM 4687 O O . GLY B 1 86 ? 13.477 -16.703 -8.266 1 95.25 86 GLY B O 1
ATOM 4688 N N . TYR B 1 87 ? 13.211 -18.859 -8.664 1 95.12 87 TYR B N 1
ATOM 4689 C CA . TYR B 1 87 ? 14.148 -19.234 -7.613 1 95.12 87 TYR B CA 1
ATOM 4690 C C . TYR B 1 87 ? 15.102 -20.312 -8.094 1 95.12 87 TYR B C 1
ATOM 4692 O O . TYR B 1 87 ? 15.797 -20.938 -7.289 1 95.12 87 TYR B O 1
ATOM 4700 N N . VAL B 1 88 ? 15.133 -20.625 -9.406 1 95.12 88 VAL B N 1
ATOM 4701 C CA . VAL B 1 88 ? 15.984 -21.672 -9.961 1 95.12 88 VAL B CA 1
ATOM 4702 C C . VAL B 1 88 ? 17.375 -21.109 -10.25 1 95.12 88 VAL B C 1
ATOM 4704 O O . VAL B 1 88 ? 17.547 -19.891 -10.352 1 95.12 88 VAL B O 1
ATOM 4707 N N . PRO B 1 89 ? 18.375 -21.984 -10.367 1 95.12 89 PRO B N 1
ATOM 4708 C CA . PRO B 1 89 ? 19.75 -21.5 -10.57 1 95.12 89 PRO B CA 1
ATOM 4709 C C . PRO B 1 89 ? 19.922 -20.797 -11.914 1 95.12 89 PRO B C 1
ATOM 4711 O O . PRO B 1 89 ? 19.453 -21.281 -12.938 1 95.12 89 PRO B O 1
ATOM 4714 N N . ALA B 1 90 ? 20.641 -19.688 -11.836 1 92.75 90 ALA B N 1
ATOM 4715 C CA . ALA B 1 90 ? 20.969 -18.922 -13.039 1 92.75 90 ALA B CA 1
ATOM 4716 C C . ALA B 1 90 ? 22.234 -19.469 -13.703 1 92.75 90 ALA B C 1
ATOM 4718 O O . ALA B 1 90 ? 22.5 -19.172 -14.867 1 92.75 90 ALA B O 1
ATOM 4719 N N . GLY B 1 91 ? 22.969 -20.281 -13.008 1 92 91 GLY B N 1
ATOM 4720 C CA . GLY B 1 91 ? 24.203 -20.875 -13.477 1 92 91 GLY B CA 1
ATOM 4721 C C . GLY B 1 91 ? 24.719 -21.969 -12.555 1 92 91 GLY B C 1
ATOM 4722 O O . GLY B 1 91 ? 24.141 -22.234 -11.5 1 92 91 GLY B O 1
ATOM 4723 N N . PRO B 1 92 ? 25.828 -22.641 -12.953 1 90.31 92 PRO B N 1
ATOM 4724 C CA . PRO B 1 92 ? 26.328 -23.812 -12.219 1 90.31 92 PRO B CA 1
ATOM 4725 C C . PRO B 1 92 ? 26.891 -23.438 -10.852 1 90.31 92 PRO B C 1
ATOM 4727 O O . PRO B 1 92 ? 27.062 -24.312 -9.992 1 90.31 92 PRO B O 1
ATOM 4730 N N . ARG B 1 93 ? 27.234 -22.203 -10.578 1 91.94 93 ARG B N 1
ATOM 4731 C CA . ARG B 1 93 ? 27.781 -21.797 -9.297 1 91.94 93 ARG B CA 1
ATOM 4732 C C . ARG B 1 93 ? 26.734 -21.109 -8.43 1 91.94 93 ARG B C 1
ATOM 4734 O O . ARG B 1 93 ? 27.031 -20.156 -7.719 1 91.94 93 ARG B O 1
ATOM 4741 N N . THR B 1 94 ? 25.578 -21.625 -8.547 1 95.75 94 THR B N 1
ATOM 4742 C CA . THR B 1 94 ? 24.469 -21.031 -7.797 1 95.75 94 THR B CA 1
ATOM 4743 C C . THR B 1 94 ? 24.297 -21.75 -6.457 1 95.75 94 THR B C 1
ATOM 4745 O O . THR B 1 94 ? 24.266 -22.969 -6.398 1 95.75 94 THR B O 1
ATOM 4748 N N . VAL B 1 95 ? 24.312 -20.984 -5.406 1 97.44 95 VAL B N 1
ATOM 4749 C CA . VAL B 1 95 ? 23.875 -21.453 -4.09 1 97.44 95 VAL B CA 1
ATOM 4750 C C . VAL B 1 95 ? 22.359 -21.266 -3.957 1 97.44 95 VAL B C 1
ATOM 4752 O O . VAL B 1 95 ? 21.859 -20.156 -4.039 1 97.44 95 VAL B O 1
ATOM 4755 N N . SER B 1 96 ? 21.625 -22.422 -3.82 1 98 96 SER B N 1
ATOM 4756 C CA . SER B 1 96 ? 20.219 -22.297 -3.42 1 98 96 SER B CA 1
ATOM 4757 C C . SER B 1 96 ? 20.109 -21.938 -1.945 1 98 96 SER B C 1
ATOM 4759 O O . SER B 1 96 ? 20.484 -22.719 -1.069 1 98 96 SER B O 1
ATOM 4761 N N . LEU B 1 97 ? 19.641 -20.75 -1.744 1 98.62 97 LEU B N 1
ATOM 4762 C CA . LEU B 1 97 ? 19.5 -20.266 -0.378 1 98.62 97 LEU B CA 1
ATOM 4763 C C . LEU B 1 97 ? 18.109 -20.609 0.171 1 98.62 97 LEU B C 1
ATOM 4765 O O . LEU B 1 97 ? 17.156 -19.859 -0.05 1 98.62 97 LEU B O 1
ATOM 4769 N N . ASP B 1 98 ? 18.031 -21.703 0.905 1 98.5 98 ASP B N 1
ATOM 4770 C CA . ASP B 1 98 ? 16.797 -22.219 1.478 1 98.5 98 ASP B CA 1
ATOM 4771 C C . ASP B 1 98 ? 16.438 -21.484 2.771 1 98.5 98 ASP B C 1
ATOM 4773 O O . ASP B 1 98 ? 17.094 -21.672 3.795 1 98.5 98 ASP B O 1
ATOM 4777 N N . MET B 1 99 ? 15.328 -20.766 2.758 1 98.5 99 MET B N 1
ATOM 4778 C CA . MET B 1 99 ? 14.984 -19.906 3.883 1 98.5 99 MET B CA 1
ATOM 4779 C C . MET B 1 99 ? 14.086 -20.641 4.875 1 98.5 99 MET B C 1
ATOM 4781 O O . MET B 1 99 ? 13.656 -20.062 5.875 1 98.5 99 MET B O 1
ATOM 4785 N N . SER B 1 100 ? 13.828 -21.875 4.719 1 96.94 100 SER B N 1
ATOM 4786 C CA . SER B 1 100 ? 12.805 -22.609 5.461 1 96.94 100 SER B CA 1
ATOM 4787 C C . SER B 1 100 ? 13.219 -22.797 6.918 1 96.94 100 SER B C 1
ATOM 4789 O O . SER B 1 100 ? 12.375 -23.062 7.777 1 96.94 100 SER B O 1
ATOM 4791 N N . ARG B 1 101 ? 14.547 -22.688 7.211 1 98.12 101 ARG B N 1
ATOM 4792 C CA . ARG B 1 101 ? 15 -22.859 8.586 1 98.12 101 ARG B CA 1
ATOM 4793 C C . ARG B 1 101 ? 14.719 -21.609 9.422 1 98.12 101 ARG B C 1
ATOM 4795 O O . ARG B 1 101 ? 14.586 -21.688 10.641 1 98.12 101 ARG B O 1
ATOM 4802 N N . MET B 1 102 ? 14.617 -20.484 8.797 1 98.62 102 MET B N 1
ATOM 4803 C CA . MET B 1 102 ? 14.203 -19.25 9.469 1 98.62 102 MET B CA 1
ATOM 4804 C C . MET B 1 102 ? 12.68 -19.156 9.516 1 98.62 102 MET B C 1
ATOM 4806 O O . MET B 1 102 ? 12.086 -18.344 8.805 1 98.62 102 MET B O 1
ATOM 4810 N N . ASN B 1 103 ? 12.078 -19.891 10.414 1 98.62 103 ASN B N 1
ATOM 4811 C CA . ASN B 1 103 ? 10.633 -20.047 10.383 1 98.62 103 ASN B CA 1
ATOM 4812 C C . ASN B 1 103 ? 10.008 -19.75 11.742 1 98.62 103 ASN B C 1
ATOM 4814 O O . ASN B 1 103 ? 9.023 -20.375 12.133 1 98.62 103 ASN B O 1
ATOM 4818 N N . ARG B 1 104 ? 10.547 -18.859 12.531 1 98.62 104 ARG B N 1
ATOM 4819 C CA . ARG B 1 104 ? 10 -18.5 13.828 1 98.62 104 ARG B CA 1
ATOM 4820 C C . ARG B 1 104 ? 9.047 -17.312 13.703 1 98.62 104 ARG B C 1
ATOM 4822 O O . ARG B 1 104 ? 9.305 -16.375 12.938 1 98.62 104 ARG B O 1
ATOM 4829 N N . ILE B 1 105 ? 7.949 -17.328 14.352 1 98.88 105 ILE B N 1
ATOM 4830 C CA . ILE B 1 105 ? 7.145 -16.141 14.641 1 98.88 105 ILE B CA 1
ATOM 4831 C C . ILE B 1 105 ? 7.777 -15.359 15.789 1 98.88 105 ILE B C 1
ATOM 4833 O O . ILE B 1 105 ? 7.766 -15.812 16.938 1 98.88 105 ILE B O 1
ATOM 4837 N N . LEU B 1 106 ? 8.312 -14.25 15.539 1 98.62 106 LEU B N 1
ATOM 4838 C CA . LEU B 1 106 ? 9.18 -13.523 16.469 1 98.62 106 LEU B CA 1
ATOM 4839 C C . LEU B 1 106 ? 8.344 -12.758 17.484 1 98.62 106 LEU B C 1
ATOM 4841 O O . LEU B 1 106 ? 8.742 -12.641 18.656 1 98.62 106 LEU B O 1
ATOM 4845 N N . SER B 1 107 ? 7.223 -12.172 17.078 1 98.12 107 SER B N 1
ATOM 4846 C CA . SER B 1 107 ? 6.352 -11.43 17.984 1 98.12 107 SER B CA 1
ATOM 4847 C C . SER B 1 107 ? 4.941 -11.312 17.422 1 98.12 107 SER B C 1
ATOM 4849 O O . SER B 1 107 ? 4.762 -11.18 16.203 1 98.12 107 SER B O 1
ATOM 4851 N N . ILE B 1 108 ? 3.982 -11.469 18.203 1 98.56 108 ILE B N 1
ATOM 4852 C CA . ILE B 1 108 ? 2.588 -11.125 17.938 1 98.56 108 ILE B CA 1
ATOM 4853 C C . ILE B 1 108 ? 2.131 -10.055 18.938 1 98.56 108 ILE B C 1
ATOM 4855 O O . ILE B 1 108 ? 2.121 -10.289 20.141 1 98.56 108 ILE B O 1
ATOM 4859 N N . SER B 1 109 ? 1.787 -8.891 18.406 1 97.94 109 SER B N 1
ATOM 4860 C CA . SER B 1 109 ? 1.352 -7.805 19.281 1 97.94 109 SER B CA 1
ATOM 4861 C C . SER B 1 109 ? -0.099 -7.422 19 1 97.94 109 SER B C 1
ATOM 4863 O O . SER B 1 109 ? -0.373 -6.609 18.109 1 97.94 109 SER B O 1
ATOM 4865 N N . ARG B 1 110 ? -0.986 -7.914 19.781 1 97.62 110 ARG B N 1
ATOM 4866 C CA . ARG B 1 110 ? -2.365 -7.445 19.719 1 97.62 110 ARG B CA 1
ATOM 4867 C C . ARG B 1 110 ? -2.455 -5.961 20.062 1 97.62 110 ARG B C 1
ATOM 4869 O O . ARG B 1 110 ? -3.266 -5.234 19.484 1 97.62 110 ARG B O 1
ATOM 4876 N N . ASP B 1 111 ? -1.609 -5.531 20.906 1 97.88 111 ASP B N 1
ATOM 4877 C CA . ASP B 1 111 ? -1.621 -4.152 21.391 1 97.88 111 ASP B CA 1
ATOM 4878 C C . ASP B 1 111 ? -1.296 -3.178 20.25 1 97.88 111 ASP B C 1
ATOM 4880 O O . ASP B 1 111 ? -1.845 -2.076 20.203 1 97.88 111 ASP B O 1
ATOM 4884 N N . ASP B 1 112 ? -0.424 -3.607 19.344 1 98.38 112 ASP B N 1
ATOM 4885 C CA . ASP B 1 112 ? -0.028 -2.727 18.25 1 98.38 112 ASP B CA 1
ATOM 4886 C C . ASP B 1 112 ? -0.607 -3.205 16.922 1 98.38 112 ASP B C 1
ATOM 4888 O O . ASP B 1 112 ? -0.427 -2.555 15.891 1 98.38 112 ASP B O 1
ATOM 4892 N N . MET B 1 113 ? -1.213 -4.398 16.984 1 98.62 113 MET B N 1
ATOM 4893 C CA . MET B 1 113 ? -1.84 -5 15.82 1 98.62 113 MET B CA 1
ATOM 4894 C C . MET B 1 113 ? -0.811 -5.262 14.719 1 98.62 113 MET B C 1
ATOM 4896 O O . MET B 1 113 ? -1.029 -4.906 13.562 1 98.62 113 MET B O 1
ATOM 4900 N N . THR B 1 114 ? 0.298 -5.898 15.109 1 98.69 114 THR B N 1
ATOM 4901 C CA . THR B 1 114 ? 1.336 -6.316 14.172 1 98.69 114 THR B CA 1
ATOM 4902 C C . THR B 1 114 ? 1.851 -7.711 14.523 1 98.69 114 THR B C 1
ATOM 4904 O O . THR B 1 114 ? 1.714 -8.164 15.664 1 98.69 114 THR B O 1
ATOM 4907 N N . VAL B 1 115 ? 2.334 -8.383 13.586 1 98.81 115 VAL B N 1
ATOM 4908 C CA . VAL B 1 115 ? 3.049 -9.641 13.766 1 98.81 115 VAL B CA 1
ATOM 4909 C C . VAL B 1 115 ? 4.352 -9.617 12.969 1 98.81 115 VAL B C 1
ATOM 4911 O O . VAL B 1 115 ? 4.379 -9.156 11.828 1 98.81 115 VAL B O 1
ATOM 4914 N N . THR B 1 116 ? 5.426 -9.969 13.594 1 98.75 116 THR B N 1
ATOM 4915 C CA . THR B 1 116 ? 6.719 -10.086 12.93 1 98.75 116 THR B CA 1
ATOM 4916 C C . THR B 1 116 ? 7.145 -11.547 12.82 1 98.75 116 THR B C 1
ATOM 4918 O O . THR B 1 116 ? 7.141 -12.273 13.82 1 98.75 116 THR B O 1
ATOM 4921 N N . VAL B 1 117 ? 7.469 -11.914 11.633 1 98.88 117 VAL B N 1
ATOM 4922 C CA . VAL B 1 117 ? 7.828 -13.305 11.391 1 98.88 117 VAL B CA 1
ATOM 4923 C C . VAL B 1 117 ? 9.133 -13.367 10.594 1 98.88 117 VAL B C 1
ATOM 4925 O O . VAL B 1 117 ? 9.492 -12.406 9.898 1 98.88 117 VAL B O 1
ATOM 4928 N N . GLU B 1 118 ? 9.844 -14.484 10.75 1 98.88 118 GLU B N 1
ATOM 4929 C CA . GLU B 1 118 ? 10.922 -14.805 9.82 1 98.88 118 GLU B CA 1
ATOM 4930 C C . GLU B 1 118 ? 10.375 -15.258 8.469 1 98.88 118 GLU B C 1
ATOM 4932 O O . GLU B 1 118 ? 9.258 -15.75 8.383 1 98.88 118 GLU B O 1
ATOM 4937 N N . SER B 1 119 ? 11.133 -15.125 7.441 1 98.19 119 SER B N 1
ATOM 4938 C CA . SER B 1 119 ? 10.703 -15.258 6.055 1 98.19 119 SER B CA 1
ATOM 4939 C C . SER B 1 119 ? 10.25 -16.688 5.754 1 98.19 119 SER B C 1
ATOM 4941 O O . SER B 1 119 ? 9.438 -16.906 4.855 1 98.19 119 SER B O 1
ATOM 4943 N N . GLY B 1 120 ? 10.727 -17.656 6.445 1 98.75 120 GLY B N 1
ATOM 4944 C CA . GLY B 1 120 ? 10.445 -19.047 6.152 1 98.75 120 GLY B CA 1
ATOM 4945 C C . GLY B 1 120 ? 9.141 -19.531 6.77 1 98.75 120 GLY B C 1
ATOM 4946 O O . GLY B 1 120 ? 8.727 -20.672 6.535 1 98.75 120 GLY B O 1
ATOM 4947 N N . VAL B 1 121 ? 8.469 -18.688 7.543 1 98.88 121 VAL B N 1
ATOM 4948 C CA . VAL B 1 121 ? 7.172 -19.047 8.109 1 98.88 121 VAL B CA 1
ATOM 4949 C C . VAL B 1 121 ? 6.156 -19.266 6.988 1 98.88 121 VAL B C 1
ATOM 4951 O O . VAL B 1 121 ? 6.094 -18.469 6.043 1 98.88 121 VAL B O 1
ATOM 4954 N N . THR B 1 122 ? 5.387 -20.359 7.086 1 98.62 122 THR B N 1
ATOM 4955 C CA . THR B 1 122 ? 4.344 -20.594 6.094 1 98.62 122 THR B CA 1
ATOM 4956 C C . THR B 1 122 ? 3.078 -19.828 6.449 1 98.62 122 THR B C 1
ATOM 4958 O O . THR B 1 122 ? 2.879 -19.438 7.605 1 98.62 122 THR B O 1
ATOM 4961 N N . TRP B 1 123 ? 2.252 -19.594 5.504 1 98.44 123 TRP B N 1
ATOM 4962 C CA . TRP B 1 123 ? 0.975 -18.938 5.754 1 98.44 123 TRP B CA 1
ATOM 4963 C C . TRP B 1 123 ? 0.111 -19.75 6.703 1 98.44 123 TRP B C 1
ATOM 4965 O O . TRP B 1 123 ? -0.58 -19.203 7.562 1 98.44 123 TRP B O 1
ATOM 4975 N N . LYS B 1 124 ? 0.119 -21.062 6.562 1 98.44 124 LYS B N 1
ATOM 4976 C CA . LYS B 1 124 ? -0.621 -21.922 7.48 1 98.44 124 LYS B CA 1
ATOM 4977 C C . LYS B 1 124 ? -0.135 -21.75 8.914 1 98.44 124 LYS B C 1
ATOM 4979 O O . LYS B 1 124 ? -0.942 -21.625 9.836 1 98.44 124 LYS B O 1
ATOM 4984 N N . GLN B 1 125 ? 1.18 -21.75 9.094 1 98.62 125 GLN B N 1
ATOM 4985 C CA . GLN B 1 125 ? 1.747 -21.562 10.422 1 98.62 125 GLN B CA 1
ATOM 4986 C C . GLN B 1 125 ? 1.266 -20.25 11.039 1 98.62 125 GLN B C 1
ATOM 4988 O O . GLN B 1 125 ? 0.901 -20.203 12.211 1 98.62 125 GLN B O 1
ATOM 4993 N N . LEU B 1 126 ? 1.288 -19.234 10.234 1 98.81 126 LEU B N 1
ATOM 4994 C CA . LEU B 1 126 ? 0.873 -17.922 10.727 1 98.81 126 LEU B CA 1
ATOM 4995 C C . LEU B 1 126 ? -0.607 -17.938 11.094 1 98.81 126 LEU B C 1
ATOM 4997 O O . LEU B 1 126 ? -0.984 -17.469 12.172 1 98.81 126 LEU B O 1
ATOM 5001 N N . ASN B 1 127 ? -1.463 -18.422 10.242 1 98.38 127 ASN B N 1
ATOM 5002 C CA . ASN B 1 127 ? -2.898 -18.469 10.5 1 98.38 127 ASN B CA 1
ATOM 5003 C C . ASN B 1 127 ? -3.223 -19.281 11.742 1 98.38 127 ASN B C 1
ATOM 5005 O O . ASN B 1 127 ? -4.07 -18.906 12.547 1 98.38 127 ASN B O 1
ATOM 5009 N N . ASP B 1 128 ? -2.553 -20.406 11.875 1 98.44 128 ASP B N 1
ATOM 5010 C CA . ASP B 1 128 ? -2.768 -21.266 13.047 1 98.44 128 ASP B CA 1
ATOM 5011 C C . ASP B 1 128 ? -2.42 -20.531 14.336 1 98.44 128 ASP B C 1
ATOM 5013 O O . ASP B 1 128 ? -3.08 -20.719 15.359 1 98.44 128 ASP B O 1
ATOM 5017 N N . ALA B 1 129 ? -1.395 -19.703 14.25 1 98.75 129 ALA B N 1
ATOM 5018 C CA . ALA B 1 129 ? -0.946 -18.969 15.43 1 98.75 129 ALA B CA 1
ATOM 5019 C C . ALA B 1 129 ? -1.906 -17.828 15.766 1 98.75 129 ALA B C 1
ATOM 5021 O O . ALA B 1 129 ? -2.1 -17.484 16.938 1 98.75 129 ALA B O 1
ATOM 5022 N N . LEU B 1 130 ? -2.49 -17.25 14.805 1 98.62 130 LEU B N 1
ATOM 5023 C CA . LEU B 1 130 ? -3.289 -16.031 14.984 1 98.62 130 LEU B CA 1
ATOM 5024 C C . LEU B 1 130 ? -4.738 -16.391 15.305 1 98.62 130 LEU B C 1
ATOM 5026 O O . LEU B 1 130 ? -5.414 -15.656 16.031 1 98.62 130 LEU B O 1
ATOM 5030 N N . ASN B 1 131 ? -5.242 -17.484 14.844 1 97.38 131 ASN B N 1
ATOM 5031 C CA . ASN B 1 131 ? -6.652 -17.859 14.914 1 97.38 131 ASN B CA 1
ATOM 5032 C C . ASN B 1 131 ? -7.148 -17.891 16.359 1 97.38 131 ASN B C 1
ATOM 5034 O O . ASN B 1 131 ? -8.188 -17.312 16.672 1 97.38 131 ASN B O 1
ATOM 5038 N N . PRO B 1 132 ? -6.41 -18.547 17.281 1 97.75 132 PRO B N 1
ATOM 5039 C CA . PRO B 1 132 ? -6.895 -18.609 18.656 1 97.75 132 PRO B CA 1
ATOM 5040 C C . PRO B 1 132 ? -6.984 -17.234 19.312 1 97.75 132 PRO B C 1
ATOM 5042 O O . PRO B 1 132 ? -7.645 -17.078 20.344 1 97.75 132 PRO B O 1
ATOM 5045 N N . LEU B 1 133 ? -6.336 -16.25 18.734 1 98.12 133 LEU B N 1
ATOM 5046 C CA . LEU B 1 133 ? -6.297 -14.898 19.312 1 98.12 133 LEU B CA 1
ATOM 5047 C C . LEU B 1 133 ? -7.375 -14.016 18.688 1 98.12 133 LEU B C 1
ATOM 5049 O O . LEU B 1 133 ? -7.504 -12.844 19.047 1 98.12 133 LEU B O 1
ATOM 5053 N N . GLY B 1 134 ? -8.109 -14.578 17.734 1 97.75 134 GLY B N 1
ATOM 5054 C CA . GLY B 1 134 ? -9.117 -13.797 17.047 1 97.75 134 GLY B CA 1
ATOM 5055 C C . GLY B 1 134 ? -8.531 -12.742 16.125 1 97.75 134 GLY B C 1
ATOM 5056 O O . GLY B 1 134 ? -9.117 -11.672 15.953 1 97.75 134 GLY B O 1
ATOM 5057 N N . LEU B 1 135 ? -7.344 -12.969 15.672 1 98.5 135 LEU B N 1
ATOM 5058 C CA . LEU B 1 135 ? -6.629 -12.039 14.805 1 98.5 135 LEU B CA 1
ATOM 5059 C C . LEU B 1 135 ? -6.316 -12.68 13.461 1 98.5 135 LEU B C 1
ATOM 5061 O O . LEU B 1 135 ? -6.277 -13.906 13.344 1 98.5 135 LEU B O 1
ATOM 5065 N N . ARG B 1 136 ? -6.094 -11.859 12.445 1 97.62 136 ARG B N 1
ATOM 5066 C CA . ARG B 1 136 ? -5.648 -12.289 11.117 1 97.62 136 ARG B CA 1
ATOM 5067 C C . ARG B 1 136 ? -4.949 -11.148 10.383 1 97.62 136 ARG B C 1
ATOM 5069 O O . ARG B 1 136 ? -5.066 -9.984 10.773 1 97.62 136 ARG B O 1
ATOM 5076 N N . THR B 1 137 ? -4.148 -11.508 9.453 1 98.5 137 THR B N 1
ATOM 5077 C CA . THR B 1 137 ? -3.668 -10.492 8.523 1 98.5 137 THR B CA 1
ATOM 5078 C C . THR B 1 137 ? -4.719 -10.195 7.461 1 98.5 137 THR B C 1
ATOM 5080 O O . THR B 1 137 ? -5.566 -11.039 7.164 1 98.5 137 THR B O 1
ATOM 5083 N N . PRO B 1 138 ? -4.707 -8.977 6.875 1 98.12 138 PRO B N 1
ATOM 5084 C CA . PRO B 1 138 ? -5.672 -8.68 5.812 1 98.12 138 PRO B CA 1
ATOM 5085 C C . PRO B 1 138 ? -5.59 -9.672 4.648 1 98.12 138 PRO B C 1
ATOM 5087 O O . PRO B 1 138 ? -6.527 -10.43 4.414 1 98.12 138 PRO B O 1
ATOM 5090 N N . PHE B 1 139 ? -4.527 -9.648 3.875 1 98.62 139 PHE B N 1
ATOM 5091 C CA . PHE B 1 139 ? -4.227 -10.812 3.049 1 98.62 139 PHE B CA 1
ATOM 5092 C C . PHE B 1 139 ? -3.709 -11.961 3.904 1 98.62 139 PHE B C 1
ATOM 5094 O O . PHE B 1 139 ? -2.764 -11.797 4.68 1 98.62 139 PHE B O 1
ATOM 5101 N N . TRP B 1 140 ? -4.312 -13.195 3.721 1 98.06 140 TRP B N 1
ATOM 5102 C CA . TRP B 1 140 ? -3.928 -14.18 4.727 1 98.06 140 TRP B CA 1
ATOM 5103 C C . TRP B 1 140 ? -3.549 -15.508 4.074 1 98.06 140 TRP B C 1
ATOM 5105 O O . TRP B 1 140 ? -3.576 -16.562 4.723 1 98.06 140 TRP B O 1
ATOM 5115 N N . GLY B 1 141 ? -3.227 -15.484 2.746 1 97.75 141 GLY B N 1
ATOM 5116 C CA . GLY B 1 141 ? -2.512 -16.609 2.154 1 97.75 141 GLY B CA 1
ATOM 5117 C C . GLY B 1 141 ? -3.084 -17.047 0.82 1 97.75 141 GLY B C 1
ATOM 5118 O O . GLY B 1 141 ? -4.258 -16.797 0.534 1 97.75 141 GLY B O 1
ATOM 5119 N N . PRO B 1 142 ? -2.246 -17.641 0.029 1 97.06 142 PRO B N 1
ATOM 5120 C CA . PRO B 1 142 ? -2.699 -18.344 -1.17 1 97.06 142 PRO B CA 1
ATOM 5121 C C . PRO B 1 142 ? -3.205 -19.75 -0.867 1 97.06 142 PRO B C 1
ATOM 5123 O O . PRO B 1 142 ? -3.049 -20.234 0.255 1 97.06 142 PRO B O 1
ATOM 5126 N N . MET B 1 143 ? -3.789 -20.406 -1.837 1 94.88 143 MET B N 1
ATOM 5127 C CA . MET B 1 143 ? -4.266 -21.781 -1.655 1 94.88 143 MET B CA 1
ATOM 5128 C C . MET B 1 143 ? -3.115 -22.719 -1.284 1 94.88 143 MET B C 1
ATOM 5130 O O . MET B 1 143 ? -3.312 -23.688 -0.563 1 94.88 143 MET B O 1
ATOM 5134 N N . SER B 1 144 ? -1.907 -22.344 -1.71 1 95.31 144 SER B N 1
ATOM 5135 C CA . SER B 1 144 ? -0.731 -23.156 -1.42 1 95.31 144 SER B CA 1
ATOM 5136 C C . SER B 1 144 ? -0.154 -22.828 -0.048 1 95.31 144 SER B C 1
ATOM 5138 O O . SER B 1 144 ? 0.999 -23.156 0.242 1 95.31 144 SER B O 1
ATOM 5140 N N . GLY B 1 145 ? -0.894 -22.203 0.81 1 96.81 145 GLY B N 1
ATOM 5141 C CA . GLY B 1 145 ? -0.417 -21.672 2.076 1 96.81 145 GLY B CA 1
ATOM 5142 C C . GLY B 1 145 ? 0.05 -22.75 3.037 1 96.81 145 GLY B C 1
ATOM 5143 O O . GLY B 1 145 ? 0.722 -22.453 4.027 1 96.81 145 GLY B O 1
ATOM 5144 N N . LEU B 1 146 ? -0.301 -24.031 2.703 1 96.69 146 LEU B N 1
ATOM 5145 C CA . LEU B 1 146 ? 0.194 -25.141 3.521 1 96.69 146 LEU B CA 1
ATOM 5146 C C . LEU B 1 146 ? 1.719 -25.172 3.521 1 96.69 146 LEU B C 1
ATOM 5148 O O . LEU B 1 146 ? 2.338 -25.422 4.559 1 96.69 146 LEU B O 1
ATOM 5152 N N . LYS B 1 147 ? 2.285 -24.828 2.334 1 96.12 147 LYS B N 1
ATOM 5153 C CA . LYS B 1 147 ? 3.736 -24.922 2.203 1 96.12 147 LYS B CA 1
ATOM 5154 C C . LYS B 1 147 ? 4.34 -23.562 1.854 1 96.12 147 LYS B C 1
ATOM 5156 O O . LYS B 1 147 ? 5.484 -23.266 2.215 1 96.12 147 LYS B O 1
ATOM 5161 N N . SER B 1 148 ? 3.605 -22.734 1.132 1 96.5 148 SER B N 1
ATOM 5162 C CA . SER B 1 148 ? 4.137 -21.438 0.705 1 96.5 148 SER B CA 1
ATOM 5163 C C . SER B 1 148 ? 4.562 -20.594 1.9 1 96.5 148 SER B C 1
ATOM 5165 O O . SER B 1 148 ? 3.828 -20.484 2.885 1 96.5 148 SER B O 1
ATOM 5167 N N . THR B 1 149 ? 5.766 -20.047 1.822 1 98.31 149 THR B N 1
ATOM 5168 C CA . THR B 1 149 ? 6.305 -19.234 2.904 1 98.31 149 THR B CA 1
ATOM 5169 C C . THR B 1 149 ? 5.941 -17.766 2.703 1 98.31 149 THR B C 1
ATOM 5171 O O . THR B 1 149 ? 5.66 -17.344 1.582 1 98.31 149 THR B O 1
ATOM 5174 N N . ILE B 1 150 ? 5.93 -17.031 3.762 1 98.69 150 ILE B N 1
ATOM 5175 C CA . ILE B 1 150 ? 5.602 -15.602 3.723 1 98.69 150 ILE B CA 1
ATOM 5176 C C . ILE B 1 150 ? 6.672 -14.852 2.934 1 98.69 150 ILE B C 1
ATOM 5178 O O . ILE B 1 150 ? 6.352 -14.016 2.088 1 98.69 150 ILE B O 1
ATOM 5182 N N . GLY B 1 151 ? 7.922 -15.156 3.152 1 98.56 151 GLY B N 1
ATOM 5183 C CA . GLY B 1 151 ? 8.977 -14.516 2.387 1 98.56 151 GLY B CA 1
ATOM 5184 C C . GLY B 1 151 ? 8.852 -14.75 0.892 1 98.56 151 GLY B C 1
ATOM 5185 O O . GLY B 1 151 ? 9.008 -13.812 0.102 1 98.56 151 GLY B O 1
ATOM 5186 N N . GLY B 1 152 ? 8.625 -16.031 0.55 1 97.69 152 GLY B N 1
ATOM 5187 C CA . GLY B 1 152 ? 8.406 -16.328 -0.856 1 97.69 152 GLY B CA 1
ATOM 5188 C C . GLY B 1 152 ? 7.199 -15.609 -1.433 1 97.69 152 GLY B C 1
ATOM 5189 O O . GLY B 1 152 ? 7.25 -15.094 -2.553 1 97.69 152 GLY B O 1
ATOM 5190 N N . GLY B 1 153 ? 6.125 -15.586 -0.643 1 97.44 153 GLY B N 1
ATOM 5191 C CA . GLY B 1 153 ? 4.906 -14.93 -1.076 1 97.44 153 GLY B CA 1
ATOM 5192 C C . GLY B 1 153 ? 5.086 -13.438 -1.312 1 97.44 153 GLY B C 1
ATOM 5193 O O . GLY B 1 153 ? 4.578 -12.891 -2.293 1 97.44 153 GLY B O 1
ATOM 5194 N N . ILE B 1 154 ? 5.789 -12.773 -0.435 1 98.25 154 ILE B N 1
ATOM 5195 C CA . ILE B 1 154 ? 6.016 -11.336 -0.564 1 98.25 154 ILE B CA 1
ATOM 5196 C C . ILE B 1 154 ? 6.941 -11.062 -1.746 1 98.25 154 ILE B C 1
ATOM 5198 O O . ILE B 1 154 ? 6.77 -10.078 -2.463 1 98.25 154 ILE B O 1
ATOM 5202 N N . SER B 1 155 ? 7.887 -11.961 -2.035 1 98 155 SER B N 1
ATOM 5203 C CA . SER B 1 155 ? 8.844 -11.812 -3.129 1 98 155 SER B CA 1
ATOM 5204 C C . SER B 1 155 ? 8.164 -12.016 -4.48 1 98 155 SER B C 1
ATOM 5206 O O . SER B 1 155 ? 8.625 -11.484 -5.496 1 98 155 SER B O 1
ATOM 5208 N N . GLN B 1 156 ? 7.098 -12.781 -4.465 1 96.69 156 GLN B N 1
ATOM 5209 C CA . GLN B 1 156 ? 6.477 -13.125 -5.742 1 96.69 156 GLN B CA 1
ATOM 5210 C C . GLN B 1 156 ? 5.059 -12.57 -5.828 1 96.69 156 GLN B C 1
ATOM 5212 O O . GLN B 1 156 ? 4.387 -12.727 -6.848 1 96.69 156 GLN B O 1
ATOM 5217 N N . LEU B 1 157 ? 4.566 -11.914 -4.723 1 96.75 157 LEU B N 1
ATOM 5218 C CA . LEU B 1 157 ? 3.178 -11.484 -4.594 1 96.75 157 LEU B CA 1
ATOM 5219 C C . LEU B 1 157 ? 2.227 -12.672 -4.699 1 96.75 157 LEU B C 1
ATOM 5221 O O . LEU B 1 157 ? 2.631 -13.758 -5.105 1 96.75 157 LEU B O 1
ATOM 5225 N N . ASN B 1 158 ? 1.004 -12.492 -4.262 1 96.25 158 ASN B N 1
ATOM 5226 C CA . ASN B 1 158 ? 0.042 -13.586 -4.148 1 96.25 158 ASN B CA 1
ATOM 5227 C C . ASN B 1 158 ? -1.369 -13.133 -4.504 1 96.25 158 ASN B C 1
ATOM 5229 O O . ASN B 1 158 ? -1.621 -11.93 -4.648 1 96.25 158 ASN B O 1
ATOM 5233 N N . ALA B 1 159 ? -2.195 -14.094 -4.699 1 96.75 159 ALA B N 1
ATOM 5234 C CA . ALA B 1 159 ? -3.641 -13.914 -4.793 1 96.75 159 ALA B CA 1
ATOM 5235 C C . ALA B 1 159 ? -4.379 -14.867 -3.859 1 96.75 159 ALA B C 1
ATOM 5237 O O . ALA B 1 159 ? -3.754 -15.68 -3.172 1 96.75 159 ALA B O 1
ATOM 5238 N N . MET B 1 160 ? -5.746 -14.734 -3.768 1 96.25 160 MET B N 1
ATOM 5239 C CA . MET B 1 160 ? -6.699 -15.617 -3.1 1 96.25 160 MET B CA 1
ATOM 5240 C C . MET B 1 160 ? -7.168 -15.016 -1.78 1 96.25 160 MET B C 1
ATOM 5242 O O . MET B 1 160 ? -7.82 -13.969 -1.768 1 96.25 160 MET B O 1
ATOM 5246 N N . PHE B 1 161 ? -6.727 -15.531 -0.65 1 98 161 PHE B N 1
ATOM 5247 C CA . PHE B 1 161 ? -7.531 -15.289 0.542 1 98 161 PHE B CA 1
ATOM 5248 C C . PHE B 1 161 ? -7.273 -13.883 1.084 1 98 161 PHE B C 1
ATOM 5250 O O . PHE B 1 161 ? -6.137 -13.531 1.401 1 98 161 PHE B O 1
ATOM 5257 N N . GLY B 1 162 ? -8.383 -13.109 1.146 1 97.88 162 GLY B N 1
ATOM 5258 C CA . GLY B 1 162 ? -8.375 -11.742 1.63 1 97.88 162 GLY B CA 1
ATOM 5259 C C . GLY B 1 162 ? -8.109 -10.727 0.535 1 97.88 162 GLY B C 1
ATOM 5260 O O . GLY B 1 162 ? -8.359 -9.531 0.717 1 97.88 162 GLY B O 1
ATOM 5261 N N . ALA B 1 163 ? -7.676 -11.133 -0.601 1 98 163 ALA B N 1
ATOM 5262 C CA . ALA B 1 163 ? -7.207 -10.219 -1.646 1 98 163 ALA B CA 1
ATOM 5263 C C . ALA B 1 163 ? -8.367 -9.422 -2.236 1 98 163 ALA B C 1
ATOM 5265 O O . ALA B 1 163 ? -8.18 -8.289 -2.682 1 98 163 ALA B O 1
ATOM 5266 N N . ALA B 1 164 ? -9.539 -9.984 -2.264 1 97.69 164 ALA B N 1
ATOM 5267 C CA . ALA B 1 164 ? -10.672 -9.297 -2.869 1 97.69 164 ALA B CA 1
ATOM 5268 C C . ALA B 1 164 ? -10.992 -8 -2.133 1 97.69 164 ALA B C 1
ATOM 5270 O O . ALA B 1 164 ? -11.375 -7.004 -2.752 1 97.69 164 ALA B O 1
ATOM 5271 N N . HIS B 1 165 ? -10.781 -8.039 -0.824 1 96.81 165 HIS B N 1
ATOM 5272 C CA . HIS B 1 165 ? -11.062 -6.855 -0.027 1 96.81 165 HIS B CA 1
ATOM 5273 C C . HIS B 1 165 ? -9.805 -6.031 0.21 1 96.81 165 HIS B C 1
ATOM 5275 O O . HIS B 1 165 ? -9.859 -4.801 0.27 1 96.81 165 HIS B O 1
ATOM 5281 N N . HIS B 1 166 ? -8.68 -6.719 0.386 1 96.81 166 HIS B N 1
ATOM 5282 C CA . HIS B 1 166 ? -7.555 -6.031 1.008 1 96.81 166 HIS B CA 1
ATOM 5283 C C . HIS B 1 166 ? -6.359 -5.965 0.061 1 96.81 166 HIS B C 1
ATOM 5285 O O . HIS B 1 166 ? -5.328 -5.379 0.398 1 96.81 166 HIS B O 1
ATOM 5291 N N . GLY B 1 167 ? -6.512 -6.531 -1.151 1 96.62 167 GLY B N 1
ATOM 5292 C CA . GLY B 1 167 ? -5.406 -6.531 -2.098 1 96.62 167 GLY B CA 1
ATOM 5293 C C . GLY B 1 167 ? -4.387 -7.621 -1.827 1 96.62 167 GLY B C 1
ATOM 5294 O O . GLY B 1 167 ? -4.59 -8.461 -0.95 1 96.62 167 GLY B O 1
ATOM 5295 N N . THR B 1 168 ? -3.348 -7.66 -2.576 1 97.62 168 THR B N 1
ATOM 5296 C CA . THR B 1 168 ? -2.334 -8.711 -2.561 1 97.62 168 THR B CA 1
ATOM 5297 C C . THR B 1 168 ? -1.512 -8.648 -1.276 1 97.62 168 THR B C 1
ATOM 5299 O O . THR B 1 168 ? -1.76 -7.801 -0.413 1 97.62 168 THR B O 1
ATOM 5302 N N . SER B 1 169 ? -0.584 -9.594 -1.138 1 97.56 169 SER B N 1
ATOM 5303 C CA . SER B 1 169 ? 0.21 -9.789 0.07 1 97.56 169 SER B CA 1
ATOM 5304 C C . SER B 1 169 ? 0.977 -8.523 0.443 1 97.56 169 SER B C 1
ATOM 5306 O O . SER B 1 169 ? 1.117 -8.203 1.624 1 97.56 169 SER B O 1
ATOM 5308 N N . SER B 1 170 ? 1.473 -7.773 -0.507 1 97.19 170 SER B N 1
ATOM 5309 C CA . SER B 1 170 ? 2.271 -6.578 -0.253 1 97.19 170 SER B CA 1
ATOM 5310 C C . SER B 1 170 ? 1.471 -5.531 0.513 1 97.19 170 SER B C 1
ATOM 5312 O O . SER B 1 170 ? 2.037 -4.738 1.269 1 97.19 170 SER B O 1
ATOM 5314 N N . GLU B 1 171 ? 0.171 -5.523 0.35 1 97.38 171 GLU B N 1
ATOM 5315 C CA . GLU B 1 171 ? -0.689 -4.535 0.994 1 97.38 171 GLU B CA 1
ATOM 5316 C C . GLU B 1 171 ? -0.784 -4.781 2.496 1 97.38 171 GLU B C 1
ATOM 5318 O O . GLU B 1 171 ? -1.209 -3.9 3.248 1 97.38 171 GLU B O 1
ATOM 5323 N N . SER B 1 172 ? -0.36 -5.949 2.936 1 98.19 172 SER B N 1
ATOM 5324 C CA . SER B 1 172 ? -0.41 -6.285 4.355 1 98.19 172 SER B CA 1
ATOM 5325 C C . SER B 1 172 ? 0.919 -5.988 5.039 1 98.19 172 SER B C 1
ATOM 5327 O O . SER B 1 172 ? 1.018 -6.047 6.27 1 98.19 172 SER B O 1
ATOM 5329 N N . VAL B 1 173 ? 1.956 -5.629 4.309 1 98.69 173 VAL B N 1
ATOM 5330 C CA . VAL B 1 173 ? 3.299 -5.453 4.852 1 98.69 173 VAL B CA 1
ATOM 5331 C C . VAL B 1 173 ? 3.404 -4.098 5.543 1 98.69 173 VAL B C 1
ATOM 5333 O O . VAL B 1 173 ? 2.994 -3.076 4.98 1 98.69 173 VAL B O 1
ATOM 5336 N N . VAL B 1 174 ? 4.004 -4.125 6.715 1 97.88 174 VAL B N 1
ATOM 5337 C CA . VAL B 1 174 ? 4.273 -2.926 7.5 1 97.88 174 VAL B CA 1
ATOM 5338 C C . VAL B 1 174 ? 5.754 -2.561 7.391 1 97.88 174 VAL B C 1
ATOM 5340 O O . VAL B 1 174 ? 6.098 -1.389 7.219 1 97.88 174 VAL B O 1
ATOM 5343 N N . ALA B 1 175 ? 6.59 -3.559 7.559 1 98.38 175 ALA B N 1
ATOM 5344 C CA . ALA B 1 175 ? 8.039 -3.359 7.574 1 98.38 175 ALA B CA 1
ATOM 5345 C C . ALA B 1 175 ? 8.773 -4.656 7.258 1 98.38 175 ALA B C 1
ATOM 5347 O O . ALA B 1 175 ? 8.188 -5.742 7.312 1 98.38 175 ALA B O 1
ATOM 5348 N N . MET B 1 176 ? 10.039 -4.473 6.895 1 98.56 176 MET B N 1
ATOM 5349 C CA . MET B 1 176 ? 10.875 -5.641 6.629 1 98.56 176 MET B CA 1
ATOM 5350 C C . MET B 1 176 ? 12.312 -5.398 7.082 1 98.56 176 MET B C 1
ATOM 5352 O O . MET B 1 176 ? 12.766 -4.254 7.141 1 98.56 176 MET B O 1
ATOM 5356 N N . THR B 1 177 ? 12.953 -6.441 7.445 1 98.69 177 THR B N 1
ATOM 5357 C CA . THR B 1 177 ? 14.406 -6.543 7.512 1 98.69 177 THR B CA 1
ATOM 5358 C C . THR B 1 177 ? 14.945 -7.344 6.332 1 98.69 177 THR B C 1
ATOM 5360 O O . THR B 1 177 ? 14.625 -8.523 6.172 1 98.69 177 THR B O 1
ATOM 5363 N N . VAL B 1 178 ? 15.727 -6.719 5.516 1 98.81 178 VAL B N 1
ATOM 5364 C CA . VAL B 1 178 ? 16.234 -7.309 4.281 1 98.81 178 VAL B CA 1
ATOM 5365 C C . VAL B 1 178 ? 17.766 -7.301 4.297 1 98.81 178 VAL B C 1
ATOM 5367 O O . VAL B 1 178 ? 18.391 -6.355 4.789 1 98.81 178 VAL B O 1
ATOM 5370 N N . VAL B 1 179 ? 18.375 -8.328 3.762 1 98.88 179 VAL B N 1
ATOM 5371 C CA . VAL B 1 179 ? 19.828 -8.445 3.73 1 98.88 179 VAL B CA 1
ATOM 5372 C C . VAL B 1 179 ? 20.328 -8.312 2.293 1 98.88 179 VAL B C 1
ATOM 5374 O O . VAL B 1 179 ? 19.828 -8.984 1.391 1 98.88 179 VAL B O 1
ATOM 5377 N N . ALA B 1 180 ? 21.281 -7.441 2.076 1 98.69 180 ALA B N 1
ATOM 5378 C CA . ALA B 1 180 ? 21.922 -7.238 0.78 1 98.69 180 ALA B CA 1
ATOM 5379 C C . ALA B 1 180 ? 22.938 -8.336 0.494 1 98.69 180 ALA B C 1
ATOM 5381 O O . ALA B 1 180 ? 23.25 -9.141 1.371 1 98.69 180 ALA B O 1
ATOM 5382 N N . ALA B 1 181 ? 23.438 -8.336 -0.732 1 97.94 181 ALA B N 1
ATOM 5383 C CA . ALA B 1 181 ? 24.359 -9.375 -1.181 1 97.94 181 ALA B CA 1
ATOM 5384 C C . ALA B 1 181 ? 25.625 -9.398 -0.326 1 97.94 181 ALA B C 1
ATOM 5386 O O . ALA B 1 181 ? 26.203 -10.461 -0.089 1 97.94 181 ALA B O 1
ATOM 5387 N N . ASP B 1 182 ? 26.031 -8.273 0.17 1 97.69 182 ASP B N 1
ATOM 5388 C CA . ASP B 1 182 ? 27.281 -8.188 0.907 1 97.69 182 ASP B CA 1
ATOM 5389 C C . ASP B 1 182 ? 27.062 -8.398 2.402 1 97.69 182 ASP B C 1
ATOM 5391 O O . ASP B 1 182 ? 27.984 -8.242 3.201 1 97.69 182 ASP B O 1
ATOM 5395 N N . GLY B 1 183 ? 25.828 -8.594 2.764 1 98.44 183 GLY B N 1
ATOM 5396 C CA . GLY B 1 183 ? 25.531 -8.859 4.16 1 98.44 183 GLY B CA 1
ATOM 5397 C C . GLY B 1 183 ? 24.984 -7.652 4.895 1 98.44 183 GLY B C 1
ATOM 5398 O O . GLY B 1 183 ? 24.516 -7.766 6.035 1 98.44 183 GLY B O 1
ATOM 5399 N N . SER B 1 184 ? 25.016 -6.492 4.27 1 98.19 184 SER B N 1
ATOM 5400 C CA . SER B 1 184 ? 24.438 -5.309 4.895 1 98.19 184 SER B CA 1
ATOM 5401 C C . SER B 1 184 ? 22.938 -5.457 5.082 1 98.19 184 SER B C 1
ATOM 5403 O O . SER B 1 184 ? 22.281 -6.199 4.34 1 98.19 184 SER B O 1
ATOM 5405 N N . VAL B 1 185 ? 22.406 -4.785 6.117 1 97.81 185 VAL B N 1
ATOM 5406 C CA . VAL B 1 185 ? 21 -4.949 6.48 1 97.81 185 VAL B CA 1
ATOM 5407 C C . VAL B 1 185 ? 20.25 -3.646 6.223 1 97.81 185 VAL B C 1
ATOM 5409 O O . VAL B 1 185 ? 20.766 -2.559 6.5 1 97.81 185 VAL B O 1
ATOM 5412 N N . ILE B 1 186 ? 19.094 -3.732 5.676 1 97.62 186 ILE B N 1
ATOM 5413 C CA . ILE B 1 186 ? 18.156 -2.629 5.543 1 97.62 186 ILE B CA 1
ATOM 5414 C C . ILE B 1 186 ? 16.906 -2.91 6.375 1 97.62 186 ILE B C 1
ATOM 5416 O O . ILE B 1 186 ? 16.375 -4.023 6.348 1 97.62 186 ILE B O 1
ATOM 5420 N N . ARG B 1 187 ? 16.484 -1.934 7.109 1 97.25 187 ARG B N 1
ATOM 5421 C CA . ARG B 1 187 ? 15.273 -1.996 7.906 1 97.25 187 ARG B CA 1
ATOM 5422 C C . ARG B 1 187 ? 14.289 -0.907 7.492 1 97.25 187 ARG B C 1
ATOM 5424 O O . ARG B 1 187 ? 14.578 0.284 7.629 1 97.25 187 ARG B O 1
ATOM 5431 N N . THR B 1 188 ? 13.086 -1.272 7.062 1 97.81 188 THR B N 1
ATOM 5432 C CA . THR B 1 188 ? 12.125 -0.318 6.52 1 97.81 188 THR B CA 1
ATOM 5433 C C . THR B 1 188 ? 11.07 0.041 7.562 1 97.81 188 THR B C 1
ATOM 5435 O O . THR B 1 188 ? 10.945 -0.635 8.586 1 97.81 188 THR B O 1
ATOM 5438 N N . GLY B 1 189 ? 10.305 1.167 7.344 1 94.81 189 GLY B N 1
ATOM 5439 C CA . GLY B 1 189 ? 9.172 1.563 8.164 1 94.81 189 GLY B CA 1
ATOM 5440 C C . GLY B 1 189 ? 9.578 2.291 9.438 1 94.81 189 GLY B C 1
ATOM 5441 O O . GLY B 1 189 ? 10.766 2.535 9.664 1 94.81 189 GLY B O 1
ATOM 5442 N N . ALA B 1 190 ? 8.562 2.77 10.195 1 93.12 190 ALA B N 1
ATOM 5443 C CA . ALA B 1 190 ? 8.766 3.244 11.562 1 93.12 190 ALA B CA 1
ATOM 5444 C C . ALA B 1 190 ? 8.961 2.076 12.523 1 93.12 190 ALA B C 1
ATOM 5446 O O . ALA B 1 190 ? 8.102 1.194 12.625 1 93.12 190 ALA B O 1
ATOM 5447 N N . ARG B 1 191 ? 10.055 2.125 13.227 1 92.5 191 ARG B N 1
ATOM 5448 C CA . ARG B 1 191 ? 10.539 0.898 13.852 1 92.5 191 ARG B CA 1
ATOM 5449 C C . ARG B 1 191 ? 10.258 0.895 15.352 1 92.5 191 ARG B C 1
ATOM 5451 O O . ARG B 1 191 ? 10.602 -0.061 16.047 1 92.5 191 ARG B O 1
ATOM 5458 N N . GLY B 1 192 ? 9.625 1.965 15.844 1 90.88 192 GLY B N 1
ATOM 5459 C CA . GLY B 1 192 ? 9.195 1.979 17.234 1 90.88 192 GLY B CA 1
ATOM 5460 C C . GLY B 1 192 ? 10.336 2.111 18.219 1 90.88 192 GLY B C 1
ATOM 5461 O O . GLY B 1 192 ? 11.438 2.541 17.844 1 90.88 192 GLY B O 1
ATOM 5462 N N . VAL B 1 193 ? 10.047 1.785 19.422 1 85.75 193 VAL B N 1
ATOM 5463 C CA . VAL B 1 193 ? 10.984 1.953 20.516 1 85.75 193 VAL B CA 1
ATOM 5464 C C . VAL B 1 193 ? 12.195 1.045 20.312 1 85.75 193 VAL B C 1
ATOM 5466 O O . VAL B 1 193 ? 12.047 -0.138 20 1 85.75 193 VAL B O 1
ATOM 5469 N N . GLY B 1 194 ? 13.336 1.576 20.422 1 85.81 194 GLY B N 1
ATOM 5470 C CA . GLY B 1 194 ? 14.555 0.789 20.328 1 85.81 194 GLY B CA 1
ATOM 5471 C C . GLY B 1 194 ? 14.875 0.356 18.906 1 85.81 194 GLY B C 1
ATOM 5472 O O . GLY B 1 194 ? 15.953 -0.192 18.656 1 85.81 194 GLY B O 1
ATOM 5473 N N . GLY B 1 195 ? 13.938 0.603 17.969 1 90.62 195 GLY B N 1
ATOM 5474 C CA . GLY B 1 195 ? 14.188 0.279 16.578 1 90.62 195 GLY B CA 1
ATOM 5475 C C . GLY B 1 195 ? 13.836 -1.152 16.219 1 90.62 195 GLY B C 1
ATOM 5476 O O . GLY B 1 195 ? 14.156 -1.626 15.133 1 90.62 195 GLY B O 1
ATOM 5477 N N . ASP B 1 196 ? 13.102 -1.858 17.062 1 91.94 196 ASP B N 1
ATOM 5478 C CA . ASP B 1 196 ? 12.859 -3.279 16.844 1 91.94 196 ASP B CA 1
ATOM 5479 C C . ASP B 1 196 ? 11.383 -3.625 17.016 1 91.94 196 ASP B C 1
ATOM 5481 O O . ASP B 1 196 ? 11.031 -4.789 17.203 1 91.94 196 ASP B O 1
ATOM 5485 N N . GLU B 1 197 ? 10.539 -2.598 17 1 95.38 197 GLU B N 1
ATOM 5486 C CA . GLU B 1 197 ? 9.102 -2.785 17.109 1 95.38 197 GLU B CA 1
ATOM 5487 C C . GLU B 1 197 ? 8.367 -2.072 15.969 1 95.38 197 GLU B C 1
ATOM 5489 O O . GLU B 1 197 ? 7.531 -1.204 16.203 1 95.38 197 GLU B O 1
ATOM 5494 N N . PRO B 1 198 ? 8.703 -2.545 14.797 1 97.12 198 PRO B N 1
ATOM 5495 C CA . PRO B 1 198 ? 8.078 -1.861 13.656 1 97.12 198 PRO B CA 1
ATOM 5496 C C . PRO B 1 198 ? 6.555 -1.873 13.727 1 97.12 198 PRO B C 1
ATOM 5498 O O . PRO B 1 198 ? 5.957 -2.889 14.086 1 97.12 198 PRO B O 1
ATOM 5501 N N . PHE B 1 199 ? 5.871 -0.687 13.32 1 97.75 199 PHE B N 1
ATOM 5502 C CA . PHE B 1 199 ? 4.426 -0.654 13.508 1 97.75 199 PHE B CA 1
ATOM 5503 C C . PHE B 1 199 ? 3.758 0.158 12.398 1 97.75 199 PHE B C 1
ATOM 5505 O O . PHE B 1 199 ? 2.533 0.136 12.258 1 97.75 199 PHE B O 1
ATOM 5512 N N . TYR B 1 200 ? 4.555 0.848 11.57 1 97.75 200 TYR B N 1
ATOM 5513 C CA . TYR B 1 200 ? 3.943 1.723 10.57 1 97.75 200 TYR B CA 1
ATOM 5514 C C . TYR B 1 200 ? 4.812 1.818 9.328 1 97.75 200 TYR B C 1
ATOM 5516 O O . TYR B 1 200 ? 6.027 2.021 9.422 1 97.75 200 TYR B O 1
ATOM 5524 N N . ARG B 1 201 ? 4.215 1.805 8.117 1 97.75 201 ARG B N 1
ATOM 5525 C CA . ARG B 1 201 ? 4.93 1.645 6.855 1 97.75 201 ARG B CA 1
ATOM 5526 C C . ARG B 1 201 ? 5.27 3 6.242 1 97.75 201 ARG B C 1
ATOM 5528 O O . ARG B 1 201 ? 6.355 3.182 5.688 1 97.75 201 ARG B O 1
ATOM 5535 N N . HIS B 1 202 ? 4.379 3.988 6.266 1 96.88 202 HIS B N 1
ATOM 5536 C CA . HIS B 1 202 ? 4.406 5.168 5.414 1 96.88 202 HIS B CA 1
ATOM 5537 C C . HIS B 1 202 ? 5.105 6.336 6.105 1 96.88 202 HIS B C 1
ATOM 5539 O O . HIS B 1 202 ? 4.469 7.332 6.453 1 96.88 202 HIS B O 1
ATOM 5545 N N . PHE B 1 203 ? 6.422 6.238 6.309 1 96.44 203 PHE B N 1
ATOM 5546 C CA . PHE B 1 203 ? 7.32 7.242 6.859 1 96.44 203 PHE B CA 1
ATOM 5547 C C . PHE B 1 203 ? 8.398 7.617 5.852 1 96.44 203 PHE B C 1
ATOM 5549 O O . PHE B 1 203 ? 9.508 7.086 5.898 1 96.44 203 PHE B O 1
ATOM 5556 N N . GLY B 1 204 ? 8.062 8.656 4.961 1 97.06 204 GLY B N 1
ATOM 5557 C CA . GLY B 1 204 ? 8.914 8.984 3.828 1 97.06 204 GLY B CA 1
ATOM 5558 C C . GLY B 1 204 ? 8.68 8.094 2.623 1 97.06 204 GLY B C 1
ATOM 5559 O O . GLY B 1 204 ? 7.656 7.414 2.539 1 97.06 204 GLY B O 1
ATOM 5560 N N . PRO B 1 205 ? 9.617 8.219 1.606 1 98.12 205 PRO B N 1
ATOM 5561 C CA . PRO B 1 205 ? 9.492 7.293 0.478 1 98.12 205 PRO B CA 1
ATOM 5562 C C . PRO B 1 205 ? 9.391 5.836 0.919 1 98.12 205 PRO B C 1
ATOM 5564 O O . PRO B 1 205 ? 10.133 5.402 1.803 1 98.12 205 PRO B O 1
ATOM 5567 N N . ASP B 1 206 ? 8.445 5.121 0.358 1 98.12 206 ASP B N 1
ATOM 5568 C CA . ASP B 1 206 ? 8.195 3.738 0.748 1 98.12 206 ASP B CA 1
ATOM 5569 C C . ASP B 1 206 ? 9.312 2.818 0.26 1 98.12 206 ASP B C 1
ATOM 5571 O O . ASP B 1 206 ? 9.32 2.402 -0.901 1 98.12 206 ASP B O 1
ATOM 5575 N N . LEU B 1 207 ? 10.164 2.408 1.118 1 98.19 207 LEU B N 1
ATOM 5576 C CA . LEU B 1 207 ? 11.273 1.527 0.766 1 98.19 207 LEU B CA 1
ATOM 5577 C C . LEU B 1 207 ? 10.836 0.066 0.808 1 98.19 207 LEU B C 1
ATOM 5579 O O . LEU B 1 207 ? 11.391 -0.771 0.089 1 98.19 207 LEU B O 1
ATOM 5583 N N . ALA B 1 208 ? 9.875 -0.269 1.637 1 98.25 208 ALA B N 1
ATOM 5584 C CA . ALA B 1 208 ? 9.422 -1.652 1.751 1 98.25 208 ALA B CA 1
ATOM 5585 C C . ALA B 1 208 ? 8.898 -2.168 0.416 1 98.25 208 ALA B C 1
ATOM 5587 O O . ALA B 1 208 ? 9.125 -3.326 0.058 1 98.25 208 ALA B O 1
ATOM 5588 N N . GLY B 1 209 ? 8.219 -1.286 -0.307 1 98.38 209 GLY B N 1
ATOM 5589 C CA . GLY B 1 209 ? 7.617 -1.673 -1.574 1 98.38 209 GLY B CA 1
ATOM 5590 C C . GLY B 1 209 ? 8.625 -2.186 -2.582 1 98.38 209 GLY B C 1
ATOM 5591 O O . GLY B 1 209 ? 8.305 -3.023 -3.424 1 98.38 209 GLY B O 1
ATOM 5592 N N . LEU B 1 210 ? 9.852 -1.767 -2.5 1 98.38 210 LEU B N 1
ATOM 5593 C CA . LEU B 1 210 ? 10.906 -2.156 -3.432 1 98.38 210 LEU B CA 1
ATOM 5594 C C . LEU B 1 210 ? 11.188 -3.652 -3.342 1 98.38 210 LEU B C 1
ATOM 5596 O O . LEU B 1 210 ? 11.609 -4.266 -4.32 1 98.38 210 LEU B O 1
ATOM 5600 N N . PHE B 1 211 ? 10.883 -4.176 -2.191 1 98.62 211 PHE B N 1
ATOM 5601 C CA . PHE B 1 211 ? 11.281 -5.562 -1.966 1 98.62 211 PHE B CA 1
ATOM 5602 C C . PHE B 1 211 ? 10.078 -6.492 -2.111 1 98.62 211 PHE B C 1
ATOM 5604 O O . PHE B 1 211 ? 10.203 -7.707 -1.936 1 98.62 211 PHE B O 1
ATOM 5611 N N . CYS B 1 212 ? 8.938 -5.938 -2.396 1 98.5 212 CYS B N 1
ATOM 5612 C CA . CYS B 1 212 ? 7.762 -6.727 -2.758 1 98.5 212 CYS B CA 1
ATOM 5613 C C . CYS B 1 212 ? 7.738 -7.012 -4.254 1 98.5 212 CYS B C 1
ATOM 5615 O O . CYS B 1 212 ? 7.918 -6.105 -5.066 1 98.5 212 CYS B O 1
ATOM 5617 N N . GLY B 1 213 ? 7.598 -8.273 -4.633 1 97.88 213 GLY B N 1
ATOM 5618 C CA . GLY B 1 213 ? 7.562 -8.648 -6.039 1 97.88 213 GLY B CA 1
ATOM 5619 C C . GLY B 1 213 ? 8.93 -8.625 -6.691 1 97.88 213 GLY B C 1
ATOM 5620 O O . GLY B 1 213 ? 9.039 -8.57 -7.922 1 97.88 213 GLY B O 1
ATOM 5621 N N . ASP B 1 214 ? 10.008 -8.664 -5.898 1 98.06 214 ASP B N 1
ATOM 5622 C CA . ASP B 1 214 ? 11.352 -8.523 -6.445 1 98.06 214 ASP B CA 1
ATOM 5623 C C . ASP B 1 214 ? 11.977 -9.883 -6.738 1 98.06 214 ASP B C 1
ATOM 5625 O O . ASP B 1 214 ? 13.094 -9.961 -7.254 1 98.06 214 ASP B O 1
ATOM 5629 N N . CYS B 1 215 ? 11.32 -10.953 -6.32 1 97.19 215 CYS B N 1
ATOM 5630 C CA . CYS B 1 215 ? 11.789 -12.328 -6.52 1 97.19 215 CYS B CA 1
ATOM 5631 C C . CYS B 1 215 ? 13.18 -12.523 -5.93 1 97.19 215 CYS B C 1
ATOM 5633 O O . CYS B 1 215 ? 13.977 -13.289 -6.461 1 97.19 215 CYS B O 1
ATOM 5635 N N . GLY B 1 216 ? 13.523 -11.758 -4.957 1 97.31 216 GLY B N 1
ATOM 5636 C CA . GLY B 1 216 ? 14.812 -11.914 -4.297 1 97.31 216 GLY B CA 1
ATOM 5637 C C . GLY B 1 216 ? 15.961 -11.289 -5.066 1 97.31 216 GLY B C 1
ATOM 5638 O O . GLY B 1 216 ? 17.125 -11.477 -4.715 1 97.31 216 GLY B O 1
ATOM 5639 N N . ALA B 1 217 ? 15.703 -10.594 -6.109 1 97.5 217 ALA B N 1
ATOM 5640 C CA . ALA B 1 217 ? 16.734 -9.984 -6.941 1 97.5 217 ALA B CA 1
ATOM 5641 C C . ALA B 1 217 ? 17.312 -8.742 -6.266 1 97.5 217 ALA B C 1
ATOM 5643 O O . ALA B 1 217 ? 18.453 -8.352 -6.551 1 97.5 217 ALA B O 1
ATOM 5644 N N . LEU B 1 218 ? 16.516 -8.094 -5.383 1 98.19 218 LEU B N 1
ATOM 5645 C CA . LEU B 1 218 ? 16.953 -6.832 -4.785 1 98.19 218 LEU B CA 1
ATOM 5646 C C . LEU B 1 218 ? 17.359 -7.035 -3.33 1 98.19 218 LEU B C 1
ATOM 5648 O O . LEU B 1 218 ? 17.797 -6.09 -2.666 1 98.19 218 LEU B O 1
ATOM 5652 N N . GLY B 1 219 ? 17.25 -8.172 -2.84 1 98.38 219 GLY B N 1
ATOM 5653 C CA . GLY B 1 219 ? 17.625 -8.5 -1.476 1 98.38 219 GLY B CA 1
ATOM 5654 C C . GLY B 1 219 ? 16.891 -9.711 -0.929 1 98.38 219 GLY B C 1
ATOM 5655 O O . GLY B 1 219 ? 15.906 -10.164 -1.51 1 98.38 219 GLY B O 1
ATOM 5656 N N . VAL B 1 220 ? 17.422 -10.266 0.163 1 98.81 220 VAL B N 1
ATOM 5657 C CA . VAL B 1 220 ? 16.812 -11.43 0.787 1 98.81 220 VAL B CA 1
ATOM 5658 C C . VAL B 1 220 ? 16.078 -11.016 2.064 1 98.81 220 VAL B C 1
ATOM 5660 O O . VAL B 1 220 ? 16.703 -10.461 2.98 1 98.81 220 VAL B O 1
ATOM 5663 N N . LYS B 1 221 ? 14.781 -11.273 2.127 1 98.75 221 LYS B N 1
ATOM 5664 C CA . LYS B 1 221 ? 13.984 -10.922 3.297 1 98.75 221 LYS B CA 1
ATOM 5665 C C . LYS B 1 221 ? 14.305 -11.836 4.477 1 98.75 221 LYS B C 1
ATOM 5667 O O . LYS B 1 221 ? 14.266 -13.062 4.344 1 98.75 221 LYS B O 1
ATOM 5672 N N . ALA B 1 222 ? 14.641 -11.234 5.562 1 98.81 222 ALA B N 1
ATOM 5673 C CA . ALA B 1 222 ? 14.914 -11.992 6.785 1 98.81 222 ALA B CA 1
ATOM 5674 C C . ALA B 1 222 ? 13.688 -12 7.703 1 98.81 222 ALA B C 1
ATOM 5676 O O . ALA B 1 222 ? 13.25 -13.07 8.141 1 98.81 222 ALA B O 1
ATOM 5677 N N . GLU B 1 223 ? 13.188 -10.82 7.973 1 98.81 223 GLU B N 1
ATOM 5678 C CA . GLU B 1 223 ? 12.023 -10.625 8.828 1 98.81 223 GLU B CA 1
ATOM 5679 C C . GLU B 1 223 ? 10.977 -9.758 8.148 1 98.81 223 GLU B C 1
ATOM 5681 O O . GLU B 1 223 ? 11.312 -8.797 7.449 1 98.81 223 GLU B O 1
ATOM 5686 N N . ILE B 1 224 ? 9.742 -10.133 8.375 1 98.81 224 ILE B N 1
ATOM 5687 C CA . ILE B 1 224 ? 8.617 -9.414 7.789 1 98.81 224 ILE B CA 1
ATOM 5688 C C . ILE B 1 224 ? 7.582 -9.102 8.867 1 98.81 224 ILE B C 1
ATOM 5690 O O . ILE B 1 224 ? 7.184 -9.984 9.633 1 98.81 224 ILE B O 1
ATOM 5694 N N . THR B 1 225 ? 7.219 -7.863 8.969 1 98.81 225 THR B N 1
ATOM 5695 C CA . THR B 1 225 ? 6.141 -7.441 9.852 1 98.81 225 THR B CA 1
ATOM 5696 C C . THR B 1 225 ? 4.863 -7.168 9.062 1 98.81 225 THR B C 1
ATOM 5698 O O . THR B 1 225 ? 4.891 -6.43 8.07 1 98.81 225 THR B O 1
ATOM 5701 N N . LEU B 1 226 ? 3.805 -7.82 9.484 1 98.81 226 LEU B N 1
ATOM 5702 C CA . LEU B 1 226 ? 2.502 -7.668 8.844 1 98.81 226 LEU B CA 1
ATOM 5703 C C . LEU B 1 226 ? 1.509 -6.996 9.789 1 98.81 226 LEU B C 1
ATOM 5705 O O . LEU B 1 226 ? 1.582 -7.18 11 1 98.81 226 LEU B O 1
ATOM 5709 N N . ARG B 1 227 ? 0.592 -6.199 9.203 1 98.56 227 ARG B N 1
ATOM 5710 C CA . ARG B 1 227 ? -0.512 -5.613 9.953 1 98.56 227 ARG B CA 1
ATOM 5711 C C . ARG B 1 227 ? -1.544 -6.668 10.328 1 98.56 227 ARG B C 1
ATOM 5713 O O . ARG B 1 227 ? -1.831 -7.57 9.539 1 98.56 227 ARG B O 1
ATOM 5720 N N . LEU B 1 228 ? -2.119 -6.512 11.516 1 98.69 228 LEU B N 1
ATOM 5721 C CA . LEU B 1 228 ? -3.189 -7.41 11.938 1 98.69 228 LEU B CA 1
ATOM 5722 C C . LEU B 1 228 ? -4.543 -6.703 11.883 1 98.69 228 LEU B C 1
ATOM 5724 O O . LEU B 1 228 ? -4.605 -5.477 11.828 1 98.69 228 LEU B O 1
ATOM 5728 N N . MET B 1 229 ? -5.551 -7.445 11.82 1 98.06 229 MET B N 1
ATOM 5729 C CA . MET B 1 229 ? -6.934 -7.012 12.008 1 98.06 229 MET B CA 1
ATOM 5730 C C . MET B 1 229 ? -7.695 -7.984 12.898 1 98.06 229 MET B C 1
ATOM 5732 O O . MET B 1 229 ? -7.309 -9.148 13.023 1 98.06 229 MET B O 1
ATOM 5736 N N . THR B 1 230 ? -8.727 -7.5 13.539 1 97.94 230 THR B N 1
ATOM 5737 C CA . THR B 1 230 ? -9.633 -8.375 14.281 1 97.94 230 THR B CA 1
ATOM 5738 C C . THR B 1 230 ? -10.391 -9.297 13.328 1 97.94 230 THR B C 1
ATOM 5740 O O . THR B 1 230 ? -10.922 -8.852 12.312 1 97.94 230 THR B O 1
ATOM 5743 N N . MET B 1 231 ? -10.445 -10.547 13.633 1 96.81 231 MET B N 1
ATOM 5744 C CA . MET B 1 231 ? -11.086 -11.547 12.789 1 96.81 231 MET B CA 1
ATOM 5745 C C . MET B 1 231 ? -12.578 -11.266 12.648 1 96.81 231 MET B C 1
ATOM 5747 O O . MET B 1 231 ? -13.273 -11.055 13.648 1 96.81 231 MET B O 1
ATOM 5751 N N . PRO B 1 232 ? -13.086 -11.172 11.414 1 94.88 232 PRO B N 1
ATOM 5752 C CA . PRO B 1 232 ? -14.539 -11.109 11.266 1 94.88 232 PRO B CA 1
ATOM 5753 C C . PRO B 1 232 ? -15.25 -12.305 11.898 1 94.88 232 PRO B C 1
ATOM 5755 O O . PRO B 1 232 ? -14.844 -13.453 11.695 1 94.88 232 PRO B O 1
ATOM 5758 N N . ASN B 1 233 ? -16.344 -12.062 12.516 1 91.81 233 ASN B N 1
ATOM 5759 C CA . ASN B 1 233 ? -16.969 -13.102 13.336 1 91.81 233 ASN B CA 1
ATOM 5760 C C . ASN B 1 233 ? -18.062 -13.828 12.57 1 91.81 233 ASN B C 1
ATOM 5762 O O . ASN B 1 233 ? -18.594 -14.836 13.039 1 91.81 233 ASN B O 1
ATOM 5766 N N . HIS B 1 234 ? -18.453 -13.32 11.438 1 96.81 234 HIS B N 1
ATOM 5767 C CA . HIS B 1 234 ? -19.547 -13.898 10.664 1 96.81 234 HIS B CA 1
ATOM 5768 C C . HIS B 1 234 ? -19.172 -14.07 9.203 1 96.81 234 HIS B C 1
ATOM 5770 O O . HIS B 1 234 ? -18.438 -13.25 8.648 1 96.81 234 HIS B O 1
ATOM 5776 N N . ASP B 1 235 ? -19.609 -15.125 8.609 1 97.12 235 ASP B N 1
ATOM 5777 C CA . ASP B 1 235 ? -19.438 -15.297 7.168 1 97.12 235 ASP B CA 1
ATOM 5778 C C . ASP B 1 235 ? -20.594 -16.125 6.578 1 97.12 235 ASP B C 1
ATOM 5780 O O . ASP B 1 235 ? -21.297 -16.828 7.305 1 97.12 235 ASP B O 1
ATOM 5784 N N . LEU B 1 236 ? -20.859 -15.945 5.348 1 98.31 236 LEU B N 1
ATOM 5785 C CA . LEU B 1 236 ? -21.797 -16.734 4.539 1 98.31 236 LEU B CA 1
ATOM 5786 C C . LEU B 1 236 ? -21.156 -17.156 3.225 1 98.31 236 LEU B C 1
ATOM 5788 O O . LEU B 1 236 ? -20.328 -16.422 2.664 1 98.31 236 LEU B O 1
ATOM 5792 N N . GLN B 1 237 ? -21.484 -18.375 2.811 1 98 237 GLN B N 1
ATOM 5793 C CA . GLN B 1 237 ? -21.016 -18.906 1.541 1 98 237 GLN B CA 1
ATOM 5794 C C . GLN B 1 237 ? -22.188 -19.188 0.593 1 98 237 GLN B C 1
ATOM 5796 O O . GLN B 1 237 ? -23.234 -19.656 1.021 1 98 237 GLN B O 1
ATOM 5801 N N . SER B 1 238 ? -22 -18.906 -0.622 1 98.19 238 SER B N 1
ATOM 5802 C CA . SER B 1 238 ? -22.953 -19.281 -1.679 1 98.19 238 SER B CA 1
ATOM 5803 C C . SER B 1 238 ? -22.219 -19.594 -2.98 1 98.19 238 SER B C 1
ATOM 5805 O O . SER B 1 238 ? -21.078 -19.141 -3.186 1 98.19 238 SER B O 1
ATOM 5807 N N . SER B 1 239 ? -22.812 -20.422 -3.752 1 97.19 239 SER B N 1
ATOM 5808 C CA . SER B 1 239 ? -22.281 -20.766 -5.062 1 97.19 239 SER B CA 1
ATOM 5809 C C . SER B 1 239 ? -23.297 -20.531 -6.164 1 97.19 239 SER B C 1
ATOM 5811 O O . SER B 1 239 ? -24.516 -20.625 -5.93 1 97.19 239 SER B O 1
ATOM 5813 N N . PHE B 1 240 ? -22.781 -20.234 -7.293 1 98 240 PHE B N 1
ATOM 5814 C CA . PHE B 1 240 ? -23.609 -19.906 -8.461 1 98 240 PHE B CA 1
ATOM 5815 C C . PHE B 1 240 ? -23.016 -20.531 -9.719 1 98 240 PHE B C 1
ATOM 5817 O O . PHE B 1 240 ? -21.875 -21 -9.711 1 98 240 PHE B O 1
ATOM 5824 N N . SER B 1 241 ? -23.812 -20.578 -10.766 1 96.62 241 SER B N 1
ATOM 5825 C CA . SER B 1 241 ? -23.359 -21.078 -12.055 1 96.62 241 SER B CA 1
ATOM 5826 C C . SER B 1 241 ? -23.766 -20.156 -13.195 1 96.62 241 SER B C 1
ATOM 5828 O O . SER B 1 241 ? -24.875 -19.609 -13.18 1 96.62 241 SER B O 1
ATOM 5830 N N . PHE B 1 242 ? -22.938 -19.969 -14.156 1 98 242 PHE B N 1
ATOM 5831 C CA . PHE B 1 242 ? -23.172 -19.188 -15.352 1 98 242 PHE B CA 1
ATOM 5832 C C . PHE B 1 242 ? -23.062 -20.047 -16.609 1 98 242 PHE B C 1
ATOM 5834 O O . PHE B 1 242 ? -22.25 -20.969 -16.641 1 98 242 PHE B O 1
ATOM 5841 N N . LYS B 1 243 ? -23.734 -19.641 -17.656 1 96.44 243 LYS B N 1
ATOM 5842 C CA . LYS B 1 243 ? -23.703 -20.375 -18.922 1 96.44 243 LYS B CA 1
ATOM 5843 C C . LYS B 1 243 ? -22.531 -19.938 -19.781 1 96.44 243 LYS B C 1
ATOM 5845 O O . LYS B 1 243 ? -22.047 -20.703 -20.625 1 96.44 243 LYS B O 1
ATOM 5850 N N . THR B 1 244 ? -22.109 -18.703 -19.609 1 97.19 244 THR B N 1
ATOM 5851 C CA . THR B 1 244 ? -21 -18.188 -20.422 1 97.19 244 THR B CA 1
ATOM 5852 C C . THR B 1 244 ? -19.922 -17.578 -19.547 1 97.19 244 THR B C 1
ATOM 5854 O O . THR B 1 244 ? -20.203 -17.094 -18.453 1 97.19 244 THR B O 1
ATOM 5857 N N . GLY B 1 245 ? -18.703 -17.656 -20.109 1 97.69 245 GLY B N 1
ATOM 5858 C CA . GLY B 1 245 ? -17.609 -16.984 -19.422 1 97.69 245 GLY B CA 1
ATOM 5859 C C . GLY B 1 245 ? -17.766 -15.484 -19.344 1 97.69 245 GLY B C 1
ATOM 5860 O O . GLY B 1 245 ? -17.375 -14.867 -18.359 1 97.69 245 GLY B O 1
ATOM 5861 N N . GLU B 1 246 ? -18.344 -14.883 -20.328 1 98 246 GLU B N 1
ATOM 5862 C CA . GLU B 1 246 ? -18.578 -13.445 -20.344 1 98 246 GLU B CA 1
ATOM 5863 C C . GLU B 1 246 ? -19.484 -13.023 -19.188 1 98 246 GLU B C 1
ATOM 5865 O O . GLU B 1 246 ? -19.156 -12.086 -18.453 1 98 246 GLU B O 1
ATOM 5870 N N . ASP B 1 247 ? -20.609 -13.758 -19.016 1 98.56 247 ASP B N 1
ATOM 5871 C CA . ASP B 1 247 ? -21.516 -13.453 -17.922 1 98.56 247 ASP B CA 1
ATOM 5872 C C . ASP B 1 247 ? -20.828 -13.586 -16.562 1 98.56 247 ASP B C 1
ATOM 5874 O O . ASP B 1 247 ? -21.016 -12.766 -15.672 1 98.56 247 ASP B O 1
ATOM 5878 N N . LEU B 1 248 ? -20.062 -14.656 -16.422 1 98.75 248 LEU B N 1
ATOM 5879 C CA . LEU B 1 248 ? -19.297 -14.859 -15.203 1 98.75 248 LEU B CA 1
ATOM 5880 C C . LEU B 1 248 ? -18.406 -13.664 -14.906 1 98.75 248 LEU B C 1
ATOM 5882 O O . LEU B 1 248 ? -18.422 -13.125 -13.797 1 98.75 248 LEU B O 1
ATOM 5886 N N . LEU B 1 249 ? -17.609 -13.258 -15.906 1 98.81 249 LEU B N 1
ATOM 5887 C CA . LEU B 1 249 ? -16.609 -12.211 -15.703 1 98.81 249 LEU B CA 1
ATOM 5888 C C . LEU B 1 249 ? -17.281 -10.867 -15.445 1 98.81 249 LEU B C 1
ATOM 5890 O O . LEU B 1 249 ? -16.781 -10.062 -14.648 1 98.81 249 LEU B O 1
ATOM 5894 N N . LEU B 1 250 ? -18.375 -10.586 -16.094 1 98.81 250 LEU B N 1
ATOM 5895 C CA . LEU B 1 250 ? -19.125 -9.359 -15.828 1 98.81 250 LEU B CA 1
ATOM 5896 C C . LEU B 1 250 ? -19.688 -9.352 -14.414 1 98.81 250 LEU B C 1
ATOM 5898 O O . LEU B 1 250 ? -19.656 -8.32 -13.734 1 98.81 250 LEU B O 1
ATOM 5902 N N . ALA B 1 251 ? -20.219 -10.484 -13.961 1 98.88 251 ALA B N 1
ATOM 5903 C CA . ALA B 1 251 ? -20.719 -10.602 -12.594 1 98.88 251 ALA B CA 1
ATOM 5904 C C . ALA B 1 251 ? -19.594 -10.398 -11.578 1 98.88 251 ALA B C 1
ATOM 5906 O O . ALA B 1 251 ? -19.766 -9.672 -10.594 1 98.88 251 ALA B O 1
ATOM 5907 N N . MET B 1 252 ? -18.469 -11.078 -11.836 1 98.88 252 MET B N 1
ATOM 5908 C CA . MET B 1 252 ? -17.328 -10.953 -10.93 1 98.88 252 MET B CA 1
ATOM 5909 C C . MET B 1 252 ? -16.875 -9.5 -10.844 1 98.88 252 MET B C 1
ATOM 5911 O O . MET B 1 252 ? -16.547 -9.016 -9.758 1 98.88 252 MET B O 1
ATOM 5915 N N . ALA B 1 253 ? -16.812 -8.82 -11.969 1 98.81 253 ALA B N 1
ATOM 5916 C CA . ALA B 1 253 ? -16.438 -7.414 -11.984 1 98.81 253 ALA B CA 1
ATOM 5917 C C . ALA B 1 253 ? -17.391 -6.574 -11.141 1 98.81 253 ALA B C 1
ATOM 5919 O O . ALA B 1 253 ? -16.953 -5.742 -10.344 1 98.81 253 ALA B O 1
ATOM 5920 N N . GLU B 1 254 ? -18.641 -6.805 -11.32 1 98.81 254 GLU B N 1
ATOM 5921 C CA . GLU B 1 254 ? -19.609 -6.012 -10.578 1 98.81 254 GLU B CA 1
ATOM 5922 C C . GLU B 1 254 ? -19.562 -6.328 -9.078 1 98.81 254 GLU B C 1
ATOM 5924 O O . GLU B 1 254 ? -19.734 -5.438 -8.25 1 98.81 254 GLU B O 1
ATOM 5929 N N . LEU B 1 255 ? -19.406 -7.582 -8.742 1 98.81 255 LEU B N 1
ATOM 5930 C CA . LEU B 1 255 ? -19.219 -7.965 -7.348 1 98.81 255 LEU B CA 1
ATOM 5931 C C . LEU B 1 255 ? -18.016 -7.258 -6.738 1 98.81 255 LEU B C 1
ATOM 5933 O O . LEU B 1 255 ? -18.078 -6.812 -5.59 1 98.81 255 LEU B O 1
ATOM 5937 N N . SER B 1 256 ? -16.938 -7.188 -7.512 1 98.5 256 SER B N 1
ATOM 5938 C CA . SER B 1 256 ? -15.734 -6.496 -7.055 1 98.5 256 SER B CA 1
ATOM 5939 C C . SER B 1 256 ? -16 -5.008 -6.852 1 98.5 256 SER B C 1
ATOM 5941 O O . SER B 1 256 ? -15.586 -4.434 -5.844 1 98.5 256 SER B O 1
ATOM 5943 N N . ARG B 1 257 ? -16.719 -4.367 -7.812 1 98.31 257 ARG B N 1
ATOM 5944 C CA . ARG B 1 257 ? -17.078 -2.953 -7.703 1 98.31 257 ARG B CA 1
ATOM 5945 C C . ARG B 1 257 ? -17.906 -2.691 -6.449 1 98.31 257 ARG B C 1
ATOM 5947 O O . ARG B 1 257 ? -17.719 -1.673 -5.781 1 98.31 257 ARG B O 1
ATOM 5954 N N . ALA B 1 258 ? -18.781 -3.635 -6.137 1 97.81 258 ALA B N 1
ATOM 5955 C CA . ALA B 1 258 ? -19.672 -3.492 -4.992 1 97.81 258 ALA B CA 1
ATOM 5956 C C . ALA B 1 258 ? -18.922 -3.703 -3.678 1 97.81 258 ALA B C 1
ATOM 5958 O O . ALA B 1 258 ? -19.359 -3.223 -2.627 1 97.81 258 ALA B O 1
ATOM 5959 N N . GLY B 1 259 ? -17.859 -4.449 -3.699 1 96.94 259 GLY B N 1
ATOM 5960 C CA . GLY B 1 259 ? -17.031 -4.684 -2.529 1 96.94 259 GLY B CA 1
ATOM 5961 C C . GLY B 1 259 ? -17.688 -5.582 -1.5 1 96.94 259 GLY B C 1
ATOM 5962 O O . GLY B 1 259 ? -17.406 -5.48 -0.305 1 96.94 259 GLY B O 1
ATOM 5963 N N . VAL B 1 260 ? -18.531 -6.551 -1.901 1 97.62 260 VAL B N 1
ATOM 5964 C CA . VAL B 1 260 ? -19.359 -7.25 -0.938 1 97.62 260 VAL B CA 1
ATOM 5965 C C . VAL B 1 260 ? -18.734 -8.602 -0.587 1 97.62 260 VAL B C 1
ATOM 5967 O O . VAL B 1 260 ? -19.031 -9.172 0.464 1 97.62 260 VAL B O 1
ATOM 5970 N N . ALA B 1 261 ? -17.891 -9.164 -1.455 1 98.19 261 ALA B N 1
ATOM 5971 C CA . ALA B 1 261 ? -17.328 -10.5 -1.247 1 98.19 261 ALA B CA 1
ATOM 5972 C C . ALA B 1 261 ? -15.852 -10.43 -0.875 1 98.19 261 ALA B C 1
ATOM 5974 O O . ALA B 1 261 ? -15.07 -9.75 -1.545 1 98.19 261 ALA B O 1
ATOM 5975 N N . CYS B 1 262 ? -15.5 -11.148 0.189 1 97.31 262 CYS B N 1
ATOM 5976 C CA . CYS B 1 262 ? -14.094 -11.219 0.565 1 97.31 262 CYS B CA 1
ATOM 5977 C C . CYS B 1 262 ? -13.344 -12.242 -0.282 1 97.31 262 CYS B C 1
ATOM 5979 O O . CYS B 1 262 ? -12.117 -12.219 -0.351 1 97.31 262 CYS B O 1
ATOM 5981 N N . GLU B 1 263 ? -14.125 -13.211 -0.865 1 97.94 263 GLU B N 1
ATOM 5982 C CA . GLU B 1 263 ? -13.562 -14.203 -1.778 1 97.94 263 GLU B CA 1
ATOM 5983 C C . GLU B 1 263 ? -14.477 -14.422 -2.984 1 97.94 263 GLU B C 1
ATOM 5985 O O . GLU B 1 263 ? -15.688 -14.562 -2.832 1 97.94 263 GLU B O 1
ATOM 5990 N N . LEU B 1 264 ? -13.93 -14.359 -4.105 1 98.5 264 LEU B N 1
ATOM 5991 C CA . LEU B 1 264 ? -14.5 -14.836 -5.363 1 98.5 264 LEU B CA 1
ATOM 5992 C C . LEU B 1 264 ? -13.594 -15.883 -6 1 98.5 264 LEU B C 1
ATOM 5994 O O . LEU B 1 264 ? -12.414 -15.633 -6.254 1 98.5 264 LEU B O 1
ATOM 5998 N N . CYS B 1 265 ? -14.07 -17.047 -6.168 1 98.06 265 CYS B N 1
ATOM 5999 C CA . CYS B 1 265 ? -13.352 -18.125 -6.828 1 98.06 265 CYS B CA 1
ATOM 6000 C C . CYS B 1 265 ? -14.219 -18.797 -7.891 1 98.06 265 CYS B C 1
ATOM 6002 O O . CYS B 1 265 ? -15.289 -19.312 -7.586 1 98.06 265 CYS B O 1
ATOM 6004 N N . ALA B 1 266 ? -13.781 -18.781 -9.086 1 98.38 266 ALA B N 1
ATOM 6005 C CA . ALA B 1 266 ? -14.586 -19.344 -10.172 1 98.38 266 ALA B CA 1
ATOM 6006 C C . ALA B 1 266 ? -13.742 -20.266 -11.055 1 98.38 266 ALA B C 1
ATOM 6008 O O . ALA B 1 266 ? -12.516 -20.172 -11.062 1 98.38 266 ALA B O 1
ATOM 6009 N N . PHE B 1 267 ? -14.438 -21.125 -11.758 1 96.75 267 PHE B N 1
ATOM 6010 C CA . PHE B 1 267 ? -13.828 -22.062 -12.68 1 96.75 267 PHE B CA 1
ATOM 6011 C C . PHE B 1 267 ? -14.562 -22.062 -14.016 1 96.75 267 PHE B C 1
ATOM 6013 O O . PHE B 1 267 ? -15.711 -21.641 -14.102 1 96.75 267 PHE B O 1
ATOM 6020 N N . ASP B 1 268 ? -13.859 -22.5 -15.008 1 96 268 ASP B N 1
ATOM 6021 C CA . ASP B 1 268 ? -14.531 -22.766 -16.281 1 96 268 ASP B CA 1
ATOM 6022 C C . ASP B 1 268 ? -14.922 -24.234 -16.375 1 96 268 ASP B C 1
ATOM 6024 O O . ASP B 1 268 ? -14.648 -25.031 -15.477 1 96 268 ASP B O 1
ATOM 6028 N N . PRO B 1 269 ? -15.633 -24.625 -17.484 1 91.75 269 PRO B N 1
ATOM 6029 C CA . PRO B 1 269 ? -16 -26.031 -17.672 1 91.75 269 PRO B CA 1
ATOM 6030 C C . PRO B 1 269 ? -14.797 -26.969 -17.688 1 91.75 269 PRO B C 1
ATOM 6032 O O . PRO B 1 269 ? -14.883 -28.094 -17.172 1 91.75 269 PRO B O 1
ATOM 6035 N N . GLY B 1 270 ? -13.734 -26.516 -18.234 1 89.69 270 GLY B N 1
ATOM 6036 C CA . GLY B 1 270 ? -12.539 -27.344 -18.281 1 89.69 270 GLY B CA 1
ATOM 6037 C C . GLY B 1 270 ? -12.023 -27.734 -16.906 1 89.69 270 GLY B C 1
ATOM 6038 O O . GLY B 1 270 ? -11.773 -28.922 -16.656 1 89.69 270 GLY B O 1
ATOM 6039 N N . LEU B 1 271 ? -11.859 -26.828 -16.062 1 89.94 271 LEU B N 1
ATOM 6040 C CA . LEU B 1 271 ? -11.359 -27.109 -14.719 1 89.94 271 LEU B CA 1
ATOM 6041 C C . LEU B 1 271 ? -12.414 -27.844 -13.891 1 89.94 271 LEU B C 1
ATOM 6043 O O . LEU B 1 271 ? -12.07 -28.672 -13.031 1 89.94 271 LEU B O 1
ATOM 6047 N N . THR B 1 272 ? -13.633 -27.531 -14.133 1 87.38 272 THR B N 1
ATOM 6048 C CA . THR B 1 272 ? -14.711 -28.266 -13.484 1 87.38 272 THR B CA 1
ATOM 6049 C C . THR B 1 272 ? -14.625 -29.75 -13.82 1 87.38 272 THR B C 1
ATOM 6051 O O . THR B 1 272 ? -14.773 -30.594 -12.945 1 87.38 272 THR B O 1
ATOM 6054 N N . LYS B 1 273 ? -14.414 -30.078 -15.062 1 86.75 273 LYS B N 1
ATOM 6055 C CA . LYS B 1 273 ? -14.273 -31.453 -15.5 1 86.75 273 LYS B CA 1
ATOM 6056 C C . LYS B 1 273 ? -13.094 -32.125 -14.797 1 86.75 273 LYS B C 1
ATOM 6058 O O . LYS B 1 273 ? -13.195 -33.281 -14.383 1 86.75 273 LYS B O 1
ATOM 6063 N N . VAL B 1 274 ? -12.055 -31.422 -14.672 1 85.19 274 VAL B N 1
ATOM 6064 C CA . VAL B 1 274 ? -10.875 -31.938 -13.992 1 85.19 274 VAL B CA 1
ATOM 6065 C C . VAL B 1 274 ? -11.211 -32.25 -12.531 1 85.19 274 VAL B C 1
ATOM 6067 O O . VAL B 1 274 ? -10.844 -33.312 -12.016 1 85.19 274 VAL B O 1
ATOM 6070 N N . ARG B 1 275 ? -11.867 -31.375 -11.906 1 81 275 ARG B N 1
ATOM 6071 C CA . ARG B 1 275 ? -12.227 -31.531 -10.5 1 81 275 ARG B CA 1
ATOM 6072 C C . ARG B 1 275 ? -13.203 -32.688 -10.305 1 81 275 ARG B C 1
ATOM 6074 O O . ARG B 1 275 ? -13.117 -33.406 -9.312 1 81 275 ARG B O 1
ATOM 6081 N N . LEU B 1 276 ? -14.102 -32.812 -11.242 1 78.94 276 LEU B N 1
ATOM 6082 C CA . LEU B 1 276 ? -15.055 -33.938 -11.195 1 78.94 276 LEU B CA 1
ATOM 6083 C C . LEU B 1 276 ? -14.336 -35.281 -11.375 1 78.94 276 LEU B C 1
ATOM 6085 O O . LEU B 1 276 ? -14.672 -36.25 -10.727 1 78.94 276 LEU B O 1
ATOM 6089 N N . THR B 1 277 ? -13.414 -35.25 -12.273 1 80.31 277 THR B N 1
ATOM 6090 C CA . THR B 1 277 ? -12.625 -36.469 -12.477 1 80.31 277 THR B CA 1
ATOM 6091 C C . THR B 1 277 ? -11.867 -36.844 -11.203 1 80.31 277 THR B C 1
ATOM 6093 O O . THR B 1 277 ? -11.836 -38 -10.812 1 80.31 277 THR B O 1
ATOM 6096 N N . ARG B 1 278 ? -11.336 -35.906 -10.539 1 82.19 278 ARG B N 1
ATOM 6097 C CA . ARG B 1 278 ? -10.633 -36.125 -9.289 1 82.19 278 ARG B CA 1
ATOM 6098 C C . ARG B 1 278 ? -11.562 -36.688 -8.227 1 82.19 278 ARG B C 1
ATOM 6100 O O . ARG B 1 278 ? -11.203 -37.625 -7.504 1 82.19 278 ARG B O 1
ATOM 6107 N N . ALA B 1 279 ? -12.695 -36.094 -8.133 1 73 279 ALA B N 1
ATOM 6108 C CA . ALA B 1 279 ? -13.68 -36.531 -7.141 1 73 279 ALA B CA 1
ATOM 6109 C C . ALA B 1 279 ? -14.133 -37.969 -7.395 1 73 279 ALA B C 1
ATOM 6111 O O . ALA B 1 279 ? -14.312 -38.719 -6.453 1 73 279 ALA B O 1
ATOM 6112 N N . SER B 1 280 ? -14.32 -38.281 -8.594 1 68.88 280 SER B N 1
ATOM 6113 C CA . SER B 1 280 ? -14.773 -39.625 -8.977 1 68.88 280 SER B CA 1
ATOM 6114 C C . SER B 1 280 ? -13.734 -40.688 -8.641 1 68.88 280 SER B C 1
ATOM 6116 O O . SER B 1 280 ? -14.078 -41.781 -8.18 1 68.88 280 SER B O 1
ATOM 6118 N N . LEU B 1 281 ? -12.562 -40.375 -8.789 1 68.75 281 LEU B N 1
ATOM 6119 C CA . LEU B 1 281 ? -11.477 -41.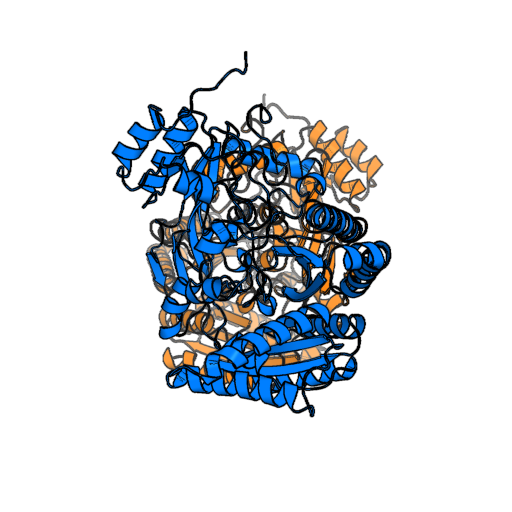312 -8.516 1 68.75 281 LEU B CA 1
ATOM 6120 C C . LEU B 1 281 ? -11.305 -41.531 -7.02 1 68.75 281 LEU B C 1
ATOM 6122 O O . LEU B 1 281 ? -10.938 -42.625 -6.578 1 68.75 281 LEU B O 1
ATOM 6126 N N . THR B 1 282 ? -11.562 -40.438 -6.25 1 66.5 282 THR B N 1
ATOM 6127 C CA . THR B 1 282 ? -11.453 -40.5 -4.797 1 66.5 282 THR B CA 1
ATOM 6128 C C . THR B 1 282 ? -12.633 -41.281 -4.203 1 66.5 282 THR B C 1
ATOM 6130 O O . THR B 1 282 ? -12.477 -42 -3.23 1 66.5 282 THR B O 1
ATOM 6133 N N . ALA B 1 283 ? -13.812 -41.031 -4.695 1 55.12 283 ALA B N 1
ATOM 6134 C CA . ALA B 1 283 ? -15.008 -41.719 -4.246 1 55.12 283 ALA B CA 1
ATOM 6135 C C . ALA B 1 283 ? -14.875 -43.25 -4.469 1 55.12 283 ALA B C 1
ATOM 6137 O O . ALA B 1 283 ? -15.32 -44.031 -3.641 1 55.12 283 ALA B O 1
ATOM 6138 N N . ASP B 1 284 ? -14.266 -43.469 -5.492 1 43.22 284 ASP B N 1
ATOM 6139 C CA . ASP B 1 284 ? -14.07 -44.906 -5.77 1 43.22 284 ASP B CA 1
ATOM 6140 C C . ASP B 1 284 ? -13.133 -45.531 -4.746 1 43.22 284 ASP B C 1
ATOM 6142 O O . ASP B 1 284 ? -13.297 -46.719 -4.391 1 43.22 284 ASP B O 1
ATOM 6146 N N . VAL B 1 285 ? -12.227 -44.656 -4.188 1 43.03 285 VAL B N 1
ATOM 6147 C CA . VAL B 1 285 ? -11.266 -45.156 -3.215 1 43.03 285 VAL B CA 1
ATOM 6148 C C . VAL B 1 285 ? -11.891 -45.156 -1.822 1 43.03 285 VAL B C 1
ATOM 6150 O O . VAL B 1 285 ? -11.641 -46.062 -1.025 1 43.03 285 VAL B O 1
ATOM 6153 N N . LYS B 1 286 ? -12.539 -44.094 -1.34 1 46.09 286 LYS B N 1
ATOM 6154 C CA . LYS B 1 286 ? -13.031 -43.969 0.029 1 46.09 286 LYS B CA 1
ATOM 6155 C C . LYS B 1 286 ? -14.18 -44.938 0.286 1 46.09 286 LYS B C 1
ATOM 6157 O O . LYS B 1 286 ? -14.695 -45.031 1.403 1 46.09 286 LYS B O 1
ATOM 6162 N N . THR B 1 287 ? -14.852 -45.375 -0.741 1 37.59 287 THR B N 1
ATOM 6163 C CA . THR B 1 287 ? -15.781 -46.438 -0.323 1 37.59 287 THR B CA 1
ATOM 6164 C C . THR B 1 287 ? -15.094 -47.438 0.6 1 37.59 287 THR B C 1
ATOM 6166 O O . THR B 1 287 ? -15.758 -48.25 1.258 1 37.59 287 THR B O 1
ATOM 6169 N N . LEU B 1 288 ? -13.758 -47.5 0.525 1 32.88 288 LEU B N 1
ATOM 6170 C CA . LEU B 1 288 ? -13.227 -48.562 1.39 1 32.88 288 LEU B CA 1
ATOM 6171 C C . LEU B 1 288 ? -12.875 -48 2.764 1 32.88 288 LEU B C 1
ATOM 6173 O O . LEU B 1 288 ? -12.867 -48.75 3.754 1 32.88 288 LEU B O 1
ATOM 6177 N N . GLY B 1 289 ? -12.008 -46.812 3.041 1 35.28 289 GLY B N 1
ATOM 6178 C CA . GLY B 1 289 ? -11.391 -46.625 4.348 1 35.28 289 GLY B CA 1
ATOM 6179 C C . GLY B 1 289 ? -12.195 -45.719 5.266 1 35.28 289 GLY B C 1
ATOM 6180 O O . GLY B 1 289 ? -13.031 -44.969 4.801 1 35.28 289 GLY B O 1
ATOM 6181 N N . ALA B 1 290 ? -12 -45.75 6.805 1 36.5 290 ALA B N 1
ATOM 6182 C CA . ALA B 1 290 ? -12.516 -45.25 8.07 1 36.5 290 ALA B CA 1
ATOM 6183 C C . ALA B 1 290 ? -12.312 -43.75 8.18 1 36.5 290 ALA B C 1
ATOM 6185 O O . ALA B 1 290 ? -11.211 -43.281 8.484 1 36.5 290 ALA B O 1
ATOM 6186 N N . VAL B 1 291 ? -12.766 -42.812 7.344 1 37.09 291 VAL B N 1
ATOM 6187 C CA . VAL B 1 291 ? -12.531 -41.375 7.465 1 37.09 291 VAL B CA 1
ATOM 6188 C C . VAL B 1 291 ? -13.062 -40.875 8.812 1 37.09 291 VAL B C 1
ATOM 6190 O O . VAL B 1 291 ? -14.164 -41.25 9.219 1 37.09 291 VAL B O 1
ATOM 6193 N N . VAL B 1 292 ? -12.305 -40.25 9.633 1 35.19 292 VAL B N 1
ATOM 6194 C CA . VAL B 1 292 ? -12.602 -39.719 10.961 1 35.19 292 VAL B CA 1
ATOM 6195 C C . VAL B 1 292 ? -13.734 -38.688 10.867 1 35.19 292 VAL B C 1
ATOM 6197 O O . VAL B 1 292 ? -13.977 -38.125 9.797 1 35.19 292 VAL B O 1
ATOM 6200 N N . GLY B 1 293 ? -14.289 -38.062 12.156 1 35.19 293 GLY B N 1
ATOM 6201 C CA . GLY B 1 293 ? -15.539 -37.375 12.438 1 35.19 293 GLY B CA 1
ATOM 6202 C C . GLY B 1 293 ? -15.711 -36.125 11.641 1 35.19 293 GLY B C 1
ATOM 6203 O O . GLY B 1 293 ? -16.719 -35.938 10.953 1 35.19 293 GLY B O 1
ATOM 6204 N N . LYS B 1 294 ? -14.906 -35.094 11.992 1 43.47 294 LYS B N 1
ATOM 6205 C CA . LYS B 1 294 ? -15.133 -33.812 11.336 1 43.47 294 LYS B CA 1
ATOM 6206 C C . LYS B 1 294 ? -14.883 -33.906 9.836 1 43.47 294 LYS B C 1
ATOM 6208 O O . LYS B 1 294 ? -15.562 -33.25 9.047 1 43.47 294 LYS B O 1
ATOM 6213 N N . GLU B 1 295 ? -13.867 -34.594 9.5 1 38.62 295 GLU B N 1
ATOM 6214 C CA . GLU B 1 295 ? -13.531 -34.875 8.109 1 38.62 295 GLU B CA 1
ATOM 6215 C C . GLU B 1 295 ? -14.578 -35.781 7.453 1 38.62 295 GLU B C 1
ATOM 6217 O O . GLU B 1 295 ? -14.836 -35.656 6.254 1 38.62 295 GLU B O 1
ATOM 6222 N N . LYS B 1 296 ? -15.203 -36.625 8.133 1 44.38 296 LYS B N 1
ATOM 6223 C CA . LYS B 1 296 ? -16.297 -37.469 7.699 1 44.38 296 LYS B CA 1
ATOM 6224 C C . LYS B 1 296 ? -17.516 -36.656 7.266 1 44.38 296 LYS B C 1
ATOM 6226 O O . LYS B 1 296 ? -18.156 -36.969 6.258 1 44.3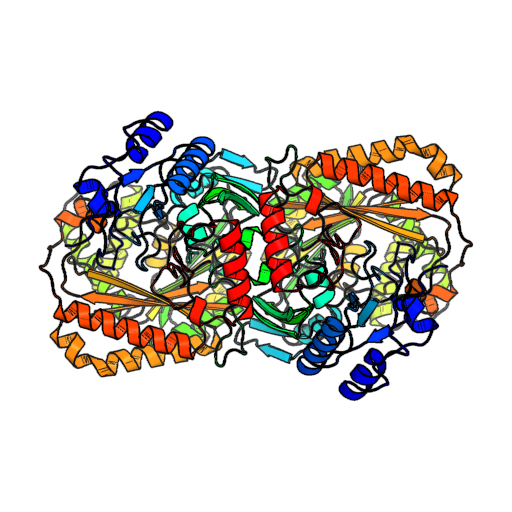8 296 LYS B O 1
ATOM 6231 N N . SER B 1 297 ? -17.766 -35.719 8.156 1 46.31 297 SER B N 1
ATOM 6232 C CA . SER B 1 297 ? -18.859 -34.844 7.824 1 46.31 297 SER B CA 1
ATOM 6233 C C . SER B 1 297 ? -18.562 -34.031 6.574 1 46.31 297 SER B C 1
ATOM 6235 O O . SER B 1 297 ? -19.422 -33.844 5.711 1 46.31 297 SER B O 1
ATOM 6237 N N . LEU B 1 298 ? -17.375 -33.531 6.473 1 44.06 298 LEU B N 1
ATOM 6238 C CA . LEU B 1 298 ? -16.938 -32.75 5.312 1 44.06 298 LEU B CA 1
ATOM 6239 C C . LEU B 1 298 ? -16.844 -33.625 4.074 1 44.06 298 LEU B C 1
ATOM 6241 O O . LEU B 1 298 ? -17.281 -33.25 2.99 1 44.06 298 LEU B O 1
ATOM 6245 N N . LEU B 1 299 ? -16.312 -34.844 4.203 1 44.75 299 LEU B N 1
ATOM 6246 C CA . LEU B 1 299 ? -16.266 -35.844 3.143 1 44.75 299 LEU B CA 1
ATOM 6247 C C . LEU B 1 299 ? -17.672 -36.281 2.756 1 44.75 299 LEU B C 1
ATOM 6249 O O . LEU B 1 299 ? -17.969 -36.469 1.574 1 44.75 299 LEU B O 1
ATOM 6253 N N . LYS B 1 300 ? -18.5 -36.594 3.754 1 48.28 300 LYS B N 1
ATOM 6254 C CA . LYS B 1 300 ? -19.922 -36.844 3.49 1 48.28 300 LYS B CA 1
ATOM 6255 C C . LYS B 1 300 ? -20.547 -35.656 2.74 1 48.28 300 LYS B C 1
ATOM 6257 O O . LYS B 1 300 ? -21.391 -35.875 1.861 1 48.28 300 LYS B O 1
ATOM 6262 N N . GLY B 1 301 ? -20.125 -34.469 3.041 1 45.75 301 GLY B N 1
ATOM 6263 C CA . GLY B 1 301 ? -20.578 -33.281 2.32 1 45.75 301 GLY B CA 1
ATOM 6264 C C . GLY B 1 301 ? -20.062 -33.25 0.892 1 45.75 301 GLY B C 1
ATOM 6265 O O . GLY B 1 301 ? -20.828 -32.938 -0.03 1 45.75 301 GLY B O 1
ATOM 6266 N N . LEU B 1 302 ? -18.797 -33.562 0.713 1 46.19 302 LEU B N 1
ATOM 6267 C CA . LEU B 1 302 ? -18.234 -33.656 -0.626 1 46.19 302 LEU B CA 1
ATOM 6268 C C . LEU B 1 302 ? -18.812 -34.844 -1.382 1 46.19 302 LEU B C 1
ATOM 6270 O O . LEU B 1 302 ? -19.125 -34.75 -2.57 1 46.19 302 LEU B O 1
ATOM 6274 N N . MET B 1 303 ? -18.922 -36 -0.717 1 46 303 MET B N 1
ATOM 6275 C CA . MET B 1 303 ? -19.562 -37.188 -1.287 1 46 303 MET B CA 1
ATOM 6276 C C . MET B 1 303 ? -21.047 -36.906 -1.58 1 46 303 MET B C 1
ATOM 6278 O O . MET B 1 303 ? -21.578 -37.375 -2.592 1 46 303 MET B O 1
ATOM 6282 N N . SER B 1 304 ? -21.594 -36.281 -0.635 1 45.38 304 SER B N 1
ATOM 6283 C CA . SER B 1 304 ? -22.984 -35.906 -0.917 1 45.38 304 SER B CA 1
ATOM 6284 C C . SER B 1 304 ? -23.062 -34.938 -2.096 1 45.38 304 SER B C 1
ATOM 6286 O O . SER B 1 304 ? -23.953 -35.031 -2.93 1 45.38 304 SER B O 1
ATOM 6288 N N . ALA B 1 305 ? -22.109 -34.062 -2.188 1 43.38 305 ALA B N 1
ATOM 6289 C CA . ALA B 1 305 ? -22.047 -33.188 -3.354 1 43.38 305 ALA B CA 1
ATOM 6290 C C . ALA B 1 305 ? -21.719 -33.969 -4.617 1 43.38 305 ALA B C 1
ATOM 6292 O O . ALA B 1 305 ? -22.297 -33.719 -5.684 1 43.38 305 ALA B O 1
ATOM 6293 N N . SER B 1 306 ? -20.75 -34.875 -4.59 1 43.72 306 SER B N 1
ATOM 6294 C CA . SER B 1 306 ? -20.469 -35.781 -5.711 1 43.72 306 SER B CA 1
ATOM 6295 C C . SER B 1 306 ? -21.688 -36.656 -6.031 1 43.72 306 SER B C 1
ATOM 6297 O O . SER B 1 306 ? -22.016 -36.844 -7.203 1 43.72 306 SER B O 1
ATOM 6299 N N . LYS B 1 307 ? -22.297 -37.375 -5.078 1 43.72 307 LYS B N 1
ATOM 6300 C CA . LYS B 1 307 ? -23.516 -38.156 -5.309 1 43.72 307 LYS B CA 1
ATOM 6301 C C . LYS B 1 307 ? -24.641 -37.25 -5.844 1 43.72 307 LYS B C 1
ATOM 6303 O O . LYS B 1 307 ? -25.406 -37.688 -6.703 1 43.72 307 LYS B O 1
ATOM 6308 N N . ILE B 1 308 ? -24.75 -36.125 -5.301 1 41.69 308 ILE B N 1
ATOM 6309 C CA . ILE B 1 308 ? -25.75 -35.219 -5.828 1 41.69 308 ILE B CA 1
ATOM 6310 C C . ILE B 1 308 ? -25.344 -34.75 -7.227 1 41.69 308 ILE B C 1
ATOM 6312 O O . ILE B 1 308 ? -26.188 -34.625 -8.117 1 41.69 308 ILE B O 1
ATOM 6316 N N . ALA B 1 309 ? -24.125 -34.5 -7.555 1 41.5 309 ALA B N 1
ATOM 6317 C CA . ALA B 1 309 ? -23.672 -34.25 -8.922 1 41.5 309 ALA B CA 1
ATOM 6318 C C . ALA B 1 309 ? -23.984 -35.438 -9.828 1 41.5 309 ALA B C 1
ATOM 6320 O O . ALA B 1 309 ? -24.406 -35.25 -10.977 1 41.5 309 ALA B O 1
ATOM 6321 N N . VAL B 1 310 ? -23.781 -36.625 -9.406 1 38.19 310 VAL B N 1
ATOM 6322 C CA . VAL B 1 310 ? -24.156 -37.781 -10.203 1 38.19 310 VAL B CA 1
ATOM 6323 C C . VAL B 1 310 ? -25.672 -37.938 -10.242 1 38.19 310 VAL B C 1
ATOM 6325 O O . VAL B 1 310 ? -26.234 -38.438 -11.227 1 38.19 310 VAL B O 1
ATOM 6328 N N . SER B 1 311 ? -26.281 -37.75 -9.188 1 40.41 311 SER B N 1
ATOM 6329 C CA . SER B 1 311 ? -27.719 -38 -9.266 1 40.41 311 SER B CA 1
ATOM 6330 C C . SER B 1 311 ? -28.453 -36.906 -10.023 1 40.41 311 SER B C 1
ATOM 6332 O O . SER B 1 311 ? -29.672 -36.938 -10.125 1 40.41 311 SER B O 1
ATOM 6334 N N . GLY B 1 312 ? -27.938 -36.031 -10.906 1 39.62 312 GLY B N 1
ATOM 6335 C CA . GLY B 1 312 ? -28.469 -35.188 -11.961 1 39.62 312 GLY B CA 1
ATOM 6336 C C . GLY B 1 312 ? -29.047 -33.875 -11.453 1 39.62 312 GLY B C 1
ATOM 6337 O O . GLY B 1 312 ? -29.547 -33.062 -12.234 1 39.62 312 GLY B O 1
ATOM 6338 N N . ARG B 1 313 ? -29.672 -33.719 -10.32 1 43.62 313 ARG B N 1
ATOM 6339 C CA . ARG B 1 313 ? -30.609 -32.594 -10.195 1 43.62 313 ARG B CA 1
ATOM 6340 C C . ARG B 1 313 ? -29.875 -31.25 -10.242 1 43.62 313 ARG B C 1
ATOM 6342 O O . ARG B 1 313 ? -30.203 -30.391 -11.055 1 43.62 313 ARG B O 1
ATOM 6349 N N . ASN B 1 314 ? -29.406 -30.484 -9.117 1 44.91 314 ASN B N 1
ATOM 6350 C CA . ASN B 1 314 ? -28.984 -29.094 -8.984 1 44.91 314 ASN B CA 1
ATOM 6351 C C . ASN B 1 314 ? -27.453 -28.969 -8.969 1 44.91 314 ASN B C 1
ATOM 6353 O O . ASN B 1 314 ? -26.906 -28.141 -8.25 1 44.91 314 ASN B O 1
ATOM 6357 N N . ILE B 1 315 ? -26.781 -29.828 -9.641 1 48.03 315 ILE B N 1
ATOM 6358 C CA . ILE B 1 315 ? -25.312 -29.875 -9.688 1 48.03 315 ILE B CA 1
ATOM 6359 C C . ILE B 1 315 ? -24.812 -29.047 -10.867 1 48.03 315 ILE B C 1
ATOM 6361 O O . ILE B 1 315 ? -25.531 -28.844 -11.844 1 48.03 315 ILE B O 1
ATOM 6365 N N . VAL B 1 316 ? -23.641 -28.422 -10.75 1 54.66 316 VAL B N 1
ATOM 6366 C CA . VAL B 1 316 ? -22.938 -27.672 -11.789 1 54.66 316 VAL B CA 1
ATOM 6367 C C . VAL B 1 316 ? -22.953 -28.469 -13.094 1 54.66 316 VAL B C 1
ATOM 6369 O O . VAL B 1 316 ? -22.5 -29.609 -13.125 1 54.66 316 VAL B O 1
ATOM 6372 N N . GLY B 1 317 ? -23.672 -27.984 -14.117 1 58.97 317 GLY B N 1
ATOM 6373 C CA . GLY B 1 317 ? -23.516 -28.578 -15.438 1 58.97 317 GLY B CA 1
ATOM 6374 C C . GLY B 1 317 ? -22.078 -28.578 -15.93 1 58.97 317 GLY B C 1
ATOM 6375 O O . GLY B 1 317 ? -21.344 -27.625 -15.695 1 58.97 317 GLY B O 1
ATOM 6376 N N . VAL B 1 318 ? -21.578 -29.703 -16.438 1 71.19 318 VAL B N 1
ATOM 6377 C CA . VAL B 1 318 ? -20.219 -29.922 -16.891 1 71.19 318 VAL B CA 1
ATOM 6378 C C . VAL B 1 318 ? -19.812 -28.859 -17.891 1 71.19 318 VAL B C 1
ATOM 6380 O O . VAL B 1 318 ? -18.625 -28.609 -18.109 1 71.19 318 VAL B O 1
ATOM 6383 N N . ASP B 1 319 ? -20.734 -28.031 -18.281 1 85.44 319 ASP B N 1
ATOM 6384 C CA . ASP B 1 319 ? -20.406 -27.031 -19.312 1 85.44 319 ASP B CA 1
ATOM 6385 C C . ASP B 1 319 ? -20.656 -25.625 -18.781 1 85.44 319 ASP B C 1
ATOM 6387 O O . ASP B 1 319 ? -20.797 -24.688 -19.578 1 85.44 319 ASP B O 1
ATOM 6391 N N . GLU B 1 320 ? -20.703 -25.547 -17.484 1 92.69 320 GLU B N 1
ATOM 6392 C CA . GLU B 1 320 ? -21.016 -24.234 -16.938 1 92.69 320 GLU B CA 1
ATOM 6393 C C . GLU B 1 320 ? -19.828 -23.641 -16.188 1 92.69 320 GLU B C 1
ATOM 6395 O O . GLU B 1 320 ? -18.781 -24.281 -16.094 1 92.69 320 GLU B O 1
ATOM 6400 N N . TYR B 1 321 ? -19.984 -22.406 -15.812 1 97.06 321 TYR B N 1
ATOM 6401 C CA . TYR B 1 321 ? -18.969 -21.641 -15.094 1 97.06 321 TYR B CA 1
ATOM 6402 C C . TYR B 1 321 ? -19.391 -21.391 -13.656 1 97.06 321 TYR B C 1
ATOM 6404 O O . TYR B 1 321 ? -20.156 -20.469 -13.375 1 97.06 321 TYR B O 1
ATOM 6412 N N . PRO B 1 322 ? -18.906 -22.219 -12.719 1 96.75 322 PRO B N 1
ATOM 6413 C CA . PRO B 1 322 ? -19.297 -22 -11.32 1 96.75 322 PRO B CA 1
ATOM 6414 C C . PRO B 1 322 ? -18.531 -20.844 -10.672 1 96.75 322 PRO B C 1
ATOM 6416 O O . PRO B 1 322 ? -17.344 -20.641 -10.961 1 96.75 322 PRO B O 1
ATOM 6419 N N . LEU B 1 323 ? -19.188 -20.094 -9.844 1 98.44 323 LEU B N 1
ATOM 6420 C CA . LEU B 1 323 ? -18.641 -19.016 -9.023 1 98.44 323 LEU B CA 1
ATOM 6421 C C . LEU B 1 323 ? -18.938 -19.25 -7.551 1 98.44 323 LEU B C 1
ATOM 6423 O O . LEU B 1 323 ? -20.094 -19.391 -7.164 1 98.44 323 LEU B O 1
ATOM 6427 N N . HIS B 1 324 ? -17.938 -19.312 -6.75 1 98.12 324 HIS B N 1
ATOM 6428 C CA . HIS B 1 324 ? -18.062 -19.453 -5.305 1 98.12 324 HIS B CA 1
ATOM 6429 C C . HIS B 1 324 ? -17.766 -18.141 -4.594 1 98.12 324 HIS B C 1
ATOM 6431 O O . HIS B 1 324 ? -16.703 -17.562 -4.77 1 98.12 324 HIS B O 1
ATOM 6437 N N . VAL B 1 325 ? -18.766 -17.688 -3.777 1 98.69 325 VAL B N 1
ATOM 6438 C CA . VAL B 1 325 ? -18.734 -16.375 -3.145 1 98.69 325 VAL B CA 1
ATOM 6439 C C . VAL B 1 325 ? -18.719 -16.531 -1.626 1 98.69 325 VAL B C 1
ATOM 6441 O O . VAL B 1 325 ? -19.531 -17.281 -1.069 1 98.69 325 VAL B O 1
ATOM 6444 N N . ILE B 1 326 ? -17.828 -15.859 -0.986 1 98.62 326 ILE B N 1
ATOM 6445 C CA . ILE B 1 326 ? -17.812 -15.797 0.471 1 98.62 326 ILE B CA 1
ATOM 6446 C C . ILE B 1 326 ? -17.906 -14.336 0.925 1 98.62 326 ILE B C 1
ATOM 6448 O O . ILE B 1 326 ? -17.125 -13.492 0.473 1 98.62 326 ILE B O 1
ATOM 6452 N N . CYS B 1 327 ? -18.859 -14.031 1.755 1 98.5 327 CYS B N 1
ATOM 6453 C CA . CYS B 1 327 ? -18.984 -12.75 2.443 1 98.5 327 CYS B CA 1
ATOM 6454 C C . CYS B 1 327 ? -18.656 -12.898 3.924 1 98.5 327 CYS B C 1
ATOM 6456 O O . CYS B 1 327 ? -19.031 -13.891 4.555 1 98.5 327 CYS B O 1
ATOM 6458 N N . GLU B 1 328 ? -17.891 -11.969 4.457 1 98 328 GLU B N 1
ATOM 6459 C CA . GLU B 1 328 ? -17.578 -11.969 5.883 1 98 328 GLU B CA 1
ATOM 6460 C C . GLU B 1 328 ? -17.734 -10.57 6.48 1 98 328 GLU B C 1
ATOM 6462 O O . GLU B 1 328 ? -17.781 -9.578 5.746 1 98 328 GLU B O 1
ATOM 6467 N N . GLY B 1 329 ? -17.844 -10.492 7.793 1 96.69 329 GLY B N 1
ATOM 6468 C CA . GLY B 1 329 ? -17.984 -9.195 8.445 1 96.69 329 GLY B CA 1
ATOM 6469 C C . GLY B 1 329 ? -18.125 -9.305 9.953 1 96.69 329 GLY B C 1
ATOM 6470 O O . GLY B 1 329 ? -18.062 -10.406 10.516 1 96.69 329 GLY B O 1
ATOM 6471 N N . ARG B 1 330 ? -18.281 -8.172 10.555 1 95 330 ARG B N 1
ATOM 6472 C CA . ARG B 1 330 ? -18.312 -8.047 12.016 1 95 330 ARG B CA 1
ATOM 6473 C C . ARG B 1 330 ? -19.688 -8.352 12.562 1 95 330 ARG B C 1
ATOM 6475 O O . ARG B 1 330 ? -19.828 -8.75 13.727 1 95 330 ARG B O 1
ATOM 6482 N N . SER B 1 331 ? -20.75 -8.18 11.711 1 95.75 331 SER B N 1
ATOM 6483 C CA . SER B 1 331 ? -22.109 -8.422 12.148 1 95.75 331 SER B CA 1
ATOM 6484 C C . SER B 1 331 ? -22.828 -9.383 11.203 1 95.75 331 SER B C 1
ATOM 6486 O O . SER B 1 331 ? -22.609 -9.352 9.992 1 95.75 331 SER B O 1
ATOM 6488 N N . SER B 1 332 ? -23.719 -10.172 11.797 1 97.12 332 SER B N 1
ATOM 6489 C CA . SER B 1 332 ? -24.484 -11.125 11 1 97.12 332 SER B CA 1
ATOM 6490 C C . SER B 1 332 ? -25.391 -10.414 10 1 97.12 332 SER B C 1
ATOM 6492 O O . SER B 1 332 ? -25.469 -10.812 8.836 1 97.12 332 SER B O 1
ATOM 6494 N N . ALA B 1 333 ? -26 -9.359 10.453 1 96.75 333 ALA B N 1
ATOM 6495 C CA . ALA B 1 333 ? -26.922 -8.625 9.602 1 96.75 333 ALA B CA 1
ATOM 6496 C C . ALA B 1 333 ? -26.188 -7.988 8.422 1 96.75 333 ALA B C 1
ATOM 6498 O O . ALA B 1 333 ? -26.719 -7.945 7.305 1 96.75 333 ALA B O 1
ATOM 6499 N N . GLY B 1 334 ? -25.031 -7.453 8.672 1 96.62 334 GLY B N 1
ATOM 6500 C CA . GLY B 1 334 ? -24.219 -6.902 7.598 1 96.62 334 GLY B CA 1
ATOM 6501 C C . GLY B 1 334 ? -23.828 -7.934 6.559 1 96.62 334 GLY B C 1
ATOM 6502 O O . GLY B 1 334 ? -23.891 -7.668 5.355 1 96.62 334 GLY B O 1
ATOM 6503 N N . VAL B 1 335 ? -23.484 -9.117 7.004 1 98.19 335 VAL B N 1
ATOM 6504 C CA . VAL B 1 335 ? -23.062 -10.195 6.113 1 98.19 335 VAL B CA 1
ATOM 6505 C C . VAL B 1 335 ? -24.266 -10.688 5.297 1 98.19 335 VAL B C 1
ATOM 6507 O O . VAL B 1 335 ? -24.125 -10.992 4.109 1 98.19 335 VAL B O 1
ATOM 6510 N N . GLU B 1 336 ? -25.391 -10.758 5.898 1 98.25 336 GLU B N 1
ATOM 6511 C CA . GLU B 1 336 ? -26.609 -11.141 5.199 1 98.25 336 GLU B CA 1
ATOM 6512 C C . GLU B 1 336 ? -26.938 -10.148 4.09 1 98.25 336 GLU B C 1
ATOM 6514 O O . GLU B 1 336 ? -27.359 -10.539 3 1 98.25 336 GLU B O 1
ATOM 6519 N N . TRP B 1 337 ? -26.797 -8.922 4.406 1 98.06 337 TRP B N 1
ATOM 6520 C CA . TRP B 1 337 ? -27.031 -7.898 3.391 1 98.06 337 TRP B CA 1
ATOM 6521 C C . TRP B 1 337 ? -26.062 -8.055 2.225 1 98.06 337 TRP B C 1
ATOM 6523 O O . TRP B 1 337 ? -26.469 -8.008 1.061 1 98.06 337 TRP B O 1
ATOM 6533 N N . ASP B 1 338 ? -24.781 -8.25 2.551 1 98.25 338 ASP B N 1
ATOM 6534 C CA . ASP B 1 338 ? -23.75 -8.445 1.524 1 98.25 338 ASP B CA 1
ATOM 6535 C C . ASP B 1 338 ? -24.109 -9.617 0.615 1 98.25 338 ASP B C 1
ATOM 6537 O O . ASP B 1 338 ? -24 -9.516 -0.609 1 98.25 338 ASP B O 1
ATOM 6541 N N . MET B 1 339 ? -24.5 -10.711 1.206 1 98.62 339 MET B N 1
ATOM 6542 C CA . MET B 1 339 ? -24.828 -11.898 0.43 1 98.62 339 MET B CA 1
ATOM 6543 C C . MET B 1 339 ? -26.062 -11.664 -0.431 1 98.62 339 MET B C 1
ATOM 6545 O O . MET B 1 339 ? -26.125 -12.109 -1.577 1 98.62 339 MET B O 1
ATOM 6549 N N . SER B 1 340 ? -27.031 -10.992 0.105 1 98.56 340 SER B N 1
ATOM 6550 C CA . SER B 1 340 ? -28.219 -10.648 -0.681 1 98.56 340 SER B CA 1
ATOM 6551 C C . SER B 1 340 ? -27.844 -9.797 -1.889 1 98.56 340 SER B C 1
ATOM 6553 O O . SER B 1 340 ? -28.375 -9.992 -2.982 1 98.56 340 SER B O 1
ATOM 6555 N N . GLU B 1 341 ? -27 -8.828 -1.652 1 98.38 341 GLU B N 1
ATOM 6556 C CA . GLU B 1 341 ? -26.531 -7.988 -2.75 1 98.38 341 GLU B CA 1
ATOM 6557 C C . GLU B 1 341 ? -25.75 -8.812 -3.779 1 98.38 341 GLU B C 1
ATOM 6559 O O . GLU B 1 341 ? -25.906 -8.602 -4.984 1 98.38 341 GLU B O 1
ATOM 6564 N N . ALA B 1 342 ? -24.938 -9.711 -3.346 1 98.75 342 ALA B N 1
ATOM 6565 C CA . ALA B 1 342 ? -24.203 -10.602 -4.246 1 98.75 342 ALA B CA 1
ATOM 6566 C C . ALA B 1 342 ? -25.172 -11.406 -5.117 1 98.75 342 ALA B C 1
ATOM 6568 O O . ALA B 1 342 ? -24.969 -11.523 -6.328 1 98.75 342 ALA B O 1
ATOM 6569 N N . GLU B 1 343 ? -26.172 -11.938 -4.523 1 98.69 343 GLU B N 1
ATOM 6570 C CA . GLU B 1 343 ? -27.156 -12.719 -5.254 1 98.69 343 GLU B CA 1
ATOM 6571 C C . GLU B 1 343 ? -27.875 -11.867 -6.297 1 98.69 343 GLU B C 1
ATOM 6573 O O . GLU B 1 343 ? -28.125 -12.32 -7.414 1 98.69 343 GLU B O 1
ATOM 6578 N N . ARG B 1 344 ? -28.203 -10.672 -5.875 1 98.62 344 ARG B N 1
ATOM 6579 C CA . ARG B 1 344 ? -28.859 -9.75 -6.809 1 98.62 344 ARG B CA 1
ATOM 6580 C C . ARG B 1 344 ? -27.969 -9.492 -8.023 1 98.62 344 ARG B C 1
ATOM 6582 O O . ARG B 1 344 ? -28.438 -9.516 -9.164 1 98.62 344 ARG B O 1
ATOM 6589 N N . ILE B 1 345 ? -26.719 -9.242 -7.812 1 98.75 345 ILE B N 1
ATOM 6590 C CA . ILE B 1 345 ? -25.766 -8.961 -8.883 1 98.75 345 ILE B CA 1
ATOM 6591 C C . ILE B 1 345 ? -25.641 -10.188 -9.789 1 98.75 345 ILE B C 1
ATOM 6593 O O . ILE B 1 345 ? -25.688 -10.062 -11.016 1 98.75 345 ILE B O 1
ATOM 6597 N N . VAL B 1 346 ? -25.484 -11.328 -9.203 1 98.75 346 VAL B N 1
ATOM 6598 C CA . VAL B 1 346 ? -25.344 -12.57 -9.961 1 98.75 346 VAL B CA 1
ATOM 6599 C C . VAL B 1 346 ? -26.562 -12.773 -10.859 1 98.75 346 VAL B C 1
ATOM 6601 O O . VAL B 1 346 ? -26.422 -13.133 -12.031 1 98.75 346 VAL B O 1
ATOM 6604 N N . GLN B 1 347 ? -27.703 -12.539 -10.336 1 98.44 347 GLN B N 1
ATOM 6605 C CA . GLN B 1 347 ? -28.938 -12.68 -11.109 1 98.44 347 GLN B CA 1
ATOM 6606 C C . GLN B 1 347 ? -28.969 -11.695 -12.273 1 98.44 347 GLN B C 1
ATOM 6608 O O . GLN B 1 347 ? -29.438 -12.039 -13.367 1 98.44 347 GLN B O 1
ATOM 6613 N N . LYS B 1 348 ? -28.547 -10.555 -11.992 1 98.56 348 LYS B N 1
ATOM 6614 C CA . LYS B 1 348 ? -28.5 -9.523 -13.031 1 98.56 348 LYS B CA 1
ATOM 6615 C C . LYS B 1 348 ? -27.688 -9.992 -14.234 1 98.56 348 LYS B C 1
ATOM 6617 O O . LYS B 1 348 ? -27.969 -9.602 -15.367 1 98.56 348 LYS B O 1
ATOM 6622 N N . PHE B 1 349 ? -26.703 -10.82 -13.992 1 98.5 349 PHE B N 1
ATOM 6623 C CA . PHE B 1 349 ? -25.828 -11.273 -15.07 1 98.5 349 PHE B CA 1
ATOM 6624 C C . PHE B 1 349 ? -26.109 -12.734 -15.406 1 98.5 349 PHE B C 1
ATOM 6626 O O . PHE B 1 349 ? -25.203 -13.477 -15.766 1 98.5 349 PHE B O 1
ATOM 6633 N N . ASN B 1 350 ? -27.297 -13.188 -15.117 1 98.12 350 ASN B N 1
ATOM 6634 C CA . ASN B 1 350 ? -27.844 -14.461 -15.578 1 98.12 350 ASN B CA 1
ATOM 6635 C C . ASN B 1 350 ? -27.234 -15.641 -14.828 1 98.12 350 ASN B C 1
ATOM 6637 O O . ASN B 1 350 ? -27.188 -16.75 -15.352 1 98.12 350 ASN B O 1
ATOM 6641 N N . GLY B 1 351 ? -26.75 -15.398 -13.625 1 98.12 351 GLY B N 1
ATOM 6642 C CA . GLY B 1 351 ? -26.297 -16.484 -12.781 1 98.12 351 GLY B CA 1
ATOM 6643 C C . GLY B 1 351 ? -27.422 -17.172 -12.023 1 98.12 351 GLY B C 1
ATOM 6644 O O . GLY B 1 351 ? -28.453 -16.562 -11.75 1 98.12 351 GLY B O 1
ATOM 6645 N N . LYS B 1 352 ? -27.172 -18.469 -11.695 1 97 352 LYS B N 1
ATOM 6646 C CA . LYS B 1 352 ? -28.141 -19.234 -10.914 1 97 352 LYS B CA 1
ATOM 6647 C C . LYS B 1 352 ? -27.484 -19.828 -9.672 1 97 352 LYS B C 1
ATOM 6649 O O . LYS B 1 352 ? -26.344 -20.312 -9.727 1 97 352 LYS B O 1
ATOM 6654 N N . LYS B 1 353 ? -28.203 -19.781 -8.633 1 96.75 353 LYS B N 1
ATOM 6655 C CA . LYS B 1 353 ? -27.719 -20.344 -7.387 1 96.75 353 LYS B CA 1
ATOM 6656 C C . LYS B 1 353 ? -27.609 -21.875 -7.477 1 96.75 353 LYS B C 1
ATOM 6658 O O . LYS B 1 353 ? -28.5 -22.516 -8.023 1 96.75 353 LYS B O 1
ATOM 6663 N N . ILE B 1 354 ? -26.547 -22.422 -6.938 1 94.31 354 ILE B N 1
ATOM 6664 C CA . ILE B 1 354 ? -26.344 -23.859 -6.898 1 94.31 354 ILE B CA 1
ATOM 6665 C C . ILE B 1 354 ? -25.891 -24.281 -5.496 1 94.31 354 ILE B C 1
ATOM 6667 O O . ILE B 1 354 ? -25.781 -23.438 -4.598 1 94.31 354 ILE B O 1
ATOM 6671 N N . GLU B 1 355 ? -25.719 -25.547 -5.336 1 91.25 355 GLU B N 1
ATOM 6672 C CA . GLU B 1 355 ? -25.219 -26.031 -4.051 1 91.25 355 GLU B CA 1
ATOM 6673 C C . GLU B 1 355 ? -23.859 -25.422 -3.711 1 91.25 355 GLU B C 1
ATOM 6675 O O . GLU B 1 355 ? -23 -25.297 -4.582 1 91.25 355 GLU B O 1
ATOM 6680 N N . ASN B 1 356 ? -23.641 -25.047 -2.477 1 91.25 356 ASN B N 1
ATOM 6681 C CA . ASN B 1 356 ? -22.469 -24.25 -2.131 1 91.25 356 ASN B CA 1
ATOM 6682 C C . ASN B 1 356 ? -21.422 -25.094 -1.391 1 91.25 356 ASN B C 1
ATOM 6684 O O . ASN B 1 356 ? -20.672 -24.578 -0.56 1 91.25 356 ASN B O 1
ATOM 6688 N N . SER B 1 357 ? -21.328 -26.375 -1.602 1 87 357 SER B N 1
ATOM 6689 C CA . SER B 1 357 ? -20.391 -27.266 -0.947 1 87 357 SER B CA 1
ATOM 6690 C C . SER B 1 357 ? -18.953 -26.828 -1.193 1 87 357 SER B C 1
ATOM 6692 O O . SER B 1 357 ? -18.125 -26.844 -0.279 1 87 357 SER B O 1
ATOM 6694 N N . ILE B 1 358 ? -18.656 -26.422 -2.381 1 88.44 358 ILE B N 1
ATOM 6695 C CA . ILE B 1 358 ? -17.297 -26.031 -2.719 1 88.44 358 ILE B CA 1
ATOM 6696 C C . ILE B 1 358 ? -16.922 -24.766 -1.96 1 88.44 358 ILE B C 1
ATOM 6698 O O . ILE B 1 358 ? -15.836 -24.672 -1.386 1 88.44 358 ILE B O 1
ATOM 6702 N N . ALA B 1 359 ? -17.828 -23.812 -1.948 1 92.94 359 ALA B N 1
ATOM 6703 C CA . ALA B 1 359 ? -17.578 -22.578 -1.202 1 92.94 359 ALA B CA 1
ATOM 6704 C C . ALA B 1 359 ? -17.328 -22.875 0.274 1 92.94 359 ALA B C 1
ATOM 6706 O O . ALA B 1 359 ? -16.438 -22.281 0.894 1 92.94 359 ALA B O 1
ATOM 6707 N N . LYS B 1 360 ? -18.062 -23.766 0.798 1 92.62 360 LYS B N 1
ATOM 6708 C CA . LYS B 1 360 ? -17.906 -24.172 2.195 1 92.62 360 LYS B CA 1
ATOM 6709 C C . LYS B 1 360 ? -16.547 -24.828 2.43 1 92.62 360 LYS B C 1
ATOM 6711 O O . LYS B 1 360 ? -15.898 -24.594 3.447 1 92.62 360 LYS B O 1
ATOM 6716 N N . ILE B 1 361 ? -16.141 -25.641 1.504 1 89.12 361 ILE B N 1
ATOM 6717 C CA . ILE B 1 361 ? -14.852 -26.312 1.61 1 89.12 361 ILE B CA 1
ATOM 6718 C C . ILE B 1 361 ? -13.719 -25.297 1.531 1 89.12 361 ILE B C 1
ATOM 6720 O O . ILE B 1 361 ? -12.773 -25.359 2.322 1 89.12 361 ILE B O 1
ATOM 6724 N N . ILE B 1 362 ? -13.836 -24.391 0.62 1 91.88 362 ILE B N 1
ATOM 6725 C CA . ILE B 1 362 ? -12.812 -23.359 0.462 1 91.88 362 ILE B CA 1
ATOM 6726 C C . ILE B 1 362 ? -12.641 -22.594 1.775 1 91.88 362 ILE B C 1
ATOM 6728 O O . ILE B 1 362 ? -11.516 -22.328 2.199 1 91.88 362 ILE B O 1
ATOM 6732 N N . ARG B 1 363 ? -13.703 -22.312 2.439 1 93.19 363 ARG B N 1
ATOM 6733 C CA . ARG B 1 363 ? -13.664 -21.531 3.676 1 93.19 363 ARG B CA 1
ATOM 6734 C C . ARG B 1 363 ? -13.125 -22.375 4.828 1 93.19 363 ARG B C 1
ATOM 6736 O O . ARG B 1 363 ? -12.328 -21.875 5.637 1 93.19 363 ARG B O 1
ATOM 6743 N N . SER B 1 364 ? -13.492 -23.625 4.867 1 92.38 364 SER B N 1
ATOM 6744 C CA . SER B 1 364 ? -13.148 -24.469 6.004 1 92.38 364 SER B CA 1
ATOM 6745 C C . SER B 1 364 ? -11.75 -25.062 5.859 1 92.38 364 SER B C 1
ATOM 6747 O O . SER B 1 364 ? -11.094 -25.375 6.855 1 92.38 364 SER B O 1
ATOM 6749 N N . MET B 1 365 ? -11.312 -25.203 4.625 1 92.62 365 MET B N 1
ATOM 6750 C CA . MET B 1 365 ? -9.992 -25.766 4.328 1 92.62 365 MET B CA 1
ATOM 6751 C C . MET B 1 365 ? -9.266 -24.906 3.295 1 92.62 365 MET B C 1
ATOM 6753 O O . MET B 1 365 ? -8.969 -25.375 2.193 1 92.62 365 MET B O 1
ATOM 6757 N N . PRO B 1 366 ? -8.891 -23.797 3.738 1 94.12 366 PRO B N 1
ATOM 6758 C CA . PRO B 1 366 ? -8.305 -22.844 2.783 1 94.12 366 PRO B CA 1
ATOM 6759 C C . PRO B 1 366 ? -6.938 -23.297 2.279 1 94.12 366 PRO B C 1
ATOM 6761 O O . PRO B 1 366 ? -6.512 -22.891 1.191 1 94.12 366 PRO B O 1
ATOM 6764 N N . PHE B 1 367 ? -6.207 -24.188 3.053 1 96.38 367 PHE B N 1
ATOM 6765 C CA . PHE B 1 367 ? -4.863 -24.625 2.691 1 96.38 367 PHE B CA 1
ATOM 6766 C C . PHE B 1 367 ? -4.82 -26.125 2.479 1 96.38 367 PHE B C 1
ATOM 6768 O O . PHE B 1 367 ? -4.23 -26.859 3.281 1 96.38 367 PHE B O 1
ATOM 6775 N N . PRO B 1 368 ? -5.328 -26.562 1.371 1 92.38 368 PRO B N 1
ATOM 6776 C CA . PRO B 1 368 ? -5.352 -28.016 1.121 1 92.38 368 PRO B CA 1
ATOM 6777 C C . PRO B 1 368 ? -3.979 -28.578 0.756 1 92.38 368 PRO B C 1
ATOM 6779 O O . PRO B 1 368 ? -3.053 -27.812 0.473 1 92.38 368 PRO B O 1
ATOM 6782 N N . ALA B 1 369 ? -3.912 -29.891 0.784 1 93.38 369 ALA B N 1
ATOM 6783 C CA . ALA B 1 369 ? -2.719 -30.547 0.268 1 93.38 369 ALA B CA 1
ATOM 6784 C C . ALA B 1 369 ? -2.455 -30.156 -1.184 1 93.38 369 ALA B C 1
ATOM 6786 O O . ALA B 1 369 ? -3.389 -29.859 -1.931 1 93.38 369 ALA B O 1
ATOM 6787 N N . LEU B 1 370 ? -1.236 -30.156 -1.581 1 94.75 370 LEU B N 1
ATOM 6788 C CA . LEU B 1 370 ? -0.826 -29.641 -2.887 1 94.75 370 LEU B CA 1
ATOM 6789 C C . LEU B 1 370 ? -0.916 -30.734 -3.947 1 94.75 370 LEU B C 1
ATOM 6791 O O . LEU B 1 370 ? -0.056 -30.828 -4.824 1 94.75 370 LEU B O 1
ATOM 6795 N N . ASN B 1 371 ? -1.906 -31.547 -3.834 1 93.38 371 ASN B N 1
ATOM 6796 C CA . ASN B 1 371 ? -2.076 -32.688 -4.715 1 93.38 371 ASN B CA 1
ATOM 6797 C C . ASN B 1 371 ? -2.535 -32.281 -6.109 1 93.38 371 ASN B C 1
ATOM 6799 O O . ASN B 1 371 ? -2.457 -33.062 -7.059 1 93.38 371 ASN B O 1
ATOM 6803 N N . SER B 1 372 ? -2.984 -31.031 -6.215 1 91.12 372 SER B N 1
ATOM 6804 C CA . SER B 1 372 ? -3.531 -30.562 -7.484 1 91.12 372 SER B CA 1
ATOM 6805 C C . SER B 1 372 ? -2.432 -30.016 -8.391 1 91.12 372 SER B C 1
ATOM 6807 O O . SER B 1 372 ? -2.715 -29.453 -9.453 1 91.12 372 SER B O 1
ATOM 6809 N N . MET B 1 373 ? -1.157 -30.203 -7.984 1 94.06 373 MET B N 1
ATOM 6810 C CA . MET B 1 373 ? -0.074 -29.719 -8.836 1 94.06 373 MET B CA 1
ATOM 6811 C C . MET B 1 373 ? 0.227 -30.719 -9.953 1 94.06 373 MET B C 1
ATOM 6813 O O . MET B 1 373 ? 1.203 -30.562 -10.688 1 94.06 373 MET B O 1
ATOM 6817 N N . VAL B 1 374 ? -0.544 -31.797 -10.055 1 94.69 374 VAL B N 1
ATOM 6818 C CA . VAL B 1 374 ? -0.638 -32.688 -11.203 1 94.69 374 VAL B CA 1
ATOM 6819 C C . VAL B 1 374 ? -2.105 -32.938 -11.555 1 94.69 374 VAL B C 1
ATOM 6821 O O . VAL B 1 374 ? -2.998 -32.625 -10.758 1 94.69 374 VAL B O 1
ATOM 6824 N N . GLY B 1 375 ? -2.352 -33.438 -12.766 1 94.38 375 GLY B N 1
ATOM 6825 C CA . GLY B 1 375 ? -3.709 -33.781 -13.164 1 94.38 375 GLY B CA 1
ATOM 6826 C C . GLY B 1 375 ? -4.297 -34.938 -12.375 1 94.38 375 GLY B C 1
ATOM 6827 O O . GLY B 1 375 ? -3.6 -35.562 -11.578 1 94.38 375 GLY B O 1
ATOM 6828 N N . PRO B 1 376 ? -5.578 -35.188 -12.562 1 91.69 376 PRO B N 1
ATOM 6829 C CA . PRO B 1 376 ? -6.289 -36.188 -11.758 1 91.69 376 PRO B CA 1
ATOM 6830 C C . PRO B 1 376 ? -5.668 -37.562 -11.859 1 91.69 376 PRO B C 1
ATOM 6832 O O . PRO B 1 376 ? -5.766 -38.375 -10.922 1 91.69 376 PRO B O 1
ATOM 6835 N N . THR B 1 377 ? -5.082 -37.875 -12.984 1 93.44 377 THR B N 1
ATOM 6836 C CA . THR B 1 377 ? -4.496 -39.219 -13.148 1 93.44 377 THR B CA 1
ATOM 6837 C C . THR B 1 377 ? -2.979 -39.125 -13.273 1 93.44 377 THR B C 1
ATOM 6839 O O . THR B 1 377 ? -2.334 -40.062 -13.766 1 93.44 377 THR B O 1
ATOM 6842 N N . GLY B 1 378 ? -2.43 -37.938 -12.938 1 94.81 378 GLY B N 1
ATOM 6843 C CA . GLY B 1 378 ? -0.982 -37.781 -12.914 1 94.81 378 GLY B CA 1
ATOM 6844 C C . GLY B 1 378 ? -0.444 -36.969 -14.062 1 94.81 378 GLY B C 1
ATOM 6845 O O . GLY B 1 378 ? 0.771 -36.844 -14.242 1 94.81 378 GLY B O 1
ATOM 6846 N N . GLU B 1 379 ? -1.29 -36.344 -14.891 1 95.31 379 GLU B N 1
ATOM 6847 C CA . GLU B 1 379 ? -0.853 -35.469 -15.969 1 95.31 379 GLU B CA 1
ATOM 6848 C C . GLU B 1 379 ? -0.028 -34.281 -15.43 1 95.31 379 GLU B C 1
ATOM 6850 O O . GLU B 1 379 ? -0.228 -33.844 -14.297 1 95.31 379 GLU B O 1
ATOM 6855 N N . ALA B 1 380 ? 0.89 -33.812 -16.266 1 95.94 380 ALA B N 1
ATOM 6856 C CA . ALA B 1 380 ? 1.561 -32.562 -15.93 1 95.94 380 ALA B CA 1
ATOM 6857 C C . ALA B 1 380 ? 0.561 -31.422 -15.844 1 95.94 380 ALA B C 1
ATOM 6859 O O . ALA B 1 380 ? -0.544 -31.5 -16.391 1 95.94 380 ALA B O 1
ATOM 6860 N N . TRP B 1 381 ? 0.96 -30.391 -15.141 1 96.06 381 TRP B N 1
ATOM 6861 C CA . TRP B 1 381 ? 0.122 -29.234 -14.836 1 96.06 381 TRP B CA 1
ATOM 6862 C C . TRP B 1 381 ? 0.943 -27.938 -14.828 1 96.06 381 TRP B C 1
ATOM 6864 O O . TRP B 1 381 ? 2.039 -27.906 -14.266 1 96.06 381 TRP B O 1
ATOM 6874 N N . VAL B 1 382 ? 0.496 -26.875 -15.445 1 96.62 382 VAL B N 1
ATOM 6875 C CA . VAL B 1 382 ? 1.131 -25.578 -15.305 1 96.62 382 VAL B CA 1
ATOM 6876 C C . VAL B 1 382 ? 0.119 -24.469 -15.609 1 96.62 382 VAL B C 1
ATOM 6878 O O . VAL B 1 382 ? -0.684 -24.594 -16.531 1 96.62 382 VAL B O 1
ATOM 6881 N N . PRO B 1 383 ? 0.073 -23.484 -14.766 1 96.62 383 PRO B N 1
ATOM 6882 C CA . PRO B 1 383 ? -0.762 -22.312 -15.047 1 96.62 383 PRO B CA 1
ATOM 6883 C C . PRO B 1 383 ? 0.01 -21.188 -15.727 1 96.62 383 PRO B C 1
ATOM 6885 O O . PRO B 1 383 ? 1.232 -21.281 -15.875 1 96.62 383 PRO B O 1
ATOM 6888 N N . ILE B 1 384 ? -0.668 -20.234 -16.203 1 97.06 384 ILE B N 1
ATOM 6889 C CA . ILE B 1 384 ? -0.229 -18.891 -16.562 1 97.06 384 ILE B CA 1
ATOM 6890 C C . ILE B 1 384 ? -1.294 -17.875 -16.156 1 97.06 384 ILE B C 1
ATOM 6892 O O . ILE B 1 384 ? -2.486 -18.188 -16.141 1 97.06 384 ILE B O 1
ATOM 6896 N N . HIS B 1 385 ? -0.904 -16.766 -15.664 1 95.88 385 HIS B N 1
ATOM 6897 C CA . HIS B 1 385 ? -1.955 -15.875 -15.18 1 95.88 385 HIS B CA 1
ATOM 6898 C C . HIS B 1 385 ? -1.695 -14.438 -15.617 1 95.88 385 HIS B C 1
ATOM 6900 O O . HIS B 1 385 ? -0.565 -14.078 -15.953 1 95.88 385 HIS B O 1
ATOM 6906 N N . CYS B 1 386 ? -2.805 -13.68 -15.609 1 97.62 386 CYS B N 1
ATOM 6907 C CA . CYS B 1 386 ? -2.734 -12.234 -15.734 1 97.62 386 CYS B CA 1
ATOM 6908 C C . CYS B 1 386 ? -3.656 -11.555 -14.727 1 97.62 386 CYS B C 1
ATOM 6910 O O . CYS B 1 386 ? -4.637 -12.148 -14.273 1 97.62 386 CYS B O 1
ATOM 6912 N N . VAL B 1 387 ? -3.225 -10.43 -14.305 1 98.25 387 VAL B N 1
ATOM 6913 C CA . VAL B 1 387 ? -4.094 -9.477 -13.617 1 98.25 387 VAL B CA 1
ATOM 6914 C C . VAL B 1 387 ? -4.738 -8.539 -14.641 1 98.25 387 VAL B C 1
ATOM 6916 O O . VAL B 1 387 ? -4.051 -7.754 -15.289 1 98.25 387 VAL B O 1
ATOM 6919 N N . ALA B 1 388 ? -6.016 -8.641 -14.75 1 98.56 388 ALA B N 1
ATOM 6920 C CA . ALA B 1 388 ? -6.75 -7.914 -15.781 1 98.56 388 ALA B CA 1
ATOM 6921 C C . ALA B 1 388 ? -7.59 -6.793 -15.18 1 98.56 388 ALA B C 1
ATOM 6923 O O . ALA B 1 388 ? -8.102 -6.926 -14.062 1 98.56 388 ALA B O 1
ATOM 6924 N N . SER B 1 389 ? -7.664 -5.645 -15.945 1 98.5 389 SER B N 1
ATOM 6925 C CA . SER B 1 389 ? -8.656 -4.648 -15.555 1 98.5 389 SER B CA 1
ATOM 6926 C C . SER B 1 389 ? -10.07 -5.211 -15.641 1 98.5 389 SER B C 1
ATOM 6928 O O . SER B 1 389 ? -10.336 -6.117 -16.438 1 98.5 389 SER B O 1
ATOM 6930 N N . LEU B 1 390 ? -10.961 -4.699 -14.852 1 98.5 390 LEU B N 1
ATOM 6931 C CA . LEU B 1 390 ? -12.328 -5.203 -14.805 1 98.5 390 LEU B CA 1
ATOM 6932 C C . LEU B 1 390 ? -13 -5.09 -16.172 1 98.5 390 LEU B C 1
ATOM 6934 O O . LEU B 1 390 ? -13.625 -6.039 -16.641 1 98.5 390 LEU B O 1
ATOM 6938 N N . LYS B 1 391 ? -12.789 -4.027 -16.797 1 97.56 391 LYS B N 1
ATOM 6939 C CA . LYS B 1 391 ? -13.438 -3.701 -18.062 1 97.56 391 LYS B CA 1
ATOM 6940 C C . LYS B 1 391 ? -12.977 -4.645 -19.172 1 97.56 391 LYS B C 1
ATOM 6942 O O . LYS B 1 391 ? -13.773 -5.039 -20.031 1 97.56 391 LYS B O 1
ATOM 6947 N N . ASN B 1 392 ? -11.742 -5.055 -19.172 1 98.12 392 ASN B N 1
ATOM 6948 C CA . ASN B 1 392 ? -11.164 -5.762 -20.312 1 98.12 392 ASN B CA 1
ATOM 6949 C C . ASN B 1 392 ? -11.109 -7.266 -20.078 1 98.12 392 ASN B C 1
ATOM 6951 O O . ASN B 1 392 ? -10.797 -8.031 -20.984 1 98.12 392 ASN B O 1
ATOM 6955 N N . ALA B 1 393 ? -11.492 -7.719 -18.906 1 98.56 393 ALA B N 1
ATOM 6956 C CA . ALA B 1 393 ? -11.383 -9.133 -18.547 1 98.56 393 ALA B CA 1
ATOM 6957 C C . ALA B 1 393 ? -12.164 -10 -19.547 1 98.56 393 ALA B C 1
ATOM 6959 O O . ALA B 1 393 ? -11.641 -11 -20.031 1 98.56 393 ALA B O 1
ATOM 6960 N N . PRO B 1 394 ? -13.422 -9.648 -19.953 1 98.62 394 PRO B N 1
ATOM 6961 C CA . PRO B 1 394 ? -14.141 -10.484 -20.922 1 98.62 394 PRO B CA 1
ATOM 6962 C C . PRO B 1 394 ? -13.445 -10.562 -22.266 1 98.62 394 PRO B C 1
ATOM 6964 O O . PRO B 1 394 ? -13.359 -11.641 -22.859 1 98.62 394 PRO B O 1
ATOM 6967 N N . ALA B 1 395 ? -12.906 -9.461 -22.719 1 98.56 395 ALA B N 1
ATOM 6968 C CA . ALA B 1 395 ? -12.227 -9.438 -24.016 1 98.56 395 ALA B CA 1
ATOM 6969 C C . ALA B 1 395 ? -10.961 -10.281 -23.984 1 98.56 395 ALA B C 1
ATOM 6971 O O . ALA B 1 395 ? -10.633 -10.969 -24.953 1 98.56 395 ALA B O 1
ATOM 6972 N N . ILE B 1 396 ? -10.219 -10.234 -22.938 1 98.69 396 ILE B N 1
ATOM 6973 C CA . ILE B 1 396 ? -9.008 -11.031 -22.766 1 98.69 396 ILE B CA 1
ATOM 6974 C C . ILE B 1 396 ? -9.367 -12.516 -22.797 1 98.69 396 ILE B C 1
ATOM 6976 O O . ILE B 1 396 ? -8.727 -13.305 -23.484 1 98.69 396 ILE B O 1
ATOM 6980 N N . PHE B 1 397 ? -10.406 -12.875 -22.062 1 98.62 397 PHE B N 1
ATOM 6981 C CA . PHE B 1 397 ? -10.859 -14.258 -22.016 1 98.62 397 PHE B CA 1
ATOM 6982 C C . PHE B 1 397 ? -11.25 -14.75 -23.406 1 98.62 397 PHE B C 1
ATOM 6984 O O . PHE B 1 397 ? -10.883 -15.852 -23.812 1 98.62 397 PHE B O 1
ATOM 6991 N N . ASP B 1 398 ? -11.922 -13.938 -24.141 1 98.44 398 ASP B N 1
ATOM 6992 C CA . ASP B 1 398 ? -12.352 -14.289 -25.5 1 98.44 398 ASP B CA 1
ATOM 6993 C C . ASP B 1 398 ? -11.148 -14.523 -26.406 1 98.44 398 ASP B C 1
ATOM 6995 O O . ASP B 1 398 ? -11.148 -15.453 -27.219 1 98.44 398 ASP B O 1
ATOM 6999 N N . GLU B 1 399 ? -10.203 -13.672 -26.312 1 98.56 399 GLU B N 1
ATOM 7000 C CA . GLU B 1 399 ? -9.023 -13.828 -27.156 1 98.56 399 GLU B CA 1
ATOM 7001 C C . GLU B 1 399 ? -8.242 -15.086 -26.781 1 98.56 399 GLU B C 1
ATOM 7003 O O . GLU B 1 399 ? -7.672 -15.75 -27.656 1 98.56 399 GLU B O 1
ATOM 7008 N N . VAL B 1 400 ? -8.18 -15.398 -25.5 1 98.69 400 VAL B N 1
ATOM 7009 C CA . VAL B 1 400 ? -7.535 -16.625 -25.062 1 98.69 400 VAL B CA 1
ATOM 7010 C C . VAL B 1 400 ? -8.281 -17.828 -25.641 1 98.69 400 VAL B C 1
ATOM 7012 O O . VAL B 1 400 ? -7.668 -18.766 -26.141 1 98.69 400 VAL B O 1
ATOM 7015 N N . GLN B 1 401 ? -9.633 -17.797 -25.578 1 97.62 401 GLN B N 1
ATOM 7016 C CA . GLN B 1 401 ? -10.438 -18.875 -26.141 1 97.62 401 GLN B CA 1
ATOM 7017 C C . GLN B 1 401 ? -10.195 -19.016 -27.641 1 97.62 401 GLN B C 1
ATOM 7019 O O . GLN B 1 401 ? -10.102 -20.141 -28.156 1 97.62 401 GLN B O 1
ATOM 7024 N N . ALA B 1 402 ? -10.078 -17.891 -28.297 1 98.38 402 ALA B N 1
ATOM 7025 C CA . ALA B 1 402 ? -9.812 -17.922 -29.734 1 98.38 402 ALA B CA 1
ATOM 7026 C C . ALA B 1 402 ? -8.461 -18.562 -30.031 1 98.38 402 ALA B C 1
ATOM 7028 O O . ALA B 1 402 ? -8.328 -19.297 -31.016 1 98.38 402 ALA B O 1
ATOM 7029 N N . ALA B 1 403 ? -7.473 -18.266 -29.234 1 98.44 403 ALA B N 1
ATOM 7030 C CA . ALA B 1 403 ? -6.16 -18.891 -29.391 1 98.44 403 ALA B CA 1
ATOM 7031 C C . ALA B 1 403 ? -6.258 -20.406 -29.219 1 98.44 403 ALA B C 1
ATOM 7033 O O . ALA B 1 403 ? -5.637 -21.156 -29.984 1 98.44 403 ALA B O 1
ATOM 7034 N N . TYR B 1 404 ? -7.008 -20.906 -28.266 1 98.06 404 TYR B N 1
ATOM 7035 C CA . TYR B 1 404 ? -7.195 -22.328 -28.062 1 98.06 404 TYR B CA 1
ATOM 7036 C C . TYR B 1 404 ? -7.93 -22.969 -29.234 1 98.06 404 TYR B C 1
ATOM 7038 O O . TYR B 1 404 ? -7.586 -24.062 -29.672 1 98.06 404 TYR B O 1
ATOM 7046 N N . ASP B 1 405 ? -8.93 -22.266 -29.75 1 97.94 405 ASP B N 1
ATOM 7047 C CA . ASP B 1 405 ? -9.695 -22.766 -30.891 1 97.94 405 ASP B CA 1
ATOM 7048 C C . ASP B 1 405 ? -8.789 -22.953 -32.125 1 97.94 405 ASP B C 1
ATOM 7050 O O . ASP B 1 405 ? -8.953 -23.906 -32.875 1 97.94 405 ASP B O 1
ATOM 7054 N N . ALA B 1 406 ? -7.895 -22.047 -32.25 1 98.5 406 ALA B N 1
ATOM 7055 C CA . ALA B 1 406 ? -6.98 -22.109 -33.406 1 98.5 406 ALA B CA 1
ATOM 7056 C C . ALA B 1 406 ? -6.078 -23.328 -33.312 1 98.5 406 ALA B C 1
ATOM 7058 O O . ALA B 1 406 ? -5.578 -23.812 -34.344 1 98.5 406 ALA B O 1
ATOM 7059 N N . HIS B 1 407 ? -5.852 -23.891 -32.094 1 98.5 407 HIS B N 1
ATOM 7060 C CA . HIS B 1 407 ? -4.973 -25.031 -31.906 1 98.5 407 HIS B CA 1
ATOM 7061 C C . HIS B 1 407 ? -5.762 -26.266 -31.469 1 98.5 407 HIS B C 1
ATOM 7063 O O . HIS B 1 407 ? -5.191 -27.203 -30.906 1 98.5 407 HIS B O 1
ATOM 7069 N N . ALA B 1 408 ? -7.062 -26.297 -31.672 1 97.94 408 ALA B N 1
ATOM 7070 C CA . ALA B 1 408 ? -7.953 -27.312 -31.109 1 97.94 408 ALA B CA 1
ATOM 7071 C C . ALA B 1 408 ? -7.559 -28.703 -31.594 1 97.94 408 ALA B C 1
ATOM 7073 O O . ALA B 1 408 ? -7.582 -29.656 -30.828 1 97.94 408 ALA B O 1
ATOM 7074 N N . GLU B 1 409 ? -7.238 -28.891 -32.844 1 98.19 409 GLU B N 1
ATOM 7075 C CA . GLU B 1 409 ? -6.891 -30.188 -33.406 1 98.19 409 GLU B CA 1
ATOM 7076 C C . GLU B 1 409 ? -5.59 -30.719 -32.812 1 98.19 409 GLU B C 1
ATOM 7078 O O . GLU B 1 409 ? -5.48 -31.906 -32.5 1 98.19 409 GLU B O 1
ATOM 7083 N N . GLU B 1 410 ? -4.621 -29.859 -32.719 1 98.38 410 GLU B N 1
ATOM 7084 C CA . GLU B 1 410 ? -3.348 -30.25 -32.125 1 98.38 410 GLU B CA 1
ATOM 7085 C C . GLU B 1 410 ? -3.512 -30.609 -30.656 1 98.38 410 GLU B C 1
ATOM 7087 O O . GLU B 1 410 ? -2.912 -31.578 -30.188 1 98.38 410 GLU B O 1
ATOM 7092 N N . MET B 1 411 ? -4.293 -29.844 -29.969 1 98.56 411 MET B N 1
ATOM 7093 C CA . MET B 1 411 ? -4.559 -30.109 -28.547 1 98.56 411 MET B CA 1
ATOM 7094 C C . MET B 1 411 ? -5.227 -31.469 -28.359 1 98.56 411 MET B C 1
ATOM 7096 O O . MET B 1 411 ? -4.855 -32.25 -27.484 1 98.56 411 MET B O 1
ATOM 7100 N N . LYS B 1 412 ? -6.188 -31.734 -29.219 1 97.75 412 LYS B N 1
ATOM 7101 C CA . LYS B 1 412 ? -6.867 -33.031 -29.172 1 97.75 412 LYS B CA 1
ATOM 7102 C C . LYS B 1 412 ? -5.902 -34.156 -29.484 1 97.75 412 LYS B C 1
ATOM 7104 O O . LYS B 1 412 ? -5.879 -35.188 -28.781 1 97.75 412 LYS B O 1
ATOM 7109 N N . ALA B 1 413 ? -5.094 -34 -30.469 1 98.44 413 ALA B N 1
ATOM 7110 C CA . ALA B 1 413 ? -4.16 -35.031 -30.922 1 98.44 413 ALA B CA 1
ATOM 7111 C C . ALA B 1 413 ? -3.133 -35.344 -29.828 1 98.44 413 ALA B C 1
ATOM 7113 O O . ALA B 1 413 ? -2.699 -36.5 -29.688 1 98.44 413 ALA B O 1
ATOM 7114 N N . LEU B 1 414 ? -2.807 -34.344 -29.047 1 98.19 414 LEU B N 1
ATOM 7115 C CA . LEU B 1 414 ? -1.739 -34.5 -28.062 1 98.19 414 LEU B CA 1
ATOM 7116 C C . LEU B 1 414 ? -2.305 -34.594 -26.656 1 98.19 414 LEU B C 1
ATOM 7118 O O . LEU B 1 414 ? -1.55 -34.594 -25.672 1 98.19 414 LEU B O 1
ATOM 7122 N N . SER B 1 415 ? -3.668 -34.562 -26.531 1 97.38 415 SER B N 1
ATOM 7123 C CA . SER B 1 415 ? -4.395 -34.656 -25.281 1 97.38 415 SER B CA 1
ATOM 7124 C C . SER B 1 415 ? -4.031 -33.531 -24.312 1 97.38 415 SER B C 1
ATOM 7126 O O . SER B 1 415 ? -3.777 -33.781 -23.141 1 97.38 415 SER B O 1
ATOM 7128 N N . VAL B 1 416 ? -3.834 -32.375 -24.859 1 98 416 VAL B N 1
ATOM 7129 C CA . VAL B 1 416 ? -3.65 -31.172 -24.031 1 98 416 VAL B CA 1
ATOM 7130 C C . VAL B 1 416 ? -5.012 -30.594 -23.656 1 98 416 VAL B C 1
ATOM 7132 O O . VAL B 1 416 ? -5.828 -30.281 -24.531 1 98 416 VAL B O 1
ATOM 7135 N N . GLN B 1 417 ? -5.25 -30.5 -22.359 1 96.19 417 GLN B N 1
ATOM 7136 C CA . GLN B 1 417 ? -6.492 -29.938 -21.844 1 96.19 417 GLN B CA 1
ATOM 7137 C C . GLN B 1 417 ? -6.238 -28.625 -21.125 1 96.19 417 GLN B C 1
ATOM 7139 O O . GLN B 1 417 ? -5.129 -28.375 -20.641 1 96.19 417 GLN B O 1
ATOM 7144 N N . THR B 1 418 ? -7.262 -27.812 -21.125 1 96.44 418 THR B N 1
ATOM 7145 C CA . THR B 1 418 ? -7.145 -26.516 -20.453 1 96.44 418 THR B CA 1
ATOM 7146 C C . THR B 1 418 ? -8.273 -26.312 -19.453 1 96.44 418 THR B C 1
ATOM 7148 O O . THR B 1 418 ? -9.305 -26.984 -19.531 1 96.44 418 THR B O 1
ATOM 7151 N N . GLY B 1 419 ? -8.062 -25.484 -18.484 1 95.94 419 GLY B N 1
ATOM 7152 C CA . GLY B 1 419 ? -9.008 -24.953 -17.516 1 95.94 419 GLY B CA 1
ATOM 7153 C C . GLY B 1 419 ? -8.688 -23.531 -17.094 1 95.94 419 GLY B C 1
ATOM 7154 O O . GLY B 1 419 ? -7.652 -22.984 -17.484 1 95.94 419 GLY B O 1
ATOM 7155 N N . PHE B 1 420 ? -9.656 -22.953 -16.406 1 97.69 420 PHE B N 1
ATOM 7156 C CA . PHE B 1 420 ? -9.438 -21.594 -15.914 1 97.69 420 PHE B CA 1
ATOM 7157 C C . PHE B 1 420 ? -9.812 -21.484 -14.438 1 97.69 420 PHE B C 1
ATOM 7159 O O . PHE B 1 420 ? -10.828 -22.031 -14.016 1 97.69 420 PHE B O 1
ATOM 7166 N N . LEU B 1 421 ? -9 -20.844 -13.719 1 97.62 421 LEU B N 1
ATOM 7167 C CA . LEU B 1 421 ? -9.352 -20.297 -12.414 1 97.62 421 LEU B CA 1
ATOM 7168 C C . LEU B 1 421 ? -9.484 -18.766 -12.492 1 97.62 421 LEU B C 1
ATOM 7170 O O . LEU B 1 421 ? -8.68 -18.109 -13.133 1 97.62 421 LEU B O 1
ATOM 7174 N N . PHE B 1 422 ? -10.539 -18.203 -11.891 1 98.5 422 PHE B N 1
ATOM 7175 C CA . PHE B 1 422 ? -10.758 -16.766 -11.789 1 98.5 422 PHE B CA 1
ATOM 7176 C C . PHE B 1 422 ? -10.883 -16.344 -10.336 1 98.5 422 PHE B C 1
ATOM 7178 O O . PHE B 1 422 ? -11.508 -17.047 -9.531 1 98.5 422 PHE B O 1
ATOM 7185 N N . THR B 1 423 ? -10.266 -15.266 -9.977 1 98.44 423 THR B N 1
ATOM 7186 C CA . THR B 1 423 ? -10.469 -14.641 -8.68 1 98.44 423 THR B CA 1
ATOM 7187 C C . THR B 1 423 ? -10.344 -13.117 -8.789 1 98.44 423 THR B C 1
ATOM 7189 O O . THR B 1 423 ? -10.086 -12.594 -9.875 1 98.44 423 THR B O 1
ATOM 7192 N N . SER B 1 424 ? -10.633 -12.414 -7.746 1 97.94 424 SER B N 1
ATOM 7193 C CA . SER B 1 424 ? -10.578 -10.961 -7.773 1 97.94 424 SER B CA 1
ATOM 7194 C C . SER B 1 424 ? -9.438 -10.43 -6.914 1 97.94 424 SER B C 1
ATOM 7196 O O . SER B 1 424 ? -8.945 -11.133 -6.023 1 97.94 424 SER B O 1
ATOM 7198 N N . MET B 1 425 ? -8.938 -9.305 -7.277 1 96.44 425 MET B N 1
ATOM 7199 C CA . MET B 1 425 ? -7.918 -8.539 -6.562 1 96.44 425 MET B CA 1
ATOM 7200 C C . MET B 1 425 ? -8.414 -7.137 -6.234 1 96.44 425 MET B C 1
ATOM 7202 O O . MET B 1 425 ? -8.5 -6.281 -7.117 1 96.44 425 MET B O 1
ATOM 7206 N N . SER B 1 426 ? -8.68 -6.867 -4.988 1 94.25 426 SER B N 1
ATOM 7207 C CA . SER B 1 426 ? -9.203 -5.574 -4.574 1 94.25 426 SER B CA 1
ATOM 7208 C C . SER B 1 426 ? -10.445 -5.199 -5.383 1 94.25 426 SER B C 1
ATOM 7210 O O . SER B 1 426 ? -11.164 -6.074 -5.871 1 94.25 426 SER B O 1
ATOM 7212 N N . THR B 1 427 ? -10.773 -3.916 -5.504 1 94.38 427 THR B N 1
ATOM 7213 C CA . THR B 1 427 ? -11.984 -3.455 -6.176 1 94.38 427 THR B CA 1
ATOM 7214 C C . THR B 1 427 ? -11.719 -3.221 -7.66 1 94.38 427 THR B C 1
ATOM 7216 O O . THR B 1 427 ? -12.641 -2.91 -8.422 1 94.38 427 THR B O 1
ATOM 7219 N N . ASN B 1 428 ? -10.477 -3.463 -8.125 1 96.75 428 ASN B N 1
ATOM 7220 C CA . ASN B 1 428 ? -10.203 -2.875 -9.438 1 96.75 428 ASN B CA 1
ATOM 7221 C C . ASN B 1 428 ? -9.492 -3.861 -10.359 1 96.75 428 ASN B C 1
ATOM 7223 O O . ASN B 1 428 ? -8.953 -3.469 -11.391 1 96.75 428 ASN B O 1
ATOM 7227 N N . ALA B 1 429 ? -9.492 -5.191 -10.031 1 98.44 429 ALA B N 1
ATOM 7228 C CA . ALA B 1 429 ? -8.82 -6.117 -10.945 1 98.44 429 ALA B CA 1
ATOM 7229 C C . ALA B 1 429 ? -9.344 -7.539 -10.758 1 98.44 429 ALA B C 1
ATOM 7231 O O . ALA B 1 429 ? -9.891 -7.875 -9.711 1 98.44 429 ALA B O 1
ATOM 7232 N N . LEU B 1 430 ? -9.211 -8.344 -11.789 1 98.69 430 LEU B N 1
ATOM 7233 C CA . LEU B 1 430 ? -9.477 -9.781 -11.758 1 98.69 430 LEU B CA 1
ATOM 7234 C C . LEU B 1 430 ? -8.242 -10.57 -12.18 1 98.69 430 LEU B C 1
ATOM 7236 O O . LEU B 1 430 ? -7.418 -10.078 -12.953 1 98.69 430 LEU B O 1
ATOM 7240 N N . ILE B 1 431 ? -8.164 -11.781 -11.68 1 98.56 431 ILE B N 1
ATOM 7241 C CA . ILE B 1 431 ? -7.18 -12.742 -12.164 1 98.56 431 ILE B CA 1
ATOM 7242 C C . ILE B 1 431 ? -7.832 -13.688 -13.164 1 98.56 431 ILE B C 1
ATOM 7244 O O . ILE B 1 431 ? -8.914 -14.227 -12.914 1 98.56 431 ILE B O 1
ATOM 7248 N N . ILE B 1 432 ? -7.266 -13.836 -14.273 1 98.69 432 ILE B N 1
ATOM 7249 C CA . ILE B 1 432 ? -7.547 -14.906 -15.234 1 98.69 432 ILE B CA 1
ATOM 7250 C C . ILE B 1 432 ? -6.367 -15.867 -15.289 1 98.69 432 ILE B C 1
ATOM 7252 O O . ILE B 1 432 ? -5.258 -15.484 -15.672 1 98.69 432 ILE B O 1
ATOM 7256 N N . GLU B 1 433 ? -6.629 -17.109 -14.906 1 98.25 433 GLU B N 1
ATOM 7257 C CA . GLU B 1 433 ? -5.535 -18.078 -14.82 1 98.25 433 GLU B CA 1
ATOM 7258 C C . GLU B 1 433 ? -5.836 -19.328 -15.641 1 98.25 433 GLU B C 1
ATOM 7260 O O . GLU B 1 433 ? -6.328 -20.328 -15.102 1 98.25 433 GLU B O 1
ATOM 7265 N N . PRO B 1 434 ? -5.469 -19.328 -16.906 1 98.12 434 PRO B N 1
ATOM 7266 C CA . PRO B 1 434 ? -5.473 -20.578 -17.656 1 98.12 434 PRO B CA 1
ATOM 7267 C C . PRO B 1 434 ? -4.512 -21.625 -17.078 1 98.12 434 PRO B C 1
ATOM 7269 O O . PRO B 1 434 ? -3.414 -21.266 -16.641 1 98.12 434 PRO B O 1
ATOM 7272 N N . VAL B 1 435 ? -4.98 -22.828 -17.047 1 97.44 435 VAL B N 1
ATOM 7273 C CA . VAL B 1 435 ? -4.176 -23.953 -16.578 1 97.44 435 VAL B CA 1
ATOM 7274 C C . VAL B 1 435 ? -4.145 -25.047 -17.656 1 97.44 435 VAL B C 1
ATOM 7276 O O . VAL B 1 435 ? -5.148 -25.297 -18.328 1 97.44 435 VAL B O 1
ATOM 7279 N N . TYR B 1 436 ? -3.037 -25.719 -17.797 1 97.75 436 TYR B N 1
ATOM 7280 C CA . TYR B 1 436 ? -2.867 -26.781 -18.781 1 97.75 436 TYR B CA 1
ATOM 7281 C C . TYR B 1 436 ? -2.633 -28.125 -18.109 1 97.75 436 TYR B C 1
ATOM 7283 O O . TYR B 1 436 ? -1.949 -28.203 -17.078 1 97.75 436 TYR B O 1
ATOM 7291 N N . PHE B 1 437 ? -3.205 -29.141 -18.656 1 96.75 437 PHE B N 1
ATOM 7292 C CA . PHE B 1 437 ? -2.957 -30.547 -18.328 1 96.75 437 PHE B CA 1
ATOM 7293 C C . PHE B 1 437 ? -2.561 -31.344 -19.562 1 96.75 437 PHE B C 1
ATOM 7295 O O . PHE B 1 437 ? -3.195 -31.219 -20.609 1 96.75 437 PHE B O 1
ATOM 7302 N N . TRP B 1 438 ? -1.499 -32.188 -19.547 1 97.12 438 TRP B N 1
ATOM 7303 C CA . TRP B 1 438 ? -1.107 -33 -20.688 1 97.12 438 TRP B CA 1
ATOM 7304 C C . TRP B 1 438 ? -0.378 -34.25 -20.234 1 97.12 438 TRP B C 1
ATOM 7306 O O . TRP B 1 438 ? 0.081 -34.344 -19.094 1 97.12 438 TRP B O 1
ATOM 7316 N N . PRO B 1 439 ? -0.333 -35.25 -21.062 1 96.69 439 PRO B N 1
ATOM 7317 C CA . PRO B 1 439 ? 0.23 -36.562 -20.656 1 96.69 439 PRO B CA 1
ATOM 7318 C C . PRO B 1 439 ? 1.756 -36.531 -20.594 1 96.69 439 PRO B C 1
ATOM 7320 O O . PRO B 1 439 ? 2.418 -37.062 -21.484 1 96.69 439 PRO B O 1
ATOM 7323 N N . GLN B 1 440 ? 2.254 -36 -19.609 1 95.06 440 GLN B N 1
ATOM 7324 C CA . GLN B 1 440 ? 3.67 -35.969 -19.266 1 95.06 440 GLN B CA 1
ATOM 7325 C C . GLN B 1 440 ? 3.891 -36.312 -17.797 1 95.06 440 GLN B C 1
ATOM 7327 O O . GLN B 1 440 ? 3.086 -35.938 -16.938 1 95.06 440 GLN B O 1
ATOM 7332 N N . GLY B 1 441 ? 4.945 -37.062 -17.5 1 90.12 441 GLY B N 1
ATOM 7333 C CA . GLY B 1 441 ? 5.254 -37.469 -16.141 1 90.12 441 GLY B CA 1
ATOM 7334 C C . GLY B 1 441 ? 5.645 -36.281 -15.242 1 90.12 441 GLY B C 1
ATOM 7335 O O . GLY B 1 441 ? 5.871 -35.188 -15.727 1 90.12 441 GLY B O 1
ATOM 7336 N N . TRP B 1 442 ? 5.637 -36.5 -13.844 1 93.06 442 TRP B N 1
ATOM 7337 C CA . TRP B 1 442 ? 6.02 -35.5 -12.867 1 93.06 442 TRP B CA 1
ATOM 7338 C C . TRP B 1 442 ? 7.469 -35.688 -12.422 1 93.06 442 TRP B C 1
ATOM 7340 O O . TRP B 1 442 ? 8.117 -36.656 -12.805 1 93.06 442 TRP B O 1
ATOM 7350 N N . ARG B 1 443 ? 8.031 -34.719 -11.758 1 93.5 443 ARG B N 1
ATOM 7351 C CA . ARG B 1 443 ? 9.422 -34.719 -11.32 1 93.5 443 ARG B CA 1
ATOM 7352 C C . ARG B 1 443 ? 9.516 -34.812 -9.797 1 93.5 443 ARG B C 1
ATOM 7354 O O . ARG B 1 443 ? 8.5 -34.969 -9.117 1 93.5 443 ARG B O 1
ATOM 7361 N N . GLU B 1 444 ? 10.742 -34.844 -9.312 1 93.75 444 GLU B N 1
ATOM 7362 C CA . GLU B 1 444 ? 11.008 -35.031 -7.887 1 93.75 444 GLU B CA 1
ATOM 7363 C C . GLU B 1 444 ? 10.344 -33.938 -7.055 1 93.75 444 GLU B C 1
ATOM 7365 O O . GLU B 1 444 ? 9.906 -34.188 -5.93 1 93.75 444 GLU B O 1
ATOM 7370 N N . ILE B 1 445 ? 10.273 -32.75 -7.566 1 94.81 445 ILE B N 1
ATOM 7371 C CA . ILE B 1 445 ? 9.688 -31.641 -6.828 1 94.81 445 ILE B CA 1
ATOM 7372 C C . ILE B 1 445 ? 8.211 -31.906 -6.57 1 94.81 445 ILE B C 1
ATOM 7374 O O . ILE B 1 445 ? 7.672 -31.5 -5.535 1 94.81 445 ILE B O 1
ATOM 7378 N N . HIS B 1 446 ? 7.535 -32.562 -7.504 1 95.5 446 HIS B N 1
ATOM 7379 C CA . HIS B 1 446 ? 6.141 -32.938 -7.312 1 95.5 446 HIS B CA 1
ATOM 7380 C C . HIS B 1 446 ? 6 -34 -6.219 1 95.5 446 HIS B C 1
ATOM 7382 O O . HIS B 1 446 ? 5.098 -33.906 -5.383 1 95.5 446 HIS B O 1
ATOM 7388 N N . GLU B 1 447 ? 6.898 -34.906 -6.203 1 94.56 447 GLU B N 1
ATOM 7389 C CA . GLU B 1 447 ? 6.902 -35.938 -5.176 1 94.56 447 GLU B CA 1
ATOM 7390 C C . GLU B 1 447 ? 7.148 -35.344 -3.791 1 94.56 447 GLU B C 1
ATOM 7392 O O . GLU B 1 447 ? 6.566 -35.781 -2.803 1 94.56 447 GLU B O 1
ATOM 7397 N N . ASP B 1 448 ? 7.957 -34.375 -3.799 1 93.38 448 ASP B N 1
ATOM 7398 C CA . ASP B 1 448 ? 8.273 -33.688 -2.545 1 93.38 448 ASP B CA 1
ATOM 7399 C C . ASP B 1 448 ? 7.07 -32.906 -2.027 1 93.38 448 ASP B C 1
ATOM 7401 O O . ASP B 1 448 ? 6.91 -32.75 -0.816 1 93.38 448 ASP B O 1
ATOM 7405 N N . GLY B 1 449 ? 6.277 -32.438 -2.908 1 93.12 449 GLY B N 1
ATOM 7406 C CA . GLY B 1 449 ? 5.188 -31.547 -2.539 1 93.12 449 GLY B CA 1
ATOM 7407 C C . GLY B 1 449 ? 3.891 -32.281 -2.248 1 93.12 449 GLY B C 1
ATOM 7408 O O . GLY B 1 449 ? 3.117 -31.859 -1.384 1 93.12 449 GLY B O 1
ATOM 7409 N N . MET B 1 450 ? 3.627 -33.375 -2.857 1 95.25 450 MET B N 1
ATOM 7410 C CA . MET B 1 450 ? 2.344 -34.062 -2.777 1 95.25 450 MET B CA 1
ATOM 7411 C C . MET B 1 450 ? 2.355 -35.094 -1.665 1 95.25 450 MET B C 1
ATOM 7413 O O . MET B 1 450 ? 3.422 -35.5 -1.185 1 95.25 450 MET B O 1
ATOM 7417 N N . GLU B 1 451 ? 1.172 -35.5 -1.271 1 94.69 451 GLU B N 1
ATOM 7418 C CA . GLU B 1 451 ? 1.05 -36.594 -0.31 1 94.69 451 GLU B CA 1
ATOM 7419 C C . GLU B 1 451 ? 1.435 -37.906 -0.938 1 94.69 451 GLU B C 1
ATOM 7421 O O . GLU B 1 451 ? 1.033 -38.219 -2.064 1 94.69 451 GLU B O 1
ATOM 7426 N N . ALA B 1 452 ? 2.156 -38.688 -0.148 1 94.81 452 ALA B N 1
ATOM 7427 C CA . ALA B 1 452 ? 2.609 -40 -0.629 1 94.81 452 ALA B CA 1
ATOM 7428 C C . ALA B 1 452 ? 1.428 -40.875 -1.023 1 94.81 452 ALA B C 1
ATOM 7430 O O . ALA B 1 452 ? 1.49 -41.594 -2.02 1 94.81 452 ALA B O 1
ATOM 7431 N N . SER B 1 453 ? 0.367 -40.812 -0.209 1 93.06 453 SER B N 1
ATOM 7432 C CA . SER B 1 453 ? -0.813 -41.625 -0.469 1 93.06 453 SER B CA 1
ATOM 7433 C C . SER B 1 453 ? -1.479 -41.25 -1.784 1 93.06 453 SER B C 1
ATOM 7435 O O . SER B 1 453 ? -2.062 -42.094 -2.467 1 93.06 453 SER B O 1
ATOM 7437 N N . HIS B 1 454 ? -1.352 -39.969 -2.111 1 92.62 454 HIS B N 1
ATOM 7438 C CA . HIS B 1 454 ? -1.91 -39.5 -3.371 1 92.62 454 HIS B CA 1
ATOM 7439 C C . HIS B 1 454 ? -1.078 -39.969 -4.559 1 92.62 454 HIS B C 1
ATOM 7441 O O . HIS B 1 454 ? -1.628 -40.438 -5.562 1 92.62 454 HIS B O 1
ATOM 7447 N N . ILE B 1 455 ? 0.202 -39.938 -4.48 1 94.56 455 ILE B N 1
ATOM 7448 C CA . ILE B 1 455 ? 1.127 -40.344 -5.543 1 94.56 455 ILE B CA 1
ATOM 7449 C C . ILE B 1 455 ? 0.923 -41.812 -5.902 1 94.56 455 ILE B C 1
ATOM 7451 O O . ILE B 1 455 ? 0.973 -42.188 -7.074 1 94.56 455 ILE B O 1
ATOM 7455 N N . GLN B 1 456 ? 0.671 -42.594 -4.91 1 93.31 456 GLN B N 1
ATOM 7456 C CA . GLN B 1 456 ? 0.529 -44.031 -5.102 1 93.31 456 GLN B CA 1
ATOM 7457 C C . GLN B 1 456 ? -0.67 -44.344 -5.988 1 93.31 456 GLN B C 1
ATOM 7459 O O . GLN B 1 456 ? -0.72 -45.406 -6.609 1 93.31 456 GLN B O 1
ATOM 7464 N N . LYS B 1 457 ? -1.551 -43.406 -6.031 1 90.56 457 LYS B N 1
ATOM 7465 C CA . LYS B 1 457 ? -2.779 -43.625 -6.785 1 90.56 457 LYS B CA 1
ATOM 7466 C C . LYS B 1 457 ? -2.652 -43.125 -8.219 1 90.56 457 LYS B C 1
ATOM 7468 O O . LYS B 1 457 ? -3.551 -43.312 -9.039 1 90.56 457 LYS B O 1
ATOM 7473 N N . LEU B 1 458 ? -1.595 -42.562 -8.539 1 94.25 458 LEU B N 1
ATOM 7474 C CA . LEU B 1 458 ? -1.409 -41.938 -9.836 1 94.25 458 LEU B CA 1
ATOM 7475 C C . LEU B 1 458 ? -0.551 -42.812 -10.75 1 94.25 458 LEU B C 1
ATOM 7477 O O . LEU B 1 458 ? 0.084 -43.75 -10.281 1 94.25 458 LEU B O 1
ATOM 7481 N N . THR B 1 459 ? -0.657 -42.562 -12.023 1 93.06 459 THR B N 1
ATOM 7482 C CA . THR B 1 459 ? 0.203 -43.188 -13.016 1 93.06 459 THR B CA 1
ATOM 7483 C C . THR B 1 459 ? 1.282 -42.219 -13.492 1 93.06 459 THR B C 1
ATOM 7485 O O . THR B 1 459 ? 0.975 -41.156 -14.055 1 93.06 459 THR B O 1
ATOM 7488 N N . LYS B 1 460 ? 2.525 -42.562 -13.289 1 93.62 460 LYS B N 1
ATOM 7489 C CA . LYS B 1 460 ? 3.615 -41.719 -13.789 1 93.62 460 LYS B CA 1
ATOM 7490 C C . LYS B 1 460 ? 3.863 -41.969 -15.273 1 93.62 460 LYS B C 1
ATOM 7492 O O . LYS B 1 460 ? 4.242 -43.094 -15.664 1 93.62 460 LYS B O 1
ATOM 7497 N N . ARG B 1 461 ? 3.709 -41.031 -16.031 1 94.31 461 ARG B N 1
ATOM 7498 C CA . ARG B 1 461 ? 3.844 -41.125 -17.484 1 94.31 461 ARG B CA 1
ATOM 7499 C C . ARG B 1 461 ? 5.273 -40.812 -17.922 1 94.31 461 ARG B C 1
ATOM 7501 O O . ARG B 1 461 ? 6.07 -40.312 -17.141 1 94.31 461 ARG B O 1
ATOM 7508 N N . GLN B 1 462 ? 5.555 -41.156 -19.172 1 94 462 GLN B N 1
ATOM 7509 C CA . GLN B 1 462 ? 6.84 -40.844 -19.781 1 94 462 GLN B CA 1
ATOM 7510 C C . GLN B 1 462 ? 6.902 -39.406 -20.234 1 94 462 GLN B C 1
ATOM 7512 O O . GLN B 1 462 ? 5.891 -38.688 -20.203 1 94 462 GLN B O 1
ATOM 7517 N N . GLU B 1 463 ? 8.117 -39 -20.641 1 93.62 463 GLU B N 1
ATOM 7518 C CA . GLU B 1 463 ? 8.281 -37.688 -21.234 1 93.62 463 GLU B CA 1
ATOM 7519 C C . GLU B 1 463 ? 7.469 -37.562 -22.516 1 93.62 463 GLU B C 1
ATOM 7521 O O . GLU B 1 463 ? 7.348 -38.5 -23.281 1 93.62 463 GLU B O 1
ATOM 7526 N N . ASN B 1 464 ? 6.898 -36.406 -22.688 1 96.19 464 ASN B N 1
ATOM 7527 C CA . ASN B 1 464 ? 6.09 -36.094 -23.859 1 96.19 464 ASN B CA 1
ATOM 7528 C C . ASN B 1 464 ? 6.48 -34.75 -24.469 1 96.19 464 ASN B C 1
ATOM 7530 O O . ASN B 1 464 ? 5.762 -33.781 -24.312 1 96.19 464 ASN B O 1
ATOM 7534 N N . PRO B 1 465 ? 7.594 -34.719 -25.203 1 96.31 465 PRO B N 1
ATOM 7535 C CA . PRO B 1 465 ? 8.117 -33.469 -25.719 1 96.31 465 PRO B CA 1
ATOM 7536 C C . PRO B 1 465 ? 7.145 -32.781 -26.656 1 96.31 465 PRO B C 1
ATOM 7538 O O . PRO B 1 465 ? 7.062 -31.531 -26.672 1 96.31 465 PRO B O 1
ATOM 7541 N N . ALA B 1 466 ? 6.395 -33.531 -27.469 1 97.62 466 ALA B N 1
ATOM 7542 C CA . ALA B 1 466 ? 5.469 -32.906 -28.438 1 97.62 466 ALA B CA 1
ATOM 7543 C C . ALA B 1 466 ? 4.379 -32.125 -27.719 1 97.62 466 ALA B C 1
ATOM 7545 O O . ALA B 1 466 ? 4.105 -30.969 -28.062 1 97.62 466 ALA B O 1
ATOM 7546 N N . ALA B 1 467 ? 3.723 -32.719 -26.734 1 98.12 467 ALA B N 1
ATOM 7547 C CA . ALA B 1 467 ? 2.674 -32.062 -25.969 1 98.12 467 ALA B CA 1
ATOM 7548 C C . ALA B 1 467 ? 3.242 -30.875 -25.172 1 98.12 467 ALA B C 1
ATOM 7550 O O . ALA B 1 467 ? 2.617 -29.828 -25.078 1 98.12 467 ALA B O 1
ATOM 7551 N N . THR B 1 468 ? 4.414 -31.094 -24.625 1 97.5 468 THR B N 1
ATOM 7552 C CA . THR B 1 468 ? 5.062 -30.062 -23.844 1 97.5 468 THR B CA 1
ATOM 7553 C C . THR B 1 468 ? 5.379 -28.844 -24.703 1 97.5 468 THR B C 1
ATOM 7555 O O . THR B 1 468 ? 5.199 -27.703 -24.281 1 97.5 468 THR B O 1
ATOM 7558 N N . ASP B 1 469 ? 5.844 -29.047 -25.891 1 97.69 469 ASP B N 1
ATOM 7559 C CA . ASP B 1 469 ? 6.148 -27.969 -26.812 1 97.69 469 ASP B CA 1
ATOM 7560 C C . ASP B 1 469 ? 4.891 -27.188 -27.203 1 97.69 469 ASP B C 1
ATOM 7562 O O . ASP B 1 469 ? 4.93 -25.969 -27.375 1 97.69 469 ASP B O 1
ATOM 7566 N N . LEU B 1 470 ? 3.807 -27.953 -27.344 1 98.38 470 LEU B N 1
ATOM 7567 C CA . LEU B 1 470 ? 2.545 -27.266 -27.625 1 98.38 470 LEU B CA 1
ATOM 7568 C C . LEU B 1 470 ? 2.129 -26.375 -26.469 1 98.38 470 LEU B C 1
ATOM 7570 O O . LEU B 1 470 ? 1.673 -25.25 -26.672 1 98.38 470 LEU B O 1
ATOM 7574 N N . VAL B 1 471 ? 2.254 -26.875 -25.234 1 98.25 471 VAL B N 1
ATOM 7575 C CA . VAL B 1 471 ? 1.909 -26.094 -24.047 1 98.25 471 VAL B CA 1
ATOM 7576 C C . VAL B 1 471 ? 2.779 -24.844 -23.984 1 98.25 471 VAL B C 1
ATOM 7578 O O . VAL B 1 471 ? 2.287 -23.75 -23.703 1 98.25 471 VAL B O 1
ATOM 7581 N N . LYS B 1 472 ? 4.09 -24.969 -24.312 1 97.56 472 LYS B N 1
ATOM 7582 C CA . LYS B 1 472 ? 4.984 -23.812 -24.375 1 97.56 472 LYS B CA 1
ATOM 7583 C C . LYS B 1 472 ? 4.48 -22.781 -25.375 1 97.56 472 LYS B C 1
ATOM 7585 O O . LYS B 1 472 ? 4.492 -21.578 -25.094 1 97.56 472 LYS B O 1
ATOM 7590 N N . LEU B 1 473 ? 4.098 -23.266 -26.5 1 98.25 473 LEU B N 1
ATOM 7591 C CA . LEU B 1 473 ? 3.604 -22.391 -27.547 1 98.25 473 LEU B CA 1
ATOM 7592 C C . LEU B 1 473 ? 2.344 -21.656 -27.109 1 98.25 473 LEU B C 1
ATOM 7594 O O . LEU B 1 473 ? 2.234 -20.453 -27.281 1 98.25 473 LEU B O 1
ATOM 7598 N N . LEU B 1 474 ? 1.396 -22.406 -26.562 1 98.56 474 LEU B N 1
ATOM 7599 C CA . LEU B 1 474 ? 0.144 -21.812 -26.094 1 98.56 474 LEU B CA 1
ATOM 7600 C C . LEU B 1 474 ? 0.404 -20.766 -25.031 1 98.56 474 LEU B C 1
ATOM 7602 O O . LEU B 1 474 ? -0.171 -19.672 -25.062 1 98.56 474 LEU B O 1
ATOM 7606 N N . ARG B 1 475 ? 1.247 -21.062 -24.094 1 97.94 475 ARG B N 1
ATOM 7607 C CA . ARG B 1 475 ? 1.597 -20.109 -23.047 1 97.94 475 ARG B CA 1
ATOM 7608 C C . ARG B 1 475 ? 2.215 -18.844 -23.641 1 97.94 475 ARG B C 1
ATOM 7610 O O . ARG B 1 475 ? 1.912 -17.734 -23.203 1 97.94 475 ARG B O 1
ATOM 7617 N N . SER B 1 476 ? 3.076 -19 -24.609 1 97.69 476 SER B N 1
ATOM 7618 C CA . SER B 1 476 ? 3.703 -17.859 -25.281 1 97.69 476 SER B CA 1
ATOM 7619 C C . SER B 1 476 ? 2.664 -16.984 -25.953 1 97.69 476 SER B C 1
ATOM 7621 O O . SER B 1 476 ? 2.742 -15.75 -25.875 1 97.69 476 SER B O 1
ATOM 7623 N N . GLU B 1 477 ? 1.725 -17.594 -26.609 1 98.5 477 GLU B N 1
ATOM 7624 C CA . GLU B 1 477 ? 0.665 -16.844 -27.281 1 98.5 477 GLU B CA 1
ATOM 7625 C C . GLU B 1 477 ? -0.18 -16.078 -26.266 1 98.5 477 GLU B C 1
ATOM 7627 O O . GLU B 1 477 ? -0.59 -14.938 -26.531 1 98.5 477 GLU B O 1
ATOM 7632 N N . LEU B 1 478 ? -0.429 -16.703 -25.156 1 98.56 478 LEU B N 1
ATOM 7633 C CA . LEU B 1 478 ? -1.217 -16.016 -24.125 1 98.56 478 LEU B CA 1
ATOM 7634 C C . LEU B 1 478 ? -0.445 -14.836 -23.547 1 98.56 478 LEU B C 1
ATOM 7636 O O . LEU B 1 478 ? -1.034 -13.805 -23.234 1 98.56 478 LEU B O 1
ATOM 7640 N N . LEU B 1 479 ? 0.832 -14.961 -23.391 1 97.44 479 LEU B N 1
ATOM 7641 C CA . LEU B 1 479 ? 1.653 -13.852 -22.938 1 97.44 479 LEU B CA 1
ATOM 7642 C C . LEU B 1 479 ? 1.528 -12.648 -23.875 1 97.44 479 LEU B C 1
ATOM 7644 O O . LEU B 1 479 ? 1.469 -11.508 -23.422 1 97.44 479 LEU B O 1
ATOM 7648 N N . ASP B 1 480 ? 1.482 -12.914 -25.141 1 97.38 480 ASP B N 1
ATOM 7649 C CA . ASP B 1 480 ? 1.304 -11.844 -26.125 1 97.38 480 ASP B CA 1
ATOM 7650 C C . ASP B 1 480 ? -0.044 -11.148 -25.938 1 97.38 480 ASP B C 1
ATOM 7652 O O . ASP B 1 480 ? -0.134 -9.922 -26.016 1 97.38 480 ASP B O 1
ATOM 7656 N N . ILE B 1 481 ? -1.065 -11.922 -25.672 1 98.25 481 ILE B N 1
ATOM 7657 C CA . ILE B 1 481 ? -2.398 -11.375 -25.438 1 98.25 481 ILE B CA 1
ATOM 7658 C C . ILE B 1 481 ? -2.396 -10.508 -24.188 1 98.25 481 ILE B C 1
ATOM 7660 O O . ILE B 1 481 ? -2.914 -9.383 -24.203 1 98.25 481 ILE B O 1
ATOM 7664 N N . PHE B 1 482 ? -1.806 -11.039 -23.109 1 97.94 482 PHE B N 1
ATOM 7665 C CA . PHE B 1 482 ? -1.748 -10.297 -21.859 1 97.94 482 PHE B CA 1
ATOM 7666 C C . PHE B 1 482 ? -1.008 -8.977 -22.047 1 97.94 482 PHE B C 1
ATOM 7668 O O . PHE B 1 482 ? -1.43 -7.941 -21.531 1 97.94 482 PHE B O 1
ATOM 7675 N N . GLN B 1 483 ? 0.076 -9.008 -22.797 1 96 483 GLN B N 1
ATOM 7676 C CA . GLN B 1 483 ? 0.862 -7.809 -23.062 1 96 483 GLN B CA 1
ATOM 7677 C C . GLN B 1 483 ? 0.055 -6.789 -23.859 1 96 483 GLN B C 1
ATOM 7679 O O . GLN B 1 483 ? 0.141 -5.586 -23.609 1 96 483 GLN B O 1
ATOM 7684 N N . LYS B 1 484 ? -0.686 -7.266 -24.828 1 96.5 484 LYS B N 1
ATOM 7685 C CA . LYS B 1 484 ? -1.536 -6.41 -25.656 1 96.5 484 LYS B CA 1
ATOM 7686 C C . LYS B 1 484 ? -2.494 -5.594 -24.797 1 96.5 484 LYS B C 1
ATOM 7688 O O . LYS B 1 484 ? -2.762 -4.426 -25.094 1 96.5 484 LYS B O 1
ATOM 7693 N N . TYR B 1 485 ? -2.932 -6.148 -23.719 1 97.38 485 TYR B N 1
ATOM 7694 C CA . TYR B 1 485 ? -3.922 -5.492 -22.875 1 97.38 485 TYR B CA 1
ATOM 7695 C C . TYR B 1 485 ? -3.256 -4.789 -21.703 1 97.38 485 TYR B C 1
ATOM 7697 O O . TYR B 1 485 ? -3.936 -4.223 -20.844 1 97.38 485 TYR B O 1
ATOM 7705 N N . GLY B 1 486 ? -1.933 -4.809 -21.609 1 96.38 486 GLY B N 1
ATOM 7706 C CA . GLY B 1 486 ? -1.219 -4.148 -20.531 1 96.38 486 GLY B CA 1
ATOM 7707 C C . GLY B 1 486 ? -1.528 -4.734 -19.172 1 96.38 486 GLY B C 1
ATOM 7708 O O . GLY B 1 486 ? -1.676 -4 -18.188 1 96.38 486 GLY B O 1
ATOM 7709 N N . CYS B 1 487 ? -1.682 -6.062 -19.078 1 97.5 487 CYS B N 1
ATOM 7710 C CA . CYS B 1 487 ? -2.008 -6.75 -17.828 1 97.5 487 CYS B CA 1
ATOM 7711 C C . CYS B 1 487 ? -0.83 -6.711 -16.859 1 97.5 487 CYS B C 1
ATOM 7713 O O . CYS B 1 487 ? 0.313 -6.508 -17.281 1 97.5 487 CYS B O 1
ATOM 7715 N N . GLY B 1 488 ? -1.142 -6.766 -15.578 1 96.56 488 GLY B N 1
ATOM 7716 C CA . GLY B 1 488 ? -0.124 -7.078 -14.586 1 96.56 488 GLY B CA 1
ATOM 7717 C C . GLY B 1 488 ? 0.047 -8.562 -14.352 1 96.56 488 GLY B C 1
ATOM 7718 O O . GLY B 1 488 ? -0.726 -9.375 -14.875 1 96.56 488 GLY B O 1
ATOM 7719 N N . HIS B 1 489 ? 1.102 -8.852 -13.625 1 96.81 489 HIS B N 1
ATOM 7720 C CA . HIS B 1 489 ? 1.364 -10.234 -13.266 1 96.81 489 HIS B CA 1
ATOM 7721 C C . HIS B 1 489 ? 1.968 -10.336 -11.867 1 96.81 489 HIS B C 1
ATOM 7723 O O . HIS B 1 489 ? 2.645 -9.414 -11.406 1 96.81 489 HIS B O 1
ATOM 7729 N N . PHE B 1 490 ? 1.664 -11.422 -11.141 1 95.06 490 PHE B N 1
ATOM 7730 C CA . PHE B 1 490 ? 2.436 -11.852 -9.977 1 95.06 490 PHE B CA 1
ATOM 7731 C C . PHE B 1 490 ? 3.219 -13.117 -10.289 1 95.06 490 PHE B C 1
ATOM 7733 O O . PHE B 1 490 ? 3.115 -13.664 -11.391 1 95.06 490 PHE B O 1
ATOM 7740 N N . GLN B 1 491 ? 4.137 -13.531 -9.375 1 95.25 491 GLN B N 1
ATOM 7741 C CA . GLN B 1 491 ? 5.039 -14.633 -9.688 1 95.25 491 GLN B CA 1
ATOM 7742 C C . GLN B 1 491 ? 5.727 -14.422 -11.031 1 95.25 491 GLN B C 1
ATOM 7744 O O . GLN B 1 491 ? 5.699 -15.305 -11.898 1 95.25 491 GLN B O 1
ATOM 7749 N N . ILE B 1 492 ? 6.328 -13.328 -11.172 1 95.31 492 ILE B N 1
ATOM 7750 C CA . ILE B 1 492 ? 6.883 -12.922 -12.461 1 95.31 492 ILE B CA 1
ATOM 7751 C C . ILE B 1 492 ? 8.016 -13.859 -12.859 1 95.31 492 ILE B C 1
ATOM 7753 O O . ILE B 1 492 ? 8 -14.422 -13.953 1 95.31 492 ILE B O 1
ATOM 7757 N N . GLY B 1 493 ? 8.984 -14 -11.938 1 95.81 493 GLY B N 1
ATOM 7758 C CA . GLY B 1 493 ? 10.133 -14.859 -12.203 1 95.81 493 GLY B CA 1
ATOM 7759 C C . GLY B 1 493 ? 10.844 -14.508 -13.492 1 95.81 493 GLY B C 1
ATOM 7760 O O . GLY B 1 493 ? 11.219 -13.359 -13.711 1 95.81 493 GLY B O 1
ATOM 7761 N N . ARG B 1 494 ? 11.078 -15.508 -14.32 1 94.62 494 ARG B N 1
ATOM 7762 C CA . ARG B 1 494 ? 11.75 -15.344 -15.609 1 94.62 494 ARG B CA 1
ATOM 7763 C C . ARG B 1 494 ? 10.773 -15.547 -16.766 1 94.62 494 ARG B C 1
ATOM 7765 O O . ARG B 1 494 ? 11.18 -15.555 -17.922 1 94.62 494 ARG B O 1
ATOM 7772 N N . THR B 1 495 ? 9.539 -15.656 -16.422 1 95.44 495 THR B N 1
ATOM 7773 C CA . THR B 1 495 ? 8.516 -16 -17.406 1 95.44 495 THR B CA 1
ATOM 7774 C C . THR B 1 495 ? 7.887 -14.742 -18 1 95.44 495 THR B C 1
ATOM 7776 O O . THR B 1 495 ? 7.73 -14.625 -19.219 1 95.44 495 THR B O 1
ATOM 7779 N N . TYR B 1 496 ? 7.508 -13.836 -17.156 1 95.44 496 TYR B N 1
ATOM 7780 C CA . TYR B 1 496 ? 6.828 -12.633 -17.609 1 95.44 496 TYR B CA 1
ATOM 7781 C C . TYR B 1 496 ? 7.828 -11.531 -17.938 1 95.44 496 TYR B C 1
ATOM 7783 O O . TYR B 1 496 ? 8.812 -11.344 -17.219 1 95.44 496 TYR B O 1
ATOM 7791 N N . PRO B 1 497 ? 7.645 -10.812 -18.953 1 90.31 497 PRO B N 1
ATOM 7792 C CA . PRO B 1 497 ? 8.578 -9.766 -19.375 1 90.31 497 PRO B CA 1
ATOM 7793 C C . PRO B 1 497 ? 8.414 -8.469 -18.594 1 90.31 497 PRO B C 1
ATOM 7795 O O . PRO B 1 497 ? 8.023 -7.445 -19.172 1 90.31 497 PRO B O 1
ATOM 7798 N N . TYR B 1 498 ? 8.859 -8.414 -17.453 1 95.12 498 TYR B N 1
ATOM 7799 C CA . TYR B 1 498 ? 8.641 -7.262 -16.594 1 95.12 498 TYR B CA 1
ATOM 7800 C C . TYR B 1 498 ? 9.438 -6.059 -17.078 1 95.12 498 TYR B C 1
ATOM 7802 O O . TYR B 1 498 ? 8.867 -5.02 -17.406 1 95.12 498 TYR B O 1
ATOM 7810 N N . VAL B 1 499 ? 10.734 -6.141 -17.188 1 94.12 499 VAL B N 1
ATOM 7811 C CA . VAL B 1 499 ? 11.578 -5.008 -17.547 1 94.12 499 VAL B CA 1
ATOM 7812 C C . VAL B 1 499 ? 11.195 -4.492 -18.938 1 94.12 499 VAL B C 1
ATOM 7814 O O . VAL B 1 499 ? 11.227 -3.285 -19.188 1 94.12 499 VAL B O 1
ATOM 7817 N N . ASN B 1 500 ? 10.766 -5.371 -19.797 1 90.5 500 ASN B N 1
ATOM 7818 C CA . ASN B 1 500 ? 10.375 -4.984 -21.156 1 90.5 500 ASN B CA 1
ATOM 7819 C C . ASN B 1 500 ? 9.109 -4.125 -21.156 1 90.5 500 ASN B C 1
ATOM 7821 O O . ASN B 1 500 ? 8.844 -3.406 -22.109 1 90.5 500 ASN B O 1
ATOM 7825 N N . SER B 1 501 ? 8.375 -4.23 -20.078 1 91.69 501 SER B N 1
ATOM 7826 C CA . SER B 1 501 ? 7.145 -3.451 -19.984 1 91.69 501 SER B CA 1
ATOM 7827 C C . SER B 1 501 ? 7.398 -2.094 -19.344 1 91.69 501 SER B C 1
ATOM 7829 O O . SER B 1 501 ? 6.492 -1.263 -19.25 1 91.69 501 SER B O 1
ATOM 7831 N N . ARG B 1 502 ? 8.602 -1.804 -18.906 1 94.38 502 ARG B N 1
ATOM 7832 C CA . ARG B 1 502 ? 8.914 -0.588 -18.172 1 94.38 502 ARG B CA 1
ATOM 7833 C C . ARG B 1 502 ? 9.57 0.449 -19.078 1 94.38 502 ARG B C 1
ATOM 7835 O O . ARG B 1 502 ? 10.25 0.097 -20.047 1 94.38 502 ARG B O 1
ATOM 7842 N N . ASP B 1 503 ? 9.305 1.741 -18.75 1 95.75 503 ASP B N 1
ATOM 7843 C CA . ASP B 1 503 ? 10.031 2.805 -19.422 1 95.75 503 ASP B CA 1
ATOM 7844 C C . ASP B 1 503 ? 11.492 2.848 -18.984 1 95.75 503 ASP B C 1
ATOM 7846 O O . ASP B 1 503 ? 11.859 2.236 -17.984 1 95.75 503 ASP B O 1
ATOM 7850 N N . GLU B 1 504 ? 12.305 3.561 -19.719 1 96.75 504 GLU B N 1
ATOM 7851 C CA . GLU B 1 504 ? 13.75 3.596 -19.516 1 96.75 504 GLU B CA 1
ATOM 7852 C C . GLU B 1 504 ? 14.102 4.105 -18.125 1 96.75 504 GLU B C 1
ATOM 7854 O O . GLU B 1 504 ? 15.008 3.584 -17.469 1 96.75 504 GLU B O 1
ATOM 7859 N N . THR B 1 505 ? 13.484 5.129 -17.641 1 97.44 505 THR B N 1
ATOM 7860 C CA . THR B 1 505 ? 13.781 5.703 -16.328 1 97.44 505 THR B CA 1
ATOM 7861 C C . THR B 1 505 ? 13.453 4.715 -15.211 1 97.44 505 THR B C 1
ATOM 7863 O O . THR B 1 505 ? 14.195 4.609 -14.234 1 97.44 505 THR B O 1
ATOM 7866 N N . SER B 1 506 ? 12.344 3.963 -15.352 1 97.31 506 SER B N 1
ATOM 7867 C CA . SER B 1 506 ? 12.016 2.904 -14.398 1 97.31 506 SER B CA 1
ATOM 7868 C C . SER B 1 506 ? 13.133 1.866 -14.328 1 97.31 506 SER B C 1
ATOM 7870 O O . SER B 1 506 ? 13.516 1.432 -13.234 1 97.31 506 SER B O 1
ATOM 7872 N N . ILE B 1 507 ? 13.609 1.513 -15.484 1 97.44 507 ILE B N 1
ATOM 7873 C CA . ILE B 1 507 ? 14.68 0.521 -15.562 1 97.44 507 ILE B CA 1
ATOM 7874 C C . ILE B 1 507 ? 15.93 1.054 -14.867 1 97.44 507 ILE B C 1
ATOM 7876 O O . ILE B 1 507 ? 16.594 0.329 -14.109 1 97.44 507 ILE B O 1
ATOM 7880 N N . GLU B 1 508 ? 16.25 2.271 -15.055 1 97.62 508 GLU B N 1
ATOM 7881 C CA . GLU B 1 508 ? 17.422 2.879 -14.43 1 97.62 508 GLU B CA 1
ATOM 7882 C C . GLU B 1 508 ? 17.297 2.893 -12.914 1 97.62 508 GLU B C 1
ATOM 7884 O O . GLU B 1 508 ? 18.281 2.666 -12.203 1 97.62 508 GLU B O 1
ATOM 7889 N N . ILE B 1 509 ? 16.125 3.174 -12.422 1 98.12 509 ILE B N 1
ATOM 7890 C CA . ILE B 1 509 ? 15.898 3.168 -10.977 1 98.12 509 ILE B CA 1
ATOM 7891 C C . ILE B 1 509 ? 16.109 1.759 -10.43 1 98.12 509 ILE B C 1
ATOM 7893 O O . ILE B 1 509 ? 16.797 1.572 -9.422 1 98.12 509 ILE B O 1
ATOM 7897 N N . LEU B 1 510 ? 15.508 0.757 -11.102 1 97.94 510 LEU B N 1
ATOM 7898 C CA . LEU B 1 510 ? 15.656 -0.626 -10.672 1 97.94 510 LEU B CA 1
ATOM 7899 C C . LEU B 1 510 ? 17.125 -1.036 -10.656 1 97.94 510 LEU B C 1
ATOM 7901 O O . LEU B 1 510 ? 17.594 -1.657 -9.703 1 97.94 510 LEU B O 1
ATOM 7905 N N . ASN B 1 511 ? 17.797 -0.66 -11.695 1 97.12 511 ASN B N 1
ATOM 7906 C CA . ASN B 1 511 ? 19.219 -0.971 -11.781 1 97.12 511 ASN B CA 1
ATOM 7907 C C . ASN B 1 511 ? 20.016 -0.272 -10.68 1 97.12 511 ASN B C 1
ATOM 7909 O O . ASN B 1 511 ? 20.953 -0.847 -10.125 1 97.12 511 ASN B O 1
ATOM 7913 N N . ALA B 1 512 ? 19.719 0.962 -10.406 1 97.38 512 ALA B N 1
ATOM 7914 C CA . ALA B 1 512 ? 20.406 1.711 -9.359 1 97.38 512 ALA B CA 1
ATOM 7915 C C . ALA B 1 512 ? 20.219 1.044 -7.996 1 97.38 512 ALA B C 1
ATOM 7917 O O . ALA B 1 512 ? 21.172 0.913 -7.227 1 97.38 512 ALA B O 1
ATOM 7918 N N . VAL B 1 513 ? 19 0.667 -7.699 1 98.06 513 VAL B N 1
ATOM 7919 C CA . VAL B 1 513 ? 18.719 -0.031 -6.445 1 98.06 513 VAL B CA 1
ATOM 7920 C C . VAL B 1 513 ? 19.5 -1.343 -6.402 1 98.06 513 VAL B C 1
ATOM 7922 O O . VAL B 1 513 ? 20.094 -1.681 -5.379 1 98.06 513 VAL B O 1
ATOM 7925 N N . LYS B 1 514 ? 19.469 -2.082 -7.516 1 97.75 514 LYS B N 1
ATOM 7926 C CA . LYS B 1 514 ? 20.188 -3.352 -7.57 1 97.75 514 LYS B CA 1
ATOM 7927 C C . LYS B 1 514 ? 21.688 -3.145 -7.355 1 97.75 514 LYS B C 1
ATOM 7929 O O . LYS B 1 514 ? 22.328 -3.943 -6.68 1 97.75 514 LYS B O 1
ATOM 7934 N N . ARG B 1 515 ? 22.234 -2.129 -7.859 1 96.69 515 ARG B N 1
ATOM 7935 C CA . ARG B 1 515 ? 23.656 -1.854 -7.691 1 96.69 515 ARG B CA 1
ATOM 7936 C C . ARG B 1 515 ? 24 -1.638 -6.223 1 96.69 515 ARG B C 1
ATOM 7938 O O . ARG B 1 515 ? 25.094 -2.014 -5.773 1 96.69 515 ARG B O 1
ATOM 7945 N N . VAL B 1 516 ? 23.125 -0.992 -5.504 1 97.62 516 VAL B N 1
ATOM 7946 C CA . VAL B 1 516 ? 23.344 -0.781 -4.078 1 97.62 516 VAL B CA 1
ATOM 7947 C C . VAL B 1 516 ? 23.234 -2.111 -3.336 1 97.62 516 VAL B C 1
ATOM 7949 O O . VAL B 1 516 ? 24.109 -2.451 -2.529 1 97.62 516 VAL B O 1
ATOM 7952 N N . MET B 1 517 ? 22.234 -2.906 -3.666 1 98.25 517 MET B N 1
ATOM 7953 C CA . MET B 1 517 ? 21.891 -4.102 -2.904 1 98.25 517 MET B CA 1
ATOM 7954 C C . MET B 1 517 ? 22.734 -5.289 -3.332 1 98.25 517 MET B C 1
ATOM 7956 O O . MET B 1 517 ? 22.953 -6.219 -2.551 1 98.25 517 MET B O 1
ATOM 7960 N N . ASP B 1 518 ? 23.188 -5.273 -4.551 1 97.31 518 ASP B N 1
ATOM 7961 C CA . ASP B 1 518 ? 23.906 -6.383 -5.172 1 97.31 518 ASP B CA 1
ATOM 7962 C C . ASP B 1 518 ? 24.922 -5.875 -6.199 1 97.31 518 ASP B C 1
ATOM 7964 O O . ASP B 1 518 ? 24.781 -6.133 -7.398 1 97.31 518 ASP B O 1
ATOM 7968 N N . PRO B 1 519 ? 25.953 -5.293 -5.742 1 94.62 519 PRO B N 1
ATOM 7969 C CA . PRO B 1 519 ? 26.875 -4.629 -6.652 1 94.62 519 PRO B CA 1
ATOM 7970 C C . PRO B 1 519 ? 27.547 -5.602 -7.629 1 94.62 519 PRO B C 1
ATOM 7972 O O . PRO B 1 519 ? 27.953 -5.199 -8.719 1 94.62 519 PRO B O 1
ATOM 7975 N N . ASN B 1 520 ? 27.609 -6.883 -7.293 1 93.94 520 ASN B N 1
ATOM 7976 C CA . ASN B 1 520 ? 28.25 -7.855 -8.172 1 93.94 520 ASN B CA 1
ATOM 7977 C C . ASN B 1 520 ? 27.234 -8.547 -9.078 1 93.94 520 ASN B C 1
ATOM 7979 O O . ASN B 1 520 ? 27.609 -9.352 -9.93 1 93.94 520 ASN B O 1
ATOM 7983 N N . GLY B 1 521 ? 25.938 -8.281 -8.906 1 94.75 521 GLY B N 1
ATOM 7984 C CA . GLY B 1 521 ? 24.906 -8.891 -9.727 1 94.75 521 GLY B CA 1
ATOM 7985 C C . GLY B 1 521 ? 24.766 -10.383 -9.5 1 94.75 521 GLY B C 1
ATOM 7986 O O . GLY B 1 521 ? 24.609 -11.148 -10.445 1 94.75 521 GLY B O 1
ATOM 7987 N N . THR B 1 522 ? 24.844 -10.797 -8.258 1 94.88 522 THR B N 1
ATOM 7988 C CA . THR B 1 522 ? 24.875 -12.227 -7.969 1 94.88 522 THR B CA 1
ATOM 7989 C C . THR B 1 522 ? 23.562 -12.68 -7.348 1 94.88 522 THR B C 1
ATOM 7991 O O . THR B 1 522 ? 23.281 -13.883 -7.277 1 94.88 522 THR B O 1
ATOM 7994 N N . LEU B 1 523 ? 22.75 -11.75 -6.898 1 96.81 523 LEU B N 1
ATOM 7995 C CA . LEU B 1 523 ? 21.469 -12.125 -6.301 1 96.81 523 LEU B CA 1
ATOM 7996 C C . LEU B 1 523 ? 20.438 -12.438 -7.379 1 96.81 523 LEU B C 1
ATOM 7998 O O . LEU B 1 523 ? 19.953 -11.539 -8.07 1 96.81 523 LEU B O 1
ATOM 8002 N N . ASN B 1 524 ? 20.125 -13.641 -7.527 1 96.94 524 ASN B N 1
ATOM 8003 C CA . ASN B 1 524 ? 19.141 -14.156 -8.477 1 96.94 524 ASN B CA 1
ATOM 8004 C C . ASN B 1 524 ? 19.297 -13.5 -9.852 1 96.94 524 ASN B C 1
ATOM 8006 O O . ASN B 1 524 ? 18.328 -12.953 -10.391 1 96.94 524 ASN B O 1
ATOM 8010 N N . PRO B 1 525 ? 20.391 -13.641 -10.406 1 95.06 525 PRO B N 1
ATOM 8011 C CA . PRO B 1 525 ? 20.688 -12.922 -11.648 1 95.06 525 PRO B CA 1
ATOM 8012 C C . PRO B 1 525 ? 19.734 -13.281 -12.781 1 95.06 525 PRO B C 1
ATOM 8014 O O . PRO B 1 525 ? 19.359 -14.445 -12.945 1 95.06 525 PRO B O 1
ATOM 8017 N N . GLY B 1 526 ? 19.266 -12.242 -13.484 1 94.38 526 GLY B N 1
ATOM 8018 C CA . GLY B 1 526 ? 18.438 -12.406 -14.672 1 94.38 526 GLY B CA 1
ATOM 8019 C C . GLY B 1 526 ? 16.953 -12.414 -14.375 1 94.38 526 GLY B C 1
ATOM 8020 O O . GLY B 1 526 ? 16.141 -12.25 -15.289 1 94.38 526 GLY B O 1
ATOM 8021 N N . VAL B 1 527 ? 16.578 -12.656 -13.172 1 96 527 VAL B N 1
ATOM 8022 C CA . VAL B 1 527 ? 15.156 -12.68 -12.828 1 96 527 VAL B CA 1
ATOM 8023 C C . VAL B 1 527 ? 14.555 -11.297 -13.039 1 96 527 VAL B C 1
ATOM 8025 O O . VAL B 1 527 ? 15.234 -10.281 -12.898 1 96 527 VAL B O 1
ATOM 8028 N N . LEU B 1 528 ? 13.266 -11.164 -13.5 1 96.56 528 LEU B N 1
ATOM 8029 C CA . LEU B 1 528 ? 12.531 -9.945 -13.836 1 96.56 528 LEU B CA 1
ATOM 8030 C C . LEU B 1 528 ? 13.156 -9.25 -15.047 1 96.56 528 LEU B C 1
ATOM 8032 O O . LEU B 1 528 ? 12.695 -8.188 -15.469 1 96.56 528 LEU B O 1
ATOM 8036 N N . GLY B 1 529 ? 14.133 -9.805 -15.641 1 95 529 GLY B N 1
ATOM 8037 C CA . GLY B 1 529 ? 14.883 -9.172 -16.719 1 95 529 GLY B CA 1
ATOM 8038 C C . GLY B 1 529 ? 15.977 -8.25 -16.219 1 95 529 GLY B C 1
ATOM 8039 O O . GLY B 1 529 ? 16.547 -7.477 -17 1 95 529 GLY B O 1
ATOM 8040 N N . LEU B 1 530 ? 16.312 -8.273 -14.914 1 94.94 530 LEU B N 1
ATOM 8041 C CA . LEU B 1 530 ? 17.328 -7.418 -14.32 1 94.94 530 LEU B CA 1
ATOM 8042 C C . LEU B 1 530 ? 18.734 -7.941 -14.633 1 94.94 530 LEU B C 1
ATOM 8044 O O . LEU B 1 530 ? 18.906 -9.117 -14.953 1 94.94 530 LEU B O 1
ATOM 8048 N N . PRO B 1 531 ? 19.703 -7.086 -14.508 1 85.81 531 PRO B N 1
ATOM 8049 C CA . PRO B 1 531 ? 21.047 -7.457 -14.93 1 85.81 531 PRO B CA 1
ATOM 8050 C C . PRO B 1 531 ? 21.641 -8.586 -14.094 1 85.81 531 PRO B C 1
ATOM 8052 O O . PRO B 1 531 ? 21.281 -8.75 -12.922 1 85.81 531 PRO B O 1
ATOM 8055 N N . ALA B 1 532 ? 22.406 -9.344 -14.844 1 79.56 532 ALA B N 1
ATOM 8056 C CA . ALA B 1 532 ? 23.25 -10.359 -14.234 1 79.56 532 ALA B CA 1
ATOM 8057 C C . ALA B 1 532 ? 24.703 -9.906 -14.195 1 79.56 532 ALA B C 1
ATOM 8059 O O . ALA B 1 532 ? 25.031 -8.773 -14.586 1 79.56 532 ALA B O 1
ATOM 8060 N N . ARG B 1 533 ? 25.5 -10.773 -13.531 1 69.81 533 ARG B N 1
ATOM 8061 C CA . ARG B 1 533 ? 26.922 -10.477 -13.375 1 69.81 533 ARG B CA 1
ATOM 8062 C C . ARG B 1 533 ? 27.5 -9.938 -14.68 1 69.81 533 ARG B C 1
ATOM 8064 O O . ARG B 1 533 ? 27.25 -10.484 -15.75 1 69.81 533 ARG B O 1
ATOM 8071 N N . GLY B 1 534 ? 28.219 -8.93 -14.555 1 55.28 534 GLY B N 1
ATOM 8072 C CA . GLY B 1 534 ? 28.922 -8.359 -15.703 1 55.28 534 GLY B CA 1
ATOM 8073 C C . GLY B 1 534 ? 28.109 -7.293 -16.422 1 55.28 534 GLY B C 1
ATOM 8074 O O . GLY B 1 534 ? 28.672 -6.469 -17.141 1 55.28 534 GLY B O 1
ATOM 8075 N N . ASP B 1 535 ? 26.734 -7.363 -16.172 1 49.72 535 ASP B N 1
ATOM 8076 C CA . ASP B 1 535 ? 25.891 -6.41 -16.891 1 49.72 535 ASP B CA 1
ATOM 8077 C C . ASP B 1 535 ? 25.766 -5.102 -16.109 1 49.72 535 ASP B C 1
ATOM 8079 O O . ASP B 1 535 ? 25.281 -4.102 -16.641 1 49.72 535 ASP B O 1
ATOM 8083 N N . LEU B 1 536 ? 25.938 -5.066 -14.828 1 46.44 536 LEU B N 1
ATOM 8084 C CA . LEU B 1 536 ? 25.719 -3.887 -14 1 46.44 536 LEU B CA 1
ATOM 8085 C C . LEU B 1 536 ? 26.938 -2.965 -14.023 1 46.44 536 LEU B C 1
ATOM 8087 O O . LEU B 1 536 ? 26.938 -1.924 -13.367 1 46.44 536 LEU B O 1
ATOM 8091 N N . SER B 1 537 ? 28.016 -3.223 -14.727 1 40.34 537 SER B N 1
ATOM 8092 C CA . SER B 1 537 ? 29.141 -2.309 -14.852 1 40.34 537 SER B CA 1
ATOM 8093 C C . SER B 1 537 ? 28.781 -1.096 -15.703 1 40.34 537 SER B C 1
ATOM 8095 O O . SER B 1 537 ? 27.969 -1.199 -16.625 1 40.34 537 SER B O 1
#

Nearest PDB structures (foldseek):
  8jde-assembly1_A  TM=8.572E-01  e=5.581E-30  Mus musculus
  8jdr-assembly1_A  TM=8.302E-01  e=2.982E-30  Mus musculus
  8jdu-assembly1_A  TM=8.170E-01  e=4.197E-30  Mus musculus
  8jdc-assembly1_A  TM=8.195E-01  e=4.599E-29  Mus musculus
  8jds-assembly1_A  TM=8.157E-01  e=6.474E-29  Mus musculus

Foldseek 3Di:
DPPCPPQCCVNPLVVVLCVLANNVQKAQDPVVQQLQQDAQADDRPETESIEGEHQALQSVLVNLQSCQVVLAFEFEDAQRHFHQQLRHDPYHRYYDYYHLNQADFPDDDPPLQKTKGFQNHFLVNVCVVCVVVQKAFQARHALQSVRDTLQQCQQQWHDFFNQLAQFISLSFFAWFWWAFSNSDIDIAADQPDPSPRHRHQPDPPRPSNLRGNNSFLLTGTTMTMGGMDRHFDDKDKFKKKAQDPLLVLLLQLVLSLVSFFSKKKKKFLQVVVQVLLLLVLVVVVVVDDDDDDPVCVLVCLSVVLNVVCVVPDQHHDSGIMMMMTMGTHNDPVSNVVSVVVSVVSSVVSPMDTGDGSVNVCCVVNVHDAPLVCATSQAFHKDKDKWKAWSVCVSVLVVVLVVLCVVCVVVCVVQVKTKMWMKIHGHSTIIMTMIMITGQAFGDVNSVVRGDPVSVVRHDGGHHDVSNSVVVVVSNVVSLVSNVVRPTDDGSNWQRHQQLVSDDPVVLVVSLVSSCVRPVQQSGSACTSNHHHGPPSD/DPPCPDQCCPNPLVVVLCVLANNVQKAQDPVVQQLQQDAQADDRPETESIEGEHQALQSVLVNLQSCQVVLAFEFEDALRHFHQQLRHDPYHRYYYYYHLNQADFPDDDPPLQKTKGFQNHALVNVCVVCVVVQKAFQARDALQSVRGTLQQCQQQWDDFFNQLAQFISLSFFAWFWWAFSNSDIDIAADQPDPSPRHRHQPDPPRPSNLRGNNSFLLTGTTMTMGGMDRHFDDKDKWKKKAQDPLLVLLLQLVLSQVSFFSKKKKKFLQVVVQVLLLLVLVVVVVVPDDQDDPVVVLVCLSVVLNVVCVVPDQHHDSGIMMMMTMGTHNDPVSNVVSVVVSVVSSVVSPMDTGDGSVNVCCVVNVHDAPLVCATSQAFHKDKDKWKAWSVCVSVLVVVLVVLCVVCVVVCVVQVKTKMWMKIHGHSTIIMTMIMITGQAFGDVNSVVRGDPVSVVRHDGGHHDVSNSVVVVVSSVVSLVSNVVRPTDDGSNWQRHQQLVSDDPVVLVVSLVSSCVRPVQQSGSACTNNHHHGPPSD

InterPro domains:
  IPR006094 FAD linked oxidase, N-terminal [PF01565] (49-189)
  IPR016164 FAD-linked oxidase-like, C-terminal [SSF55103] (323-531)
  IPR016166 FAD-binding domain, PCMH-type [PS51387] (44-231)
  IPR016169 FAD-binding, type PCMH, subdomain 2 [G3DSA:3.30.465.10] (12-242)
  IPR036318 FAD-binding, type PCMH-like superfamily [SSF56176] (16-232)

Solvent-accessible surface area (backbone atoms only — not comparable to full-atom values): 51707 Å² total; per-residue (Å²): 132,80,83,71,71,78,65,45,56,89,21,72,59,41,54,54,45,20,72,71,68,39,54,90,34,45,44,65,51,65,70,60,22,51,43,60,14,44,45,68,58,52,78,68,85,22,49,26,35,26,38,38,42,40,62,43,68,67,46,41,26,50,50,31,26,53,32,46,76,69,67,35,31,34,13,55,30,43,63,65,83,53,59,28,58,45,40,37,36,79,36,59,50,9,34,32,35,33,32,54,60,24,43,52,76,75,44,78,34,80,66,34,22,31,35,33,27,25,22,20,26,24,30,42,60,51,50,64,65,27,48,87,71,47,33,39,43,54,31,58,35,36,55,55,10,58,57,38,11,47,37,40,34,31,14,21,36,50,58,51,44,29,6,21,67,48,21,37,42,59,68,26,53,29,27,36,35,30,31,24,37,69,29,52,61,34,66,34,43,18,22,17,51,91,60,77,45,57,50,39,39,79,45,36,42,27,62,51,36,47,58,24,29,32,42,35,38,58,33,46,63,45,34,41,27,32,39,35,39,55,50,61,77,28,69,49,63,39,19,30,38,17,78,42,70,53,38,42,44,54,29,51,38,50,44,28,42,64,63,42,40,36,37,48,45,30,33,32,28,44,34,46,45,47,52,50,51,36,50,54,57,47,54,68,53,54,74,69,66,90,68,56,72,74,60,30,54,52,44,49,45,49,46,45,47,50,51,42,46,66,66,62,74,70,41,84,56,70,72,25,26,42,38,26,36,30,20,58,25,81,35,64,62,31,24,50,49,30,47,52,50,48,50,52,47,32,45,73,41,62,34,41,82,41,72,34,60,65,30,48,44,48,69,74,49,52,48,47,80,54,57,75,65,30,35,76,60,29,22,27,40,50,73,52,66,34,36,28,42,36,68,49,40,45,60,53,51,50,53,51,51,51,55,49,60,74,42,42,67,60,26,59,76,46,52,49,44,56,25,33,44,36,36,39,38,20,43,21,28,31,37,51,30,46,31,39,32,30,69,21,33,75,55,67,57,52,61,70,57,26,53,70,76,57,56,71,73,36,50,80,44,58,87,35,67,71,47,50,51,49,52,52,49,52,52,52,54,46,50,52,54,41,57,62,44,22,42,29,40,62,49,38,18,59,66,45,68,50,51,81,72,45,46,70,55,50,50,51,39,54,50,38,42,27,44,70,25,26,69,66,23,30,38,28,36,43,40,42,68,41,61,28,61,83,59,75,113,131,82,83,72,72,77,64,45,57,89,21,73,60,41,54,54,46,20,73,70,70,38,54,91,34,46,44,64,51,67,69,60,22,51,43,60,14,44,44,68,56,52,78,68,86,23,48,26,33,26,36,38,41,41,64,44,68,68,45,41,26,49,49,31,26,54,33,45,76,69,67,36,31,34,14,52,32,42,64,63,84,55,60,28,58,45,40,37,37,77,36,58,51,8,34,31,35,32,33,54,59,24,42,50,77,75,46,77,34,80,67,33,21,30,34,34,28,24,20,22,26,23,29,42,60,51,49,64,66,27,49,87,71,47,34,37,44,53,31,58,34,36,55,56,12,59,56,38,10,47,36,40,34,32,15,22,36,50,58,51,44,28,6,23,68,49,21,38,43,59,68,25,53,29,26,36,34,30,31,23,37,69,29,52,60,33,66,35,43,19,22,17,51,92,61,76,45,58,50,38,40,77,44,37,44,28,62,52,37,47,58,24,28,32,40,33,39,56,34,44,62,44,32,40,27,32,38,34,39,55,50,60,77,30,69,50,63,40,20,30,36,17,79,39,70,53,38,42,45,54,29,52,37,50,43,28,43,65,64,42,41,36,37,48,45,30,36,31,30,45,34,48,46,48,52,50,51,35,50,54,60,47,52,67,51,52,76,72,63,92,67,56,71,74,60,31,53,51,46,48,45,49,47,46,47,49,51,41,44,68,67,62,73,70,40,84,55,72,70,24,28,41,38,27,37,30,20,57,25,80,36,63,62,30,24,52,49,31,47,51,51,49,52,52,48,32,44,74,40,62,34,41,81,42,71,32,61,64,31,47,43,47,70,75,47,52,48,47,79,53,58,75,67,30,35,74,60,28,22,26,40,50,72,52,67,34,36,28,43,34,68,50,40,48,60,52,50,50,52,51,51,50,56,48,60,75,42,43,66,61,27,60,76,45,51,47,43,57,26,32,44,34,37,39,37,18,45,21,28,30,35,49,29,45,31,39,33,30,71,20,33,76,54,67,57,52,61,70,57,27,53,70,76,58,56,72,73,37,51,80,44,57,87,35,68,69,47,49,50,49,52,53,50,52,52,52,54,46,50,52,53,40,56,61,45,23,42,29,40,61,49,38,20,60,64,47,67,51,52,80,73,46,44,72,54,48,50,50,39,54,50,37,43,25,44,69,26,23,68,68,22,29,38,30,36,42,40,42,68,41,61,26,61,83,59,76,114

pLDDT: mean 91.03, std 15.86, range [24.02, 98.88]

Secondary structure (DSSP, 8-state):
-------STTSHHHHHHHHHH-GGGEE--HHHHHHTT--SSSPPSS--SEEE---SHHHHHHHHHHHHHHT-EEEEESS---SSSSSS-SSTTEEEEEGGG---EEEEETTTTEEEEETT-BHHHHHHHHGGGTEE-SS-B-GGGGT-BHHHHHHH---SBTHHHH-SGGGGEEEEEEE-TTS-EEE-SB--GGG----BS-SSS--GGGGTT-TTSS-EEEEEEEE-EEPP-EEEEEEEEESSHHHHHHHHHHHHHHT--SEEEEE-HHHHHHHHHHHHHHHHHHTTS---HHHHHHHHHHHHHHHHHHTTSSS--TTSEEEEEEEEESSHHHHHHHHHHHHHHHHHTT-EEE--HHHHHHHH-SS--GGGGS-TTS-EEEE--EEEETTTHHHHHHHHHHHHHHTHHHHHHHT-EEEEEEEEETTTEEEEEEEEEES----HHHHHHS-HHHHTTSPPPPP-HHHHHHHHHHHHHHHHHHHHTT-B-SS-TTTS-TGGGS-HHHHHHHHHHHHHH-TTS-BSTTGGG---TTT--/-------STTSHHHHHHHHHH-GGGEE--HHHHHHTT--SSSPPSS--SEEE---SHHHHHHHHHHHHHHT-EEEEESS---SSSSSS-SSTTEEEEEGGG---EEEEETTTTEEEEETT-BHHHHHHHHGGGTEE-SS-B-GGGGT-BHHHHHHH---SBTHHHH-SGGGGEEEEEEE-TTS-EEE-SB--GGG----BS-SSS--GGGGTT-TTSS-EEEEEEEE-EEPPSEEEEEEEEESSHHHHHHHHHHHHHHT--SEEEEE-HHHHHHHHHHHHHHHHHHTTS---HHHHHHHHHHHHHHHHHHTTSSS--TTSEEEEEEEEESSHHHHHHHHHHHHHHHHHTT-EEE--HHHHHHHH-SS--GGGGS-TTS-EEEE--EEEETTTHHHHHHHHHHHHHHTHHHHHHHT-EEEEEEEEETTTEEEEEEEEEES----HHHHHHS-HHHHTTSPPPPP-HHHHHHHHHHHHHHHHHHHHTT-B-SS-TTTS-TGGGS-HHHHHHHHHHHHHH-TTS-BSTTGGG---TTT--